Protein AF-0000000066668274 (afdb_homodimer)

Secondary structure (DSSP, 8-state):
--HHHHHHHHTHHHHHHHHHHHHHHHHHHGGGS-S--PPPP----PPPSS---HHHHHHHIIIIIGGGS--TTSTTB-SSS-----HHHHHHHHHHHHH---TT-SSS-THHHHHHHHHHHHHHHHT-TTSEEEEESSHHHHHHHHHHHHHHHHHHHHT--HHHH-GGGG-S--EEESS--HHHHHHHHHTTS-GGGEEEPPBPTTSSSB-HHHHHHHHHTTTT--EEEEEEBS-TTT--B--HHHHHHGGGTS-EEEEEE-TTGGGGGGSGGGGGGGTTGGGSSEEEEEHHHHS---SS-EEEEES-HHHHHHHH----TT----SSS--GGGTSS-SS---THHHHHHHHHHHHHHHHHHHHHHHHHHHHHHHHHHHHSSSEEESS---SSEEEEEESS---HHHHHHHHHHHHHHSS-B-EEEEETTEEEEEEE---TT--HHHHHHHHHHHHHHHHHH-/--HHHHHHHHTHHHHHHHHHHHHHHHHHHGGGS-S--PPPP----PPPSS--HHHHHHHHIIIIIGGGS--TTSTTB-SSS-----HHHHHHHHHHHHH---TT-SSS-THHHHHHHHHHHHHHHHT-TT-EEEEESSHHHHHHHHHHHHHHHHHHHHT--HHHH-GGGG-S--EEESS--HHHHHHHHHTTS-GGGEEEPPBPTTSSSB-HHHHHHHHHTTTT--EEEEEEBS-TTT--B--HHHHHHGGGTS-EEEEEE-TTGGGGGGSGGGGGGGTTGGG-SEEEEEHHHHS---SS-EEEEES-HHHHHHHH----TTS---SSS--GGGTSS-SS---THHHHHHHHHHHHHHHHHHHHHHHHHHHHHHHHHHHHSSSEEESS---SSEEEEEESS---HHHHHHHHHHHHHHSS-B-EEEEETTEEEEEEE---TT--HHHHHHHHHHHHHHHHHH-

Nearest PDB structures (foldseek):
  4riz-assembly2_D  TM=9.071E-01  e=1.014E-31  Sphaerobacter thermophilus DSM 20745
  4rj0-assembly1_A  TM=8.982E-01  e=1.721E-31  Sphaerobacter thermophilus DSM 20745
  4riz-assembly1_B  TM=9.005E-01  e=2.243E-31  Sphaerobacter thermophilus DSM 20745
  4e1o-assembly3_E  TM=9.104E-01  e=5.666E-30  Homo sapiens
  4rj0-assembly1_B  TM=8.950E-01  e=6.642E-30  Sphaerobacter thermophilus DSM 20745

Solvent-accessible surface area (backbone atoms only — not comparable to full-atom values): 44783 Å² total; per-residue (Å²): 125,42,64,44,58,49,50,42,62,76,40,36,64,63,53,54,49,53,49,51,52,52,47,45,52,50,66,73,40,27,82,79,41,51,22,30,38,76,40,71,86,82,74,93,72,80,63,43,56,68,37,61,18,46,71,51,32,51,52,49,37,60,68,71,46,55,78,36,42,35,25,46,47,24,46,41,33,16,46,46,76,35,5,22,50,40,72,31,8,38,50,22,43,39,47,38,40,65,45,40,52,59,32,20,41,49,75,39,16,31,55,36,57,54,36,52,52,36,44,51,35,54,23,56,60,59,58,30,74,81,39,49,64,46,77,38,55,18,42,33,48,12,44,31,54,42,49,50,30,46,52,36,50,55,17,54,76,71,73,44,54,22,31,41,66,5,39,48,75,64,61,86,62,49,33,39,27,39,60,70,58,40,48,56,47,28,30,27,15,51,37,12,57,6,38,68,28,58,41,77,32,60,43,35,90,97,47,58,21,45,24,66,69,51,46,48,52,56,54,58,72,45,72,76,54,66,35,39,36,46,42,39,28,36,35,92,64,49,39,34,47,28,60,40,45,65,58,58,58,47,51,82,80,40,59,60,45,39,35,33,45,16,36,62,35,43,56,35,45,51,32,78,94,42,25,72,60,49,44,40,58,64,71,38,47,16,40,18,34,21,34,26,22,63,68,18,20,37,56,40,23,12,33,28,31,28,66,49,65,69,49,32,35,61,41,26,40,53,72,32,97,68,50,77,82,68,93,60,86,62,44,51,21,26,58,33,86,43,44,70,29,45,52,55,41,43,17,52,39,28,35,42,46,11,28,12,52,51,32,52,25,42,42,53,49,50,21,30,51,43,25,53,49,38,51,53,57,46,50,68,77,57,62,29,33,70,79,54,72,71,64,47,30,26,36,30,32,29,49,60,67,81,43,39,65,69,54,47,51,50,40,47,51,47,29,29,71,66,20,60,22,30,57,31,67,40,65,57,95,86,38,40,28,35,32,38,26,44,31,30,74,69,45,45,67,68,45,39,52,52,32,39,51,47,46,52,51,33,48,59,71,68,108,126,42,65,45,58,50,50,43,61,75,41,38,66,63,53,52,49,53,47,50,51,53,47,43,52,49,66,75,41,28,82,77,42,50,22,30,40,74,41,71,86,82,73,94,72,81,64,43,54,68,37,60,17,46,72,50,34,51,51,49,38,61,68,68,45,56,80,36,42,35,25,45,47,23,45,40,34,16,46,47,76,36,5,24,50,40,72,31,9,36,50,24,42,40,48,40,40,65,46,41,53,60,32,20,41,51,76,40,17,30,54,37,57,54,35,52,52,38,43,51,34,55,25,56,59,58,59,31,72,83,39,49,63,46,76,36,54,18,43,34,49,12,44,34,53,43,49,51,30,46,54,36,49,56,17,54,76,70,73,44,56,24,30,40,67,6,38,46,74,64,61,86,61,50,33,39,24,40,60,70,58,40,46,56,47,28,30,28,15,50,36,12,58,6,38,67,28,58,42,76,32,60,43,36,90,95,48,58,19,44,24,64,67,50,45,49,51,56,53,57,72,45,72,76,54,68,35,38,38,48,41,37,28,37,34,91,64,49,38,33,48,29,60,40,46,66,55,56,57,47,52,82,80,41,58,59,43,37,36,32,44,16,36,59,35,45,55,34,45,52,32,76,94,42,24,72,61,51,44,42,59,63,71,38,46,17,40,18,34,21,33,26,21,64,69,18,20,38,56,40,23,12,34,28,32,29,66,50,64,68,48,33,35,61,39,26,39,54,72,33,94,69,50,78,81,68,90,58,85,61,45,50,22,27,59,35,86,40,44,66,30,45,53,54,42,44,17,52,40,29,34,41,46,11,27,12,53,52,33,52,23,43,42,53,50,51,21,29,52,43,26,53,50,38,50,51,58,45,49,66,74,57,63,30,33,68,78,53,72,70,64,47,30,26,35,30,31,30,48,61,68,80,44,40,64,69,54,47,51,51,40,47,50,47,29,29,71,67,20,60,22,32,57,30,67,41,66,58,95,87,38,40,28,35,32,37,25,44,31,30,73,68,46,45,68,69,46,38,52,53,32,38,52,46,48,50,52,34,49,60,71,68,106

InterPro domains:
  IPR002129 Pyridoxal phosphate-dependent decarboxylase, major domain [PF00282] (61-399)
  IPR010977 Aromatic-L-amino-acid decarboxylase [PR00800] (74-93)
  IPR010977 Aromatic-L-amino-acid decarboxylase [PR00800] (113-132)
  IPR010977 Aromatic-L-amino-acid decarboxylase [PR00800] (338-353)
  IPR010977 Aromatic-L-amino-acid decarboxylase [PR00800] (381-400)
  IPR010977 Aromatic-L-amino-acid decarboxylase [PTHR11999] (39-461)
  IPR015421 Pyridoxal phosphate-dependent transferase, major domain [G3DSA:3.40.640.10] (87-348)
  IPR015422 Pyridoxal phosphate-dependent transferase, small domain [G3DSA:3.90.1150.10] (349-462)
  IPR015424 Pyridoxal phosphate-dependent transferase [SSF53383] (11-460)
  IPR021115 Pyridoxal-phosphate binding site [PS00392] (286-307)

Organism: Nocardia brasiliensis (strain ATCC 700358 / HUJEG-1) (NCBI:txid1133849)

pLDDT: mean 95.44, std 7.75, range [39.34, 98.94]

Sequence (926 aa):
MDQNLAGDLAELPALLDAVRESATELLTGLAARPVARSAKEVGPEPLPEQGRGLRAALAVFRERWEPQFSASAGPRYFGFVTGGATPAAVAGDWLTGTLDQNAMSGEDSAAAELERQTVDWIGQLFGLDGHTGAFVSGATMSNFVGLAMAREWLGERLGVSVAQAGVGALGPVSVLSGTPHSSIIKSLSMLGIGRDSMKYVPTRPGREAVDVRRLTEALDALDGHPAIVVANAGTVNTVDFDDLRAIAALRQRYPFWLHVDGAFGAFAALAPEHAERVDGLAEADSVCVDLHKWLNVPYDAAVQFSKHRELQLRVFLNSAAYLTAPTGTPDFGHLVPENSRRLRALPAWFSLTAYGRDGHRDIVRRNIACANRLAERLTADGPLRLVAPVRLNVVCFTLAARPTPERIAALTESIAESGETFVTPTVYAGVPALRAAFSNWRTTTEDVDRAAAAITAAARALGMDQNLAGDLAELPALLDAVRESATELLTGLAARPVARSAKEVGPEPLPEQGRGLRAALAVFRERWEPQFSASAGPRYFGFVTGGATPAAVAGDWLTGTLDQNAMSGEDSAAAELERQTVDWIGQLFGLDGHTGAFVSGATMSNFVGLAMAREWLGERLGVSVAQAGVGALGPVSVLSGTPHSSIIKSLSMLGIGRDSMKYVPTRPGREAVDVRRLTEALDALDGHPAIVVANAGTVNTVDFDDLRAIAALRQRYPFWLHVDGAFGAFAALAPEHAERVDGLAEADSVCVDLHKWLNVPYDAAVQFSKHRELQLRVFLNSAAYLTAPTGTPDFGHLVPENSRRLRALPAWFSLTAYGRDGHRDIVRRNIACANRLAERLTADGPLRLVAPVRLNVVCFTLAARPTPERIAALTESIAESGETFVTPTVYAGVPALRAAFSNWRTTTEDVDRAAAAITAAARALG

Foldseek 3Di:
DPPLVVVCVVCVVVLVVVVVVVVVVLVVCLQVFQQADDADDPDDDDDDPDDDHSVVVVVCCVPPPVNHDGSCLAFFAFAALFAHADPLLVVLVVVLVVVVDFQLFPPPHCLVVLQQVLQCQVCVLLVQNLWGKDKFQFLLQLLLLLVLLQLQVLQVVVPHGCLPPNSVVNPQAAEEEAADDVSNLVSCVVRVNHSVNYDHAHPDVPASAHDLVSVLVVQVVCVQREHEYEFELADGFQGAGYPLVSNLVCCVPHHYAYEYEPQPNSSLCLAPVRNNSCPNVNSHQKYKYGCSRQVNHPGGTIMIIGNCQPSQLSNQPDDDPVDDDPPDDDGCSSRGNHNGDGSRSRSSSSSCVVQNSPNSSVLQVQLQVLQVLLQCLLPVPDQKHFSGDRSGRKTKMAGPPDRDPVLLVQLQVQLSVVSLHHWHWDADPNGIIIMTGGRYSNHHNVSSVSSSVSSNVSSVVSD/DPPLVVVCVVCVVVLVVVVVVVVVVLVVCLQVAQQADDADDPDDDDDDPDDDHSVVVVVCCVPPPVNHDGSCLAFFAFAALFAHADPLLVVLVVVLVVVVDFQLFPPPHCLVVLQQVLQCQVCVLLVQNLWGKDKFQFQLQLLLLLVLLQLQVLQVVVVHGCLPPNSVVNPQAAEEEAADDVSNLVSCVVRVNHSVNYDHFHPDVPASAHDLVSVLVVQVVCVQREHEYEFELADGFQGAGYPLVSNLVCCVPHHYAYEYECQPNSSLCLAPVRVNSCPNVNSHQKYKYGCSRQVNHPGGTIMIIGNCQPSQLSNQPDDDPVDDDPPDDDGCSSRGNHNGDGSRSRSSSSSCVVQNSVNSSVLQVQLQVLQVLLQCLLPVPPQKHFSGDRSGRKTKMAGPPDRDPVLLVQLQVQLSVVSLHHWHWDADPNGIIIMTGGRYSNHHNVSSVSSSVSSNVSSVVSD

Radius of gyration: 26.77 Å; Cα contacts (8 Å, |Δi|>4): 2242; chains: 2; bounding box: 66×68×76 Å

Structure (mmCIF, N/CA/C/O backbone):
data_AF-0000000066668274-model_v1
#
loop_
_entity.id
_entity.type
_entity.pdbx_description
1 polymer 'Pyridoxal-dependent decarboxylase'
#
loop_
_atom_site.group_PDB
_atom_site.id
_atom_site.type_symbol
_atom_site.label_atom_id
_atom_site.label_alt_id
_atom_site.label_comp_id
_atom_site.label_asym_id
_atom_site.label_entity_id
_atom_site.label_seq_id
_atom_site.pdbx_PDB_ins_code
_atom_site.Cartn_x
_atom_site.Cartn_y
_atom_site.Cartn_z
_atom_site.occupancy
_atom_site.B_iso_or_equiv
_atom_site.auth_seq_id
_atom_site.auth_comp_id
_atom_site.auth_asym_id
_atom_site.auth_atom_id
_atom_site.pdbx_PDB_model_num
ATOM 1 N N . MET A 1 1 ? -21.391 23.547 7.73 1 93.88 1 MET A N 1
ATOM 2 C CA . MET A 1 1 ? -21.016 22.344 7.02 1 93.88 1 MET A CA 1
ATOM 3 C C . MET A 1 1 ? -21.703 22.25 5.664 1 93.88 1 MET A C 1
ATOM 5 O O . MET A 1 1 ? -22.875 22.609 5.543 1 93.88 1 MET A O 1
ATOM 9 N N . ASP A 1 2 ? -20.875 21.812 4.613 1 94.44 2 ASP A N 1
ATOM 10 C CA . ASP A 1 2 ? -21.438 21.594 3.277 1 94.44 2 ASP A CA 1
ATOM 11 C C . ASP A 1 2 ? -22.75 20.844 3.344 1 94.44 2 ASP A C 1
ATOM 13 O O . ASP A 1 2 ? -22.891 19.906 4.129 1 94.44 2 ASP A O 1
ATOM 17 N N . GLN A 1 3 ? -23.688 21.172 2.523 1 96.31 3 GLN A N 1
ATOM 18 C CA . GLN A 1 3 ? -25.047 20.656 2.598 1 96.31 3 GLN A CA 1
ATOM 19 C C . GLN A 1 3 ? -25.078 19.156 2.297 1 96.31 3 GLN A C 1
ATOM 21 O O . GLN A 1 3 ? -25.828 18.406 2.939 1 96.31 3 GLN A O 1
ATOM 26 N N . ASN A 1 4 ? -24.344 18.766 1.322 1 97.06 4 ASN A N 1
ATOM 27 C CA . ASN A 1 4 ? -24.312 17.359 0.978 1 97.06 4 ASN A CA 1
ATOM 28 C C . ASN A 1 4 ? -23.688 16.516 2.09 1 97.06 4 ASN A C 1
ATOM 30 O O . ASN A 1 4 ? -24.156 15.422 2.395 1 97.06 4 ASN A O 1
ATOM 34 N N . LEU A 1 5 ? -22.641 17.047 2.684 1 96.56 5 LEU A N 1
ATOM 35 C CA . LEU A 1 5 ? -21.984 16.359 3.793 1 96.56 5 LEU A CA 1
ATOM 36 C C . LEU A 1 5 ? -22.938 16.219 4.984 1 96.56 5 LEU A C 1
ATOM 38 O O . LEU A 1 5 ? -23.047 15.148 5.578 1 96.56 5 LEU A O 1
ATOM 42 N N . ALA A 1 6 ? -23.578 17.312 5.305 1 96.81 6 ALA A N 1
ATOM 43 C CA . ALA A 1 6 ? -24.516 17.328 6.418 1 96.81 6 ALA A CA 1
ATOM 44 C C . ALA A 1 6 ? -25.672 16.359 6.152 1 96.81 6 ALA A C 1
ATOM 46 O O . ALA A 1 6 ? -26.125 15.648 7.055 1 96.81 6 ALA A O 1
ATOM 47 N N . GLY A 1 7 ? -26.203 16.422 4.938 1 97.56 7 GLY A N 1
ATOM 48 C CA . GLY A 1 7 ? -27.281 15.531 4.559 1 97.56 7 GLY A CA 1
ATOM 49 C C . GLY A 1 7 ? -26.906 14.062 4.621 1 97.56 7 GLY A C 1
ATOM 50 O O . GLY A 1 7 ? -27.672 13.234 5.125 1 97.56 7 GLY A O 1
ATOM 51 N N . ASP A 1 8 ? -25.734 13.75 4.117 1 98.06 8 ASP A N 1
ATOM 52 C CA . ASP A 1 8 ? -25.266 12.375 4.137 1 98.06 8 ASP A CA 1
ATOM 53 C C . ASP A 1 8 ? -25.062 11.883 5.57 1 98.06 8 ASP A C 1
ATOM 55 O O . ASP A 1 8 ? -25.328 10.719 5.883 1 98.06 8 ASP A O 1
ATOM 59 N N . LEU A 1 9 ? -24.531 12.773 6.422 1 96.19 9 LEU A N 1
ATOM 60 C CA . LEU A 1 9 ? -24.359 12.414 7.824 1 96.19 9 LEU A CA 1
ATOM 61 C C . LEU A 1 9 ? -25.719 12.125 8.469 1 96.19 9 LEU A C 1
ATOM 63 O O . LEU A 1 9 ? -25.859 11.148 9.203 1 96.19 9 LEU A O 1
ATOM 67 N N . ALA A 1 10 ? -26.688 12.93 8.211 1 96.56 10 ALA A N 1
ATOM 68 C CA . ALA A 1 10 ? -28.016 12.797 8.789 1 96.56 10 ALA A CA 1
ATOM 69 C C . ALA A 1 10 ? -28.688 11.508 8.32 1 96.56 10 ALA A C 1
ATOM 71 O O . ALA A 1 10 ? -29.453 10.891 9.07 1 96.56 10 ALA A O 1
ATOM 72 N N . GLU A 1 11 ? -28.391 11.055 7.113 1 97.75 11 GLU A N 1
ATOM 73 C CA . GLU A 1 11 ? -29.047 9.891 6.516 1 97.75 11 GLU A CA 1
ATOM 74 C C . GLU A 1 11 ? -28.109 8.688 6.465 1 97.75 11 GLU A C 1
ATOM 76 O O . GLU A 1 11 ? -28.328 7.754 5.699 1 97.75 11 GLU A O 1
ATOM 81 N N . LEU A 1 12 ? -27.125 8.695 7.273 1 97.5 12 LEU A N 1
ATOM 82 C CA . LEU A 1 12 ? -26.016 7.758 7.16 1 97.5 12 LEU A CA 1
ATOM 83 C C . LEU A 1 12 ? -26.516 6.316 7.227 1 97.5 12 LEU A C 1
ATOM 85 O O . LEU A 1 12 ? -26.172 5.496 6.371 1 97.5 12 LEU A O 1
ATOM 89 N N . PRO A 1 13 ? -27.438 5.914 8.188 1 97.62 13 PRO A N 1
ATOM 90 C CA . PRO A 1 13 ? -27.875 4.52 8.25 1 97.62 13 PRO A CA 1
ATOM 91 C C . PRO A 1 13 ? -28.562 4.059 6.969 1 97.62 13 PRO A C 1
ATOM 93 O O . PRO A 1 13 ? -28.266 2.977 6.457 1 97.62 13 PRO A O 1
ATOM 96 N N . ALA A 1 14 ? -29.391 4.875 6.43 1 98.12 14 ALA A N 1
ATOM 97 C CA . ALA A 1 14 ? -30.109 4.527 5.207 1 98.12 14 ALA A CA 1
ATOM 98 C C . ALA A 1 14 ? -29.172 4.457 4.012 1 98.12 14 ALA A C 1
ATOM 100 O O . ALA A 1 14 ? -29.344 3.609 3.129 1 98.12 14 ALA A O 1
ATOM 101 N N . LEU A 1 15 ? -28.266 5.371 3.951 1 98.44 15 LEU A N 1
ATOM 102 C CA . LEU A 1 15 ? -27.297 5.398 2.854 1 98.44 15 LEU A CA 1
ATOM 103 C C . LEU A 1 15 ? -26.406 4.168 2.891 1 98.44 15 LEU A C 1
ATOM 105 O O . LEU A 1 15 ? -26.125 3.564 1.851 1 98.44 15 LEU A O 1
ATOM 109 N N . LEU A 1 16 ? -25.906 3.75 4.086 1 98.25 16 LEU A N 1
ATOM 110 C CA . LEU A 1 16 ? -25.078 2.555 4.207 1 98.25 16 LEU A CA 1
ATOM 111 C C . LEU A 1 16 ? -25.875 1.302 3.867 1 98.25 16 LEU A C 1
ATOM 113 O O . LEU A 1 16 ? -25.328 0.335 3.336 1 98.25 16 LEU A O 1
ATOM 117 N N . ASP A 1 17 ? -27.156 1.31 4.152 1 98.38 17 ASP A N 1
ATOM 118 C CA . ASP A 1 17 ? -28.031 0.207 3.748 1 98.38 17 ASP A CA 1
ATOM 119 C C . ASP A 1 17 ? -28.094 0.094 2.227 1 98.38 17 ASP A C 1
ATOM 121 O O . ASP A 1 17 ? -28.078 -1.01 1.679 1 98.38 17 ASP A O 1
ATOM 125 N N . ALA A 1 18 ? -28.219 1.206 1.54 1 98.5 18 ALA A N 1
ATOM 126 C CA . ALA A 1 18 ? -28.234 1.211 0.079 1 98.5 18 ALA A CA 1
ATOM 127 C C . ALA A 1 18 ? -26.938 0.647 -0.49 1 98.5 18 ALA A C 1
ATOM 129 O O . ALA A 1 18 ? -26.953 -0.09 -1.479 1 98.5 18 ALA A O 1
ATOM 130 N N . VAL A 1 19 ? -25.844 1.012 0.082 1 98.62 19 VAL A N 1
ATOM 131 C CA . VAL A 1 19 ? -24.547 0.518 -0.351 1 98.62 19 VAL A CA 1
ATOM 132 C C . VAL A 1 19 ? -24.453 -0.989 -0.116 1 98.62 19 VAL A C 1
ATOM 134 O O . VAL A 1 19 ? -24 -1.734 -0.985 1 98.62 19 VAL A O 1
ATOM 137 N N . ARG A 1 20 ? -24.891 -1.437 1.104 1 98.5 20 ARG A N 1
ATOM 138 C CA . ARG A 1 20 ? -24.906 -2.861 1.423 1 98.5 20 ARG A CA 1
ATOM 139 C C . ARG A 1 20 ? -25.75 -3.635 0.419 1 98.5 20 ARG A C 1
ATOM 141 O O . ARG A 1 20 ? -25.375 -4.727 -0.012 1 98.5 20 ARG A O 1
ATOM 148 N N . GLU A 1 21 ? -26.891 -3.133 0.045 1 98.19 21 GLU A N 1
ATOM 149 C CA . GLU A 1 21 ? -27.766 -3.771 -0.94 1 98.19 21 GLU A CA 1
ATOM 150 C C . GLU A 1 21 ? -27.062 -3.908 -2.287 1 98.19 21 GLU A C 1
ATOM 152 O O . GLU A 1 21 ? -27.141 -4.957 -2.932 1 98.19 21 GLU A O 1
ATOM 157 N N . SER A 1 22 ? -26.422 -2.869 -2.713 1 98.06 22 SER A N 1
ATOM 158 C CA . SER A 1 22 ? -25.672 -2.904 -3.961 1 98.06 22 SER A CA 1
ATOM 159 C C . SER A 1 22 ? -24.578 -3.965 -3.916 1 98.06 22 SER A C 1
ATOM 161 O O . SER A 1 22 ? -24.391 -4.715 -4.875 1 98.06 22 SER A O 1
ATOM 163 N N . ALA A 1 23 ? -23.828 -4.008 -2.816 1 98.31 23 ALA A N 1
ATOM 164 C CA . ALA A 1 23 ? -22.766 -4.988 -2.645 1 98.31 23 ALA A CA 1
ATOM 165 C C . ALA A 1 23 ? -23.312 -6.414 -2.684 1 98.31 23 ALA A C 1
ATOM 167 O O . ALA A 1 23 ? -22.703 -7.301 -3.291 1 98.31 23 ALA A O 1
ATOM 168 N N . THR A 1 24 ? -24.422 -6.613 -1.99 1 97.75 24 THR A N 1
ATOM 169 C CA . THR A 1 24 ? -25.047 -7.93 -1.955 1 97.75 24 THR A CA 1
ATOM 170 C C . THR A 1 24 ? -25.484 -8.359 -3.355 1 97.75 24 THR A C 1
ATOM 172 O O . THR A 1 24 ? -25.281 -9.516 -3.744 1 97.75 24 THR A O 1
ATOM 175 N N . GLU A 1 25 ? -26.078 -7.461 -4.082 1 97.19 25 GLU A N 1
ATOM 176 C CA . GLU A 1 25 ? -26.469 -7.746 -5.461 1 97.19 25 GLU A CA 1
ATOM 177 C C . GLU A 1 25 ? -25.266 -8.141 -6.309 1 97.19 25 GLU A C 1
ATOM 179 O O . GLU A 1 25 ? -25.328 -9.102 -7.078 1 97.19 25 GLU A O 1
ATOM 184 N N . LEU A 1 26 ? -24.234 -7.461 -6.184 1 96.88 26 LEU A N 1
ATOM 185 C CA . LEU A 1 26 ? -23.016 -7.734 -6.93 1 96.88 26 LEU A CA 1
ATOM 186 C C . LEU A 1 26 ? -22.484 -9.125 -6.59 1 96.88 26 LEU A C 1
ATOM 188 O O . LEU A 1 26 ? -22.188 -9.914 -7.488 1 96.88 26 LEU A O 1
ATOM 192 N N . LEU A 1 27 ? -22.344 -9.422 -5.324 1 96.88 27 LEU A N 1
ATOM 193 C CA . LEU A 1 27 ? -21.703 -10.656 -4.879 1 96.88 27 LEU A CA 1
ATOM 194 C C . LEU A 1 27 ? -22.578 -11.859 -5.215 1 96.88 27 LEU A C 1
ATOM 196 O O . LEU A 1 27 ? -22.062 -12.93 -5.555 1 96.88 27 LEU A O 1
ATOM 200 N N . THR A 1 28 ? -23.859 -11.695 -5.133 1 95 28 THR A N 1
ATOM 201 C CA . THR A 1 28 ? -24.766 -12.805 -5.426 1 95 28 THR A CA 1
ATOM 202 C C . THR A 1 28 ? -24.891 -13.023 -6.93 1 95 28 THR A C 1
ATOM 204 O O . THR A 1 28 ? -25.203 -14.125 -7.379 1 95 28 THR A O 1
ATOM 207 N N . GLY A 1 29 ? -24.562 -12.008 -7.695 1 93.75 29 GLY A N 1
ATOM 208 C CA . GLY A 1 29 ? -24.719 -12.086 -9.141 1 93.75 29 GLY A CA 1
ATOM 209 C C . GLY A 1 29 ? -23.406 -12.383 -9.859 1 93.75 29 GLY A C 1
ATOM 210 O O . GLY A 1 29 ? -23.391 -12.484 -11.086 1 93.75 29 GLY A O 1
ATOM 211 N N . LEU A 1 30 ? -22.359 -12.648 -9.211 1 93.25 30 LEU A N 1
ATOM 212 C CA . LEU A 1 30 ? -21.031 -12.766 -9.789 1 93.25 30 LEU A CA 1
ATOM 213 C C . LEU A 1 30 ? -20.984 -13.883 -10.82 1 93.25 30 LEU A C 1
ATOM 215 O O . LEU A 1 30 ? -20.344 -13.742 -11.867 1 93.25 30 LEU A O 1
ATOM 219 N N . ALA A 1 31 ? -21.594 -15.023 -10.531 1 90.69 31 ALA A N 1
ATOM 220 C CA . ALA A 1 31 ? -21.484 -16.219 -11.375 1 90.69 31 ALA A CA 1
ATOM 221 C C . ALA A 1 31 ? -22.156 -15.984 -12.727 1 90.69 31 ALA A C 1
ATOM 223 O O . ALA A 1 31 ? -21.812 -16.641 -13.711 1 90.69 31 ALA A O 1
ATOM 224 N N . ALA A 1 32 ? -23.094 -15.055 -12.781 1 92.5 32 ALA A N 1
ATOM 225 C CA . ALA A 1 32 ? -23.859 -14.812 -14.008 1 92.5 32 ALA A CA 1
ATOM 226 C C . ALA A 1 32 ? -23.234 -13.688 -14.828 1 92.5 32 ALA A C 1
ATOM 228 O O . ALA A 1 32 ? -23.547 -13.539 -16.016 1 92.5 32 ALA A O 1
ATOM 229 N N . ARG A 1 33 ? -22.375 -12.961 -14.242 1 93.44 33 ARG A N 1
ATOM 230 C CA . ARG A 1 33 ? -21.734 -11.836 -14.93 1 93.44 33 ARG A CA 1
ATOM 231 C C . ARG A 1 33 ? -20.641 -12.328 -15.859 1 93.44 33 ARG A C 1
ATOM 233 O O . ARG A 1 33 ? -19.953 -13.312 -15.562 1 93.44 33 ARG A O 1
ATOM 240 N N . PRO A 1 34 ? -20.5 -11.586 -17.047 1 94.25 34 PRO A N 1
ATOM 241 C CA . PRO A 1 34 ? -19.297 -11.883 -17.828 1 94.25 34 PRO A CA 1
ATOM 242 C C . PRO A 1 34 ? -18.016 -11.711 -17 1 94.25 34 PRO A C 1
ATOM 244 O O . PRO A 1 34 ? -17.891 -10.75 -16.234 1 94.25 34 PRO A O 1
ATOM 247 N N . VAL A 1 35 ? -17.141 -12.609 -17.188 1 95.75 35 VAL A N 1
ATOM 248 C CA . VAL A 1 35 ? -15.961 -12.68 -16.328 1 95.75 35 VAL A CA 1
ATOM 249 C C . VAL A 1 35 ? -15.086 -11.445 -16.547 1 95.75 35 VAL A C 1
ATOM 251 O O . VAL A 1 35 ? -14.555 -10.875 -15.586 1 95.75 35 VAL A O 1
ATOM 254 N N . ALA A 1 36 ? -14.883 -11.133 -17.797 1 90.75 36 ALA A N 1
ATOM 255 C CA . ALA A 1 36 ? -14.102 -9.945 -18.156 1 90.75 36 ALA A CA 1
ATOM 256 C C . ALA A 1 36 ? -14.633 -9.289 -19.422 1 90.75 36 ALA A C 1
ATOM 258 O O . ALA A 1 36 ? -15.227 -9.961 -20.266 1 90.75 36 ALA A O 1
ATOM 259 N N . ARG A 1 37 ? -14.516 -7.949 -19.391 1 78.5 37 ARG A N 1
ATOM 260 C CA . ARG A 1 37 ? -14.891 -7.168 -20.562 1 78.5 37 ARG A CA 1
ATOM 261 C C . ARG A 1 37 ? -13.852 -6.102 -20.859 1 78.5 37 ARG A C 1
ATOM 263 O O . ARG A 1 37 ? -13.203 -5.578 -19.953 1 78.5 37 ARG A O 1
ATOM 270 N N . SER A 1 38 ? -13.719 -5.977 -22.156 1 75 38 SER A N 1
ATOM 271 C CA . SER A 1 38 ? -12.852 -4.859 -22.516 1 75 38 SER A CA 1
ATOM 272 C C . SER A 1 38 ? -13.461 -3.529 -22.078 1 75 38 SER A C 1
ATOM 274 O O . SER A 1 38 ? -14.656 -3.301 -22.25 1 75 38 SER A O 1
ATOM 276 N N . ALA A 1 39 ? -12.609 -2.875 -21.438 1 73.31 39 ALA A N 1
ATOM 277 C CA . ALA A 1 39 ? -13.07 -1.588 -20.938 1 73.31 39 ALA A CA 1
ATOM 278 C C . ALA A 1 39 ? -13.352 -0.613 -22.078 1 73.31 39 ALA A C 1
ATOM 280 O O . ALA A 1 39 ? -12.609 -0.574 -23.062 1 73.31 39 ALA A O 1
ATOM 281 N N . LYS A 1 40 ? -14.484 0.039 -21.953 1 73.38 40 LYS A N 1
ATOM 282 C CA . LYS A 1 40 ? -14.742 1.144 -22.875 1 73.38 40 LYS A CA 1
ATOM 283 C C . LYS A 1 40 ? -14.133 2.443 -22.359 1 73.38 40 LYS A C 1
ATOM 285 O O . LYS A 1 40 ? -14.047 2.658 -21.156 1 73.38 40 LYS A O 1
ATOM 290 N N . GLU A 1 41 ? -13.625 3.174 -23.281 1 74.81 41 GLU A N 1
ATOM 291 C CA . GLU A 1 41 ? -13.094 4.477 -22.891 1 74.81 41 GLU A CA 1
ATOM 292 C C . GLU A 1 41 ? -14.195 5.402 -22.391 1 74.81 41 GLU A C 1
ATOM 294 O O . GLU A 1 41 ? -15.273 5.48 -23 1 74.81 41 GLU A O 1
ATOM 299 N N . VAL A 1 42 ? -14.211 5.922 -21.203 1 73.31 42 VAL A N 1
ATOM 300 C CA . VAL A 1 42 ? -15.234 6.797 -20.625 1 73.31 42 VAL A CA 1
ATOM 301 C C . VAL A 1 42 ? -14.875 8.258 -20.906 1 73.31 42 VAL A C 1
ATOM 303 O O . VAL A 1 42 ? -15.766 9.109 -21 1 73.31 42 VAL A O 1
ATOM 306 N N . GLY A 1 43 ? -13.75 8.641 -21.625 1 72.75 43 GLY A N 1
ATOM 307 C CA . GLY A 1 43 ? -13.344 10 -21.938 1 72.75 43 GLY A CA 1
ATOM 308 C C . GLY A 1 43 ? -13.141 10.859 -20.703 1 72.75 43 GLY A C 1
ATOM 309 O O . GLY A 1 43 ? -13.523 10.469 -19.594 1 72.75 43 GLY A O 1
ATOM 310 N N . PRO A 1 44 ? -12.672 12.18 -20.859 1 79.06 44 PRO A N 1
ATOM 311 C CA . PRO A 1 44 ? -12.406 13.094 -19.75 1 79.06 44 PRO A CA 1
ATOM 312 C C . PRO A 1 44 ? -13.672 13.742 -19.203 1 79.06 44 PRO A C 1
ATOM 314 O O . PRO A 1 44 ? -14.602 14.031 -19.953 1 79.06 44 PRO A O 1
ATOM 317 N N . GLU A 1 45 ? -13.852 13.812 -17.969 1 88.38 45 GLU A N 1
ATOM 318 C CA . GLU A 1 45 ? -14.906 14.516 -17.234 1 88.38 45 GLU A CA 1
ATOM 319 C C . GLU A 1 45 ? -14.312 15.531 -16.266 1 88.38 45 GLU A C 1
ATOM 321 O O . GLU A 1 45 ? -13.352 15.234 -15.555 1 88.38 45 GLU A O 1
ATOM 326 N N . PRO A 1 46 ? -14.852 16.734 -16.297 1 91.62 46 PRO A N 1
ATOM 327 C CA . PRO A 1 46 ? -14.32 17.734 -15.359 1 91.62 46 PRO A CA 1
ATOM 328 C C . PRO A 1 46 ? -14.664 17.422 -13.906 1 91.62 46 PRO A C 1
ATOM 330 O O . PRO A 1 46 ? -15.68 16.781 -13.633 1 91.62 46 PRO A O 1
ATOM 333 N N . LEU A 1 47 ? -13.789 17.859 -13.008 1 96.12 47 LEU A N 1
ATOM 334 C CA . LEU A 1 47 ? -14.086 17.781 -11.578 1 96.12 47 LEU A CA 1
ATOM 335 C C . LEU A 1 47 ? -15.359 18.562 -11.25 1 96.12 47 LEU A C 1
ATOM 337 O O . LEU A 1 47 ? -15.5 19.719 -11.633 1 96.12 47 LEU A O 1
ATOM 341 N N . PRO A 1 48 ? -16.281 17.969 -10.562 1 96.81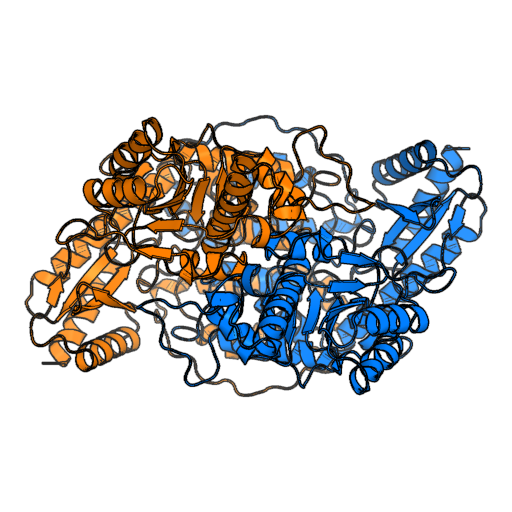 48 PRO A N 1
ATOM 342 C CA . PRO A 1 48 ? -17.484 18.719 -10.195 1 96.81 48 PRO A CA 1
ATOM 343 C C . PRO A 1 48 ? -17.203 19.844 -9.203 1 96.81 48 PRO A C 1
ATOM 345 O O . PRO A 1 48 ? -16.5 19.641 -8.211 1 96.81 48 PRO A O 1
ATOM 348 N N . GLU A 1 49 ? -17.75 20.984 -9.484 1 97.19 49 GLU A N 1
ATOM 349 C CA . GLU A 1 49 ? -17.656 22.062 -8.523 1 97.19 49 GLU A CA 1
ATOM 350 C C . GLU A 1 49 ? -18.516 21.797 -7.293 1 97.19 49 GLU A C 1
ATOM 352 O O . GLU A 1 49 ? -18.031 21.891 -6.16 1 97.19 49 GLU A O 1
ATOM 357 N N . GLN A 1 50 ? -19.75 21.469 -7.645 1 97 50 GLN A N 1
ATOM 358 C CA . GLN A 1 50 ? -20.688 21.094 -6.602 1 97 50 GLN A CA 1
ATOM 359 C C . GLN A 1 50 ? -20.922 19.578 -6.602 1 97 50 GLN A C 1
ATOM 361 O O . GLN A 1 50 ? -21.125 18.984 -7.66 1 97 50 GLN A O 1
ATOM 366 N N . GLY A 1 51 ? -20.938 19 -5.441 1 97.06 51 GLY A N 1
ATOM 367 C CA . GLY A 1 51 ? -21.203 17.578 -5.316 1 97.06 51 GLY A CA 1
ATOM 368 C C . GLY A 1 51 ? -22.656 17.219 -5.473 1 97.06 51 GLY A C 1
ATOM 369 O O . GLY A 1 51 ? -23.516 18.109 -5.523 1 97.06 51 GLY A O 1
ATOM 370 N N . ARG A 1 52 ? -22.922 15.93 -5.516 1 97.12 52 ARG A N 1
ATOM 371 C CA . ARG A 1 52 ? -24.297 15.461 -5.754 1 97.12 52 ARG A CA 1
ATOM 372 C C . ARG A 1 52 ? -24.797 14.641 -4.57 1 97.12 52 ARG A C 1
ATOM 374 O O . ARG A 1 52 ? -25.953 14.211 -4.559 1 97.12 52 ARG A O 1
ATOM 381 N N . GLY A 1 53 ? -24 14.461 -3.596 1 98.38 53 GLY A N 1
ATOM 382 C CA . GLY A 1 53 ? -24.344 13.602 -2.473 1 98.38 53 GLY A CA 1
ATOM 383 C C . GLY A 1 53 ? -24.078 12.133 -2.742 1 98.38 53 GLY A C 1
ATOM 384 O O . GLY A 1 53 ? -23.875 11.734 -3.891 1 98.38 53 GLY A O 1
ATOM 385 N N . LEU A 1 54 ? -24.047 11.32 -1.673 1 98.75 54 LEU A N 1
ATOM 386 C CA . LEU A 1 54 ? -23.656 9.914 -1.756 1 98.75 54 LEU A CA 1
ATOM 387 C C . LEU A 1 54 ? -24.672 9.117 -2.564 1 98.75 54 LEU A C 1
ATOM 389 O O . LEU A 1 54 ? -24.312 8.266 -3.377 1 98.75 54 LEU A O 1
ATOM 393 N N . ARG A 1 55 ? -25.969 9.344 -2.363 1 98.5 55 ARG A N 1
ATOM 394 C CA . ARG A 1 55 ? -27 8.594 -3.078 1 98.5 55 ARG A CA 1
ATOM 395 C C . ARG A 1 55 ? -26.828 8.742 -4.586 1 98.5 55 ARG A C 1
ATOM 397 O O . ARG A 1 55 ? -26.891 7.754 -5.32 1 98.5 55 ARG A O 1
ATOM 404 N N . ALA A 1 56 ? -26.672 9.945 -5 1 98.44 56 ALA A N 1
ATOM 405 C CA . ALA A 1 56 ? -26.484 10.211 -6.426 1 98.44 56 ALA A CA 1
ATOM 406 C C . ALA A 1 56 ? -25.172 9.633 -6.926 1 98.44 56 ALA A C 1
ATOM 408 O O . ALA A 1 56 ? -25.094 9.125 -8.047 1 98.44 56 ALA A O 1
ATOM 409 N N . ALA A 1 57 ? -24.094 9.789 -6.164 1 98.69 57 ALA A N 1
ATOM 410 C CA . ALA A 1 57 ? -22.812 9.211 -6.531 1 98.69 57 ALA A CA 1
ATOM 411 C C . ALA A 1 57 ? -22.922 7.711 -6.758 1 98.69 57 ALA A C 1
ATOM 413 O O . ALA A 1 57 ? -22.359 7.172 -7.715 1 98.69 57 ALA A O 1
ATOM 414 N N . LEU A 1 58 ? -23.625 7.023 -5.84 1 98.81 58 LEU A N 1
ATOM 415 C CA . LEU A 1 58 ? -23.844 5.59 -5.969 1 98.81 58 LEU A CA 1
ATOM 416 C C . LEU A 1 58 ? -24.578 5.27 -7.262 1 98.81 58 LEU A C 1
ATOM 418 O O . LEU A 1 58 ? -24.234 4.309 -7.957 1 98.81 58 LEU A O 1
ATOM 422 N N . ALA A 1 59 ? -25.562 6.078 -7.578 1 98.38 59 ALA A N 1
ATOM 423 C CA . ALA A 1 59 ? -26.328 5.875 -8.805 1 98.38 59 ALA A CA 1
ATOM 424 C C . ALA A 1 59 ? -25.453 6.02 -10.039 1 98.38 59 ALA A C 1
ATOM 426 O O . ALA A 1 59 ? -25.547 5.219 -10.977 1 98.38 59 ALA A O 1
ATOM 427 N N . VAL A 1 60 ? -24.641 7.004 -10.07 1 96.94 60 VAL A N 1
ATOM 428 C CA . VAL A 1 60 ? -23.719 7.23 -11.188 1 96.94 60 VAL A CA 1
ATOM 429 C C . VAL A 1 60 ? -22.75 6.059 -11.305 1 96.94 60 VAL A C 1
ATOM 431 O O . VAL A 1 60 ? -22.484 5.582 -12.414 1 96.94 60 VAL A O 1
ATOM 434 N N . PHE A 1 61 ? -22.266 5.598 -10.25 1 97.94 61 PHE A N 1
ATOM 435 C CA . PHE A 1 61 ? -21.328 4.48 -10.266 1 97.94 61 PHE A CA 1
ATOM 436 C C . PHE A 1 61 ? -21.984 3.234 -10.852 1 97.94 61 PHE A C 1
ATOM 438 O O . PHE A 1 61 ? -21.391 2.574 -11.719 1 97.94 61 PHE A O 1
ATOM 445 N N . ARG A 1 62 ? -23.141 2.895 -10.344 1 97.31 62 ARG A N 1
ATOM 446 C CA . ARG A 1 62 ? -23.859 1.69 -10.766 1 97.31 62 ARG A CA 1
ATOM 447 C C . ARG A 1 62 ? -24.188 1.741 -12.25 1 97.31 62 ARG A C 1
ATOM 449 O O . ARG A 1 62 ? -24.234 0.707 -12.922 1 97.31 62 ARG A O 1
ATOM 456 N N . GLU A 1 63 ? -24.359 2.912 -12.742 1 94.56 63 GLU A N 1
ATOM 457 C CA . GLU A 1 63 ? -24.75 3.076 -14.141 1 94.56 63 GLU A CA 1
ATOM 458 C C . GLU A 1 63 ? -23.531 3.086 -15.047 1 94.56 63 GLU A C 1
ATOM 460 O O . GLU A 1 63 ? -23.5 2.398 -16.078 1 94.56 63 GLU A O 1
ATOM 465 N N . ARG A 1 64 ? -22.516 3.783 -14.641 1 93 64 ARG A N 1
ATOM 466 C CA . ARG A 1 64 ? -21.453 4.133 -15.578 1 93 64 ARG A CA 1
ATOM 467 C C . ARG A 1 64 ? -20.25 3.215 -15.398 1 93 64 ARG A C 1
ATOM 469 O O . ARG A 1 64 ? -19.547 2.906 -16.375 1 93 64 ARG A O 1
ATOM 476 N N . TRP A 1 65 ? -19.922 2.828 -14.172 1 95.12 65 TRP A N 1
ATOM 477 C CA . TRP A 1 65 ? -18.641 2.191 -13.914 1 95.12 65 TRP A CA 1
ATOM 478 C C . TRP A 1 65 ? -18.812 0.708 -13.609 1 95.12 65 TRP A C 1
ATOM 480 O O . TRP A 1 65 ? -18.172 -0.142 -14.234 1 95.12 65 TRP A O 1
ATOM 490 N N . GLU A 1 66 ? -19.734 0.375 -12.727 1 94.94 66 GLU A N 1
ATOM 491 C CA . GLU A 1 66 ? -19.891 -0.974 -12.188 1 94.94 66 GLU A CA 1
ATOM 492 C C . GLU A 1 66 ? -20.031 -2 -13.312 1 94.94 66 GLU A C 1
ATOM 494 O O . GLU A 1 66 ? -19.359 -3.041 -13.289 1 94.94 66 GLU A O 1
ATOM 499 N N . PRO A 1 67 ? -20.812 -1.729 -14.398 1 91.94 67 PRO A N 1
ATOM 500 C CA . PRO A 1 67 ? -20.984 -2.738 -15.453 1 91.94 67 PRO A CA 1
ATOM 501 C C . PRO A 1 67 ? -19.703 -2.988 -16.234 1 91.94 67 PRO A C 1
ATOM 503 O O . PRO A 1 67 ? -19.594 -3.994 -16.938 1 91.94 67 PRO A O 1
ATOM 506 N N . GLN A 1 68 ? -18.734 -2.105 -16.109 1 92.5 68 GLN A N 1
ATOM 507 C CA . GLN A 1 68 ? -17.5 -2.203 -16.891 1 92.5 68 GLN A CA 1
ATOM 508 C C . GLN A 1 68 ? -16.375 -2.85 -16.094 1 92.5 68 GLN A C 1
ATOM 510 O O . GLN A 1 68 ? -15.273 -3.031 -16.594 1 92.5 68 GLN A O 1
ATOM 515 N N . PHE A 1 69 ? -16.656 -3.188 -14.852 1 94.44 69 PHE A N 1
ATOM 516 C CA . PHE A 1 69 ? -15.672 -3.865 -14.016 1 94.44 69 PHE A CA 1
ATOM 517 C C . PHE A 1 69 ? -15.727 -5.375 -14.242 1 94.44 69 PHE A C 1
ATOM 519 O O . PHE A 1 69 ? -16.766 -5.922 -14.594 1 94.44 69 PHE A O 1
ATOM 526 N N . SER A 1 70 ? -14.602 -6.004 -14.078 1 94.62 70 SER A N 1
ATOM 527 C CA . SER A 1 70 ? -14.531 -7.453 -14.227 1 94.62 70 SER A CA 1
ATOM 528 C C . SER A 1 70 ? -15.227 -8.164 -13.078 1 94.62 70 SER A C 1
ATOM 530 O O . SER A 1 70 ? -15.422 -7.586 -12.008 1 94.62 70 SER A O 1
ATOM 532 N N . ALA A 1 71 ? -15.633 -9.375 -13.312 1 96.12 71 ALA A N 1
ATOM 533 C CA . ALA A 1 71 ? -16.125 -10.25 -12.25 1 96.12 71 ALA A CA 1
ATOM 534 C C . ALA A 1 71 ? -15.008 -11.133 -11.711 1 96.12 71 ALA A C 1
ATOM 536 O O . ALA A 1 71 ? -15.203 -12.328 -11.484 1 96.12 71 ALA A O 1
ATOM 537 N N . SER A 1 72 ? -13.852 -10.531 -11.539 1 95.06 72 SER A N 1
ATOM 538 C CA . SER A 1 72 ? -12.648 -11.25 -11.141 1 95.06 72 SER A CA 1
ATOM 539 C C 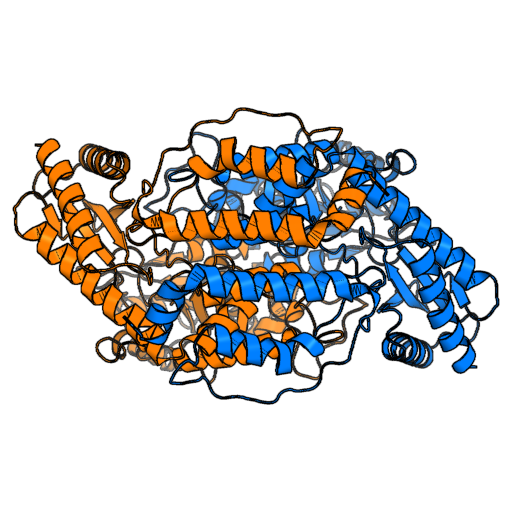. SER A 1 72 ? -12.805 -11.852 -9.742 1 95.06 72 SER A C 1
ATOM 541 O O . SER A 1 72 ? -12.117 -12.805 -9.391 1 95.06 72 SER A O 1
ATOM 543 N N . ALA A 1 73 ? -13.742 -11.336 -8.953 1 95.25 73 ALA A N 1
ATOM 544 C CA . ALA A 1 73 ? -14.031 -11.898 -7.637 1 95.25 73 ALA A CA 1
ATOM 545 C C . ALA A 1 73 ? -14.789 -13.219 -7.758 1 95.25 73 ALA A C 1
ATOM 547 O O . ALA A 1 73 ? -14.906 -13.969 -6.781 1 95.25 73 ALA A O 1
ATOM 548 N N . GLY A 1 74 ? -15.211 -13.586 -8.961 1 95.75 74 GLY A N 1
ATOM 549 C CA . GLY A 1 74 ? -16.078 -14.742 -9.188 1 95.75 74 GLY A CA 1
ATOM 550 C C . GLY A 1 74 ? -15.297 -16 -9.5 1 95.75 74 GLY A C 1
ATOM 551 O O . GLY A 1 74 ? -14.07 -16 -9.539 1 95.75 74 GLY A O 1
ATOM 552 N N . PRO A 1 75 ? -15.969 -17.062 -9.75 1 96.88 75 PRO A N 1
ATOM 553 C CA . PRO A 1 75 ? -15.391 -18.406 -9.703 1 96.88 75 PRO A CA 1
ATOM 554 C C . PRO A 1 75 ? -14.672 -18.797 -10.992 1 96.88 75 PRO A C 1
ATOM 556 O O . PRO A 1 75 ? -13.977 -19.812 -11.039 1 96.88 75 PRO A O 1
ATOM 559 N N . ARG A 1 76 ? -14.734 -17.969 -12.07 1 97.81 76 ARG A N 1
ATOM 560 C CA . ARG A 1 76 ? -14.227 -18.453 -13.352 1 97.81 76 ARG A CA 1
ATOM 561 C C . ARG A 1 76 ? -13.164 -17.516 -13.914 1 97.81 76 ARG A C 1
ATOM 563 O O . ARG A 1 76 ? -12.859 -17.547 -15.102 1 97.81 76 ARG A O 1
ATOM 570 N N . TYR A 1 77 ? -12.695 -16.609 -13.062 1 96.88 77 TYR A N 1
ATOM 571 C CA . TYR A 1 77 ? -11.562 -15.766 -13.43 1 96.88 77 TYR A CA 1
ATOM 572 C C . TYR A 1 77 ? -10.242 -16.484 -13.172 1 96.88 77 TYR A C 1
ATOM 574 O O . TYR A 1 77 ? -9.82 -16.625 -12.023 1 96.88 77 TYR A O 1
ATOM 582 N N . PHE A 1 78 ? -9.492 -16.859 -14.297 1 96.94 78 PHE A N 1
ATOM 583 C CA . PHE A 1 78 ? -8.297 -17.688 -14.141 1 96.94 78 PHE A CA 1
ATOM 584 C C . PHE A 1 78 ? -7.074 -16.969 -14.703 1 96.94 78 PHE A C 1
ATOM 586 O O . PHE A 1 78 ? -6.012 -17.578 -14.859 1 96.94 78 PHE A O 1
ATOM 593 N N . GLY A 1 79 ? -7.195 -15.719 -15.078 1 92.5 79 GLY A N 1
ATOM 594 C CA . GLY A 1 79 ? -6.164 -15 -15.812 1 92.5 79 GLY A CA 1
ATOM 595 C C . GLY A 1 79 ? -4.949 -14.664 -14.969 1 92.5 79 GLY A C 1
ATOM 596 O O . GLY A 1 79 ? -3.838 -14.555 -15.492 1 92.5 79 GLY A O 1
ATOM 597 N N . PHE A 1 80 ? -5.078 -14.398 -13.68 1 90.31 80 PHE A N 1
ATOM 598 C CA . PHE A 1 80 ? -4.02 -14.125 -12.719 1 90.31 80 PHE A CA 1
ATOM 599 C C . PHE A 1 80 ? -4.223 -14.922 -11.445 1 90.31 80 PHE A C 1
ATOM 601 O O . PHE A 1 80 ? -5.23 -15.625 -11.297 1 90.31 80 PHE A O 1
ATOM 608 N N . VAL A 1 81 ? -3.186 -14.891 -10.664 1 91.31 81 VAL A N 1
ATOM 609 C CA . VAL A 1 81 ? -3.379 -15.539 -9.375 1 91.31 81 VAL A CA 1
ATOM 610 C C . VAL A 1 81 ? -4.25 -14.664 -8.477 1 91.31 81 VAL A C 1
ATOM 612 O O . VAL A 1 81 ? -3.74 -13.922 -7.637 1 91.31 81 VAL A O 1
ATOM 615 N N . THR A 1 82 ? -5.531 -14.812 -8.781 1 89.38 82 THR A N 1
ATOM 616 C CA . THR A 1 82 ? -6.535 -14 -8.102 1 89.38 82 THR A CA 1
ATOM 617 C C . THR A 1 82 ? -7.43 -14.867 -7.223 1 89.38 82 THR A C 1
ATOM 619 O O . THR A 1 82 ? -8.078 -15.797 -7.715 1 89.38 82 THR A O 1
ATOM 622 N N . GLY A 1 83 ? -7.473 -14.633 -6.027 1 88.25 83 GLY A N 1
ATOM 623 C CA . GLY A 1 83 ? -8.195 -15.469 -5.082 1 88.25 83 GLY A CA 1
ATOM 624 C C . GLY A 1 83 ? -9.656 -15.102 -4.953 1 88.25 83 GLY A C 1
ATOM 625 O O . GLY A 1 83 ? -10.5 -15.953 -4.652 1 88.25 83 GLY A O 1
ATOM 626 N N . GLY A 1 84 ? -9.992 -13.789 -5.082 1 91.94 84 GLY A N 1
ATOM 627 C CA . GLY A 1 84 ? -11.273 -13.281 -4.613 1 91.94 84 GLY A CA 1
ATOM 628 C C . GLY A 1 84 ? -11.352 -13.156 -3.105 1 91.94 84 GLY A C 1
ATOM 629 O O . GLY A 1 84 ? -10.523 -13.719 -2.385 1 91.94 84 GLY A O 1
ATOM 630 N N . ALA A 1 85 ? -12.445 -12.555 -2.574 1 97.44 85 ALA A N 1
ATOM 631 C CA . ALA A 1 85 ? -12.555 -12.336 -1.135 1 97.44 85 ALA A CA 1
ATOM 632 C C . ALA A 1 85 ? -13.68 -13.172 -0.538 1 97.44 85 ALA A C 1
ATOM 634 O O . ALA A 1 85 ? -14.789 -13.211 -1.079 1 97.44 85 ALA A O 1
ATOM 635 N N . THR A 1 86 ? -13.398 -13.906 0.539 1 98.25 86 THR A N 1
ATOM 636 C CA . THR A 1 86 ? -14.422 -14.656 1.255 1 98.25 86 THR A CA 1
ATOM 637 C C . THR A 1 86 ? -15.391 -13.719 1.956 1 98.25 86 THR A C 1
ATOM 639 O O . THR A 1 86 ? -15.102 -12.531 2.127 1 98.25 86 THR A O 1
ATOM 642 N N . PRO A 1 87 ? -16.547 -14.242 2.389 1 98.31 87 PRO A N 1
ATOM 643 C CA . PRO A 1 87 ? -17.5 -13.398 3.115 1 98.31 87 PRO A CA 1
ATOM 644 C C . PRO A 1 87 ? -16.891 -12.742 4.352 1 98.31 87 PRO A C 1
ATOM 646 O O . PRO A 1 87 ? -17.078 -11.547 4.574 1 98.31 87 PRO A O 1
ATOM 649 N N . ALA A 1 88 ? -16.125 -13.516 5.102 1 98.81 88 ALA A N 1
ATOM 650 C CA . ALA A 1 88 ? -15.508 -12.984 6.316 1 98.81 88 ALA A CA 1
ATOM 651 C C . ALA A 1 88 ? -14.461 -11.922 5.984 1 98.81 88 ALA A C 1
ATOM 653 O O . ALA A 1 88 ? -14.336 -10.922 6.699 1 98.81 88 ALA A O 1
ATOM 654 N N . ALA A 1 89 ? -13.711 -12.148 4.945 1 98.75 89 ALA A N 1
ATOM 655 C CA . ALA A 1 89 ? -12.711 -11.172 4.523 1 98.75 89 ALA A CA 1
ATOM 656 C C . ALA A 1 89 ? -13.359 -9.867 4.094 1 98.75 89 ALA A C 1
ATOM 658 O O . ALA A 1 89 ? -12.844 -8.781 4.395 1 98.75 89 ALA A O 1
ATOM 659 N N . VAL A 1 90 ? -14.453 -9.93 3.328 1 98.69 90 VAL A N 1
ATOM 660 C CA . VAL A 1 90 ? -15.195 -8.742 2.908 1 98.69 90 VAL A CA 1
ATOM 661 C C . VAL A 1 90 ? -15.68 -7.977 4.137 1 98.69 90 VAL A C 1
ATOM 663 O O . VAL A 1 90 ? -15.539 -6.754 4.207 1 98.69 90 VAL A O 1
ATOM 666 N N . ALA A 1 91 ? -16.25 -8.695 5.105 1 98.75 91 ALA A N 1
ATOM 667 C CA . ALA A 1 91 ? -16.703 -8.078 6.352 1 98.75 91 ALA A CA 1
ATOM 668 C C . ALA A 1 91 ? -15.562 -7.344 7.051 1 98.75 91 ALA A C 1
ATOM 670 O O . ALA A 1 91 ? -15.734 -6.199 7.48 1 98.75 91 ALA A O 1
ATOM 671 N N . GLY A 1 92 ? -14.438 -8.039 7.188 1 98.81 92 GLY A N 1
ATOM 672 C CA . GLY A 1 92 ? -13.273 -7.41 7.789 1 98.81 92 GLY A CA 1
ATOM 673 C C . GLY A 1 92 ? -12.828 -6.148 7.066 1 98.81 92 GLY A C 1
ATOM 674 O O . GLY A 1 92 ? -12.453 -5.164 7.703 1 98.81 92 GLY A O 1
ATOM 675 N N . ASP A 1 93 ? -12.867 -6.18 5.754 1 98.75 93 ASP A N 1
ATOM 676 C CA . ASP A 1 93 ? -12.445 -5.027 4.961 1 98.75 93 ASP A CA 1
ATOM 677 C C . ASP A 1 93 ? -13.398 -3.85 5.156 1 98.75 93 ASP A C 1
ATOM 679 O O . ASP A 1 93 ? -12.969 -2.701 5.242 1 98.75 93 ASP A O 1
ATOM 683 N N . TRP A 1 94 ? -14.75 -4.113 5.191 1 98.81 94 TRP A N 1
ATOM 684 C CA . TRP A 1 94 ? -15.734 -3.074 5.453 1 98.81 94 TRP A CA 1
ATOM 685 C C . TRP A 1 94 ? -15.469 -2.395 6.793 1 98.81 94 TRP A C 1
ATOM 687 O O . TRP A 1 94 ? -15.484 -1.165 6.887 1 98.81 94 TRP A O 1
ATOM 697 N N . LEU A 1 95 ? -15.164 -3.164 7.773 1 98.81 95 LEU A N 1
ATOM 698 C CA . LEU A 1 95 ? -14.938 -2.617 9.109 1 98.81 95 LEU A CA 1
ATOM 699 C C . LEU A 1 95 ? -13.602 -1.894 9.18 1 98.81 95 LEU A C 1
ATOM 701 O O . LEU A 1 95 ? -13.445 -0.936 9.945 1 98.81 95 LEU A O 1
ATOM 705 N N . THR A 1 96 ? -12.625 -2.346 8.383 1 98.56 96 THR A N 1
ATOM 706 C CA . THR A 1 96 ? -11.359 -1.624 8.289 1 98.56 96 THR A CA 1
ATOM 707 C C . THR A 1 96 ? -11.586 -0.184 7.844 1 98.56 96 THR A C 1
ATOM 709 O O . THR A 1 96 ? -11.062 0.752 8.453 1 98.56 96 THR A O 1
ATOM 712 N N . GLY A 1 97 ? -12.359 0.003 6.754 1 97.81 97 GLY A N 1
ATOM 713 C CA . GLY A 1 97 ? -12.656 1.34 6.258 1 97.81 97 GLY A CA 1
ATOM 714 C C . GLY A 1 97 ? -13.5 2.158 7.215 1 97.81 97 GLY A C 1
ATOM 715 O O . GLY A 1 97 ? -13.336 3.377 7.309 1 97.81 97 GLY A O 1
ATOM 716 N N . THR A 1 98 ? -14.359 1.488 7.996 1 97.88 98 THR A N 1
ATOM 717 C CA . THR A 1 98 ? -15.258 2.125 8.953 1 97.88 98 THR A CA 1
ATOM 718 C C . THR A 1 98 ? -14.484 2.684 10.141 1 97.88 98 THR A C 1
ATOM 720 O O . THR A 1 98 ? -14.688 3.832 10.539 1 97.88 98 THR A O 1
ATOM 723 N N . LEU A 1 99 ? -13.539 1.899 10.648 1 96.75 99 LEU A N 1
ATOM 724 C CA . LEU A 1 99 ? -12.789 2.252 11.852 1 96.75 99 LEU A CA 1
ATOM 725 C C . LEU A 1 99 ? -11.617 3.16 11.508 1 96.75 99 LEU A C 1
ATOM 727 O O . LEU A 1 99 ? -11.188 3.973 12.336 1 96.75 99 LEU A O 1
ATOM 731 N N . ASP A 1 100 ? -11.078 2.926 10.344 1 96.44 100 ASP A N 1
ATOM 732 C CA . ASP A 1 100 ? -10.031 3.748 9.742 1 96.44 100 ASP A CA 1
ATOM 733 C C . ASP A 1 100 ? -8.875 3.969 10.711 1 96.44 100 ASP A C 1
ATOM 735 O O . ASP A 1 100 ? -8.414 5.098 10.891 1 96.44 100 ASP A O 1
ATOM 739 N N . GLN A 1 101 ? -8.367 2.912 11.336 1 95.81 101 GLN A N 1
ATOM 740 C CA . GLN A 1 101 ? -7.25 2.951 12.281 1 95.81 101 GLN A CA 1
ATOM 741 C C . GLN A 1 101 ? -5.926 3.188 11.555 1 95.81 101 GLN A C 1
ATOM 743 O O . GLN A 1 101 ? -5.719 2.684 10.453 1 95.81 101 GLN A O 1
ATOM 748 N N . ASN A 1 102 ? -5.078 3.955 12.148 1 94.88 102 ASN A N 1
ATOM 749 C CA . ASN A 1 102 ? -3.68 4.016 11.734 1 94.88 102 ASN A CA 1
ATOM 750 C C . ASN A 1 102 ? -2.852 2.922 12.406 1 94.88 102 ASN A C 1
ATOM 752 O O . ASN A 1 102 ? -2.521 3.02 13.586 1 94.88 102 ASN A O 1
ATOM 756 N N . ALA A 1 103 ? -2.414 1.983 11.633 1 94 103 ALA A N 1
ATOM 757 C CA . ALA A 1 103 ? -1.734 0.811 12.18 1 94 103 ALA A CA 1
ATOM 758 C C . ALA A 1 103 ? -0.229 1.045 12.281 1 94 103 ALA A C 1
ATOM 760 O O . ALA A 1 103 ? 0.547 0.093 12.383 1 94 103 ALA A O 1
ATOM 761 N N . MET A 1 104 ? 0.185 2.236 12.234 1 92.06 104 MET A N 1
ATOM 762 C CA . MET A 1 104 ? 1.599 2.594 12.312 1 92.06 104 MET A CA 1
ATOM 763 C C . MET A 1 104 ? 2.156 2.307 13.703 1 92.06 104 MET A C 1
ATOM 765 O O . MET A 1 104 ? 3.297 1.859 13.844 1 92.06 104 MET A O 1
ATOM 769 N N . SER A 1 105 ? 1.321 2.602 14.758 1 86.88 105 SER A N 1
ATOM 770 C CA . SER A 1 105 ? 1.805 2.484 16.125 1 86.88 105 SER A CA 1
ATOM 771 C C . SER A 1 105 ? 0.701 2.002 17.062 1 86.88 105 SER A C 1
ATOM 773 O O . SER A 1 105 ? -0.478 2.018 16.703 1 86.88 105 SER A O 1
ATOM 775 N N . GLY A 1 106 ? 1.154 1.572 18.25 1 84.38 106 GLY A N 1
ATOM 776 C CA . GLY A 1 106 ? 0.205 1.112 19.25 1 84.38 106 GLY A CA 1
ATOM 777 C C . GLY A 1 106 ? -0.093 2.154 20.312 1 84.38 106 GLY A C 1
ATOM 778 O O . GLY A 1 106 ? -0.643 1.832 21.375 1 84.38 106 GLY A O 1
ATOM 779 N N . GLU A 1 107 ? 0.155 3.354 20.047 1 82 107 GLU A N 1
ATOM 780 C CA . GLU A 1 107 ? 0.056 4.414 21.031 1 82 107 GLU A CA 1
ATOM 781 C C . GLU A 1 107 ? -1.399 4.703 21.391 1 82 107 GLU A C 1
ATOM 783 O O . GLU A 1 107 ? -1.708 5.043 22.531 1 82 107 GLU A O 1
ATOM 788 N N . ASP A 1 108 ? -2.266 4.516 20.438 1 87.69 108 ASP A N 1
ATOM 789 C CA . ASP A 1 108 ? -3.615 5.02 20.672 1 87.69 108 ASP A CA 1
ATOM 790 C C . ASP A 1 108 ? -4.66 3.934 20.422 1 87.69 108 ASP A C 1
ATOM 792 O O . ASP A 1 108 ? -5.855 4.164 20.594 1 87.69 108 ASP A O 1
ATOM 796 N N . SER A 1 109 ? -4.238 2.709 20.031 1 91.5 109 SER A N 1
ATOM 797 C CA . SER A 1 109 ? -5.18 1.688 19.594 1 91.5 109 SER A CA 1
ATOM 798 C C . SER A 1 109 ? -4.582 0.291 19.703 1 91.5 109 SER A C 1
ATOM 800 O O . SER A 1 109 ? -3.359 0.129 19.672 1 91.5 109 SER A O 1
ATOM 802 N N . ALA A 1 110 ? -5.43 -0.685 19.766 1 92.75 110 ALA A N 1
ATOM 803 C CA . ALA A 1 110 ? -4.992 -2.078 19.781 1 92.75 110 ALA A CA 1
ATOM 804 C C . ALA A 1 110 ? -4.785 -2.611 18.375 1 92.75 110 ALA A C 1
ATOM 806 O O . ALA A 1 110 ? -4.578 -3.812 18.188 1 92.75 110 ALA A O 1
ATOM 807 N N . ALA A 1 111 ? -4.859 -1.781 17.406 1 94 111 ALA A N 1
ATOM 808 C CA . ALA A 1 111 ? -4.707 -2.189 16 1 94 111 ALA A CA 1
ATOM 809 C C . ALA A 1 111 ? -3.387 -2.924 15.789 1 94 111 ALA A C 1
ATOM 811 O O . ALA A 1 111 ? -3.344 -3.945 15.102 1 94 111 ALA A O 1
ATOM 812 N N . ALA A 1 112 ? -2.326 -2.467 16.375 1 92.38 112 ALA A N 1
ATOM 813 C CA . ALA A 1 112 ? -1.02 -3.105 16.234 1 92.38 112 ALA A CA 1
ATOM 814 C C . ALA A 1 112 ? -1.017 -4.496 16.859 1 92.38 112 ALA A C 1
ATOM 816 O O . ALA A 1 112 ? -0.379 -5.418 16.344 1 92.38 112 ALA A O 1
ATOM 817 N N . GLU A 1 113 ? -1.684 -4.633 17.938 1 93.38 113 GLU A N 1
ATOM 818 C CA . GLU A 1 113 ? -1.764 -5.93 18.609 1 93.38 113 GLU A CA 1
ATOM 819 C C . GLU A 1 113 ? -2.537 -6.934 17.75 1 93.38 113 GLU A C 1
ATOM 821 O O . GLU A 1 113 ? -2.184 -8.117 17.703 1 93.38 113 GLU A O 1
ATOM 826 N N . LEU A 1 114 ? -3.605 -6.5 17.188 1 95.88 114 LEU A N 1
ATOM 827 C CA . LEU A 1 114 ? -4.352 -7.367 16.281 1 95.88 114 LEU A CA 1
ATOM 828 C C . LEU A 1 114 ? -3.473 -7.824 15.125 1 95.88 114 LEU A C 1
ATOM 830 O O . LEU A 1 114 ? -3.498 -9 14.75 1 95.88 114 LEU A O 1
ATOM 834 N N . GLU A 1 115 ? -2.713 -6.898 14.594 1 96.38 115 GLU A N 1
ATOM 835 C CA . GLU A 1 115 ? -1.816 -7.273 13.5 1 96.38 115 GLU A CA 1
ATOM 836 C C . GLU A 1 115 ? -0.779 -8.289 13.969 1 96.38 115 GLU A C 1
ATOM 838 O O . GLU A 1 115 ? -0.481 -9.25 13.25 1 96.38 115 GLU A O 1
ATOM 843 N N . ARG A 1 116 ? -0.218 -8.141 15.102 1 94.62 116 ARG A N 1
ATOM 844 C CA . ARG A 1 116 ? 0.773 -9.078 15.609 1 94.62 116 ARG A CA 1
ATOM 845 C C . ARG A 1 116 ? 0.185 -10.477 15.742 1 94.62 116 ARG A C 1
ATOM 847 O O . ARG A 1 116 ? 0.813 -11.461 15.336 1 94.62 116 ARG A O 1
ATOM 854 N N . GLN A 1 117 ? -1.009 -10.531 16.266 1 95.56 117 GLN A N 1
ATOM 855 C CA . GLN A 1 117 ? -1.671 -11.82 16.391 1 95.56 117 GLN A CA 1
ATOM 856 C C . GLN A 1 117 ? -1.914 -12.445 15.016 1 95.56 117 GLN A C 1
ATOM 858 O O . GLN A 1 117 ? -1.685 -13.648 14.828 1 95.56 117 GLN A O 1
ATOM 863 N N . THR A 1 118 ? -2.381 -11.656 14.141 1 97.5 118 THR A N 1
ATOM 864 C CA . THR A 1 118 ? -2.713 -12.148 12.805 1 97.5 118 THR A CA 1
ATOM 865 C C . THR A 1 118 ? -1.46 -12.633 12.078 1 97.5 118 THR A C 1
ATOM 867 O O . THR A 1 118 ? -1.48 -13.68 11.422 1 97.5 118 THR A O 1
ATOM 870 N N . VAL A 1 119 ? -0.387 -11.891 12.164 1 97.19 119 VAL A N 1
ATOM 871 C CA . VAL A 1 119 ? 0.885 -12.258 11.555 1 97.19 119 VAL A CA 1
ATOM 872 C C . VAL A 1 119 ? 1.379 -13.578 12.141 1 97.19 119 VAL A C 1
ATOM 874 O O . VAL A 1 119 ? 1.868 -14.445 11.414 1 97.19 119 VAL A O 1
ATOM 877 N N . ASP A 1 120 ? 1.247 -13.719 13.422 1 96.25 120 ASP A N 1
ATOM 878 C CA . ASP A 1 120 ? 1.635 -14.961 14.078 1 96.25 120 ASP A CA 1
ATOM 879 C C . ASP A 1 120 ? 0.845 -16.141 13.531 1 96.25 120 ASP A C 1
ATOM 881 O O . ASP A 1 120 ? 1.409 -17.219 13.281 1 96.25 120 ASP A O 1
ATOM 885 N N . TRP A 1 121 ? -0.438 -15.969 13.398 1 97.81 121 TRP A N 1
ATOM 886 C CA . TRP A 1 121 ? -1.294 -17.016 12.844 1 97.81 121 TRP A CA 1
ATOM 887 C C . TRP A 1 121 ? -0.845 -17.391 11.43 1 97.81 121 TRP A C 1
ATOM 889 O O . TRP A 1 121 ? -0.758 -18.562 11.094 1 97.81 121 TRP A O 1
ATOM 899 N N . ILE A 1 122 ? -0.545 -16.422 10.625 1 98.25 122 ILE A N 1
ATOM 900 C CA . ILE A 1 122 ? -0.122 -16.656 9.25 1 98.25 122 ILE A CA 1
ATOM 901 C C . ILE A 1 122 ? 1.22 -17.391 9.25 1 98.25 122 ILE A C 1
ATOM 903 O O . ILE A 1 122 ? 1.435 -18.297 8.445 1 98.25 122 ILE A O 1
ATOM 907 N N . GLY A 1 123 ? 2.154 -16.969 10.125 1 97.69 123 GLY A N 1
ATOM 908 C CA . GLY A 1 123 ? 3.408 -17.688 10.258 1 97.69 123 GLY A CA 1
ATOM 909 C C . GLY A 1 123 ? 3.221 -19.156 10.586 1 97.69 123 GLY A C 1
ATOM 910 O O . GLY A 1 123 ? 3.906 -20.016 10.023 1 97.69 123 GLY A O 1
ATOM 911 N N . GLN A 1 124 ? 2.268 -19.438 11.398 1 96.69 124 GLN A N 1
ATOM 912 C CA . GLN A 1 124 ? 1.97 -20.812 11.789 1 96.69 124 GLN A CA 1
ATOM 913 C C . GLN A 1 124 ? 1.446 -21.625 10.602 1 96.69 124 GLN A C 1
ATOM 915 O O . GLN A 1 124 ? 1.725 -22.812 10.484 1 96.69 124 GLN A O 1
ATOM 920 N N . LEU A 1 125 ? 0.728 -21.016 9.734 1 97.5 125 LEU A N 1
ATOM 921 C CA . LEU A 1 125 ? 0.205 -21.703 8.555 1 97.5 125 LEU A CA 1
ATOM 922 C C . LEU A 1 125 ? 1.34 -22.266 7.707 1 97.5 125 LEU A C 1
ATOM 924 O O . LEU A 1 125 ? 1.177 -23.312 7.059 1 97.5 125 LEU A O 1
ATOM 928 N N . PHE A 1 126 ? 2.508 -21.562 7.746 1 97.88 126 PHE A N 1
ATOM 929 C CA . PHE A 1 126 ? 3.531 -21.875 6.754 1 97.88 126 PHE A CA 1
ATOM 930 C C . PHE A 1 126 ? 4.793 -22.406 7.43 1 97.88 126 PHE A C 1
ATOM 932 O O . PHE A 1 126 ? 5.824 -22.594 6.777 1 97.88 126 PHE A O 1
ATOM 939 N N . GLY A 1 127 ? 4.719 -22.656 8.734 1 96.75 127 GLY A N 1
ATOM 940 C CA . GLY A 1 127 ? 5.875 -23.141 9.469 1 96.75 127 GLY A CA 1
ATOM 941 C C . GLY A 1 127 ? 6.953 -22.078 9.648 1 96.75 127 GLY A C 1
ATOM 942 O O . GLY A 1 127 ? 8.148 -22.391 9.594 1 96.75 127 GLY A O 1
ATOM 943 N N . LEU A 1 128 ? 6.555 -20.859 9.82 1 98 128 LEU A N 1
ATOM 944 C CA . LEU A 1 128 ? 7.48 -19.734 9.961 1 98 128 LEU A CA 1
ATOM 945 C C . LEU A 1 128 ? 7.441 -19.172 11.375 1 98 128 LEU A C 1
ATOM 947 O O . LEU A 1 128 ? 7.531 -17.969 11.57 1 98 128 LEU A O 1
ATOM 951 N N . ASP A 1 129 ? 7.387 -20 12.312 1 91.5 129 ASP A N 1
ATOM 952 C CA . ASP A 1 129 ? 7.273 -19.625 13.719 1 91.5 129 ASP A CA 1
ATOM 953 C C . ASP A 1 129 ? 8.539 -18.922 14.203 1 91.5 129 ASP A C 1
ATOM 955 O O . ASP A 1 129 ? 8.5 -18.172 15.18 1 91.5 129 ASP A O 1
ATOM 959 N N . GLY A 1 130 ? 9.578 -19.172 13.609 1 94.56 130 GLY A N 1
ATOM 960 C CA . GLY A 1 130 ? 10.828 -18.547 13.992 1 94.56 130 GLY A CA 1
ATOM 961 C C . GLY A 1 130 ? 11.039 -17.188 13.336 1 94.56 130 GLY A C 1
ATOM 962 O O . GLY A 1 130 ? 12.008 -16.5 13.641 1 94.56 130 GLY A O 1
ATOM 963 N N . HIS A 1 131 ? 10.203 -16.828 12.461 1 97.5 131 HIS A N 1
ATOM 964 C CA . HIS A 1 131 ? 10.258 -15.555 11.766 1 97.5 131 HIS A CA 1
ATOM 965 C C . HIS A 1 131 ? 9.344 -14.523 12.422 1 97.5 131 HIS A C 1
ATOM 967 O O . HIS A 1 131 ? 8.398 -14.891 13.125 1 97.5 131 HIS A O 1
ATOM 973 N N . THR A 1 132 ? 9.648 -13.266 12.281 1 96.56 132 THR A N 1
ATOM 974 C CA . THR A 1 132 ? 8.727 -12.164 12.531 1 96.56 132 THR A CA 1
ATOM 975 C C . THR A 1 132 ? 8.188 -11.609 11.219 1 96.56 132 THR A C 1
ATOM 977 O O . THR A 1 132 ? 8.773 -11.82 10.156 1 96.56 132 THR A O 1
ATOM 980 N N . GLY A 1 133 ? 6.984 -11.023 11.336 1 97.69 133 GLY A N 1
ATOM 981 C CA . GLY A 1 133 ? 6.398 -10.555 10.094 1 97.69 133 GLY A CA 1
ATOM 982 C C . GLY A 1 133 ? 5.73 -9.195 10.219 1 97.69 133 GLY A C 1
ATOM 983 O O . GLY A 1 133 ? 5.562 -8.688 11.328 1 97.69 133 GLY A O 1
ATOM 984 N N . ALA A 1 134 ? 5.438 -8.602 9.117 1 98.19 134 ALA A N 1
ATOM 985 C CA . ALA A 1 134 ? 4.684 -7.355 9.023 1 98.19 134 ALA A CA 1
ATOM 986 C C . ALA A 1 134 ? 3.863 -7.301 7.742 1 98.19 134 ALA A C 1
ATOM 988 O O . ALA A 1 134 ? 4.301 -7.785 6.695 1 98.19 134 ALA A O 1
ATOM 989 N N . PHE A 1 135 ? 2.688 -6.73 7.852 1 98.69 135 PHE A N 1
ATOM 990 C CA . PHE A 1 135 ? 1.831 -6.578 6.68 1 98.69 135 PHE A CA 1
ATOM 991 C C . PHE A 1 135 ? 2.383 -5.512 5.742 1 98.69 135 PHE A C 1
ATOM 993 O O . PHE A 1 135 ? 2.881 -4.477 6.191 1 98.69 135 PHE A O 1
ATOM 1000 N N . VAL A 1 136 ? 2.34 -5.777 4.469 1 98.62 136 VAL A N 1
ATOM 1001 C CA . VAL A 1 136 ? 2.66 -4.84 3.396 1 98.62 136 VAL A CA 1
ATOM 1002 C C . VAL A 1 136 ? 1.57 -4.887 2.326 1 98.62 136 VAL A C 1
ATOM 1004 O O . VAL A 1 136 ? 0.596 -5.633 2.457 1 98.62 136 VAL A O 1
ATOM 1007 N N . SER A 1 137 ? 1.705 -4.129 1.283 1 98.06 137 SER A N 1
ATOM 1008 C CA . SER A 1 137 ? 0.588 -3.842 0.389 1 98.06 137 SER A CA 1
ATOM 1009 C C . SER A 1 137 ? 0.446 -4.922 -0.68 1 98.06 137 SER A C 1
ATOM 1011 O O . SER A 1 137 ? -0.546 -4.949 -1.411 1 98.06 137 SER A O 1
ATOM 1013 N N . GLY A 1 138 ? 1.361 -5.848 -0.815 1 97.88 138 GLY A N 1
ATOM 1014 C CA . GLY A 1 138 ? 1.326 -6.922 -1.794 1 97.88 138 GLY A CA 1
ATOM 1015 C C . GLY A 1 138 ? 2.646 -7.656 -1.92 1 97.88 138 GLY A C 1
ATOM 1016 O O . GLY A 1 138 ? 3.617 -7.324 -1.235 1 97.88 138 GLY A O 1
ATOM 1017 N N . ALA A 1 139 ? 2.68 -8.617 -2.826 1 97.94 139 ALA A N 1
ATOM 1018 C CA . ALA A 1 139 ? 3.852 -9.477 -2.982 1 97.94 139 ALA A CA 1
ATOM 1019 C C . ALA A 1 139 ? 5.066 -8.664 -3.428 1 97.94 139 ALA A C 1
ATOM 1021 O O . ALA A 1 139 ? 6.191 -8.93 -2.992 1 97.94 139 ALA A O 1
ATOM 1022 N N . THR A 1 140 ? 4.867 -7.711 -4.352 1 98.38 140 THR A N 1
ATOM 1023 C CA . THR A 1 140 ? 5.996 -6.898 -4.793 1 98.38 140 THR A CA 1
ATOM 1024 C C . THR A 1 140 ? 6.664 -6.211 -3.604 1 98.38 140 THR A C 1
ATOM 1026 O O . THR A 1 140 ? 7.887 -6.246 -3.465 1 98.38 140 THR A O 1
ATOM 1029 N N . MET A 1 141 ? 5.832 -5.66 -2.717 1 98.75 141 MET A N 1
ATOM 1030 C CA . MET A 1 141 ? 6.391 -4.93 -1.583 1 98.75 141 MET A CA 1
ATOM 1031 C C . MET A 1 141 ? 6.941 -5.891 -0.535 1 98.75 141 MET A C 1
ATOM 1033 O O . MET A 1 141 ? 7.887 -5.562 0.181 1 98.75 141 MET A O 1
ATOM 1037 N N . SER A 1 142 ? 6.383 -7.055 -0.457 1 98.88 142 SER A N 1
ATOM 1038 C CA . SER A 1 142 ? 6.98 -8.07 0.403 1 98.88 142 SER A CA 1
ATOM 1039 C C . SER A 1 142 ? 8.383 -8.445 -0.071 1 98.88 142 SER A C 1
ATOM 1041 O O . SER A 1 142 ? 9.32 -8.492 0.727 1 98.88 142 SER A O 1
ATOM 1043 N N . ASN A 1 143 ? 8.516 -8.719 -1.376 1 98.88 143 ASN A N 1
ATOM 1044 C CA . ASN A 1 143 ? 9.828 -8.984 -1.961 1 98.88 143 ASN A CA 1
ATOM 1045 C C . ASN A 1 143 ? 10.773 -7.805 -1.776 1 98.88 143 ASN A C 1
ATOM 1047 O O . ASN A 1 143 ? 11.945 -7.984 -1.445 1 98.88 143 ASN A O 1
ATOM 1051 N N . PHE A 1 144 ? 10.273 -6.598 -1.946 1 98.94 144 PHE A N 1
ATOM 1052 C CA . PHE A 1 144 ? 11.047 -5.375 -1.778 1 98.94 144 PHE A CA 1
ATOM 1053 C C . PHE A 1 144 ? 11.641 -5.301 -0.377 1 98.94 144 PHE A C 1
ATOM 1055 O O . PHE A 1 144 ? 12.844 -5.059 -0.218 1 98.94 144 PHE A O 1
ATOM 1062 N N . VAL A 1 145 ? 10.805 -5.527 0.651 1 98.94 145 VAL A N 1
ATOM 1063 C CA . VAL A 1 145 ? 11.25 -5.438 2.037 1 98.94 145 VAL A CA 1
ATOM 1064 C C . VAL A 1 145 ? 12.281 -6.523 2.32 1 98.94 145 VAL A C 1
ATOM 1066 O O . VAL A 1 145 ? 13.305 -6.266 2.957 1 98.94 145 VAL A O 1
ATOM 1069 N N . GLY A 1 146 ? 12.008 -7.738 1.855 1 98.94 146 GLY A N 1
ATOM 1070 C CA . GLY A 1 146 ? 12.977 -8.812 2.031 1 98.94 146 GLY A CA 1
ATOM 1071 C C . GLY A 1 146 ? 14.328 -8.508 1.404 1 98.94 146 GLY A C 1
ATOM 1072 O O . GLY A 1 146 ? 15.367 -8.711 2.031 1 98.94 146 GLY A O 1
ATOM 1073 N N . LEU A 1 147 ? 14.328 -7.973 0.189 1 98.94 147 LEU A N 1
ATOM 1074 C CA . LEU A 1 147 ? 15.562 -7.684 -0.533 1 98.94 147 LEU A CA 1
ATOM 1075 C C . LEU A 1 147 ? 16.266 -6.461 0.051 1 98.94 147 LEU A C 1
ATOM 1077 O O . LEU A 1 147 ? 17.484 -6.355 0.005 1 98.94 147 LEU A O 1
ATOM 1081 N N . ALA A 1 148 ? 15.484 -5.539 0.605 1 98.94 148 ALA A N 1
ATOM 1082 C CA . ALA A 1 148 ? 16.078 -4.406 1.311 1 98.94 148 ALA A CA 1
ATOM 1083 C C . ALA A 1 148 ? 16.922 -4.883 2.498 1 98.94 148 ALA A C 1
ATOM 1085 O O . ALA A 1 148 ? 18 -4.359 2.744 1 98.94 148 ALA A O 1
ATOM 1086 N N . MET A 1 149 ? 16.391 -5.82 3.246 1 98.81 149 MET A N 1
ATOM 1087 C CA . MET A 1 149 ? 17.125 -6.398 4.359 1 98.81 149 MET A CA 1
ATOM 1088 C C . MET A 1 149 ? 18.375 -7.125 3.857 1 98.81 149 MET A C 1
ATOM 1090 O O . MET A 1 149 ? 19.438 -7.051 4.48 1 98.81 149 MET A O 1
ATOM 1094 N N . ALA A 1 150 ? 18.219 -7.852 2.717 1 98.94 150 ALA A N 1
ATOM 1095 C CA . ALA A 1 150 ? 19.359 -8.539 2.121 1 98.94 150 ALA A CA 1
ATOM 1096 C C . ALA A 1 150 ? 20.484 -7.559 1.775 1 98.94 150 ALA A C 1
ATOM 1098 O O . ALA A 1 150 ? 21.656 -7.828 2.031 1 98.94 150 ALA A O 1
ATOM 1099 N N . ARG A 1 151 ? 20.062 -6.438 1.181 1 98.81 151 ARG A N 1
ATOM 1100 C CA . ARG A 1 151 ? 21.016 -5.375 0.849 1 98.81 151 ARG A CA 1
ATOM 1101 C C . ARG A 1 151 ? 21.75 -4.887 2.094 1 98.81 151 ARG A C 1
ATOM 1103 O O . ARG A 1 151 ? 22.969 -4.703 2.068 1 98.81 151 ARG A O 1
ATOM 1110 N N . GLU A 1 152 ? 21.016 -4.648 3.15 1 98.75 152 GLU A N 1
ATOM 1111 C CA . GLU A 1 152 ? 21.609 -4.203 4.398 1 98.75 152 GLU A CA 1
ATOM 1112 C C . GLU A 1 152 ? 22.531 -5.273 4.98 1 98.75 152 GLU A C 1
ATOM 1114 O O . GLU A 1 152 ? 23.578 -4.957 5.57 1 98.75 152 GLU A O 1
ATOM 1119 N N . TRP A 1 153 ? 22.172 -6.547 4.859 1 98.81 153 TRP A N 1
ATOM 1120 C CA . TRP A 1 153 ? 22.984 -7.668 5.309 1 98.81 153 TRP A CA 1
ATOM 1121 C C . TRP A 1 153 ? 24.328 -7.688 4.59 1 98.81 153 TRP A C 1
ATOM 1123 O O . TRP A 1 153 ? 25.375 -7.922 5.207 1 98.81 153 TRP A O 1
ATOM 1133 N N . LEU A 1 154 ? 24.359 -7.457 3.277 1 98.69 154 LEU A N 1
ATOM 1134 C CA . LEU A 1 154 ? 25.609 -7.352 2.535 1 98.69 154 LEU A CA 1
ATOM 1135 C C . LEU A 1 154 ? 26.5 -6.277 3.135 1 98.69 154 LEU A C 1
ATOM 1137 O O . LEU A 1 154 ? 27.719 -6.473 3.262 1 98.69 154 LEU A O 1
ATOM 1141 N N . GLY A 1 155 ? 25.875 -5.113 3.445 1 98.31 155 GLY A N 1
ATOM 1142 C CA . GLY A 1 155 ? 26.625 -4.047 4.09 1 98.31 155 GLY A CA 1
ATOM 1143 C C . GLY A 1 155 ? 27.25 -4.465 5.402 1 98.31 155 GLY A C 1
ATOM 1144 O O . GLY A 1 155 ? 28.406 -4.137 5.68 1 98.31 155 GLY A O 1
ATOM 1145 N N . GLU A 1 156 ? 26.469 -5.148 6.156 1 97.38 156 GLU A N 1
ATOM 1146 C CA . GLU A 1 156 ? 26.969 -5.621 7.445 1 97.38 156 GLU A CA 1
ATOM 1147 C C . GLU A 1 156 ? 28.203 -6.5 7.266 1 97.38 156 GLU A C 1
ATOM 1149 O O . GLU A 1 156 ? 29.156 -6.422 8.062 1 97.38 156 GLU A O 1
ATOM 1154 N N . ARG A 1 157 ? 28.234 -7.316 6.219 1 96.44 157 ARG A N 1
ATOM 1155 C CA . ARG A 1 157 ? 29.375 -8.18 5.938 1 96.44 157 ARG A CA 1
ATOM 1156 C C . ARG A 1 157 ? 30.625 -7.355 5.645 1 96.44 157 ARG A C 1
ATOM 1158 O O . ARG A 1 157 ? 31.75 -7.828 5.844 1 96.44 157 ARG A O 1
ATOM 1165 N N . LEU A 1 158 ? 30.422 -6.137 5.172 1 95.75 158 LEU A N 1
ATOM 1166 C CA . LEU A 1 158 ? 31.531 -5.277 4.77 1 95.75 158 LEU A CA 1
ATOM 1167 C C . LEU A 1 158 ? 31.797 -4.211 5.828 1 95.75 158 LEU A C 1
ATOM 1169 O O . LEU A 1 158 ? 32.656 -3.361 5.648 1 95.75 158 LEU A O 1
ATOM 1173 N N . GLY A 1 159 ? 31 -4.176 6.84 1 96.19 159 GLY A N 1
ATOM 1174 C CA . GLY A 1 159 ? 31.172 -3.211 7.914 1 96.19 159 GLY A CA 1
ATOM 1175 C C . GLY A 1 159 ? 30.609 -1.842 7.582 1 96.19 159 GLY A C 1
ATOM 1176 O O . GLY A 1 159 ? 31.078 -0.827 8.102 1 96.19 159 GLY A O 1
ATOM 1177 N N . VAL A 1 160 ? 29.656 -1.783 6.672 1 96.69 160 VAL A N 1
ATOM 1178 C CA . VAL A 1 160 ? 29.031 -0.507 6.324 1 96.69 160 VAL A CA 1
ATOM 1179 C C . VAL A 1 160 ? 27.516 -0.607 6.477 1 96.69 160 VAL A C 1
ATOM 1181 O O . VAL A 1 160 ? 26.953 -1.705 6.465 1 96.69 160 VAL A O 1
ATOM 1184 N N . SER A 1 161 ? 26.859 0.516 6.73 1 97.44 161 SER A N 1
ATOM 1185 C CA . SER A 1 161 ? 25.406 0.611 6.723 1 97.44 161 SER A CA 1
ATOM 1186 C C . SER A 1 161 ? 24.891 1.196 5.41 1 97.44 161 SER A C 1
ATOM 1188 O O . SER A 1 161 ? 25.062 2.389 5.148 1 97.44 161 SER A O 1
ATOM 1190 N N . VAL A 1 162 ? 24.281 0.377 4.656 1 98.19 162 VAL A N 1
ATOM 1191 C CA . VAL A 1 162 ? 23.766 0.84 3.367 1 98.19 162 VAL A CA 1
ATOM 1192 C C . VAL A 1 162 ? 22.656 1.854 3.586 1 98.19 162 VAL A C 1
ATOM 1194 O O . VAL A 1 162 ? 22.531 2.83 2.842 1 98.19 162 VAL A O 1
ATOM 1197 N N . ALA A 1 163 ? 21.812 1.644 4.633 1 98 163 ALA A N 1
ATOM 1198 C CA . ALA A 1 163 ? 20.734 2.564 4.965 1 98 163 ALA A CA 1
ATOM 1199 C C . ALA A 1 163 ? 21.266 3.975 5.199 1 98 163 ALA A C 1
ATOM 1201 O O . ALA A 1 163 ? 20.578 4.961 4.902 1 98 163 ALA A O 1
ATOM 1202 N N . GLN A 1 164 ? 22.469 4.113 5.691 1 97.44 164 GLN A N 1
ATOM 1203 C CA . GLN A 1 164 ? 23.078 5.406 5.977 1 97.44 164 GLN A CA 1
ATOM 1204 C C . GLN A 1 164 ? 23.906 5.895 4.793 1 97.44 164 GLN A C 1
ATOM 1206 O O . GLN A 1 164 ? 23.656 6.973 4.254 1 97.44 164 GLN A O 1
ATOM 1211 N N . ALA A 1 165 ? 24.797 5.027 4.242 1 97.75 165 ALA A N 1
ATOM 1212 C CA . ALA A 1 165 ? 25.828 5.449 3.309 1 97.75 165 ALA A CA 1
ATOM 1213 C C . ALA A 1 165 ? 25.375 5.289 1.862 1 97.75 165 ALA A C 1
ATOM 1215 O O . ALA A 1 165 ? 25.969 5.871 0.95 1 97.75 165 ALA A O 1
ATOM 1216 N N . GLY A 1 166 ? 24.359 4.426 1.628 1 98.06 166 GLY A N 1
ATOM 1217 C CA . GLY A 1 166 ? 23.922 4.145 0.275 1 98.06 166 GLY A CA 1
ATOM 1218 C C . GLY A 1 166 ? 24.547 2.896 -0.315 1 98.06 166 GLY A C 1
ATOM 1219 O O . GLY A 1 166 ? 25.547 2.395 0.2 1 98.06 166 GLY A O 1
ATOM 1220 N N . VAL A 1 167 ? 23.953 2.439 -1.393 1 98 167 VAL A N 1
ATOM 1221 C CA . VAL A 1 167 ? 24.312 1.167 -2.006 1 98 167 VAL A CA 1
ATOM 1222 C C . VAL A 1 167 ? 25.703 1.277 -2.648 1 98 167 VAL A C 1
ATOM 1224 O O . VAL A 1 167 ? 26.391 0.272 -2.818 1 98 167 VAL A O 1
ATOM 1227 N N . GLY A 1 168 ? 26.094 2.492 -2.996 1 96.5 168 GLY A N 1
ATOM 1228 C CA . GLY A 1 168 ? 27.406 2.682 -3.566 1 96.5 168 GLY A CA 1
ATOM 1229 C C . GLY A 1 168 ? 28.516 2.125 -2.693 1 96.5 168 GLY A C 1
ATOM 1230 O O . GLY A 1 168 ? 29.578 1.736 -3.197 1 96.5 168 GLY A O 1
ATOM 1231 N N . ALA A 1 169 ? 28.281 2.027 -1.44 1 96.31 169 ALA A N 1
ATOM 1232 C CA . ALA A 1 169 ? 29.266 1.558 -0.48 1 96.31 169 ALA A CA 1
ATOM 1233 C C . ALA A 1 169 ? 29.516 0.058 -0.63 1 96.31 169 ALA A C 1
ATOM 1235 O O . ALA A 1 169 ? 30.516 -0.469 -0.136 1 96.31 169 ALA A O 1
ATOM 1236 N N . LEU A 1 170 ? 28.656 -0.705 -1.27 1 96.38 170 LEU A N 1
ATOM 1237 C CA . LEU A 1 170 ? 28.734 -2.158 -1.368 1 96.38 170 LEU A CA 1
ATOM 1238 C C . LEU A 1 170 ? 29.656 -2.578 -2.514 1 96.38 170 LEU A C 1
ATOM 1240 O O . LEU A 1 170 ? 30.172 -3.695 -2.52 1 96.38 170 LEU A O 1
ATOM 1244 N N . GLY A 1 171 ? 29.859 -1.684 -3.57 1 92.81 171 GLY A N 1
ATOM 1245 C CA . GLY A 1 171 ? 30.422 -2.176 -4.816 1 92.81 171 GLY A CA 1
ATOM 1246 C C . GLY A 1 171 ? 29.484 -3.074 -5.586 1 92.81 171 GLY A C 1
ATOM 1247 O O . GLY A 1 171 ? 28.266 -2.896 -5.527 1 92.81 171 GLY A O 1
ATOM 1248 N N . PRO A 1 172 ? 29.969 -4.043 -6.336 1 93.75 172 PRO A N 1
ATOM 1249 C CA . PRO A 1 172 ? 29.109 -4.918 -7.133 1 93.75 172 PRO A CA 1
ATOM 1250 C C . PRO A 1 172 ? 28.297 -5.891 -6.273 1 93.75 172 PRO A C 1
ATOM 1252 O O . PRO A 1 172 ? 28.828 -6.477 -5.332 1 93.75 172 PRO A O 1
ATOM 1255 N N . VAL A 1 173 ? 27.078 -5.992 -6.547 1 97.75 173 VAL A N 1
ATOM 1256 C CA . VAL A 1 173 ? 26.172 -6.91 -5.852 1 97.75 173 VAL A CA 1
ATOM 1257 C C . VAL A 1 173 ? 25.766 -8.039 -6.793 1 97.75 173 VAL A C 1
ATOM 1259 O O . VAL A 1 173 ? 25.453 -7.801 -7.961 1 97.75 173 VAL A O 1
ATOM 1262 N N . SER A 1 174 ? 25.828 -9.273 -6.328 1 98.44 174 SER A N 1
ATOM 1263 C CA . SER A 1 174 ? 25.391 -10.43 -7.098 1 98.44 174 SER A CA 1
ATOM 1264 C C . SER A 1 174 ? 24.062 -10.984 -6.559 1 98.44 174 SER A C 1
ATOM 1266 O O . SER A 1 174 ? 24 -11.406 -5.406 1 98.44 174 SER A O 1
ATOM 1268 N N . VAL A 1 175 ? 23.062 -10.961 -7.402 1 98.94 175 VAL A N 1
ATOM 1269 C CA . VAL A 1 175 ? 21.781 -11.578 -7.102 1 98.94 175 VAL A CA 1
ATOM 1270 C C . VAL A 1 175 ? 21.547 -12.766 -8.039 1 98.94 175 VAL A C 1
ATOM 1272 O O . VAL A 1 175 ? 21.5 -12.602 -9.258 1 98.94 175 VAL A O 1
ATOM 1275 N N . LEU A 1 176 ? 21.422 -13.945 -7.445 1 98.94 176 LEU A N 1
ATOM 1276 C CA . LEU A 1 176 ? 21.344 -15.18 -8.219 1 98.94 176 LEU A CA 1
ATOM 1277 C C . LEU A 1 176 ? 19.938 -15.789 -8.117 1 98.94 176 LEU A C 1
ATOM 1279 O O . LEU A 1 176 ? 19.375 -15.859 -7.027 1 98.94 176 LEU A O 1
ATOM 1283 N N . SER A 1 177 ? 19.359 -16.172 -9.195 1 98.88 177 SER A N 1
ATOM 1284 C CA . SER A 1 177 ? 18.062 -16.859 -9.234 1 98.88 177 SER A CA 1
ATOM 1285 C C . SER A 1 177 ? 17.891 -17.609 -10.539 1 98.88 177 SER A C 1
ATOM 1287 O O . SER A 1 177 ? 18.484 -17.266 -11.562 1 98.88 177 SER A O 1
ATOM 1289 N N . GLY A 1 178 ? 17.156 -18.688 -10.555 1 98.25 178 GLY A N 1
ATOM 1290 C CA . GLY A 1 178 ? 16.828 -19.406 -11.781 1 98.25 178 GLY A CA 1
ATOM 1291 C C . GLY A 1 178 ? 15.734 -18.719 -12.586 1 98.25 178 GLY A C 1
ATOM 1292 O O . GLY A 1 178 ? 15.953 -18.328 -13.734 1 98.25 178 GLY A O 1
ATOM 1293 N N . THR A 1 179 ? 14.555 -18.547 -12.008 1 97.19 179 THR A N 1
ATOM 1294 C CA . THR A 1 179 ? 13.398 -17.953 -12.664 1 97.19 179 THR A CA 1
ATOM 1295 C C . THR A 1 179 ? 12.703 -16.953 -11.75 1 97.19 179 THR A C 1
ATOM 1297 O O . THR A 1 179 ? 11.562 -17.156 -11.336 1 97.19 179 THR A O 1
ATOM 1300 N N . PRO A 1 180 ? 13.383 -15.844 -11.477 1 97.25 180 PRO A N 1
ATOM 1301 C CA . PRO A 1 180 ? 12.773 -14.867 -10.57 1 97.25 180 PRO A CA 1
ATOM 1302 C C . PRO A 1 180 ? 11.539 -14.195 -11.172 1 97.25 180 PRO A C 1
ATOM 1304 O O . PRO A 1 180 ? 11.484 -13.961 -12.383 1 97.25 180 PRO A O 1
ATOM 1307 N N . HIS A 1 181 ? 10.539 -13.953 -10.344 1 96.75 181 HIS A N 1
ATOM 1308 C CA . HIS A 1 181 ? 9.398 -13.141 -10.75 1 96.75 181 HIS A CA 1
ATOM 1309 C C . HIS A 1 181 ? 9.836 -11.727 -11.109 1 96.75 181 HIS A C 1
ATOM 1311 O O . HIS A 1 181 ? 10.836 -11.219 -10.586 1 96.75 181 HIS A O 1
ATOM 1317 N N . SER A 1 182 ? 9.109 -11.055 -11.953 1 95.25 182 SER A N 1
ATOM 1318 C CA . SER A 1 182 ? 9.43 -9.703 -12.406 1 95.25 182 SER A CA 1
ATOM 1319 C C . SER A 1 182 ? 9.508 -8.734 -11.234 1 95.25 182 SER A C 1
ATOM 1321 O O . SER A 1 182 ? 10.25 -7.75 -11.281 1 95.25 182 SER A O 1
ATOM 1323 N N . SER A 1 183 ? 8.758 -8.992 -10.141 1 97.25 183 SER A N 1
ATOM 1324 C CA . SER A 1 183 ? 8.773 -8.125 -8.977 1 97.25 183 SER A CA 1
ATOM 1325 C C . SER A 1 183 ? 10.148 -8.109 -8.312 1 97.25 183 SER A C 1
ATOM 1327 O O . SER A 1 183 ? 10.492 -7.148 -7.617 1 97.25 183 SER A O 1
ATOM 1329 N N . ILE A 1 184 ? 10.945 -9.156 -8.492 1 98.44 184 ILE A N 1
ATOM 1330 C CA . ILE A 1 184 ? 12.312 -9.188 -7.965 1 98.44 184 ILE A CA 1
ATOM 1331 C C . ILE A 1 184 ? 13.172 -8.164 -8.711 1 98.44 184 ILE A C 1
ATOM 1333 O O . ILE A 1 184 ? 13.875 -7.371 -8.094 1 98.44 184 ILE A O 1
ATOM 1337 N N . ILE A 1 185 ? 13.086 -8.18 -10.039 1 98.06 185 ILE A N 1
ATOM 1338 C CA . ILE A 1 185 ? 13.859 -7.281 -10.883 1 98.06 185 ILE A CA 1
ATOM 1339 C C . ILE A 1 185 ? 13.438 -5.836 -10.617 1 98.06 185 ILE A C 1
ATOM 1341 O O . ILE A 1 185 ? 14.289 -4.949 -10.508 1 98.06 185 ILE A O 1
ATOM 1345 N N . LYS A 1 186 ? 12.18 -5.598 -10.508 1 98.38 186 LYS A N 1
ATOM 1346 C CA . LYS A 1 186 ? 11.656 -4.273 -10.18 1 98.38 186 LYS A CA 1
ATOM 1347 C C . LYS A 1 186 ? 12.164 -3.807 -8.812 1 98.38 186 LYS A C 1
ATOM 1349 O O . LYS A 1 186 ? 12.5 -2.631 -8.641 1 98.38 186 LYS A O 1
ATOM 1354 N N . SER A 1 187 ? 12.188 -4.703 -7.844 1 98.81 187 SER A N 1
ATOM 1355 C CA . SER A 1 187 ? 12.68 -4.371 -6.512 1 98.81 187 SER A CA 1
ATOM 1356 C C . SER A 1 187 ? 14.148 -3.959 -6.551 1 98.81 187 SER A C 1
ATOM 1358 O O . SER A 1 187 ? 14.562 -3.049 -5.832 1 98.81 187 SER A O 1
ATOM 1360 N N . LEU A 1 188 ? 14.953 -4.621 -7.395 1 98.69 188 LEU A N 1
ATOM 1361 C CA . LEU A 1 188 ? 16.359 -4.262 -7.523 1 98.69 188 LEU A CA 1
ATOM 1362 C C . LEU A 1 188 ? 16.516 -2.84 -8.047 1 98.69 188 LEU A C 1
ATOM 1364 O O . LEU A 1 188 ? 17.375 -2.096 -7.598 1 98.69 188 LEU A O 1
ATOM 1368 N N . SER A 1 189 ? 15.656 -2.521 -8.977 1 98.56 189 SER A N 1
ATOM 1369 C CA . SER A 1 189 ? 15.617 -1.154 -9.492 1 98.56 189 SER A CA 1
ATOM 1370 C C . SER A 1 189 ? 15.281 -0.162 -8.383 1 98.56 189 SER A C 1
ATOM 1372 O O . SER A 1 189 ? 16.016 0.803 -8.156 1 98.56 189 SER A O 1
ATOM 1374 N N . MET A 1 190 ? 14.25 -0.391 -7.66 1 98.81 190 MET A N 1
ATOM 1375 C CA . MET A 1 190 ? 13.758 0.52 -6.633 1 98.81 190 MET A CA 1
ATOM 1376 C C . MET A 1 190 ? 14.773 0.682 -5.512 1 98.81 190 MET A C 1
ATOM 1378 O O . MET A 1 190 ? 14.977 1.787 -5.008 1 98.81 190 MET A O 1
ATOM 1382 N N . LEU A 1 191 ? 15.445 -0.377 -5.164 1 98.88 191 LEU A N 1
ATOM 1383 C CA . LEU A 1 191 ? 16.344 -0.408 -4.02 1 98.88 191 LEU A CA 1
ATOM 1384 C C . LEU A 1 191 ? 17.688 0.239 -4.367 1 98.88 191 LEU A C 1
ATOM 1386 O O . LEU A 1 191 ? 18.547 0.411 -3.494 1 98.88 191 LEU A O 1
ATOM 1390 N N . GLY A 1 192 ? 17.891 0.541 -5.625 1 98.62 192 GLY A N 1
ATOM 1391 C CA . GLY A 1 192 ? 19.141 1.164 -6.047 1 98.62 192 GLY A CA 1
ATOM 1392 C C . GLY A 1 192 ? 20.25 0.166 -6.297 1 98.62 192 GLY A C 1
ATOM 1393 O O . GLY A 1 192 ? 21.391 0.553 -6.562 1 98.62 192 GLY A O 1
ATOM 1394 N N . ILE A 1 193 ? 19.922 -1.104 -6.215 1 98.62 193 ILE A N 1
ATOM 1395 C CA . ILE A 1 193 ? 20.906 -2.145 -6.523 1 98.62 193 ILE A CA 1
ATOM 1396 C C . ILE A 1 193 ? 21.125 -2.213 -8.031 1 98.62 193 ILE A C 1
ATOM 1398 O O . ILE A 1 193 ? 22.25 -2.408 -8.492 1 98.62 193 ILE A O 1
ATOM 1402 N N . GLY A 1 194 ? 20.078 -2.006 -8.781 1 98.38 194 GLY A N 1
ATOM 1403 C CA . GLY A 1 194 ? 20.125 -2.059 -10.227 1 98.38 194 GLY A CA 1
ATOM 1404 C C . GLY A 1 194 ? 19.719 -3.408 -10.789 1 98.38 194 GLY A C 1
ATOM 1405 O O . GLY A 1 194 ? 20.078 -4.449 -10.242 1 98.38 194 GLY A O 1
ATOM 1406 N N . ARG A 1 195 ? 19 -3.396 -11.875 1 98 195 ARG A N 1
ATOM 1407 C CA . ARG A 1 195 ? 18.484 -4.609 -12.508 1 98 195 ARG A CA 1
ATOM 1408 C C . ARG A 1 195 ? 19.625 -5.477 -13.031 1 98 195 ARG A C 1
ATOM 1410 O O . ARG A 1 195 ? 19.531 -6.703 -13.055 1 98 195 ARG A O 1
ATOM 1417 N N . ASP A 1 196 ? 20.734 -4.875 -13.352 1 97.5 196 ASP A N 1
ATOM 1418 C CA . ASP A 1 196 ? 21.875 -5.566 -13.953 1 97.5 196 ASP A CA 1
ATOM 1419 C C . ASP A 1 196 ? 22.562 -6.488 -12.938 1 97.5 196 ASP A C 1
ATOM 1421 O O . ASP A 1 196 ? 23.359 -7.34 -13.312 1 97.5 196 ASP A O 1
ATOM 1425 N N . SER A 1 197 ? 22.188 -6.312 -11.719 1 98.44 197 SER A N 1
ATOM 1426 C CA . SER A 1 197 ? 22.781 -7.145 -10.68 1 98.44 197 SER A CA 1
ATOM 1427 C C . SER A 1 197 ? 22.219 -8.562 -10.711 1 98.44 197 SER A C 1
ATOM 1429 O O . SER A 1 197 ? 22.781 -9.477 -10.102 1 98.44 197 SER A O 1
ATOM 1431 N N . MET A 1 198 ? 21.094 -8.758 -11.406 1 98.44 198 MET A N 1
ATOM 1432 C CA . MET A 1 198 ? 20.484 -10.07 -11.523 1 98.44 198 MET A CA 1
ATOM 1433 C C . MET A 1 198 ? 21.297 -10.984 -12.43 1 98.44 198 MET A C 1
ATOM 1435 O O . MET A 1 198 ? 21.578 -10.625 -13.578 1 98.44 198 MET A O 1
ATOM 1439 N N . LYS A 1 199 ? 21.703 -12.062 -11.914 1 98.38 199 LYS A N 1
ATOM 1440 C CA . LYS A 1 199 ? 22.359 -13.109 -12.68 1 98.38 199 LYS A CA 1
ATOM 1441 C C . LYS A 1 199 ? 21.5 -14.367 -12.75 1 98.38 199 LYS A C 1
ATOM 1443 O O . LYS A 1 199 ? 21.25 -15.016 -11.734 1 98.38 199 LYS A O 1
ATOM 1448 N N . TYR A 1 200 ? 21.125 -14.75 -13.883 1 98.19 200 TYR A N 1
ATOM 1449 C CA . TYR A 1 200 ? 20.266 -15.906 -14.086 1 98.19 200 TYR A CA 1
ATOM 1450 C C . TYR A 1 200 ? 21.062 -17.203 -14.078 1 98.19 200 TYR A C 1
ATOM 1452 O O . TYR A 1 200 ? 22.016 -17.359 -14.859 1 98.19 200 TYR A O 1
ATOM 1460 N N . VAL A 1 201 ? 20.656 -18.031 -13.203 1 98.81 201 VAL A N 1
ATOM 1461 C CA . VAL A 1 201 ? 21.281 -19.359 -13.094 1 98.81 201 VAL A CA 1
ATOM 1462 C C . VAL A 1 201 ? 20.469 -20.375 -13.891 1 98.81 201 VAL A C 1
ATOM 1464 O O . VAL A 1 201 ? 19.234 -20.375 -13.836 1 98.81 201 VAL A O 1
ATOM 1467 N N . PRO A 1 202 ? 21.125 -21.234 -14.609 1 98.56 202 PRO A N 1
ATOM 1468 C CA . PRO A 1 202 ? 20.375 -22.234 -15.391 1 98.56 202 PRO A CA 1
ATOM 1469 C C . PRO A 1 202 ? 19.453 -23.094 -14.523 1 98.56 202 PRO A C 1
ATOM 1471 O O . PRO A 1 202 ? 19.812 -23.453 -13.398 1 98.56 202 PRO A O 1
ATOM 1474 N N . THR A 1 203 ? 18.344 -23.438 -15.078 1 98.31 203 THR A N 1
ATOM 1475 C CA . THR A 1 203 ? 17.344 -24.266 -14.406 1 98.31 203 THR A CA 1
ATOM 1476 C C . THR A 1 203 ? 17.5 -25.734 -14.812 1 98.31 203 THR A C 1
ATOM 1478 O O . THR A 1 203 ? 18.266 -26.047 -15.719 1 98.31 203 THR A O 1
ATOM 1481 N N . ARG A 1 204 ? 16.859 -26.609 -14.062 1 97.75 204 ARG A N 1
ATOM 1482 C CA . ARG A 1 204 ? 16.828 -28.031 -14.438 1 97.75 204 ARG A CA 1
ATOM 1483 C C . ARG A 1 204 ? 16.156 -28.219 -15.789 1 97.75 204 ARG A C 1
ATOM 1485 O O . ARG A 1 204 ? 15.242 -27.484 -16.156 1 97.75 204 ARG A O 1
ATOM 1492 N N . PRO A 1 205 ? 16.609 -29.219 -16.562 1 95.31 205 PRO A N 1
ATOM 1493 C CA . PRO A 1 205 ? 15.992 -29.453 -17.875 1 95.31 205 PRO A CA 1
ATOM 1494 C C . PRO A 1 205 ? 14.477 -29.609 -17.797 1 95.31 205 PRO A C 1
ATOM 1496 O O . PRO A 1 205 ? 13.984 -30.453 -17.031 1 95.31 205 PRO A O 1
ATOM 1499 N N . GLY A 1 206 ? 13.805 -28.812 -18.531 1 93.69 206 GLY A N 1
ATOM 1500 C CA . GLY A 1 206 ? 12.359 -28.906 -18.641 1 93.69 206 GLY A CA 1
ATOM 1501 C C . GLY A 1 206 ? 11.633 -28.312 -17.438 1 93.69 206 GLY A C 1
ATOM 1502 O O . GLY A 1 206 ? 10.422 -28.5 -17.281 1 93.69 206 GLY A O 1
ATOM 1503 N N . ARG A 1 207 ? 12.367 -27.688 -16.594 1 96.69 207 ARG A N 1
ATOM 1504 C CA . ARG A 1 207 ? 11.781 -27.125 -15.383 1 96.69 207 ARG A CA 1
ATOM 1505 C C . ARG A 1 207 ? 12.156 -25.672 -15.203 1 96.69 207 ARG A C 1
ATOM 1507 O O . ARG A 1 207 ? 13.031 -25.156 -15.906 1 96.69 207 ARG A O 1
ATOM 1514 N N . GLU A 1 208 ? 11.43 -25 -14.359 1 97.62 208 GLU A N 1
ATOM 1515 C CA . GLU A 1 208 ? 11.758 -23.641 -13.992 1 97.62 208 GLU A CA 1
ATOM 1516 C C . GLU A 1 208 ? 12.57 -23.594 -12.703 1 97.62 208 GLU A C 1
ATOM 1518 O O . GLU A 1 208 ? 13.109 -22.547 -12.336 1 97.62 208 GLU A O 1
ATOM 1523 N 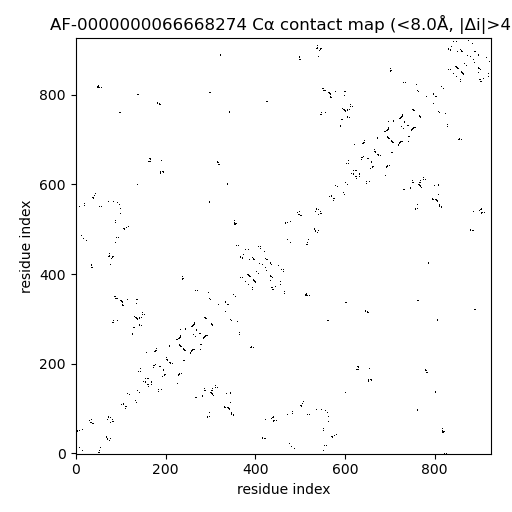N . ALA A 1 209 ? 12.734 -24.719 -12.008 1 98.5 209 ALA A N 1
ATOM 1524 C CA . ALA A 1 209 ? 13.523 -24.812 -10.781 1 98.5 209 ALA A CA 1
ATOM 1525 C C . ALA A 1 209 ? 15.016 -24.672 -11.07 1 98.5 209 ALA A C 1
ATOM 1527 O O . ALA A 1 209 ? 15.523 -25.25 -12.031 1 98.5 209 ALA A O 1
ATOM 1528 N N . VAL A 1 210 ? 15.656 -23.922 -10.258 1 98.75 210 VAL A N 1
ATOM 1529 C CA . VAL A 1 210 ? 17.078 -23.672 -10.445 1 98.75 210 VAL A CA 1
ATOM 1530 C C . VAL A 1 210 ? 17.844 -24.984 -10.312 1 98.75 210 VAL A C 1
ATOM 1532 O O . VAL A 1 210 ? 17.5 -25.844 -9.5 1 98.75 210 VAL A O 1
ATOM 1535 N N . ASP A 1 211 ? 18.875 -25.203 -11.164 1 98.81 211 ASP A N 1
ATOM 1536 C CA . ASP A 1 211 ? 19.812 -26.312 -11.016 1 98.81 211 ASP A CA 1
ATOM 1537 C C . ASP A 1 211 ? 20.797 -26.062 -9.883 1 98.81 211 ASP A C 1
ATOM 1539 O O . ASP A 1 211 ? 21.672 -25.203 -10 1 98.81 211 ASP A O 1
ATOM 1543 N N . VAL A 1 212 ? 20.75 -26.828 -8.828 1 98.75 212 VAL A N 1
ATOM 1544 C CA . VAL A 1 212 ? 21.531 -26.594 -7.621 1 98.75 212 VAL A CA 1
ATOM 1545 C C . VAL A 1 212 ? 23.031 -26.719 -7.945 1 98.75 212 VAL A C 1
ATOM 1547 O O . VAL A 1 212 ? 23.859 -26 -7.387 1 98.75 212 VAL A O 1
ATOM 1550 N N . ARG A 1 213 ? 23.391 -27.609 -8.867 1 98.56 213 ARG A N 1
ATOM 1551 C CA . ARG A 1 213 ? 24.781 -27.734 -9.289 1 98.56 213 ARG A CA 1
ATOM 1552 C C . ARG A 1 213 ? 25.266 -26.453 -9.961 1 98.56 213 ARG A C 1
ATOM 1554 O O . ARG A 1 213 ? 26.375 -25.984 -9.695 1 98.56 213 ARG A O 1
ATOM 1561 N N . ARG A 1 214 ? 24.406 -25.906 -10.805 1 98.81 214 ARG A N 1
ATOM 1562 C CA . ARG A 1 214 ? 24.766 -24.672 -11.492 1 98.81 214 ARG A CA 1
ATOM 1563 C C . ARG A 1 214 ? 24.812 -23.5 -10.523 1 98.81 214 ARG A C 1
ATOM 1565 O O . ARG A 1 214 ? 25.625 -22.578 -10.68 1 98.81 214 ARG A O 1
ATOM 1572 N N . LEU A 1 215 ? 23.922 -23.5 -9.539 1 98.94 215 LEU A N 1
ATOM 1573 C CA . LEU A 1 215 ? 23.969 -22.5 -8.492 1 98.94 215 LEU A CA 1
ATOM 1574 C C . LEU A 1 215 ? 25.266 -22.578 -7.711 1 98.94 215 LEU A C 1
ATOM 1576 O O . LEU A 1 215 ? 25.875 -21.562 -7.383 1 98.94 215 LEU A O 1
ATOM 1580 N N . THR A 1 216 ? 25.688 -23.797 -7.426 1 98.81 216 THR A N 1
ATOM 1581 C CA . THR A 1 216 ? 26.953 -24.016 -6.738 1 98.81 216 THR A CA 1
ATOM 1582 C C . THR A 1 216 ? 28.125 -23.438 -7.535 1 98.81 216 THR A C 1
ATOM 1584 O O . THR A 1 216 ? 28.984 -22.766 -6.977 1 98.81 216 THR A O 1
ATOM 1587 N N . GLU A 1 217 ? 28.109 -23.672 -8.836 1 98.75 217 GLU A N 1
ATOM 1588 C CA . GLU A 1 217 ? 29.141 -23.141 -9.711 1 98.75 217 GLU A CA 1
ATOM 1589 C C . GLU A 1 217 ? 29.156 -21.609 -9.68 1 98.75 217 GLU A C 1
ATOM 1591 O O . GLU A 1 217 ? 30.219 -21 -9.648 1 98.75 217 GLU A O 1
ATOM 1596 N N . ALA A 1 218 ? 27.984 -21.031 -9.703 1 98.81 218 ALA A N 1
ATOM 1597 C CA . ALA A 1 218 ? 27.875 -19.578 -9.68 1 98.81 218 ALA A CA 1
ATOM 1598 C C . ALA A 1 218 ? 28.422 -19.016 -8.367 1 98.81 218 ALA A C 1
ATOM 1600 O O . ALA A 1 218 ? 29.094 -17.984 -8.359 1 98.81 218 ALA A O 1
ATOM 1601 N N . LEU A 1 219 ? 28.094 -19.672 -7.277 1 98.75 219 LEU A N 1
ATOM 1602 C CA . LEU A 1 219 ? 28.562 -19.234 -5.965 1 98.75 219 LEU A CA 1
ATOM 1603 C C . LEU A 1 219 ? 30.062 -19.406 -5.848 1 98.75 219 LEU A C 1
ATOM 1605 O O . LEU A 1 219 ? 30.75 -18.562 -5.273 1 98.75 219 LEU A O 1
ATOM 1609 N N . ASP A 1 220 ? 30.578 -20.5 -6.391 1 98.5 220 ASP A N 1
ATOM 1610 C CA . ASP A 1 220 ? 32.031 -20.734 -6.41 1 98.5 220 ASP A CA 1
ATOM 1611 C C . ASP A 1 220 ? 32.75 -19.609 -7.137 1 98.5 220 ASP A C 1
ATOM 1613 O O . ASP A 1 220 ? 33.812 -19.172 -6.707 1 98.5 220 ASP A O 1
ATOM 1617 N N . ALA A 1 221 ? 32.188 -19.172 -8.18 1 98.31 221 ALA A N 1
ATOM 1618 C CA . ALA A 1 221 ? 32.812 -18.156 -9.031 1 98.31 221 ALA A CA 1
ATOM 1619 C C . ALA A 1 221 ? 32.906 -16.812 -8.312 1 98.31 221 ALA A C 1
ATOM 1621 O O . ALA A 1 221 ? 33.656 -15.93 -8.727 1 98.31 221 ALA A O 1
ATOM 1622 N N . LEU A 1 222 ? 32.156 -16.625 -7.195 1 97.69 222 LEU A N 1
ATOM 1623 C CA . LEU A 1 222 ? 32.188 -15.383 -6.441 1 97.69 222 LEU A CA 1
ATOM 1624 C C . LEU A 1 222 ? 33.375 -15.352 -5.473 1 97.69 222 LEU A C 1
ATOM 1626 O O . LEU A 1 222 ? 33.625 -14.336 -4.828 1 97.69 222 LEU A O 1
ATOM 1630 N N . ASP A 1 223 ? 34.094 -16.406 -5.316 1 97.19 223 ASP A N 1
ATOM 1631 C CA . ASP A 1 223 ? 35.344 -16.5 -4.559 1 97.19 223 ASP A CA 1
ATOM 1632 C C . ASP A 1 223 ? 35.156 -15.984 -3.133 1 97.19 223 ASP A C 1
ATOM 1634 O O . ASP A 1 223 ? 35.906 -15.125 -2.678 1 97.19 223 ASP A O 1
ATOM 1638 N N . GLY A 1 224 ? 34.125 -16.344 -2.543 1 95.69 224 GLY A N 1
ATOM 1639 C CA . GLY A 1 224 ? 33.906 -16.047 -1.137 1 95.69 224 GLY A CA 1
ATOM 1640 C C . GLY A 1 224 ? 33.156 -14.75 -0.914 1 95.69 224 GLY A C 1
ATOM 1641 O O . GLY A 1 224 ? 32.75 -14.445 0.211 1 95.69 224 GLY A O 1
ATOM 1642 N N . HIS A 1 225 ? 32.875 -13.953 -1.938 1 96.5 225 HIS A N 1
ATOM 1643 C CA . HIS A 1 225 ? 32.062 -12.742 -1.798 1 96.5 225 HIS A CA 1
ATOM 1644 C C . HIS A 1 225 ? 30.609 -13.062 -1.521 1 96.5 225 HIS A C 1
ATOM 1646 O O . HIS A 1 225 ? 30.047 -13.961 -2.145 1 96.5 225 HIS A O 1
ATOM 1652 N N . PRO A 1 226 ? 30.031 -12.367 -0.574 1 98 226 PRO A N 1
ATOM 1653 C CA . PRO A 1 226 ? 28.625 -12.641 -0.24 1 98 226 PRO A CA 1
ATOM 1654 C C . PRO A 1 226 ? 27.672 -12.305 -1.382 1 98 226 PRO A C 1
ATOM 1656 O O . PRO A 1 226 ? 27.922 -11.375 -2.156 1 98 226 PRO A O 1
ATOM 1659 N N . ALA A 1 227 ? 26.531 -13.039 -1.46 1 98.69 227 ALA A N 1
ATOM 1660 C CA . ALA A 1 227 ? 25.547 -12.852 -2.523 1 98.69 227 ALA A CA 1
ATOM 1661 C C . ALA A 1 227 ? 24.125 -12.93 -1.974 1 98.69 227 ALA A C 1
ATOM 1663 O O . ALA A 1 227 ? 23.922 -13.234 -0.795 1 98.69 227 ALA A O 1
ATOM 1664 N N . ILE A 1 228 ? 23.203 -12.547 -2.738 1 98.94 228 ILE A N 1
ATOM 1665 C CA . ILE A 1 228 ? 21.781 -12.781 -2.492 1 98.94 228 ILE A CA 1
ATOM 1666 C C . ILE A 1 228 ? 21.281 -13.898 -3.408 1 98.94 228 ILE A C 1
ATOM 1668 O O . ILE A 1 228 ? 21.484 -13.852 -4.621 1 98.94 228 ILE A O 1
ATOM 1672 N N . VAL A 1 229 ? 20.688 -14.867 -2.854 1 98.94 229 VAL A N 1
ATOM 1673 C CA . VAL A 1 229 ? 20.047 -15.93 -3.615 1 98.94 229 VAL A CA 1
ATOM 1674 C C . VAL A 1 229 ? 18.531 -15.82 -3.459 1 98.94 229 VAL A C 1
ATOM 1676 O O . VAL A 1 229 ? 18 -15.82 -2.34 1 98.94 229 VAL A O 1
ATOM 1679 N N . VAL A 1 230 ? 17.812 -15.688 -4.582 1 98.94 230 VAL A N 1
ATOM 1680 C CA . VAL A 1 230 ? 16.359 -15.656 -4.602 1 98.94 230 VAL A CA 1
ATOM 1681 C C . VAL A 1 230 ? 15.82 -17 -5.105 1 98.94 230 VAL A C 1
ATOM 1683 O O . VAL A 1 230 ? 16.062 -17.375 -6.254 1 98.94 230 VAL A O 1
ATOM 1686 N N . ALA A 1 231 ? 15.125 -17.672 -4.266 1 98.94 231 ALA A N 1
ATOM 1687 C CA . ALA A 1 231 ? 14.508 -18.938 -4.629 1 98.94 231 ALA A CA 1
ATOM 1688 C C . ALA A 1 231 ? 13 -18.781 -4.816 1 98.94 231 ALA A C 1
ATOM 1690 O O . ALA A 1 231 ? 12.391 -17.875 -4.266 1 98.94 231 ALA A O 1
ATOM 1691 N N . ASN A 1 232 ? 12.453 -19.688 -5.605 1 98.62 232 ASN A N 1
ATOM 1692 C CA . ASN A 1 232 ? 11.031 -19.656 -5.926 1 98.62 232 ASN A CA 1
ATOM 1693 C C . ASN A 1 232 ? 10.273 -20.797 -5.254 1 98.62 232 ASN A C 1
ATOM 1695 O O . ASN A 1 232 ? 10.672 -21.953 -5.352 1 98.62 232 ASN A O 1
ATOM 1699 N N . ALA A 1 233 ? 9.305 -20.484 -4.512 1 98.56 233 ALA A N 1
ATOM 1700 C CA . ALA A 1 233 ? 8.258 -21.406 -4.094 1 98.56 233 ALA A CA 1
ATOM 1701 C C . ALA A 1 233 ? 6.973 -21.188 -4.883 1 98.56 233 ALA A C 1
ATOM 1703 O O . ALA A 1 233 ? 5.984 -20.688 -4.336 1 98.56 233 ALA A O 1
ATOM 1704 N N . GLY A 1 234 ? 6.973 -21.672 -6.105 1 97.81 234 GLY A N 1
ATOM 1705 C CA . GLY A 1 234 ? 5.906 -21.438 -7.062 1 97.81 234 GLY A CA 1
ATOM 1706 C C . GLY A 1 234 ? 6.254 -20.359 -8.078 1 97.81 234 GLY A C 1
ATOM 1707 O O . GLY A 1 234 ? 6.188 -19.172 -7.785 1 97.81 234 GLY A O 1
ATOM 1708 N N . THR A 1 235 ? 6.641 -20.75 -9.297 1 96.88 235 THR A N 1
ATOM 1709 C CA . THR A 1 235 ? 6.879 -19.812 -10.383 1 96.88 235 THR A CA 1
ATOM 1710 C C . THR A 1 235 ? 5.566 -19.438 -11.07 1 96.88 235 THR A C 1
ATOM 1712 O O . THR A 1 235 ? 4.559 -20.125 -10.906 1 96.88 235 THR A O 1
ATOM 1715 N N . VAL A 1 236 ? 5.555 -18.453 -11.852 1 89 236 VAL A N 1
ATOM 1716 C CA . VAL A 1 236 ? 4.324 -17.828 -12.336 1 89 236 VAL A CA 1
ATOM 1717 C C . VAL A 1 236 ? 3.707 -18.703 -13.43 1 89 236 VAL A C 1
ATOM 1719 O O . VAL A 1 236 ? 2.482 -18.812 -13.523 1 89 236 VAL A O 1
ATOM 1722 N N . ASN A 1 237 ? 4.469 -19.391 -14.211 1 90.25 237 ASN A N 1
ATOM 1723 C CA . ASN A 1 237 ? 3.939 -20.125 -15.352 1 90.25 237 ASN A CA 1
ATOM 1724 C C . ASN A 1 237 ? 3.516 -21.531 -14.953 1 90.25 237 ASN A C 1
ATOM 1726 O O . ASN A 1 237 ? 2.346 -21.906 -15.094 1 90.25 237 ASN A O 1
ATOM 1730 N N . THR A 1 238 ? 4.5 -22.25 -14.391 1 94.69 238 THR A N 1
ATOM 1731 C CA . THR A 1 238 ? 4.215 -23.672 -14.195 1 94.69 238 THR A CA 1
ATOM 1732 C C . THR A 1 238 ? 4.191 -24.016 -12.711 1 94.69 238 THR A C 1
ATOM 1734 O O . THR A 1 238 ? 4.082 -25.188 -12.344 1 94.69 238 THR A O 1
ATOM 1737 N N . VAL A 1 239 ? 4.277 -23.031 -11.906 1 97.38 239 VAL A N 1
ATOM 1738 C CA . VAL A 1 239 ? 4.254 -23.188 -10.453 1 97.38 239 VAL A CA 1
ATOM 1739 C C . VAL A 1 239 ? 5.305 -24.203 -10.023 1 97.38 239 VAL A C 1
ATOM 1741 O O . VAL A 1 239 ? 4.996 -25.172 -9.32 1 97.38 239 VAL A O 1
ATOM 1744 N N . ASP A 1 240 ? 6.48 -24.016 -10.531 1 97.94 240 ASP A N 1
ATOM 1745 C CA . ASP A 1 240 ? 7.605 -24.859 -10.164 1 97.94 240 ASP A CA 1
ATOM 1746 C C . ASP A 1 240 ? 8.242 -24.406 -8.852 1 97.94 240 ASP A C 1
ATOM 1748 O O . ASP A 1 240 ? 8.031 -23.266 -8.422 1 97.94 240 ASP A O 1
ATOM 1752 N N . PHE A 1 241 ? 8.961 -25.312 -8.172 1 98.69 241 PHE A N 1
ATOM 1753 C CA . PHE A 1 241 ? 9.547 -25.078 -6.855 1 98.69 241 PHE A CA 1
ATOM 1754 C C . PHE A 1 241 ? 11.047 -25.359 -6.879 1 98.69 241 PHE A C 1
ATOM 1756 O O . PHE A 1 241 ? 11.484 -26.375 -7.414 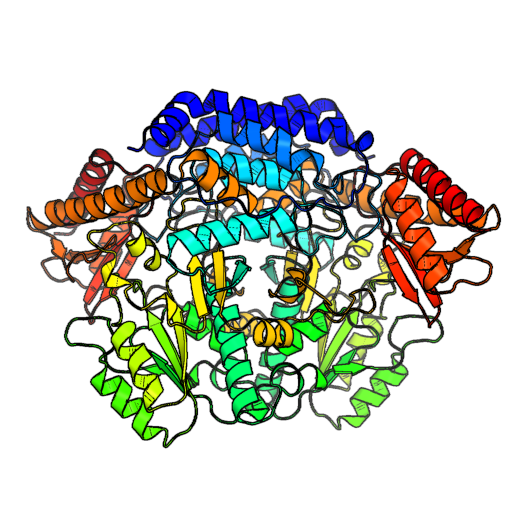1 98.69 241 PHE A O 1
ATOM 1763 N N . ASP A 1 242 ? 11.82 -24.422 -6.359 1 98.88 242 ASP A N 1
ATOM 1764 C CA . ASP A 1 242 ? 13.227 -24.703 -6.109 1 98.88 242 ASP A CA 1
ATOM 1765 C C . ASP A 1 242 ? 13.391 -25.656 -4.93 1 98.88 242 ASP A C 1
ATOM 1767 O O . ASP A 1 242 ? 12.523 -25.734 -4.055 1 98.88 242 ASP A O 1
ATOM 1771 N N . ASP A 1 243 ? 14.477 -26.438 -4.941 1 98.75 243 ASP A N 1
ATOM 1772 C CA . ASP A 1 243 ? 14.812 -27.281 -3.801 1 98.75 243 ASP A CA 1
ATOM 1773 C C . ASP A 1 243 ? 15.391 -26.453 -2.658 1 98.75 243 ASP A C 1
ATOM 1775 O O . ASP A 1 243 ? 16.609 -26.328 -2.529 1 98.75 243 ASP A O 1
ATOM 1779 N N . LEU A 1 244 ? 14.508 -25.953 -1.81 1 98.88 244 LEU A N 1
ATOM 1780 C CA . LEU A 1 244 ? 14.891 -24.984 -0.785 1 98.88 244 LEU A CA 1
ATOM 1781 C C . LEU A 1 244 ? 15.883 -25.594 0.196 1 98.88 244 LEU A C 1
ATOM 1783 O O . LEU A 1 244 ? 16.812 -24.922 0.638 1 98.88 244 LEU A O 1
ATOM 1787 N N . ARG A 1 245 ? 15.703 -26.859 0.547 1 98.5 245 ARG A N 1
ATOM 1788 C CA . ARG A 1 245 ? 16.609 -27.531 1.472 1 98.5 245 ARG A CA 1
ATOM 1789 C C . ARG A 1 245 ? 18 -27.656 0.884 1 98.5 245 ARG A C 1
ATOM 1791 O O . ARG A 1 245 ? 19 -27.375 1.564 1 98.5 245 ARG A O 1
ATOM 1798 N N . ALA A 1 246 ? 18.062 -28.062 -0.311 1 98.75 246 ALA A N 1
ATOM 1799 C CA . ALA A 1 246 ? 19.344 -28.203 -0.976 1 98.75 246 ALA A CA 1
ATOM 1800 C C . ALA A 1 246 ? 20.047 -26.844 -1.099 1 98.75 246 ALA A C 1
ATOM 1802 O O . ALA A 1 246 ? 21.266 -26.75 -0.92 1 98.75 246 ALA A O 1
ATOM 1803 N N . ILE A 1 247 ? 19.297 -25.828 -1.432 1 98.88 247 ILE A N 1
ATOM 1804 C CA . ILE A 1 247 ? 19.875 -24.5 -1.56 1 98.88 247 ILE A CA 1
ATOM 1805 C C . ILE A 1 247 ? 20.391 -24.031 -0.201 1 98.88 247 ILE A C 1
ATOM 1807 O O . ILE A 1 247 ? 21.516 -23.531 -0.095 1 98.88 247 ILE A O 1
ATOM 1811 N N . ALA A 1 248 ? 19.562 -24.203 0.843 1 98.81 248 ALA A N 1
ATOM 1812 C CA . ALA A 1 248 ? 19.938 -23.766 2.186 1 98.81 248 ALA A CA 1
ATOM 1813 C C . ALA A 1 248 ? 21.234 -24.453 2.635 1 98.81 248 ALA A C 1
ATOM 1815 O O . ALA A 1 248 ? 22.047 -23.859 3.328 1 98.81 248 ALA A O 1
ATOM 1816 N N . ALA A 1 249 ? 21.422 -25.672 2.256 1 98.62 249 ALA A N 1
ATOM 1817 C CA . ALA A 1 249 ? 22.578 -26.453 2.664 1 98.62 249 ALA A CA 1
ATOM 1818 C C . ALA A 1 249 ? 23.875 -25.859 2.105 1 98.62 249 ALA A C 1
ATOM 1820 O O . ALA A 1 249 ? 24.953 -26.047 2.674 1 98.62 249 ALA A O 1
ATOM 1821 N N . LEU A 1 250 ? 23.781 -25.141 1.016 1 98.75 250 LEU A N 1
ATOM 1822 C CA . LEU A 1 250 ? 24.953 -24.516 0.401 1 98.75 250 LEU A CA 1
ATOM 1823 C C . LEU A 1 250 ? 25.562 -23.469 1.321 1 98.75 250 LEU A C 1
ATOM 1825 O O . LEU A 1 250 ? 26.719 -23.062 1.14 1 98.75 250 LEU A O 1
ATOM 1829 N N . ARG A 1 251 ? 24.844 -22.984 2.328 1 97.81 251 ARG A N 1
ATOM 1830 C CA . ARG A 1 251 ? 25.328 -21.938 3.229 1 97.81 251 ARG A CA 1
ATOM 1831 C C . ARG A 1 251 ? 26.469 -22.438 4.098 1 97.81 251 ARG A C 1
ATOM 1833 O O . ARG A 1 251 ? 27.203 -21.641 4.684 1 97.81 251 ARG A O 1
ATOM 1840 N N . GLN A 1 252 ? 26.625 -23.734 4.203 1 97.56 252 GLN A N 1
ATOM 1841 C CA . GLN A 1 252 ? 27.75 -24.312 4.918 1 97.56 252 GLN A CA 1
ATOM 1842 C C . GLN A 1 252 ? 29.078 -23.938 4.25 1 97.56 252 GLN A C 1
ATOM 1844 O O . GLN A 1 252 ? 30.109 -23.844 4.918 1 97.56 252 GLN A O 1
ATOM 1849 N N . ARG A 1 253 ? 29.016 -23.672 2.984 1 97.75 253 ARG A N 1
ATOM 1850 C CA . ARG A 1 253 ? 30.234 -23.438 2.215 1 97.75 253 ARG A CA 1
ATOM 1851 C C . ARG A 1 253 ? 30.297 -22 1.713 1 97.75 253 ARG A C 1
ATOM 1853 O O . ARG A 1 253 ? 31.391 -21.469 1.512 1 97.75 253 ARG A O 1
ATOM 1860 N N . TYR A 1 254 ? 29.125 -21.391 1.476 1 98.31 254 TYR A N 1
ATOM 1861 C CA . TYR A 1 254 ? 29.078 -20.094 0.828 1 98.31 254 TYR A CA 1
ATOM 1862 C C . TYR A 1 254 ? 28.266 -19.094 1.649 1 98.31 254 TYR A C 1
ATOM 1864 O O . TYR A 1 254 ? 27.203 -19.438 2.166 1 98.31 254 TYR A O 1
ATOM 1872 N N . PRO A 1 255 ? 28.719 -17.891 1.78 1 98.38 255 PRO A N 1
ATOM 1873 C CA . PRO A 1 255 ? 27.922 -16.875 2.445 1 98.38 255 PRO A CA 1
ATOM 1874 C C . PRO A 1 255 ? 26.875 -16.25 1.521 1 98.38 255 PRO A C 1
ATOM 1876 O O . PRO A 1 255 ? 27.234 -15.57 0.551 1 98.38 255 PRO A O 1
ATOM 1879 N N . PHE A 1 256 ? 25.625 -16.422 1.812 1 98.75 256 PHE A N 1
ATOM 1880 C CA . PHE A 1 256 ? 24.594 -15.727 1.04 1 98.75 256 PHE A CA 1
ATOM 1881 C C . PHE A 1 256 ? 23.328 -15.57 1.854 1 98.75 256 PHE A C 1
ATOM 1883 O O . PHE A 1 256 ? 23.094 -16.312 2.814 1 98.75 256 PHE A O 1
ATOM 1890 N N . TRP A 1 257 ? 22.578 -14.539 1.558 1 98.88 257 TRP A N 1
ATOM 1891 C CA . TRP A 1 257 ? 21.203 -14.336 2.016 1 98.88 257 TRP A CA 1
ATOM 1892 C C . TRP A 1 257 ? 20.219 -15.156 1.181 1 98.88 257 TRP A C 1
ATOM 1894 O O . TRP A 1 257 ? 20.266 -15.109 -0.051 1 98.88 257 TRP A O 1
ATOM 1904 N N . LEU A 1 258 ? 19.375 -15.914 1.791 1 98.94 258 LEU A N 1
ATOM 1905 C CA . LEU A 1 258 ? 18.359 -16.672 1.075 1 98.94 258 LEU A CA 1
ATOM 1906 C C . LEU A 1 258 ? 16.984 -16.016 1.216 1 98.94 258 LEU A C 1
ATOM 1908 O O . LEU A 1 258 ? 16.422 -15.992 2.307 1 98.94 258 LEU A O 1
ATOM 1912 N N . HIS A 1 259 ? 16.484 -15.445 0.14 1 98.94 259 HIS A N 1
ATOM 1913 C CA . HIS A 1 259 ? 15.125 -14.945 0.037 1 98.94 259 HIS A CA 1
ATOM 1914 C C . HIS A 1 259 ? 14.242 -15.906 -0.75 1 98.94 259 HIS A C 1
ATOM 1916 O O . HIS A 1 259 ? 14.609 -16.344 -1.842 1 98.94 259 HIS A O 1
ATOM 1922 N N . VAL A 1 260 ? 13.086 -16.234 -0.221 1 98.94 260 VAL A N 1
ATOM 1923 C CA . VAL A 1 260 ? 12.172 -17.109 -0.93 1 98.94 260 VAL A CA 1
ATOM 1924 C C . VAL A 1 260 ? 10.898 -16.359 -1.306 1 98.94 260 VAL A C 1
ATOM 1926 O O . VAL A 1 260 ? 10.211 -15.82 -0.435 1 98.94 260 VAL A O 1
ATOM 1929 N N . ASP A 1 261 ? 10.641 -16.266 -2.6 1 98.81 261 ASP A N 1
ATOM 1930 C CA . ASP A 1 261 ? 9.359 -15.789 -3.09 1 98.81 261 ASP A CA 1
ATOM 1931 C C . ASP A 1 261 ? 8.305 -16.891 -3.047 1 98.81 261 ASP A C 1
ATOM 1933 O O . ASP A 1 261 ? 8.172 -17.672 -3.992 1 98.81 261 ASP A O 1
ATOM 1937 N N . GLY A 1 262 ? 7.539 -16.859 -1.968 1 98.69 262 GLY A N 1
ATOM 1938 C CA . GLY A 1 262 ? 6.445 -17.797 -1.793 1 98.69 262 GLY A CA 1
ATOM 1939 C C . GLY A 1 262 ? 5.078 -17.156 -1.886 1 98.69 262 GLY A C 1
ATOM 1940 O O . GLY A 1 262 ? 4.152 -17.547 -1.17 1 98.69 262 GLY A O 1
ATOM 1941 N N . ALA A 1 263 ? 4.902 -16.156 -2.73 1 97.81 263 ALA A N 1
ATOM 1942 C CA . ALA A 1 263 ? 3.691 -15.336 -2.809 1 97.81 263 ALA A CA 1
ATOM 1943 C C . ALA A 1 263 ? 2.443 -16.219 -2.803 1 97.81 263 ALA A C 1
ATOM 1945 O O . ALA A 1 263 ? 1.513 -15.977 -2.029 1 97.81 263 ALA A O 1
ATOM 1946 N N . PHE A 1 264 ? 2.424 -17.203 -3.674 1 95.56 264 PHE A N 1
ATOM 1947 C CA . PHE A 1 264 ? 1.263 -18.094 -3.629 1 95.56 264 PHE A CA 1
ATOM 1948 C C . PHE A 1 264 ? 1.69 -19.547 -3.426 1 95.56 264 PHE A C 1
ATOM 1950 O O . PHE A 1 264 ? 0.944 -20.344 -2.855 1 95.56 264 PHE A O 1
ATOM 1957 N N . GLY A 1 265 ? 2.92 -19.891 -3.699 1 97.94 265 GLY A N 1
ATOM 1958 C CA . GLY A 1 265 ? 3.357 -21.266 -3.588 1 97.94 265 GLY A CA 1
ATOM 1959 C C . GLY A 1 265 ? 3.539 -21.719 -2.15 1 97.94 265 GLY A C 1
ATOM 1960 O O . GLY A 1 265 ? 3.488 -22.922 -1.86 1 97.94 265 GLY A O 1
ATOM 1961 N N . ALA A 1 266 ? 3.793 -20.844 -1.212 1 98.56 266 ALA A N 1
ATOM 1962 C CA . ALA A 1 266 ? 3.902 -21.203 0.201 1 98.56 266 ALA A CA 1
ATOM 1963 C C . ALA A 1 266 ? 2.652 -21.922 0.681 1 98.56 266 ALA A C 1
ATOM 1965 O O . ALA A 1 266 ? 2.717 -22.734 1.613 1 98.56 266 ALA A O 1
ATOM 1966 N N . PHE A 1 267 ? 1.525 -21.719 0.039 1 98.44 267 PHE A N 1
ATOM 1967 C CA . PHE A 1 267 ? 0.249 -22.297 0.452 1 98.44 267 PHE A CA 1
ATOM 1968 C C . PHE A 1 267 ? 0.228 -23.797 0.211 1 98.44 267 PHE A C 1
ATOM 1970 O O . PHE A 1 267 ? -0.646 -24.5 0.721 1 98.44 267 PHE A O 1
ATOM 1977 N N . ALA A 1 268 ? 1.209 -24.312 -0.552 1 98.62 268 ALA A N 1
ATOM 1978 C CA . ALA A 1 268 ? 1.352 -25.75 -0.675 1 98.62 268 ALA A CA 1
ATOM 1979 C C . ALA A 1 268 ? 1.484 -26.406 0.696 1 98.62 268 ALA A C 1
ATOM 1981 O O . ALA A 1 268 ? 1.091 -27.562 0.879 1 98.62 268 ALA A O 1
ATOM 1982 N N . ALA A 1 269 ? 1.959 -25.656 1.665 1 98.31 269 ALA A N 1
ATOM 1983 C CA . ALA A 1 269 ? 2.15 -26.141 3.025 1 98.31 269 ALA A CA 1
ATOM 1984 C C . ALA A 1 269 ? 0.826 -26.594 3.643 1 98.31 269 ALA A C 1
ATOM 1986 O O . ALA A 1 269 ? 0.805 -27.406 4.566 1 98.31 269 ALA A O 1
ATOM 1987 N N . LEU A 1 270 ? -0.296 -26.062 3.135 1 97.81 270 LEU A N 1
ATOM 1988 C CA . LEU A 1 270 ? -1.606 -26.328 3.711 1 97.81 270 LEU A CA 1
ATOM 1989 C C . LEU A 1 270 ? -2.17 -27.641 3.178 1 97.81 270 LEU A C 1
ATOM 1991 O O . LEU A 1 270 ? -3.127 -28.188 3.734 1 97.81 270 LEU A O 1
ATOM 1995 N N . ALA A 1 271 ? -1.61 -28.125 2.121 1 97.5 271 ALA A N 1
ATOM 1996 C CA . ALA A 1 271 ? -2.02 -29.406 1.537 1 97.5 271 ALA A CA 1
ATOM 1997 C C . ALA A 1 271 ? -0.976 -30.484 1.798 1 97.5 271 ALA A C 1
ATOM 1999 O O . ALA A 1 271 ? 0.052 -30.547 1.118 1 97.5 271 ALA A O 1
ATOM 2000 N N . PRO A 1 272 ? -1.249 -31.406 2.666 1 95.5 272 PRO A N 1
ATOM 2001 C CA . PRO A 1 272 ? -0.257 -32.406 3.053 1 95.5 272 PRO A CA 1
ATOM 2002 C C . PRO A 1 272 ? 0.371 -33.094 1.85 1 95.5 272 PRO A C 1
ATOM 2004 O O . PRO A 1 272 ? 1.568 -33.406 1.86 1 95.5 272 PRO A O 1
ATOM 2007 N N . GLU A 1 273 ? -0.371 -33.344 0.849 1 96.19 273 GLU A N 1
ATOM 2008 C CA . GLU A 1 273 ? 0.104 -34.062 -0.341 1 96.19 273 GLU A CA 1
ATOM 2009 C C . GLU A 1 273 ? 1.136 -33.219 -1.097 1 96.19 273 GLU A C 1
ATOM 2011 O O . GLU A 1 273 ? 1.869 -33.75 -1.938 1 96.19 273 GLU A O 1
ATOM 2016 N N . HIS A 1 274 ? 1.201 -31.922 -0.816 1 97.62 274 HIS A N 1
ATOM 2017 C CA . HIS A 1 274 ? 2.078 -31.031 -1.563 1 97.62 274 HIS A CA 1
ATOM 2018 C C . HIS A 1 274 ? 3.043 -30.297 -0.634 1 97.62 274 HIS A C 1
ATOM 2020 O O . HIS A 1 274 ? 3.867 -29.5 -1.089 1 97.62 274 HIS A O 1
ATOM 2026 N N . ALA A 1 275 ? 2.971 -30.562 0.668 1 97.62 275 ALA A N 1
ATOM 2027 C CA . ALA A 1 275 ? 3.713 -29.812 1.684 1 97.62 275 ALA A CA 1
ATOM 2028 C C . ALA A 1 275 ? 5.219 -29.969 1.483 1 97.62 275 ALA A C 1
ATOM 2030 O O . ALA A 1 275 ? 5.988 -29.062 1.811 1 97.62 275 ALA A O 1
ATOM 2031 N N . GLU A 1 276 ? 5.656 -31.078 0.918 1 97.56 276 GLU A N 1
ATOM 2032 C CA . GLU A 1 276 ? 7.078 -31.344 0.711 1 97.56 276 GLU A CA 1
ATOM 2033 C C . GLU A 1 276 ? 7.691 -30.344 -0.266 1 97.56 276 GLU A C 1
ATOM 2035 O O . GLU A 1 276 ? 8.906 -30.125 -0.259 1 97.56 276 GLU A O 1
ATOM 2040 N N . ARG A 1 277 ? 6.855 -29.734 -1.092 1 97.81 277 ARG A N 1
ATOM 2041 C CA . ARG A 1 277 ? 7.324 -28.797 -2.098 1 97.81 277 ARG A CA 1
ATOM 2042 C C . ARG A 1 277 ? 7.941 -27.562 -1.445 1 97.81 277 ARG A C 1
ATOM 2044 O O . ARG A 1 277 ? 8.758 -26.875 -2.061 1 97.81 277 ARG A O 1
ATOM 2051 N N . VAL A 1 278 ? 7.566 -27.281 -0.196 1 98.56 278 VAL A N 1
ATOM 2052 C CA . VAL A 1 278 ? 8.078 -26.094 0.475 1 98.56 278 VAL A CA 1
ATOM 2053 C C . VAL A 1 278 ? 8.945 -26.5 1.662 1 98.56 278 VAL A C 1
ATOM 2055 O O . VAL A 1 278 ? 9.18 -25.703 2.572 1 98.56 278 VAL A O 1
ATOM 2058 N N . ASP A 1 279 ? 9.391 -27.797 1.651 1 98.12 279 ASP A N 1
ATOM 2059 C CA . ASP A 1 279 ? 10.352 -28.219 2.662 1 98.12 279 ASP A CA 1
ATOM 2060 C C . ASP A 1 279 ? 11.602 -27.344 2.633 1 98.12 279 ASP A C 1
ATOM 2062 O O . ASP A 1 279 ? 12.219 -27.172 1.579 1 98.12 279 ASP A O 1
ATOM 2066 N N . GLY A 1 280 ? 11.953 -26.734 3.754 1 98.38 280 GLY A N 1
ATOM 2067 C CA . GLY A 1 280 ? 13.102 -25.859 3.854 1 98.38 280 GLY A CA 1
ATOM 2068 C C . GLY A 1 280 ? 12.727 -24.391 3.873 1 98.38 280 GLY A C 1
ATOM 2069 O O . GLY A 1 280 ? 13.594 -23.531 4.027 1 98.38 280 GLY A O 1
ATOM 2070 N N . LEU A 1 281 ? 11.438 -24.094 3.791 1 98.75 281 LEU A N 1
ATOM 2071 C CA . LEU A 1 281 ? 10.969 -22.703 3.764 1 98.75 281 LEU A CA 1
ATOM 2072 C C . LEU A 1 281 ? 11.461 -21.938 4.988 1 98.75 281 LEU A C 1
ATOM 2074 O O . LEU A 1 281 ? 11.867 -20.781 4.883 1 98.75 281 LEU A O 1
ATOM 2078 N N . ALA A 1 282 ? 11.5 -22.547 6.113 1 98.31 282 ALA A N 1
ATOM 2079 C CA . ALA A 1 282 ? 11.852 -21.922 7.383 1 98.31 282 ALA A CA 1
ATOM 2080 C C . ALA A 1 282 ? 13.344 -21.609 7.445 1 98.31 282 ALA A C 1
ATOM 2082 O O . ALA A 1 282 ? 13.797 -20.859 8.32 1 98.31 282 ALA A O 1
ATOM 2083 N N . GLU A 1 283 ? 14.125 -22.141 6.516 1 98.38 283 GLU A N 1
ATOM 2084 C CA . GLU A 1 283 ? 15.562 -21.875 6.484 1 98.38 283 GLU A CA 1
ATOM 2085 C C . GLU A 1 283 ? 15.859 -20.516 5.859 1 98.38 283 GLU A C 1
ATOM 2087 O O . GLU A 1 283 ? 16.969 -20 6.004 1 98.38 283 GLU A O 1
ATOM 2092 N N . ALA A 1 284 ? 14.922 -19.953 5.168 1 98.81 284 ALA A N 1
ATOM 2093 C CA . ALA A 1 284 ? 15.125 -18.688 4.461 1 98.81 284 ALA A CA 1
ATOM 2094 C C . ALA A 1 284 ? 15.344 -17.547 5.441 1 98.81 284 ALA A C 1
ATOM 2096 O O . ALA A 1 284 ? 14.812 -17.562 6.555 1 98.81 284 ALA A O 1
ATOM 2097 N N . ASP A 1 285 ? 16.156 -16.547 5.047 1 98.81 285 ASP A N 1
ATOM 2098 C CA . ASP A 1 285 ? 16.328 -15.32 5.816 1 98.81 285 ASP A CA 1
ATOM 2099 C C . ASP A 1 285 ? 15.078 -14.445 5.727 1 98.81 285 ASP A C 1
ATOM 2101 O O . ASP A 1 285 ? 14.703 -13.789 6.699 1 98.81 285 ASP A O 1
ATOM 2105 N N . SER A 1 286 ? 14.453 -14.438 4.633 1 98.88 286 SER A N 1
ATOM 2106 C CA . SER A 1 286 ? 13.211 -13.711 4.426 1 98.88 286 SER A CA 1
ATOM 2107 C C . SER A 1 286 ? 12.281 -14.461 3.471 1 98.88 286 SER A C 1
ATOM 2109 O O . SER A 1 286 ? 12.75 -15.18 2.586 1 98.88 286 SER A O 1
ATOM 2111 N N . VAL A 1 287 ? 10.961 -14.328 3.672 1 98.94 287 VAL A N 1
ATOM 2112 C CA . VAL A 1 287 ? 9.945 -15.031 2.9 1 98.94 287 VAL A CA 1
ATOM 2113 C C . VAL A 1 287 ? 8.812 -14.078 2.529 1 98.94 287 VAL A C 1
ATOM 2115 O O . VAL A 1 287 ? 8.328 -13.328 3.379 1 98.94 287 VAL A O 1
ATOM 2118 N N . CYS A 1 288 ? 8.43 -14.086 1.29 1 98.88 288 CYS A N 1
ATOM 2119 C CA . CYS A 1 288 ? 7.277 -13.344 0.79 1 98.88 288 CYS A CA 1
ATOM 2120 C C . CYS A 1 288 ? 6.035 -14.227 0.762 1 98.88 288 CYS A C 1
ATOM 2122 O O . CYS A 1 288 ? 6.062 -15.328 0.207 1 98.88 288 CYS A O 1
ATOM 2124 N N . VAL A 1 289 ? 4.945 -13.766 1.343 1 98.69 289 VAL A N 1
ATOM 2125 C CA . VAL A 1 289 ? 3.648 -14.43 1.253 1 98.69 289 VAL A CA 1
ATOM 2126 C C . VAL A 1 289 ? 2.572 -13.406 0.877 1 98.69 289 VAL A C 1
ATOM 2128 O O . VAL A 1 289 ? 2.408 -12.391 1.554 1 98.69 289 VAL A O 1
ATOM 2131 N N . ASP A 1 290 ? 1.846 -13.656 -0.177 1 98.25 290 ASP A N 1
ATOM 2132 C CA . ASP A 1 290 ? 0.776 -12.773 -0.635 1 98.25 290 ASP A CA 1
ATOM 2133 C C . ASP A 1 290 ? -0.591 -13.305 -0.208 1 98.25 290 ASP A C 1
ATOM 2135 O O . ASP A 1 290 ? -1.008 -14.383 -0.633 1 98.25 290 ASP A O 1
ATOM 2139 N N . LEU A 1 291 ? -1.354 -12.523 0.479 1 98.5 291 LEU A N 1
ATOM 2140 C CA . LEU A 1 291 ? -2.588 -13.008 1.084 1 98.5 291 LEU A CA 1
ATOM 2141 C C . LEU A 1 291 ? -3.779 -12.766 0.163 1 98.5 291 LEU A C 1
ATOM 2143 O O . LEU A 1 291 ? -4.797 -13.461 0.259 1 98.5 291 LEU A O 1
ATOM 2147 N N . HIS A 1 292 ? -3.703 -11.773 -0.739 1 96.94 292 HIS A N 1
ATOM 2148 C CA . HIS A 1 292 ? -4.836 -11.508 -1.616 1 96.94 292 HIS A CA 1
ATOM 2149 C C . HIS A 1 292 ? -4.852 -12.461 -2.807 1 96.94 292 HIS A C 1
ATOM 2151 O O . HIS A 1 292 ? -5.652 -12.297 -3.73 1 96.94 292 HIS A O 1
ATOM 2157 N N . LYS A 1 293 ? -3.947 -13.406 -2.812 1 96.56 293 LYS A N 1
ATOM 2158 C CA . LYS A 1 293 ? -3.975 -14.516 -3.758 1 96.56 293 LYS A CA 1
ATOM 2159 C C . LYS A 1 293 ? -4.738 -15.711 -3.184 1 96.56 293 LYS A C 1
ATOM 2161 O O . LYS A 1 293 ? -5.961 -15.797 -3.32 1 96.56 293 LYS A O 1
ATOM 2166 N N . TRP A 1 294 ? -4.129 -16.438 -2.318 1 97.19 294 TRP A N 1
ATOM 2167 C CA . TRP A 1 294 ? -4.691 -17.75 -2.025 1 97.19 294 TRP A CA 1
ATOM 2168 C C . TRP A 1 294 ? -5.254 -17.797 -0.608 1 97.19 294 TRP A C 1
ATOM 2170 O O . TRP A 1 294 ? -5.812 -18.812 -0.189 1 97.19 294 TRP A O 1
ATOM 2180 N N . LEU A 1 295 ? -5.047 -16.672 0.213 1 98.19 295 LEU A N 1
ATOM 2181 C CA . LEU A 1 295 ? -5.801 -16.562 1.458 1 98.19 295 LEU A CA 1
ATOM 2182 C C . LEU A 1 295 ? -7.188 -15.984 1.21 1 98.19 295 LEU A C 1
ATOM 2184 O O . LEU A 1 295 ? -8.047 -16.016 2.094 1 98.19 295 LEU A O 1
ATOM 2188 N N . ASN A 1 296 ? -7.395 -15.508 0.033 1 98.25 296 ASN A N 1
ATOM 2189 C CA . ASN A 1 296 ? -8.695 -15.016 -0.416 1 98.25 296 ASN A CA 1
ATOM 2190 C C . ASN A 1 296 ? -9.188 -13.859 0.443 1 98.25 296 ASN A C 1
ATOM 2192 O O . ASN A 1 296 ? -10.336 -13.852 0.893 1 98.25 296 ASN A O 1
ATOM 2196 N N . VAL A 1 297 ? -8.328 -12.898 0.692 1 98.44 297 VAL A N 1
ATOM 2197 C CA . VAL A 1 297 ? -8.68 -11.586 1.235 1 98.44 297 VAL A CA 1
ATOM 2198 C C . VAL A 1 297 ? -8.562 -10.523 0.143 1 98.44 297 VAL A C 1
ATOM 2200 O O . VAL A 1 297 ? -7.953 -10.766 -0.901 1 98.44 297 VAL A O 1
ATOM 2203 N N . PRO A 1 298 ? -9.188 -9.367 0.281 1 98 298 PRO A N 1
ATOM 2204 C CA . PRO A 1 298 ? -9.117 -8.336 -0.76 1 98 298 PRO A CA 1
ATOM 2205 C C . PRO A 1 298 ? -7.691 -7.863 -1.025 1 98 298 PRO A C 1
ATOM 2207 O O . PRO A 1 298 ? -6.82 -8.008 -0.167 1 98 298 PRO A O 1
ATOM 2210 N N . TYR A 1 299 ? -7.449 -7.32 -2.246 1 97.25 299 TYR A N 1
ATOM 2211 C CA . TYR A 1 299 ? -6.164 -6.727 -2.588 1 97.25 299 TYR A CA 1
ATOM 2212 C C . TYR A 1 299 ? -5.684 -5.789 -1.486 1 97.25 299 TYR A C 1
ATOM 2214 O O . TYR A 1 299 ? -6.496 -5.211 -0.757 1 97.25 299 TYR A O 1
ATOM 2222 N N . ASP A 1 300 ? -4.262 -5.613 -1.446 1 96.38 300 ASP A N 1
ATOM 2223 C CA . ASP A 1 300 ? -3.584 -4.801 -0.44 1 96.38 300 ASP A CA 1
ATOM 2224 C C . ASP A 1 300 ? -3.328 -5.605 0.833 1 96.38 300 ASP A C 1
ATOM 2226 O O . ASP A 1 300 ? -3.678 -5.164 1.931 1 96.38 300 ASP A O 1
ATOM 2230 N N . ALA A 1 301 ? -2.812 -6.805 0.591 1 97.56 301 ALA A N 1
ATOM 2231 C CA . ALA A 1 301 ? -2.553 -7.656 1.749 1 97.56 301 ALA A CA 1
ATOM 2232 C C . ALA A 1 301 ? -1.448 -8.664 1.45 1 97.56 301 ALA A C 1
ATOM 2234 O O . ALA A 1 301 ? -1.669 -9.641 0.731 1 97.56 301 ALA A O 1
ATOM 2235 N N . ALA A 1 302 ? -0.353 -8.531 2.002 1 98.69 302 ALA A N 1
ATOM 2236 C CA . ALA A 1 302 ? 0.761 -9.469 2.014 1 98.69 302 ALA A CA 1
ATOM 2237 C C . ALA A 1 302 ? 1.557 -9.367 3.312 1 98.69 302 ALA A C 1
ATOM 2239 O O . ALA A 1 302 ? 1.372 -8.422 4.086 1 98.69 302 ALA A O 1
ATOM 2240 N N . VAL A 1 303 ? 2.312 -10.344 3.605 1 98.75 303 VAL A N 1
ATOM 2241 C CA . VAL A 1 303 ? 3.186 -10.312 4.773 1 98.75 303 VAL A CA 1
ATOM 2242 C C . VAL A 1 303 ? 4.629 -10.578 4.348 1 98.75 303 VAL A C 1
ATOM 2244 O O . VAL A 1 303 ? 4.883 -11.43 3.496 1 98.75 303 VAL A O 1
ATOM 2247 N N . GLN A 1 304 ? 5.52 -9.812 4.828 1 98.81 304 GLN A N 1
ATOM 2248 C CA . GLN A 1 304 ? 6.949 -10.109 4.746 1 98.81 304 GLN A CA 1
ATOM 2249 C C . GLN A 1 304 ? 7.453 -10.734 6.043 1 98.81 304 GLN A C 1
ATOM 2251 O O . GLN A 1 304 ? 7.258 -10.18 7.125 1 98.81 304 GLN A O 1
ATOM 2256 N N . PHE A 1 305 ? 8.039 -11.891 5.945 1 98.81 305 PHE A N 1
ATOM 2257 C CA . PHE A 1 305 ? 8.617 -12.578 7.098 1 98.81 305 PHE A CA 1
ATOM 2258 C C . PHE A 1 305 ? 10.133 -12.492 7.066 1 98.81 305 PHE A C 1
ATOM 2260 O O . PHE A 1 305 ? 10.742 -12.539 5.996 1 98.81 305 PHE A O 1
ATOM 2267 N N . SER A 1 306 ? 10.789 -12.445 8.227 1 98.5 306 SER A N 1
ATOM 2268 C CA . SER A 1 306 ? 12.25 -12.438 8.305 1 98.5 306 SER A CA 1
ATOM 2269 C C . SER A 1 306 ? 12.734 -12.922 9.664 1 98.5 306 SER A C 1
ATOM 2271 O O . SER A 1 306 ? 12.008 -12.828 10.656 1 98.5 306 SER A O 1
ATOM 2273 N N . LYS A 1 307 ? 13.945 -13.359 9.695 1 97.81 307 LYS A N 1
ATOM 2274 C CA . LYS A 1 307 ? 14.609 -13.75 10.938 1 97.81 307 LYS A CA 1
ATOM 2275 C C . LYS A 1 307 ? 15.422 -12.586 11.508 1 97.81 307 LYS A C 1
ATOM 2277 O O . LYS A 1 307 ? 16 -12.703 12.594 1 97.81 307 LYS A O 1
ATOM 2282 N N . HIS A 1 308 ? 15.453 -11.492 10.773 1 96.81 308 HIS A N 1
ATOM 2283 C CA . HIS A 1 308 ? 16.438 -10.453 11.062 1 96.81 308 HIS A CA 1
ATOM 2284 C C . HIS A 1 308 ? 15.758 -9.109 11.32 1 96.81 308 HIS A C 1
ATOM 2286 O O . HIS A 1 308 ? 15.961 -8.148 10.57 1 96.81 308 HIS A O 1
ATOM 2292 N N . ARG A 1 309 ? 15.148 -8.992 12.445 1 95.06 309 ARG A N 1
ATOM 2293 C CA . ARG A 1 309 ? 14.406 -7.797 12.828 1 95.06 309 ARG A CA 1
ATOM 2294 C C . ARG A 1 309 ? 15.32 -6.578 12.891 1 95.06 309 ARG A C 1
ATOM 2296 O O . ARG A 1 309 ? 14.914 -5.473 12.523 1 95.06 309 ARG A O 1
ATOM 2303 N N . GLU A 1 310 ? 16.5 -6.746 13.32 1 94.88 310 GLU A N 1
ATOM 2304 C CA . GLU A 1 310 ? 17.422 -5.633 13.484 1 94.88 310 GLU A CA 1
ATOM 2305 C C . GLU A 1 310 ? 17.781 -5.004 12.141 1 94.88 310 GLU A C 1
ATOM 2307 O O . GLU A 1 310 ? 17.906 -3.781 12.031 1 94.88 310 GLU A O 1
ATOM 2312 N N . LEU A 1 311 ? 18.016 -5.836 11.102 1 97.44 311 LEU A N 1
ATOM 2313 C CA . LEU A 1 311 ? 18.297 -5.324 9.766 1 97.44 311 LEU A CA 1
ATOM 2314 C C . LEU A 1 311 ? 17.094 -4.574 9.211 1 97.44 311 LEU A C 1
ATOM 2316 O O . LEU A 1 311 ? 17.25 -3.547 8.547 1 97.44 311 LEU A O 1
ATOM 2320 N N . GLN A 1 312 ? 15.922 -5.152 9.5 1 97.44 312 GLN A N 1
ATOM 2321 C CA . GLN A 1 312 ? 14.688 -4.516 9.062 1 97.44 312 GLN A CA 1
ATOM 2322 C C . GLN A 1 312 ? 14.547 -3.119 9.664 1 97.44 312 GLN A C 1
ATOM 2324 O O . GLN A 1 312 ? 14.203 -2.166 8.961 1 97.44 312 GLN A O 1
ATOM 2329 N N . LEU A 1 313 ? 14.797 -2.945 10.945 1 96 313 LEU A N 1
ATOM 2330 C CA . LEU A 1 313 ? 14.734 -1.669 11.648 1 96 313 LEU A CA 1
ATOM 2331 C C . LEU A 1 313 ? 15.727 -0.673 11.055 1 96 313 LEU A C 1
ATOM 2333 O O . LEU A 1 313 ? 15.406 0.506 10.898 1 96 313 LEU A O 1
ATOM 2337 N N . ARG A 1 314 ? 16.906 -1.112 10.711 1 96 314 ARG A N 1
ATOM 2338 C CA . ARG A 1 314 ? 17.922 -0.223 10.164 1 96 314 ARG A CA 1
ATOM 2339 C C . ARG A 1 314 ? 17.438 0.422 8.867 1 96 314 ARG A C 1
ATOM 2341 O O . ARG A 1 314 ? 17.641 1.619 8.648 1 96 314 ARG A O 1
ATOM 2348 N N . VAL A 1 315 ? 16.812 -0.388 8.078 1 98 315 VAL A N 1
ATOM 2349 C CA . VAL A 1 315 ? 16.438 0.078 6.746 1 98 315 VAL A CA 1
ATOM 2350 C C . VAL A 1 315 ? 15.242 1.021 6.848 1 98 315 VAL A C 1
ATOM 2352 O O . VAL A 1 315 ? 15.211 2.064 6.195 1 98 315 VAL A O 1
ATOM 2355 N N . PHE A 1 316 ? 14.25 0.672 7.691 1 97.88 316 PHE A N 1
ATOM 2356 C CA . PHE A 1 316 ? 12.953 1.32 7.59 1 97.88 316 PHE A CA 1
ATOM 2357 C C . PHE A 1 316 ? 12.703 2.238 8.781 1 97.88 316 PHE A C 1
ATOM 2359 O O . PHE A 1 316 ? 11.633 2.826 8.914 1 97.88 316 PHE A O 1
ATOM 2366 N N . LEU A 1 317 ? 13.648 2.467 9.594 1 93.62 317 LEU A N 1
ATOM 2367 C CA . LEU A 1 317 ? 13.5 3.285 10.797 1 93.62 317 LEU A CA 1
ATOM 2368 C C . LEU A 1 317 ? 13.008 4.684 10.438 1 93.62 317 LEU A C 1
ATOM 2370 O O . LEU A 1 317 ? 13.539 5.324 9.531 1 93.62 317 LEU A O 1
ATOM 2374 N N . ASN A 1 318 ? 11.93 4.938 11.047 1 86.25 318 ASN A N 1
ATOM 2375 C CA . ASN A 1 318 ? 11.406 6.293 10.961 1 86.25 318 ASN A CA 1
ATOM 2376 C C . ASN A 1 318 ? 11.914 7.168 12.102 1 86.25 318 ASN A C 1
ATOM 2378 O O . ASN A 1 318 ? 11.5 7.008 13.25 1 86.25 318 ASN A O 1
ATOM 2382 N N . SER A 1 319 ? 12.969 7.879 11.812 1 65.94 319 SER A N 1
ATOM 2383 C CA . SER A 1 319 ? 13.523 8.727 12.859 1 65.94 319 SER A CA 1
ATOM 2384 C C . SER A 1 319 ? 12.898 10.117 12.844 1 65.94 319 SER A C 1
ATOM 2386 O O . SER A 1 319 ? 13.203 10.93 11.961 1 65.94 319 SER A O 1
ATOM 2388 N N . ALA A 1 320 ? 11.797 10.195 13.469 1 54.16 320 ALA A N 1
ATOM 2389 C CA . ALA A 1 320 ? 11.156 11.492 13.609 1 54.16 320 ALA A CA 1
ATOM 2390 C C . ALA A 1 320 ? 11.297 12.023 15.031 1 54.16 320 ALA A C 1
ATOM 2392 O O . ALA A 1 320 ? 11.484 11.25 15.977 1 54.16 320 ALA A O 1
ATOM 2393 N N . ALA A 1 321 ? 11.586 13.242 15.094 1 41.56 321 ALA A N 1
ATOM 2394 C CA . ALA A 1 321 ? 11.688 13.938 16.375 1 41.56 321 ALA A CA 1
ATOM 2395 C C . ALA A 1 321 ? 10.602 13.469 17.344 1 41.56 321 ALA A C 1
ATOM 2397 O O . ALA A 1 321 ? 10.805 13.461 18.547 1 41.56 321 ALA A O 1
ATOM 2398 N N . TYR A 1 322 ? 9.492 13.031 16.719 1 39.34 322 TYR A N 1
ATOM 2399 C CA . TYR A 1 322 ? 8.352 12.68 17.562 1 39.34 322 TYR A CA 1
ATOM 2400 C C . TYR A 1 322 ? 8.344 11.188 17.859 1 39.34 322 TYR A C 1
ATOM 2402 O O . TYR A 1 322 ? 7.488 10.703 18.609 1 39.34 322 TYR A O 1
ATOM 2410 N N . LEU A 1 323 ? 9.391 10.328 17.188 1 46.22 323 LEU A N 1
ATOM 2411 C CA . LEU A 1 323 ? 9.305 8.883 17.344 1 46.22 323 LEU A CA 1
ATOM 2412 C C . LEU A 1 323 ? 10.391 8.367 18.281 1 46.22 323 LEU A C 1
ATOM 2414 O O . LEU A 1 323 ? 11.539 8.812 18.203 1 46.22 323 LEU A O 1
ATOM 2418 N N . THR A 1 324 ? 10.172 7.754 19.578 1 45.84 324 THR A N 1
ATOM 2419 C CA . THR A 1 324 ? 11.047 7.105 20.547 1 45.84 324 THR A CA 1
ATOM 2420 C C . THR A 1 324 ? 11.719 5.879 19.922 1 45.84 324 THR A C 1
ATOM 2422 O O . THR A 1 324 ? 11.062 5.09 19.234 1 45.84 324 THR A O 1
ATOM 2425 N N . ALA A 1 325 ? 13.109 5.824 20 1 52.59 325 ALA A N 1
ATOM 2426 C CA . ALA A 1 325 ? 13.797 4.582 19.656 1 52.59 325 ALA A CA 1
ATOM 2427 C C . ALA A 1 325 ? 13.109 3.381 20.297 1 52.59 325 ALA A C 1
ATOM 2429 O O . ALA A 1 325 ? 12.758 3.422 21.484 1 52.59 325 ALA A O 1
ATOM 2430 N N . PRO A 1 326 ? 12.742 2.275 19.578 1 57.16 326 PRO A N 1
ATOM 2431 C CA . PRO A 1 326 ? 11.93 1.192 20.125 1 57.16 326 PRO A CA 1
ATOM 2432 C C . PRO A 1 326 ? 12.648 0.422 21.234 1 57.16 326 PRO A C 1
ATOM 2434 O O . PRO A 1 326 ? 13.805 0.032 21.062 1 57.16 326 PRO A O 1
ATOM 2437 N N . THR A 1 327 ? 12.422 0.67 22.562 1 53 327 THR A N 1
ATOM 2438 C CA . THR A 1 327 ? 12.93 -0.148 23.672 1 53 327 THR A CA 1
ATOM 2439 C C . THR A 1 327 ? 12.078 -1.401 23.844 1 53 327 THR A C 1
ATOM 2441 O O . THR A 1 327 ? 12.406 -2.27 24.656 1 53 327 THR A O 1
ATOM 2444 N N . GLY A 1 328 ? 11.516 -1.882 22.797 1 68.44 328 GLY A N 1
ATOM 2445 C CA . GLY A 1 328 ? 10.656 -3.051 22.828 1 68.44 328 GLY A CA 1
ATOM 2446 C C . GLY A 1 328 ? 10.203 -3.508 21.453 1 68.44 328 GLY A C 1
ATOM 2447 O O . GLY A 1 328 ? 11 -3.545 20.516 1 68.44 328 GLY A O 1
ATOM 2448 N N . THR A 1 329 ? 9.039 -4.078 21.531 1 81.56 329 THR A N 1
ATOM 2449 C CA . THR A 1 329 ? 8.477 -4.473 20.25 1 81.56 329 THR A CA 1
ATOM 2450 C C . THR A 1 329 ? 8.273 -3.254 19.344 1 81.56 329 THR A C 1
ATOM 2452 O O . THR A 1 329 ? 7.527 -2.338 19.703 1 81.56 329 THR A O 1
ATOM 2455 N N . PRO A 1 330 ? 8.984 -3.242 18.344 1 89.62 330 PRO A N 1
ATOM 2456 C CA . PRO A 1 330 ? 8.914 -2.051 17.5 1 89.62 330 PRO A CA 1
ATOM 2457 C C . PRO A 1 330 ? 7.531 -1.862 16.875 1 89.62 330 PRO A C 1
ATOM 2459 O O . PRO A 1 330 ? 6.852 -2.844 16.562 1 89.62 330 PRO A O 1
ATOM 2462 N N . ASP A 1 331 ? 7.156 -0.569 16.734 1 92.31 331 ASP A N 1
ATOM 2463 C CA . ASP A 1 331 ? 5.973 -0.235 15.945 1 92.31 331 ASP A CA 1
ATOM 2464 C C . ASP A 1 331 ? 6.164 -0.603 14.477 1 92.31 331 ASP A C 1
ATOM 2466 O O . ASP A 1 331 ? 7.289 -0.579 13.969 1 92.31 331 ASP A O 1
ATOM 2470 N N . PHE A 1 332 ? 5.059 -0.898 13.859 1 95.06 332 PHE A N 1
ATOM 2471 C CA . PHE A 1 332 ? 5.141 -1.39 12.492 1 95.06 332 PHE A CA 1
ATOM 2472 C C . PHE A 1 332 ? 5.602 -0.286 11.547 1 95.06 332 PHE A C 1
ATOM 2474 O O . PHE A 1 332 ? 6.168 -0.563 10.492 1 95.06 332 PHE A O 1
ATOM 2481 N N . GLY A 1 333 ? 5.426 0.973 11.914 1 95.12 333 GLY A N 1
ATOM 2482 C CA . GLY A 1 333 ? 5.91 2.074 11.102 1 95.12 333 GLY A CA 1
ATOM 2483 C C . GLY A 1 333 ? 7.418 2.072 10.93 1 95.12 333 GLY A C 1
ATOM 2484 O O . GLY A 1 333 ? 7.941 2.709 10.016 1 95.12 333 GLY A O 1
ATOM 2485 N N . HIS A 1 334 ? 8.164 1.309 11.75 1 95.94 334 HIS A N 1
ATOM 2486 C CA . HIS A 1 334 ? 9.617 1.207 11.688 1 95.94 334 HIS A CA 1
ATOM 2487 C C . HIS A 1 334 ? 10.055 -0.051 10.938 1 95.94 334 HIS A C 1
ATOM 2489 O O . HIS A 1 334 ? 11.25 -0.33 10.82 1 95.94 334 HIS A O 1
ATOM 2495 N N . LEU A 1 335 ? 9.078 -0.798 10.453 1 96.88 335 LEU A N 1
ATOM 2496 C CA . LEU A 1 335 ? 9.422 -2.115 9.93 1 96.88 335 LEU A CA 1
ATOM 2497 C C . LEU A 1 335 ? 9.047 -2.229 8.453 1 96.88 335 LEU A C 1
ATOM 2499 O O . LEU A 1 335 ? 9.469 -3.164 7.773 1 96.88 335 LEU A O 1
ATOM 2503 N N . VAL A 1 336 ? 8.281 -1.326 7.945 1 97.94 336 VAL A N 1
ATOM 2504 C CA . VAL A 1 336 ? 7.762 -1.4 6.582 1 97.94 336 VAL A CA 1
ATOM 2505 C C . VAL A 1 336 ? 7.906 -0.042 5.902 1 97.94 336 VAL A C 1
ATOM 2507 O O . VAL A 1 336 ? 8.258 0.95 6.547 1 97.94 336 VAL A O 1
ATOM 2510 N N . PRO A 1 337 ? 7.676 0.07 4.633 1 98.31 337 PRO A N 1
ATOM 2511 C CA . PRO A 1 337 ? 7.902 1.313 3.891 1 98.31 337 PRO A CA 1
ATOM 2512 C C . PRO A 1 337 ? 7.004 2.455 4.363 1 98.31 337 PRO A C 1
ATOM 2514 O O . PRO A 1 337 ? 7.477 3.578 4.551 1 98.31 337 PRO A O 1
ATOM 2517 N N . GLU A 1 338 ? 5.781 2.16 4.672 1 97.62 338 GLU A N 1
ATOM 2518 C CA . GLU A 1 338 ? 4.844 3.219 5.039 1 97.62 338 GLU A CA 1
ATOM 2519 C C . GLU A 1 338 ? 5.023 3.629 6.5 1 97.62 338 GLU A C 1
ATOM 2521 O O . GLU A 1 338 ? 5.289 2.787 7.359 1 97.62 338 GLU A O 1
ATOM 2526 N N . ASN A 1 339 ? 4.879 4.934 6.793 1 95.44 339 ASN A N 1
ATOM 2527 C CA . ASN A 1 339 ? 4.602 5.344 8.164 1 95.44 339 ASN A CA 1
ATOM 2528 C C . ASN A 1 339 ? 3.146 5.082 8.547 1 95.44 339 ASN A C 1
ATOM 2530 O O . ASN A 1 339 ? 2.768 3.943 8.828 1 95.44 339 ASN A O 1
ATOM 2534 N N . SER A 1 340 ? 2.256 6.133 8.312 1 94.75 340 SER A N 1
ATOM 2535 C CA . SER A 1 340 ? 0.829 5.879 8.477 1 94.75 340 SER A CA 1
ATOM 2536 C C . SER A 1 340 ? 0.333 4.84 7.473 1 94.75 340 SER A C 1
ATOM 2538 O O . SER A 1 340 ? 0.748 4.844 6.312 1 94.75 340 SER A O 1
ATOM 2540 N N . ARG A 1 341 ? -0.551 3.973 7.977 1 96.06 341 ARG A N 1
ATOM 2541 C CA . ARG A 1 341 ? -0.931 2.883 7.082 1 96.06 341 ARG A CA 1
ATOM 2542 C C . ARG A 1 341 ? -2.256 2.26 7.512 1 96.06 341 ARG A C 1
ATOM 2544 O O . ARG A 1 341 ? -2.633 2.334 8.68 1 96.06 341 ARG A O 1
ATOM 2551 N N . ARG A 1 342 ? -2.875 1.662 6.551 1 97.56 342 ARG A N 1
ATOM 2552 C CA . ARG A 1 342 ? -4.141 0.957 6.719 1 97.56 342 ARG A CA 1
ATOM 2553 C C . ARG A 1 342 ? -3.961 -0.297 7.566 1 97.56 342 ARG A C 1
ATOM 2555 O O . ARG A 1 342 ? -2.914 -0.946 7.512 1 97.56 342 ARG A O 1
ATOM 2562 N N . LEU A 1 343 ? -4.977 -0.617 8.422 1 98 343 LEU A N 1
ATOM 2563 C CA . LEU A 1 343 ? -4.953 -1.872 9.164 1 98 343 LEU A CA 1
ATOM 2564 C C . LEU A 1 343 ? -5.25 -3.053 8.25 1 98 343 LEU A C 1
ATOM 2566 O O . LEU A 1 343 ? -6.316 -3.664 8.344 1 98 343 LEU A O 1
ATOM 2570 N N . ARG A 1 344 ? -4.27 -3.426 7.5 1 98.31 344 ARG A N 1
ATOM 2571 C CA . ARG A 1 344 ? -4.383 -4.465 6.48 1 98.31 344 ARG A CA 1
ATOM 2572 C C . ARG A 1 344 ? -4.691 -5.82 7.113 1 98.31 344 ARG A C 1
ATOM 2574 O O . ARG A 1 344 ? -5.246 -6.703 6.457 1 98.31 344 ARG A O 1
ATOM 2581 N N . ALA A 1 345 ? -4.445 -5.996 8.367 1 98.56 345 ALA A N 1
ATOM 2582 C CA . ALA A 1 345 ? -4.496 -7.289 9.039 1 98.56 345 ALA A CA 1
ATOM 2583 C C . ALA A 1 345 ? -5.938 -7.711 9.305 1 98.56 345 ALA A C 1
ATOM 2585 O O . ALA A 1 345 ? -6.227 -8.898 9.461 1 98.56 345 ALA A O 1
ATOM 2586 N N . LEU A 1 346 ? -6.828 -6.785 9.344 1 98.75 346 LEU A N 1
ATOM 2587 C CA . LEU A 1 346 ? -8.156 -7.062 9.875 1 98.75 346 LEU A CA 1
ATOM 2588 C C . LEU A 1 346 ? -8.914 -8.031 8.969 1 98.75 346 LEU A C 1
ATOM 2590 O O . LEU A 1 346 ? -9.523 -8.992 9.445 1 98.75 346 LEU A O 1
ATOM 2594 N N . PRO A 1 347 ? -8.961 -7.898 7.629 1 98.81 347 PRO A N 1
ATOM 2595 C CA . PRO A 1 347 ? -9.625 -8.898 6.785 1 98.81 347 PRO A CA 1
ATOM 2596 C C . PRO A 1 347 ? -9.055 -10.297 6.973 1 98.81 347 PRO A C 1
ATOM 2598 O O . PRO A 1 347 ? -9.805 -11.281 6.969 1 98.81 347 PRO A O 1
ATOM 2601 N N . ALA A 1 348 ? -7.738 -10.359 7.105 1 98.81 348 ALA A N 1
ATOM 2602 C CA . ALA A 1 348 ? -7.102 -11.664 7.309 1 98.81 348 ALA A CA 1
ATOM 2603 C C . ALA A 1 348 ? -7.492 -12.266 8.656 1 98.81 348 ALA A C 1
ATOM 2605 O O . ALA A 1 348 ? -7.727 -13.469 8.758 1 98.81 348 ALA A O 1
ATOM 2606 N N . TRP A 1 349 ? -7.516 -11.406 9.688 1 98.62 349 TRP A N 1
ATOM 2607 C CA . TRP A 1 349 ? -7.949 -11.859 11.008 1 98.62 349 TRP A CA 1
ATOM 2608 C C . TRP A 1 349 ? -9.344 -12.469 10.938 1 98.62 349 TRP A C 1
ATOM 2610 O O . TRP A 1 349 ? -9.578 -13.562 11.453 1 98.62 349 TRP A O 1
ATOM 2620 N N . PHE A 1 350 ? -10.273 -11.797 10.281 1 98.88 350 PHE A N 1
ATOM 2621 C CA . PHE A 1 350 ? -11.641 -12.281 10.117 1 98.88 350 PHE A CA 1
ATOM 2622 C C . PHE A 1 350 ? -11.656 -13.609 9.375 1 98.88 350 PHE A C 1
ATOM 2624 O O . PHE A 1 350 ? -12.367 -14.539 9.766 1 98.88 350 PHE A O 1
ATOM 2631 N N . SER A 1 351 ? -10.875 -13.727 8.305 1 98.56 351 SER A N 1
ATOM 2632 C CA . SER A 1 351 ? -10.82 -14.945 7.504 1 98.56 351 SER A CA 1
ATOM 2633 C C . SER A 1 351 ? -10.312 -16.125 8.328 1 98.56 351 SER A C 1
ATOM 2635 O O . SER A 1 351 ? -10.906 -17.203 8.305 1 98.56 351 SER A O 1
ATOM 2637 N N . LEU A 1 352 ? -9.242 -15.898 9.055 1 98.69 352 LEU A N 1
ATOM 2638 C CA . LEU A 1 352 ? -8.633 -16.969 9.836 1 98.69 352 LEU A CA 1
ATOM 2639 C C . LEU A 1 352 ? -9.523 -17.359 11.016 1 98.69 352 LEU A C 1
ATOM 2641 O O . LEU A 1 352 ? -9.602 -18.531 11.383 1 98.69 352 LEU A O 1
ATOM 2645 N N . THR A 1 353 ? -10.18 -16.391 11.617 1 98.56 353 THR A N 1
ATOM 2646 C CA . THR A 1 353 ? -11.109 -16.672 12.711 1 98.56 353 THR A CA 1
ATOM 2647 C C . THR A 1 353 ? -12.32 -17.438 12.195 1 98.56 353 THR A C 1
ATOM 2649 O O . THR A 1 353 ? -12.781 -18.391 12.844 1 98.56 353 THR A O 1
ATOM 2652 N N . ALA A 1 354 ? -12.82 -17.141 11.031 1 98.75 354 ALA A N 1
ATOM 2653 C CA . ALA A 1 354 ? -14.062 -17.703 10.492 1 98.75 354 ALA A CA 1
ATOM 2654 C C . ALA A 1 354 ? -13.828 -19.094 9.906 1 98.75 354 ALA A C 1
ATOM 2656 O O . ALA A 1 354 ? -14.703 -19.953 9.984 1 98.75 354 ALA A O 1
ATOM 2657 N N . TYR A 1 355 ? -12.586 -19.344 9.32 1 98.62 355 TYR A N 1
ATOM 2658 C CA . TYR A 1 355 ? -12.469 -20.562 8.523 1 98.62 355 TYR A CA 1
ATOM 2659 C C . TYR A 1 355 ? -11.336 -21.438 9.031 1 98.62 355 TYR A C 1
ATOM 2661 O O . TYR A 1 355 ? -11.258 -22.625 8.695 1 98.62 355 TYR A O 1
ATOM 2669 N N . GLY A 1 356 ? -10.414 -20.891 9.828 1 98.25 356 GLY A N 1
ATOM 2670 C CA . GLY A 1 356 ? -9.344 -21.656 10.438 1 98.25 356 GLY A CA 1
ATOM 2671 C C . GLY A 1 356 ? -8.406 -22.297 9.422 1 98.25 356 GLY A C 1
ATOM 2672 O O . GLY A 1 356 ? -8.531 -22.047 8.219 1 98.25 356 GLY A O 1
ATOM 2673 N N . ARG A 1 357 ? -7.484 -23.031 9.906 1 98.12 357 ARG A N 1
ATOM 2674 C CA . ARG A 1 357 ? -6.539 -23.75 9.07 1 98.12 357 ARG A CA 1
ATOM 2675 C C . ARG A 1 357 ? -7.262 -24.719 8.133 1 98.12 357 ARG A C 1
ATOM 2677 O O . ARG A 1 357 ? -6.938 -24.797 6.945 1 98.12 357 ARG A O 1
ATOM 2684 N N . ASP A 1 358 ? -8.258 -25.344 8.609 1 98 358 ASP A N 1
ATOM 2685 C CA . ASP A 1 358 ? -8.977 -26.359 7.848 1 98 358 ASP A CA 1
ATOM 2686 C C . ASP A 1 358 ? -9.719 -25.75 6.668 1 98 358 ASP A C 1
ATOM 2688 O O . ASP A 1 358 ? -9.75 -26.328 5.578 1 98 358 ASP A O 1
ATOM 2692 N N . GLY A 1 359 ? -10.352 -24.656 6.949 1 98.44 359 GLY A N 1
ATOM 2693 C CA . GLY A 1 359 ? -11.055 -23.984 5.867 1 98.44 359 GLY A CA 1
ATOM 2694 C C . GLY A 1 359 ? -10.141 -23.562 4.734 1 98.44 359 GLY A C 1
ATOM 2695 O O . GLY A 1 359 ? -10.484 -23.719 3.561 1 98.44 359 GLY A O 1
ATOM 2696 N N . HIS A 1 360 ? -9.023 -23.094 5.051 1 98.38 360 HIS A N 1
ATOM 2697 C CA . HIS A 1 360 ? -8.086 -22.656 4.023 1 98.38 360 HIS A CA 1
ATOM 2698 C C . HIS A 1 360 ? -7.414 -23.844 3.348 1 98.38 360 HIS A C 1
ATOM 2700 O O . HIS A 1 360 ? -7.105 -23.797 2.156 1 98.38 360 HIS A O 1
ATOM 2706 N N . ARG A 1 361 ? -7.176 -24.906 4.086 1 98.38 361 ARG A N 1
ATOM 2707 C CA . ARG A 1 361 ? -6.73 -26.156 3.477 1 98.38 361 ARG A CA 1
ATOM 2708 C C . ARG A 1 361 ? -7.723 -26.641 2.43 1 98.38 361 ARG A C 1
ATOM 2710 O O . ARG A 1 361 ? -7.328 -27.062 1.338 1 98.38 361 ARG A O 1
ATOM 2717 N N . ASP A 1 362 ? -8.938 -26.578 2.771 1 98.38 362 ASP A N 1
ATOM 2718 C CA . ASP A 1 362 ? -10 -26.984 1.852 1 98.38 362 ASP A CA 1
ATOM 2719 C C . ASP A 1 362 ? -9.945 -26.188 0.557 1 98.38 362 ASP A C 1
ATOM 2721 O O . ASP A 1 362 ? -10.055 -26.734 -0.535 1 98.38 362 ASP A O 1
ATOM 2725 N N . ILE A 1 363 ? -9.812 -24.875 0.663 1 98.44 363 ILE A N 1
ATOM 2726 C CA . ILE A 1 363 ? -9.734 -24 -0.504 1 98.44 363 ILE A CA 1
ATOM 2727 C C . ILE A 1 363 ? -8.562 -24.422 -1.389 1 98.44 363 ILE A C 1
ATOM 2729 O O . ILE A 1 363 ? -8.727 -24.609 -2.598 1 98.44 363 ILE A O 1
ATOM 2733 N N . VAL A 1 364 ? -7.41 -24.625 -0.792 1 98.5 364 VAL A N 1
ATOM 2734 C CA . VAL A 1 364 ? -6.188 -24.953 -1.522 1 98.5 364 VAL A CA 1
ATOM 2735 C C . VAL A 1 364 ? -6.359 -26.297 -2.234 1 98.5 364 VAL A C 1
ATOM 2737 O O . VAL A 1 364 ? -6.102 -26.406 -3.436 1 98.5 364 VAL A O 1
ATOM 2740 N N . ARG A 1 365 ? -6.867 -27.297 -1.554 1 98.31 365 ARG A N 1
ATOM 2741 C CA . ARG A 1 365 ? -7.02 -28.625 -2.119 1 98.31 365 ARG A CA 1
ATOM 2742 C C . ARG A 1 365 ? -8.023 -28.625 -3.27 1 98.31 365 ARG A C 1
ATOM 2744 O O . ARG A 1 365 ? -7.793 -29.266 -4.301 1 98.31 365 ARG A O 1
ATOM 2751 N N . ARG A 1 366 ? -9.086 -27.922 -3.105 1 98.25 366 ARG A N 1
ATOM 2752 C CA . ARG A 1 366 ? -10.109 -27.875 -4.145 1 98.25 366 ARG A CA 1
ATOM 2753 C C . ARG A 1 366 ? -9.586 -27.156 -5.391 1 98.25 366 ARG A C 1
ATOM 2755 O O . ARG A 1 366 ? -9.891 -27.562 -6.516 1 98.25 366 ARG A O 1
ATOM 2762 N N . ASN A 1 367 ? -8.852 -26.094 -5.168 1 98.56 367 ASN A N 1
ATOM 2763 C CA . ASN A 1 367 ? -8.289 -25.375 -6.309 1 98.56 367 ASN A CA 1
ATOM 2764 C C . ASN A 1 367 ? -7.305 -26.25 -7.082 1 98.56 367 ASN A C 1
ATOM 2766 O O . ASN A 1 367 ? -7.266 -26.203 -8.312 1 98.56 367 ASN A O 1
ATOM 2770 N N . ILE A 1 368 ? -6.492 -27.031 -6.383 1 98.44 368 ILE A N 1
ATOM 2771 C CA . ILE A 1 368 ? -5.555 -27.938 -7.027 1 98.44 368 ILE A CA 1
ATOM 2772 C C . ILE A 1 368 ? -6.324 -29 -7.828 1 98.44 368 ILE A C 1
ATOM 2774 O O . ILE A 1 368 ? -5.973 -29.297 -8.977 1 98.44 368 ILE A O 1
ATOM 2778 N N . ALA A 1 369 ? -7.359 -29.516 -7.25 1 98.5 369 ALA A N 1
ATOM 2779 C CA . ALA A 1 369 ? -8.203 -30.484 -7.941 1 98.5 369 ALA A CA 1
ATOM 2780 C C . ALA A 1 369 ? -8.82 -29.875 -9.195 1 98.5 369 ALA A C 1
ATOM 2782 O O . ALA A 1 369 ? -8.914 -30.531 -10.234 1 98.5 369 ALA A O 1
ATOM 2783 N N . CYS A 1 370 ? -9.266 -28.641 -9.109 1 98.75 370 CYS A N 1
ATOM 2784 C CA . CYS A 1 370 ? -9.867 -27.953 -10.242 1 98.75 370 CYS A CA 1
ATOM 2785 C C . CYS A 1 370 ? -8.859 -27.75 -11.359 1 98.75 370 CYS A C 1
ATOM 2787 O O . CYS A 1 370 ? -9.195 -27.906 -12.539 1 98.75 370 CYS A O 1
ATOM 2789 N N . ALA A 1 371 ? -7.648 -27.422 -11.008 1 98.56 371 ALA A N 1
ATOM 2790 C CA . ALA A 1 371 ? -6.602 -27.266 -12.016 1 98.56 371 ALA A CA 1
ATOM 2791 C C . ALA A 1 371 ? -6.375 -28.578 -12.766 1 98.56 371 ALA A C 1
ATOM 2793 O O . ALA A 1 371 ? -6.293 -28.594 -13.992 1 98.56 371 ALA A O 1
ATOM 2794 N N . ASN A 1 372 ? -6.285 -29.672 -12.062 1 98.5 372 ASN A N 1
ATOM 2795 C CA . ASN A 1 372 ? -6.102 -30.984 -12.672 1 98.5 372 ASN A CA 1
ATOM 2796 C C . ASN A 1 372 ? -7.285 -31.359 -13.562 1 98.5 372 ASN A C 1
ATOM 2798 O O . ASN A 1 372 ? -7.102 -31.938 -14.633 1 98.5 372 ASN A O 1
ATOM 2802 N N . ARG A 1 373 ? -8.445 -31.031 -13.109 1 98.5 373 ARG A N 1
ATOM 2803 C CA . ARG A 1 373 ? -9.641 -31.312 -13.906 1 98.5 373 ARG A CA 1
ATOM 2804 C C . ARG A 1 373 ? -9.617 -30.547 -15.219 1 98.5 373 ARG A C 1
ATOM 2806 O O . ARG A 1 373 ? -9.953 -31.078 -16.266 1 98.5 373 ARG A O 1
ATOM 2813 N N . LEU A 1 374 ? -9.266 -29.266 -15.133 1 98.62 374 LEU A N 1
ATOM 2814 C CA . LEU A 1 374 ? -9.188 -28.484 -16.359 1 98.62 374 LEU A CA 1
ATOM 2815 C C . LEU A 1 374 ? -8.195 -29.109 -17.344 1 98.62 374 LEU A C 1
ATOM 2817 O O . LEU A 1 374 ? -8.477 -29.203 -18.531 1 98.62 374 LEU A O 1
ATOM 2821 N N . ALA A 1 375 ? -7.031 -29.484 -16.828 1 98.38 375 ALA A N 1
ATOM 2822 C CA . ALA A 1 375 ? -6.004 -30.109 -17.656 1 98.38 375 ALA A CA 1
ATOM 2823 C C . ALA A 1 375 ? -6.547 -31.344 -18.359 1 98.38 375 ALA A C 1
ATOM 2825 O O . ALA A 1 375 ? -6.324 -31.547 -19.562 1 98.38 375 ALA A O 1
ATOM 2826 N N . GLU A 1 376 ? -7.234 -32.156 -17.641 1 97.88 376 GLU A N 1
ATOM 2827 C CA . GLU A 1 376 ? -7.82 -33.375 -18.188 1 97.88 376 GLU A CA 1
ATOM 2828 C C . GLU A 1 376 ? -8.836 -33.062 -19.281 1 97.88 376 GLU A C 1
ATOM 2830 O O . GLU A 1 376 ? -8.828 -33.688 -20.344 1 97.88 376 GLU A O 1
ATOM 2835 N N . ARG A 1 377 ? -9.648 -32.094 -19 1 97.44 377 ARG A N 1
ATOM 2836 C CA . ARG A 1 377 ? -10.703 -31.75 -19.953 1 97.44 377 ARG A CA 1
ATOM 2837 C C . ARG A 1 377 ? -10.125 -31.172 -21.234 1 97.44 377 ARG A C 1
ATOM 2839 O O . ARG A 1 377 ? -10.609 -31.453 -22.328 1 97.44 377 ARG A O 1
ATOM 2846 N N . LEU A 1 378 ? -9.094 -30.328 -21.094 1 97.38 378 LEU A N 1
ATOM 2847 C CA . LEU A 1 378 ? -8.516 -29.656 -22.25 1 97.38 378 LEU A CA 1
ATOM 2848 C C . LEU A 1 378 ? -7.75 -30.625 -23.141 1 97.38 378 LEU A C 1
ATOM 2850 O O . LEU A 1 378 ? -7.613 -30.406 -24.344 1 97.38 378 LEU A O 1
ATOM 2854 N N . THR A 1 379 ? -7.242 -31.734 -22.625 1 95.62 379 THR A N 1
ATOM 2855 C CA . THR A 1 379 ? -6.387 -32.625 -23.391 1 95.62 379 THR A CA 1
ATOM 2856 C C . THR A 1 379 ? -7.172 -33.844 -23.859 1 95.62 379 THR A C 1
ATOM 2858 O O . THR A 1 379 ? -6.629 -34.719 -24.562 1 95.62 379 THR A O 1
ATOM 2861 N N . ALA A 1 380 ? -8.352 -34 -23.484 1 90.44 380 ALA A N 1
ATOM 2862 C CA . ALA A 1 380 ? -9.164 -35.156 -23.859 1 90.44 380 ALA A CA 1
ATOM 2863 C C . ALA A 1 380 ? -9.477 -35.125 -25.359 1 90.44 380 ALA A C 1
ATOM 2865 O O . ALA A 1 380 ? -9.484 -36.156 -26.016 1 90.44 380 ALA A O 1
ATOM 2866 N N . ASP A 1 381 ? -9.953 -33.906 -25.812 1 70.69 381 ASP A N 1
ATOM 2867 C CA . ASP A 1 381 ? -10.617 -33.938 -27.109 1 70.69 381 ASP A CA 1
ATOM 2868 C C . ASP A 1 381 ? -9.797 -33.219 -28.156 1 70.69 381 ASP A C 1
ATOM 2870 O O . ASP A 1 381 ? -10.352 -32.688 -29.125 1 70.69 381 ASP A O 1
ATOM 2874 N N . GLY A 1 382 ? -8.492 -32.938 -28.172 1 78 382 GLY A N 1
ATOM 2875 C CA . GLY A 1 382 ? -7.828 -32.812 -29.453 1 78 382 GLY A CA 1
ATOM 2876 C C . GLY A 1 382 ? -7.086 -31.5 -29.594 1 78 382 GLY A C 1
ATOM 2877 O O . GLY A 1 382 ? -5.855 -31.453 -29.5 1 78 382 GLY A O 1
ATOM 2878 N N . PRO A 1 383 ? -7.77 -30.266 -29.562 1 92.44 383 PRO A N 1
ATOM 2879 C CA . PRO A 1 383 ? -7.09 -29.109 -30.172 1 92.44 383 PRO A CA 1
AT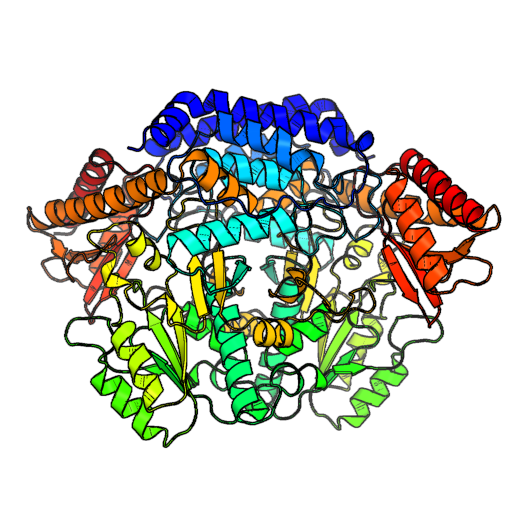OM 2880 C C . PRO A 1 383 ? -6.062 -28.469 -29.25 1 92.44 383 PRO A C 1
ATOM 2882 O O . PRO A 1 383 ? -5.316 -27.578 -29.656 1 92.44 383 PRO A O 1
ATOM 2885 N N . LEU A 1 384 ? -6.02 -28.984 -28.062 1 97.81 384 LEU A N 1
ATOM 2886 C CA . LEU A 1 384 ? -5.148 -28.344 -27.094 1 97.81 384 LEU A CA 1
ATOM 2887 C C . LEU A 1 384 ? -4.203 -29.359 -26.453 1 97.81 384 LEU A C 1
ATOM 2889 O O . LEU A 1 384 ? -4.512 -30.547 -26.406 1 97.81 384 LEU A O 1
ATOM 2893 N N . ARG A 1 385 ? -3.09 -28.891 -26.047 1 97.69 385 ARG A N 1
ATOM 2894 C CA . ARG A 1 385 ? -2.129 -29.688 -25.297 1 97.69 385 ARG A CA 1
ATOM 2895 C C . ARG A 1 385 ? -1.504 -28.891 -24.172 1 97.69 385 ARG A C 1
ATOM 2897 O O . ARG A 1 385 ? -1.442 -27.656 -24.234 1 97.69 385 ARG A O 1
ATOM 2904 N N . LEU A 1 386 ? -1.075 -29.641 -23.188 1 97.44 386 LEU A N 1
ATOM 2905 C CA . LEU A 1 386 ? -0.348 -28.984 -22.109 1 97.44 386 LEU A CA 1
ATOM 2906 C C . LEU A 1 386 ? 1.09 -28.688 -22.516 1 97.44 386 LEU A C 1
ATOM 2908 O O . LEU A 1 386 ? 1.688 -29.438 -23.281 1 97.44 386 LEU A O 1
ATOM 2912 N N . VAL A 1 387 ? 1.678 -27.609 -22.016 1 96.5 387 VAL A N 1
ATOM 2913 C CA . VAL A 1 387 ? 3.074 -27.312 -22.312 1 96.5 387 VAL A CA 1
ATOM 2914 C C . VAL A 1 387 ? 3.949 -27.688 -21.109 1 96.5 387 VAL A C 1
ATOM 2916 O O . VAL A 1 387 ? 5.176 -27.75 -21.234 1 96.5 387 VAL A O 1
ATOM 2919 N N . ALA A 1 388 ? 3.387 -27.984 -19.953 1 96.5 388 ALA A N 1
ATOM 2920 C CA . ALA A 1 388 ? 4.039 -28.438 -18.734 1 96.5 388 ALA A CA 1
ATOM 2921 C C . ALA A 1 388 ? 3.059 -29.203 -17.844 1 96.5 388 ALA A C 1
ATOM 2923 O O . ALA A 1 388 ? 1.843 -29.031 -17.953 1 96.5 388 ALA A O 1
ATOM 2924 N N . PRO A 1 389 ? 3.584 -30.109 -17 1 96.56 389 PRO A N 1
ATOM 2925 C CA . PRO A 1 389 ? 2.674 -30.75 -16.062 1 96.56 389 PRO A CA 1
ATOM 2926 C C . PRO A 1 389 ? 2.023 -29.766 -15.086 1 96.56 389 PRO A C 1
ATOM 2928 O O . PRO A 1 389 ? 2.59 -28.719 -14.797 1 96.56 389 PRO A O 1
ATOM 2931 N N . VAL A 1 390 ? 0.817 -30.109 -14.625 1 97.75 390 VAL A N 1
ATOM 2932 C CA . VAL A 1 390 ? 0.193 -29.344 -13.555 1 97.75 390 VAL A CA 1
ATOM 2933 C C . VAL A 1 390 ? 0.88 -29.656 -12.227 1 97.75 390 VAL A C 1
ATOM 2935 O O . VAL A 1 390 ? 0.76 -30.766 -11.703 1 97.75 390 VAL A O 1
ATOM 2938 N N . ARG A 1 391 ? 1.541 -28.734 -11.68 1 96.88 391 ARG A N 1
ATOM 2939 C CA . ARG A 1 391 ? 2.346 -28.984 -10.484 1 96.88 391 ARG A CA 1
ATOM 2940 C C . ARG A 1 391 ? 1.587 -28.594 -9.219 1 96.88 391 ARG A C 1
ATOM 2942 O O . ARG A 1 391 ? 1.898 -29.078 -8.133 1 96.88 391 ARG A O 1
ATOM 2949 N N . LEU A 1 392 ? 0.666 -27.609 -9.367 1 97.88 392 LEU A N 1
ATOM 2950 C CA . LEU A 1 392 ? -0.116 -27.156 -8.227 1 97.88 392 LEU A CA 1
ATOM 2951 C C . LEU A 1 392 ? -1.441 -26.547 -8.688 1 97.88 392 LEU A C 1
ATOM 2953 O O . LEU A 1 392 ? -2.381 -27.281 -9.008 1 97.88 392 LEU A O 1
ATOM 2957 N N . ASN A 1 393 ? -1.52 -25.25 -8.992 1 98.25 393 ASN A N 1
ATOM 2958 C CA . ASN A 1 393 ? -2.83 -24.641 -9.211 1 98.25 393 ASN A CA 1
ATOM 2959 C C . ASN A 1 393 ? -2.9 -23.938 -10.562 1 98.25 393 ASN A C 1
ATOM 2961 O O . ASN A 1 393 ? -3.811 -23.141 -10.797 1 98.25 393 ASN A O 1
ATOM 2965 N N . VAL A 1 394 ? -1.885 -24.172 -11.469 1 98.25 394 VAL A N 1
ATOM 2966 C CA . VAL A 1 394 ? -1.882 -23.484 -12.758 1 98.25 394 VAL A CA 1
ATOM 2967 C C . VAL A 1 394 ? -1.816 -24.5 -13.891 1 98.25 394 VAL A C 1
ATOM 2969 O O . VAL A 1 394 ? -1.071 -25.484 -13.812 1 98.25 394 VAL A O 1
ATOM 2972 N N . VAL A 1 395 ? -2.629 -24.312 -14.891 1 98.31 395 VAL A N 1
ATOM 2973 C CA . VAL A 1 395 ? -2.625 -25.109 -16.109 1 98.31 395 VAL A CA 1
ATOM 2974 C C . VAL A 1 395 ? -2.068 -24.281 -17.266 1 98.31 395 VAL A C 1
ATOM 2976 O O . VAL A 1 395 ? -2.625 -23.25 -17.625 1 98.31 395 VAL A O 1
ATOM 2979 N N . CYS A 1 396 ? -0.974 -24.719 -17.812 1 97.69 396 CYS A N 1
ATOM 2980 C CA . CYS A 1 396 ? -0.382 -24.094 -19 1 97.69 396 CYS A CA 1
ATOM 2981 C C . CYS A 1 396 ? -0.631 -24.938 -20.25 1 97.69 396 CYS A C 1
ATOM 2983 O O . CYS A 1 396 ? -0.252 -26.109 -20.297 1 97.69 396 CYS A O 1
ATOM 2985 N N . PHE A 1 397 ? -1.231 -24.297 -21.234 1 98 397 PHE A N 1
ATOM 2986 C CA . PHE A 1 397 ? -1.659 -25.078 -22.391 1 98 397 PHE A CA 1
ATOM 2987 C C . PHE A 1 397 ? -1.549 -24.234 -23.672 1 98 397 PHE A C 1
ATOM 2989 O O . PHE A 1 397 ? -1.396 -23.016 -23.594 1 98 397 PHE A O 1
ATOM 2996 N N . THR A 1 398 ? -1.498 -24.875 -24.75 1 98.12 398 THR A N 1
ATOM 2997 C CA . THR A 1 398 ? -1.419 -24.234 -26.062 1 98.12 398 THR A CA 1
ATOM 2998 C C . THR A 1 398 ? -2.156 -25.047 -27.125 1 98.12 398 THR A C 1
ATOM 3000 O O . THR A 1 398 ? -2.809 -26.047 -26.797 1 98.12 398 THR A O 1
ATOM 3003 N N . LEU A 1 399 ? -2.189 -24.5 -28.312 1 97.88 399 LEU A N 1
ATOM 3004 C CA . LEU A 1 399 ? -2.76 -25.234 -29.438 1 97.88 399 LEU A CA 1
ATOM 3005 C C . LEU A 1 399 ? -1.905 -26.453 -29.781 1 97.88 399 LEU A C 1
ATOM 3007 O O . LEU A 1 399 ? -0.674 -26.375 -29.766 1 97.88 399 LEU A O 1
ATOM 3011 N N . ALA A 1 400 ? -2.557 -27.562 -30.078 1 96.06 400 ALA A N 1
ATOM 3012 C CA . ALA A 1 400 ? -1.839 -28.781 -30.438 1 96.06 400 ALA A CA 1
ATOM 3013 C C . ALA A 1 400 ? -1.089 -28.594 -31.766 1 96.06 400 ALA A C 1
ATOM 3015 O O . ALA A 1 400 ? -0.008 -29.156 -31.953 1 96.06 400 ALA A O 1
ATOM 3016 N N . ALA A 1 401 ? -1.695 -27.766 -32.625 1 94.5 401 ALA A N 1
ATOM 3017 C CA . ALA A 1 401 ? -1.083 -27.516 -33.938 1 94.5 401 ALA A CA 1
ATOM 3018 C C . ALA A 1 401 ? -0.81 -26.031 -34.125 1 94.5 401 ALA A C 1
ATOM 3020 O O . ALA A 1 401 ? -1.681 -25.203 -33.875 1 94.5 401 ALA A O 1
ATOM 3021 N N . ARG A 1 402 ? 0.392 -25.641 -34.594 1 95.62 402 ARG A N 1
ATOM 3022 C CA . ARG A 1 402 ? 0.806 -24.312 -35.031 1 95.62 402 ARG A CA 1
ATOM 3023 C C . ARG A 1 402 ? 0.518 -23.266 -33.938 1 95.62 402 ARG A C 1
ATOM 3025 O O . ARG A 1 402 ? -0.177 -22.281 -34.188 1 95.62 402 ARG A O 1
ATOM 3032 N N . PRO A 1 403 ? 0.98 -23.469 -32.75 1 97.25 403 PRO A N 1
ATOM 3033 C CA . PRO A 1 403 ? 0.792 -22.469 -31.703 1 97.25 403 PRO A CA 1
ATOM 3034 C C . PRO A 1 403 ? 1.617 -21.203 -31.922 1 97.25 403 PRO A C 1
ATOM 3036 O O . PRO A 1 403 ? 2.508 -20.891 -31.125 1 97.25 403 PRO A O 1
ATOM 3039 N N . THR A 1 404 ? 1.281 -20.375 -32.969 1 97.19 404 THR A N 1
ATOM 3040 C CA . THR A 1 404 ? 1.967 -19.109 -33.25 1 97.19 404 THR A CA 1
ATOM 3041 C C . THR A 1 404 ? 1.475 -18 -32.312 1 97.19 404 THR A C 1
ATOM 3043 O O . THR A 1 404 ? 0.38 -18.094 -31.75 1 97.19 404 THR A O 1
ATOM 3046 N N . PRO A 1 405 ? 2.285 -17.047 -32.125 1 96.88 405 PRO A N 1
ATOM 3047 C CA . PRO A 1 405 ? 1.857 -15.922 -31.281 1 96.88 405 PRO A CA 1
ATOM 3048 C C . PRO A 1 405 ? 0.529 -15.328 -31.75 1 96.88 405 PRO A C 1
ATOM 3050 O O . PRO A 1 405 ? -0.315 -14.977 -30.922 1 96.88 405 PRO A O 1
ATOM 3053 N N . GLU A 1 406 ? 0.344 -15.195 -33 1 96.75 406 GLU A N 1
ATOM 3054 C CA . GLU A 1 406 ? -0.878 -14.609 -33.562 1 96.75 406 GLU A CA 1
ATOM 3055 C C . GLU A 1 406 ? -2.096 -15.469 -33.219 1 96.75 406 GLU A C 1
ATOM 3057 O O . GLU A 1 406 ? -3.146 -14.945 -32.844 1 96.75 406 GLU A O 1
ATOM 3062 N N . ARG A 1 407 ? -1.958 -16.797 -33.375 1 97.62 407 ARG A N 1
ATOM 3063 C CA . ARG A 1 407 ? -3.072 -17.688 -33.094 1 97.62 407 ARG A CA 1
ATOM 3064 C C . ARG A 1 407 ? -3.402 -17.734 -31.609 1 97.62 407 ARG A C 1
ATOM 3066 O O . ARG A 1 407 ? -4.574 -17.812 -31.234 1 97.62 407 ARG A O 1
ATOM 3073 N N . ILE A 1 408 ? -2.396 -17.672 -30.812 1 98.06 408 ILE A N 1
ATOM 3074 C CA . ILE A 1 408 ? -2.611 -17.672 -29.375 1 98.06 408 ILE A CA 1
ATOM 3075 C C . ILE A 1 408 ? -3.285 -16.359 -28.953 1 98.06 408 ILE A C 1
ATOM 3077 O O . ILE A 1 408 ? -4.156 -16.359 -28.078 1 98.06 408 ILE A O 1
ATOM 3081 N N . ALA A 1 409 ? -2.887 -15.273 -29.516 1 96.69 409 ALA A N 1
ATOM 3082 C CA . ALA A 1 409 ? -3.549 -14 -29.25 1 96.69 409 ALA A CA 1
ATOM 3083 C C . ALA A 1 409 ? -5.027 -14.062 -29.625 1 96.69 409 ALA A C 1
ATOM 3085 O O . ALA A 1 409 ? -5.883 -13.586 -28.875 1 96.69 409 ALA A O 1
ATOM 3086 N N . ALA A 1 410 ? -5.316 -14.617 -30.766 1 97.25 410 ALA A N 1
ATOM 3087 C CA . ALA A 1 410 ? -6.699 -14.758 -31.219 1 97.25 410 ALA A CA 1
ATOM 3088 C C . ALA A 1 410 ? -7.496 -15.656 -30.281 1 97.25 410 ALA A C 1
ATOM 3090 O O . ALA A 1 410 ? -8.664 -15.383 -29.984 1 97.25 410 ALA A O 1
ATOM 3091 N N . LEU A 1 411 ? -6.879 -16.75 -29.859 1 97.75 411 LEU A N 1
ATOM 3092 C CA . LEU A 1 411 ? -7.508 -17.656 -28.922 1 97.75 411 LEU A CA 1
ATOM 3093 C C . LEU A 1 411 ? -7.84 -16.953 -27.609 1 97.75 411 LEU A C 1
ATOM 3095 O O . LEU A 1 411 ? -8.945 -17.094 -27.094 1 97.75 411 LEU A O 1
ATOM 3099 N N . THR A 1 412 ? -6.863 -16.219 -27.109 1 96.25 412 THR A N 1
ATOM 3100 C CA . THR A 1 412 ? -7.031 -15.461 -25.875 1 96.25 412 THR A CA 1
ATOM 3101 C C . THR A 1 412 ? -8.219 -14.516 -25.969 1 96.25 412 THR A C 1
ATOM 3103 O O . THR A 1 412 ? -9.062 -14.461 -25.062 1 96.25 412 THR A O 1
ATOM 3106 N N . GLU A 1 413 ? -8.32 -13.797 -27.031 1 94.56 413 GLU A N 1
ATOM 3107 C CA . GLU A 1 413 ? -9.391 -12.828 -27.25 1 94.56 413 GLU A CA 1
ATOM 3108 C C . GLU A 1 413 ? -10.742 -13.516 -27.344 1 94.56 413 GLU A C 1
ATOM 3110 O O . GLU A 1 413 ? -11.734 -13.039 -26.797 1 94.56 413 GLU A O 1
ATOM 3115 N N . SER A 1 414 ? -10.773 -14.594 -28.094 1 96.12 414 SER A N 1
ATOM 3116 C CA . SER A 1 414 ? -12.016 -15.336 -28.266 1 96.12 414 SER A CA 1
ATOM 3117 C C . SER A 1 414 ? -12.539 -15.867 -26.938 1 96.12 414 SER A C 1
ATOM 3119 O O . SER A 1 414 ? -13.742 -15.82 -26.672 1 96.12 414 SER A O 1
ATOM 3121 N N . ILE A 1 415 ? -11.672 -16.375 -26.125 1 96.81 415 ILE A N 1
ATOM 3122 C CA . ILE A 1 415 ? -12.047 -16.875 -24.812 1 96.81 415 ILE A CA 1
ATOM 3123 C C . ILE A 1 415 ? -12.625 -15.734 -23.969 1 96.81 415 ILE A C 1
ATOM 3125 O O . ILE A 1 415 ? -13.703 -15.875 -23.391 1 96.81 415 ILE A O 1
ATOM 3129 N N . ALA A 1 416 ? -11.977 -14.625 -23.922 1 94.62 416 ALA A N 1
ATOM 3130 C CA . ALA A 1 416 ? -12.422 -13.477 -23.141 1 94.62 416 ALA A CA 1
ATOM 3131 C C . ALA A 1 416 ? -13.773 -12.961 -23.641 1 94.62 416 ALA A C 1
ATOM 3133 O O . ALA A 1 416 ? -14.648 -12.609 -22.844 1 94.62 416 ALA A O 1
ATOM 3134 N N . GLU A 1 417 ? -13.969 -12.914 -24.906 1 93.38 417 GLU A N 1
ATOM 3135 C CA . GLU A 1 417 ? -15.18 -12.383 -25.531 1 93.38 417 GLU A CA 1
ATOM 3136 C C . GLU A 1 417 ? -16.391 -13.258 -25.219 1 93.38 417 GLU A C 1
ATOM 3138 O O . GLU A 1 417 ? -17.531 -12.781 -25.203 1 93.38 417 GLU A O 1
ATOM 3143 N N . SER A 1 418 ? -16.094 -14.539 -25 1 94.5 418 SER A N 1
ATOM 3144 C CA . SER A 1 418 ? -17.188 -15.43 -24.656 1 94.5 418 SER A CA 1
ATOM 3145 C C . SER A 1 418 ? -17.844 -15.031 -23.344 1 94.5 418 SER A C 1
ATOM 3147 O O . SER A 1 418 ? -19 -15.383 -23.078 1 94.5 418 SER A O 1
ATOM 3149 N N . GLY A 1 419 ? -17.031 -14.391 -22.406 1 95.25 419 GLY A N 1
ATOM 3150 C CA . GLY A 1 419 ? -17.531 -13.992 -21.094 1 95.25 419 GLY A CA 1
ATOM 3151 C C . GLY A 1 419 ? -17.531 -15.133 -20.094 1 95.25 419 GLY A C 1
ATOM 3152 O O . GLY A 1 419 ? -17.812 -14.922 -18.906 1 95.25 419 GLY A O 1
ATOM 3153 N N . GLU A 1 420 ? -17.172 -16.328 -20.531 1 96.75 420 GLU A N 1
ATOM 3154 C CA . GLU A 1 420 ? -17.312 -17.516 -19.703 1 96.75 420 GLU A CA 1
ATOM 3155 C C . GLU A 1 420 ? -16.109 -17.688 -18.781 1 96.75 420 GLU A C 1
ATOM 3157 O O . GLU A 1 420 ? -16.219 -18.312 -17.719 1 96.75 420 GLU A O 1
ATOM 3162 N N . THR A 1 421 ? -14.992 -17.266 -19.25 1 97.44 421 THR A N 1
ATOM 3163 C CA . THR A 1 421 ? -13.773 -17.328 -18.453 1 97.44 421 THR A CA 1
ATOM 3164 C C . THR A 1 421 ? -12.734 -16.344 -18.969 1 97.44 421 THR A C 1
ATOM 3166 O O . THR A 1 421 ? -12.984 -15.625 -19.938 1 97.44 421 THR A O 1
ATOM 3169 N N . PHE A 1 422 ? -11.711 -16.156 -18.203 1 96.56 422 PHE A N 1
ATOM 3170 C CA . PHE A 1 422 ? -10.602 -15.281 -18.547 1 96.56 422 PHE A CA 1
ATOM 3171 C C . PHE A 1 422 ? -9.266 -15.938 -18.234 1 96.56 422 PHE A C 1
ATOM 3173 O O . PHE A 1 422 ? -9.055 -16.406 -17.109 1 96.56 422 PHE A O 1
ATOM 3180 N N . VAL A 1 423 ? -8.445 -16.078 -19.219 1 96.69 423 VAL A N 1
ATOM 3181 C CA . VAL A 1 423 ? -7.09 -16.594 -19.078 1 96.69 423 VAL A CA 1
ATOM 3182 C C . VAL A 1 423 ? -6.086 -15.633 -19.703 1 96.69 423 VAL A C 1
ATOM 3184 O O . VAL A 1 423 ? -6.473 -14.711 -20.422 1 96.69 423 VAL A O 1
ATOM 3187 N N . THR A 1 424 ? -4.816 -15.812 -19.375 1 95.12 424 THR A N 1
ATOM 3188 C CA . THR A 1 424 ? -3.826 -14.867 -19.875 1 95.12 424 THR A CA 1
ATOM 3189 C C . THR A 1 424 ? -2.74 -15.586 -20.672 1 95.12 424 THR A C 1
ATOM 3191 O O . THR A 1 424 ? -2.475 -16.766 -20.438 1 95.12 424 THR A O 1
ATOM 3194 N N . PRO A 1 425 ? -2.102 -14.844 -21.641 1 94.81 425 PRO A N 1
ATOM 3195 C CA . PRO A 1 425 ? -1.043 -15.445 -22.453 1 94.81 425 PRO A CA 1
ATOM 3196 C C . PRO A 1 425 ? 0.292 -15.539 -21.719 1 94.81 425 PRO A C 1
ATOM 3198 O O . PRO A 1 425 ? 0.516 -14.805 -20.75 1 94.81 425 PRO A O 1
ATOM 3201 N N . THR A 1 426 ? 1.088 -16.438 -22.141 1 95.06 426 THR A N 1
ATOM 3202 C CA . THR A 1 426 ? 2.461 -16.594 -21.672 1 95.06 426 THR A CA 1
ATOM 3203 C C . THR A 1 426 ? 3.328 -17.234 -22.75 1 95.06 426 THR A C 1
ATOM 3205 O O . THR A 1 426 ? 2.881 -17.422 -23.875 1 95.06 426 THR A O 1
ATOM 3208 N N . VAL A 1 427 ? 4.59 -17.297 -22.516 1 94.5 427 VAL A N 1
ATOM 3209 C CA . VAL A 1 427 ? 5.551 -18.062 -23.312 1 94.5 427 VAL A CA 1
ATOM 3210 C C . VAL A 1 427 ? 6.32 -19.031 -22.406 1 94.5 427 VAL A C 1
ATOM 3212 O O . VAL A 1 427 ? 6.871 -18.625 -21.375 1 94.5 427 VAL A O 1
ATOM 3215 N N . TYR A 1 428 ? 6.207 -20.25 -22.703 1 94.62 428 TYR A N 1
ATOM 3216 C CA . TYR A 1 428 ? 6.949 -21.25 -21.938 1 94.62 428 TYR A CA 1
ATOM 3217 C C . TYR A 1 428 ? 7.887 -22.031 -22.859 1 94.62 428 TYR A C 1
ATOM 3219 O O . TYR A 1 428 ? 7.449 -22.641 -23.828 1 94.62 428 TYR A O 1
ATOM 3227 N N . ALA A 1 429 ? 9.172 -21.922 -22.547 1 92.88 429 ALA A N 1
ATOM 3228 C CA . ALA A 1 429 ? 10.211 -22.578 -23.344 1 92.88 429 ALA A CA 1
ATOM 3229 C C . ALA A 1 429 ? 10.102 -22.188 -24.812 1 92.88 429 ALA A C 1
ATOM 3231 O O . ALA A 1 429 ? 10.156 -23.047 -25.703 1 92.88 429 ALA A O 1
ATOM 3232 N N . GLY A 1 430 ? 9.805 -20.969 -25.016 1 93 430 GLY A N 1
ATOM 3233 C CA . GLY A 1 430 ? 9.758 -20.406 -26.359 1 93 430 GLY A CA 1
ATOM 3234 C C . GLY A 1 430 ? 8.438 -20.641 -27.078 1 93 430 GLY A C 1
ATOM 3235 O O . GLY A 1 430 ? 8.227 -20.156 -28.188 1 93 430 GLY A O 1
ATOM 3236 N N . VAL A 1 431 ? 7.535 -21.359 -26.438 1 96.12 431 VAL A N 1
ATOM 3237 C CA . VAL A 1 431 ? 6.254 -21.688 -27.062 1 96.12 431 VAL A CA 1
ATOM 3238 C C . VAL A 1 431 ? 5.172 -20.75 -26.547 1 96.12 431 VAL A C 1
ATOM 3240 O O . VAL A 1 431 ? 4.934 -20.672 -25.344 1 96.12 431 VAL A O 1
ATOM 3243 N N . PRO A 1 432 ? 4.496 -20 -27.469 1 97.62 432 PRO A N 1
ATOM 3244 C CA . PRO A 1 432 ? 3.338 -19.219 -27.016 1 97.62 432 PRO A CA 1
ATOM 3245 C C . PRO A 1 432 ? 2.24 -20.094 -26.406 1 97.62 432 PRO A C 1
ATOM 3247 O O . PRO A 1 432 ? 1.916 -21.156 -26.953 1 97.62 432 PRO A O 1
ATOM 3250 N N . ALA A 1 433 ? 1.741 -19.672 -25.312 1 98 433 ALA A N 1
ATOM 3251 C CA . ALA A 1 433 ? 0.784 -20.484 -24.578 1 98 433 ALA A CA 1
ATOM 3252 C C . ALA A 1 433 ? -0.156 -19.625 -23.734 1 98 433 ALA A C 1
ATOM 3254 O O . ALA A 1 433 ? -0.097 -18.391 -23.812 1 98 433 ALA A O 1
ATOM 3255 N N . LEU A 1 434 ? -1.126 -20.25 -23.109 1 97.81 434 LEU A N 1
ATOM 3256 C CA . LEU A 1 434 ? -2.033 -19.641 -22.141 1 97.81 434 LEU A CA 1
ATOM 3257 C C . LEU A 1 434 ? -1.855 -20.234 -20.766 1 97.81 434 LEU A C 1
ATOM 3259 O O . LEU A 1 434 ? -1.367 -21.359 -20.625 1 97.81 434 LEU A O 1
ATOM 3263 N N . ARG A 1 435 ? -2.176 -19.5 -19.844 1 97.44 435 ARG A N 1
ATOM 3264 C CA . ARG A 1 435 ? -2.133 -19.969 -18.469 1 97.44 435 ARG A CA 1
ATOM 3265 C C . ARG A 1 435 ? -3.473 -19.734 -17.781 1 97.44 435 ARG A C 1
ATOM 3267 O O . ARG A 1 435 ? -4.086 -18.688 -17.922 1 97.44 435 ARG A O 1
ATOM 3274 N N . ALA A 1 436 ? -3.953 -20.656 -17.062 1 98.06 436 ALA A N 1
ATOM 3275 C CA . ALA A 1 436 ? -5.125 -20.609 -16.188 1 98.06 436 ALA A CA 1
ATOM 3276 C C . ALA A 1 436 ? -4.746 -20.891 -14.734 1 98.06 436 ALA A C 1
ATOM 3278 O O . ALA A 1 436 ? -4.281 -21.984 -14.414 1 98.06 436 ALA A O 1
ATOM 3279 N N . ALA A 1 437 ? -4.934 -19.938 -13.859 1 97.81 437 ALA A N 1
ATOM 3280 C CA . ALA A 1 437 ? -4.527 -20.047 -12.461 1 97.81 437 ALA A CA 1
ATOM 3281 C C . ALA A 1 437 ? -5.742 -20.172 -11.547 1 97.81 437 ALA A C 1
ATOM 3283 O O . ALA A 1 437 ? -6.711 -19.422 -11.688 1 97.81 437 ALA A O 1
ATOM 3284 N N . PHE A 1 438 ? -5.727 -21.109 -10.602 1 98.12 438 PHE A N 1
ATOM 3285 C CA . PHE A 1 438 ? -6.832 -21.391 -9.695 1 98.12 438 PHE A CA 1
ATOM 3286 C C . PHE A 1 438 ? -6.473 -21 -8.266 1 98.12 438 PHE A C 1
ATOM 3288 O O . PHE A 1 438 ? -5.609 -21.641 -7.645 1 98.12 438 PHE A O 1
ATOM 3295 N N . SER A 1 439 ? -7.133 -19.984 -7.73 1 97.31 439 SER A N 1
ATOM 3296 C CA . SER A 1 439 ? -6.895 -19.578 -6.348 1 97.31 439 SER A CA 1
ATOM 3297 C C . SER A 1 439 ? -8.156 -19.016 -5.711 1 97.31 439 SER A C 1
ATOM 3299 O O . SER A 1 439 ? -8.109 -18.453 -4.617 1 97.31 439 SER A O 1
ATOM 3301 N N . ASN A 1 440 ? -9.32 -19.094 -6.395 1 97.81 440 ASN A N 1
ATOM 3302 C CA . ASN A 1 440 ? -10.578 -18.531 -5.91 1 97.81 440 ASN A CA 1
ATOM 3303 C C . ASN A 1 440 ? -11.359 -19.547 -5.078 1 97.81 440 ASN A C 1
ATOM 3305 O O . ASN A 1 440 ? -11.617 -20.656 -5.527 1 97.81 440 ASN A O 1
ATOM 3309 N N . TRP A 1 441 ? -11.844 -19.141 -3.965 1 97.94 441 TRP A N 1
ATOM 3310 C CA . TRP A 1 441 ? -12.539 -20 -3.02 1 97.94 441 TRP A CA 1
ATOM 3311 C C . TRP A 1 441 ? -13.883 -20.453 -3.58 1 97.94 441 TRP A C 1
ATOM 3313 O O . TRP A 1 441 ? -14.438 -21.469 -3.148 1 97.94 441 TRP A O 1
ATOM 3323 N N . ARG A 1 442 ? -14.406 -19.781 -4.605 1 97.19 442 ARG A N 1
ATOM 3324 C CA . ARG A 1 442 ? -15.75 -20.031 -5.129 1 97.19 442 ARG A CA 1
ATOM 3325 C C . ARG A 1 442 ? -15.719 -21.094 -6.219 1 97.19 442 ARG A C 1
ATOM 3327 O O . ARG A 1 442 ? -16.75 -21.641 -6.586 1 97.19 442 ARG A O 1
ATOM 3334 N N . THR A 1 443 ? -14.602 -21.344 -6.797 1 97.94 443 THR A N 1
ATOM 3335 C CA . THR A 1 443 ? -14.531 -22.156 -8 1 97.94 443 THR A CA 1
ATOM 3336 C C . THR A 1 443 ? -14.945 -23.594 -7.703 1 97.94 443 THR A C 1
ATOM 3338 O O . THR A 1 443 ? -14.453 -24.203 -6.754 1 97.94 443 THR A O 1
ATOM 3341 N N . THR A 1 444 ? -15.828 -24.125 -8.492 1 97.25 444 THR A N 1
ATOM 3342 C CA . THR A 1 444 ? -16.312 -25.5 -8.383 1 97.25 444 THR A CA 1
ATOM 3343 C C . THR A 1 444 ? -15.969 -26.281 -9.641 1 97.25 444 THR A C 1
ATOM 3345 O O . THR A 1 444 ? -15.5 -25.719 -10.633 1 97.25 444 THR A O 1
ATOM 3348 N N . THR A 1 445 ? -16.234 -27.562 -9.562 1 97.62 445 THR A N 1
ATOM 3349 C CA . THR A 1 445 ? -16.016 -28.422 -10.719 1 97.62 445 THR A CA 1
ATOM 3350 C C . THR A 1 445 ? -16.922 -28.016 -11.875 1 97.62 445 THR A C 1
ATOM 3352 O O . THR A 1 445 ? -16.531 -28.125 -13.039 1 97.62 445 THR A O 1
ATOM 3355 N N . GLU A 1 446 ? -18.109 -27.578 -11.539 1 97.5 446 GLU A N 1
ATOM 3356 C CA . GLU A 1 446 ? -19.031 -27.109 -12.57 1 97.5 446 GLU A CA 1
ATOM 3357 C C . GLU A 1 446 ? -18.484 -25.875 -13.289 1 97.5 446 GLU A C 1
ATOM 3359 O O . GLU A 1 446 ? -18.625 -25.75 -14.508 1 97.5 446 GLU A O 1
ATOM 3364 N N . ASP A 1 447 ? -17.891 -25 -12.547 1 97.94 447 ASP A N 1
ATOM 3365 C CA . ASP A 1 447 ? -17.25 -23.828 -13.133 1 97.94 447 ASP A CA 1
ATOM 3366 C C . ASP A 1 447 ? -16.125 -24.234 -14.086 1 97.94 447 ASP A C 1
ATOM 3368 O O . ASP A 1 447 ? -15.969 -23.625 -15.148 1 97.94 447 ASP A O 1
ATOM 3372 N N . VAL A 1 448 ? -15.352 -25.219 -13.727 1 98.5 448 VAL A N 1
ATOM 3373 C CA . VAL A 1 448 ? -14.227 -25.703 -14.516 1 98.5 448 VAL A CA 1
ATOM 3374 C C . VAL A 1 448 ? -14.734 -26.297 -15.836 1 98.5 448 VAL A C 1
ATOM 3376 O O . VAL A 1 448 ? -14.164 -26.031 -16.891 1 98.5 448 VAL A O 1
ATOM 3379 N N . ASP A 1 449 ? -15.781 -27.062 -15.727 1 97.94 449 ASP A N 1
ATOM 3380 C CA . ASP A 1 449 ? -16.359 -27.656 -16.922 1 97.94 449 ASP A CA 1
ATOM 3381 C C . ASP A 1 449 ? -16.859 -26.594 -17.891 1 97.94 449 ASP A C 1
ATOM 3383 O O . ASP A 1 449 ? -16.672 -26.719 -19.109 1 97.94 449 ASP A O 1
ATOM 3387 N N . ARG A 1 450 ? -17.453 -25.594 -17.344 1 97.38 450 ARG A N 1
ATOM 3388 C CA . ARG A 1 450 ? -17.938 -24.484 -18.156 1 97.38 450 ARG A CA 1
ATOM 3389 C C . ARG A 1 450 ? -16.781 -23.766 -18.844 1 97.38 450 ARG A C 1
ATOM 3391 O O . ARG A 1 450 ? -16.844 -23.453 -20.031 1 97.38 450 ARG A O 1
ATOM 3398 N N . ALA A 1 451 ? -15.773 -23.531 -18.141 1 98.06 451 ALA A N 1
ATOM 3399 C CA . ALA A 1 451 ? -14.594 -22.875 -18.688 1 98.06 451 ALA A CA 1
ATOM 3400 C C . ALA A 1 451 ? -13.922 -23.734 -19.75 1 98.06 451 ALA A C 1
ATOM 3402 O O . ALA A 1 451 ? -13.531 -23.234 -20.797 1 98.06 451 ALA A O 1
ATOM 3403 N N . ALA A 1 452 ? -13.805 -25.016 -19.469 1 98 452 ALA A N 1
ATOM 3404 C CA . ALA A 1 452 ? -13.188 -25.938 -20.406 1 98 452 ALA A CA 1
ATOM 3405 C C . ALA A 1 452 ? -13.945 -25.953 -21.734 1 98 452 ALA A C 1
ATOM 3407 O O . ALA A 1 452 ? -13.328 -25.984 -22.812 1 98 452 ALA A O 1
ATOM 3408 N N . ALA A 1 453 ? -15.234 -25.984 -21.625 1 97.38 453 ALA A N 1
ATOM 3409 C CA . ALA A 1 453 ? -16.078 -26 -22.828 1 97.38 453 ALA A CA 1
ATOM 3410 C C . ALA A 1 453 ? -15.852 -24.734 -23.656 1 97.38 453 ALA A C 1
ATOM 3412 O O . ALA A 1 453 ? -15.727 -24.812 -24.891 1 97.38 453 ALA A O 1
ATOM 3413 N N . ALA A 1 454 ? -15.789 -23.594 -23 1 97.25 454 ALA A N 1
ATOM 3414 C CA . ALA A 1 454 ? -15.594 -22.328 -23.703 1 97.25 454 ALA A CA 1
ATOM 3415 C C . ALA A 1 454 ? -14.219 -22.266 -24.359 1 97.25 454 ALA A C 1
ATOM 3417 O O . ALA A 1 454 ? -14.078 -21.797 -25.484 1 97.25 454 ALA A O 1
ATOM 3418 N N . ILE A 1 455 ? -13.18 -22.719 -23.688 1 97.94 455 ILE A N 1
ATOM 3419 C CA . ILE A 1 455 ? -11.812 -22.703 -24.188 1 97.94 455 ILE A CA 1
ATOM 3420 C C . ILE A 1 455 ? -11.695 -23.641 -25.391 1 97.94 455 ILE A C 1
ATOM 3422 O O . ILE A 1 455 ? -11.133 -23.266 -26.422 1 97.94 455 ILE A O 1
ATOM 3426 N N . THR A 1 456 ? -12.266 -24.828 -25.25 1 97.31 456 THR A N 1
ATOM 3427 C CA . THR A 1 456 ? -12.211 -25.812 -26.328 1 97.31 456 THR A CA 1
ATOM 3428 C C . THR A 1 456 ? -12.961 -25.312 -27.547 1 97.31 456 THR A C 1
ATOM 3430 O O . THR A 1 456 ? -12.492 -25.484 -28.688 1 97.31 456 THR A O 1
ATOM 3433 N N . ALA A 1 457 ? -14.125 -24.703 -27.328 1 96.88 457 ALA A N 1
ATOM 3434 C CA . ALA A 1 457 ? -14.891 -24.141 -28.438 1 96.88 457 ALA A CA 1
ATOM 3435 C C . ALA A 1 457 ? -14.102 -23.062 -29.172 1 96.88 457 ALA A C 1
ATOM 3437 O O . ALA A 1 457 ? -14.117 -23 -30.406 1 96.88 457 ALA A O 1
ATOM 3438 N N . ALA A 1 458 ? -13.469 -22.203 -28.438 1 97.19 458 ALA A N 1
ATOM 3439 C CA . ALA A 1 458 ? -12.656 -21.156 -29.031 1 97.19 458 ALA A CA 1
ATOM 3440 C C . ALA A 1 458 ? -11.516 -21.734 -29.844 1 97.19 458 ALA A C 1
ATOM 3442 O O . ALA A 1 458 ? -11.195 -21.234 -30.922 1 97.19 458 ALA A O 1
ATOM 3443 N N . ALA A 1 459 ? -10.867 -22.766 -29.359 1 97.38 459 ALA A N 1
ATOM 3444 C CA . ALA A 1 459 ? -9.766 -23.422 -30.062 1 97.38 459 ALA A CA 1
ATOM 3445 C C . ALA A 1 459 ? -10.25 -24.062 -31.359 1 97.38 459 ALA A C 1
ATOM 3447 O O . ALA A 1 459 ? -9.57 -24 -32.375 1 97.38 459 ALA A O 1
ATOM 3448 N N . ARG A 1 460 ? -11.375 -24.672 -31.359 1 95.81 460 ARG A N 1
ATOM 3449 C CA . ARG A 1 460 ? -11.93 -25.344 -32.531 1 95.81 460 ARG A CA 1
ATOM 3450 C C . ARG A 1 460 ? -12.289 -24.312 -33.625 1 95.81 460 ARG A C 1
ATOM 3452 O O . ARG A 1 460 ? -12.148 -24.594 -34.812 1 95.81 460 ARG A O 1
ATOM 3459 N N . ALA A 1 461 ? -12.734 -23.219 -33.125 1 94.62 461 ALA A N 1
ATOM 3460 C CA . ALA A 1 461 ? -13.133 -22.172 -34.062 1 94.62 461 ALA A CA 1
ATOM 3461 C C . ALA A 1 461 ? -11.93 -21.594 -34.812 1 94.62 461 ALA A C 1
ATOM 3463 O O . ALA A 1 461 ? -12.07 -21.031 -35.906 1 94.62 461 ALA A O 1
ATOM 3464 N N . LEU A 1 462 ? -10.766 -21.672 -34.219 1 91.44 462 LEU A N 1
ATOM 3465 C CA . LEU A 1 462 ? -9.547 -21.172 -34.844 1 91.44 462 LEU A CA 1
ATOM 3466 C C . LEU A 1 462 ? -9.039 -22.141 -35.875 1 91.44 462 LEU A C 1
ATOM 3468 O O . LEU A 1 462 ? -8.273 -21.766 -36.781 1 91.44 462 LEU A O 1
ATOM 3472 N N . GLY A 1 463 ? -9.523 -23.375 -36.062 1 79.06 463 GLY A N 1
ATOM 3473 C CA . GLY A 1 463 ? -9.133 -24.328 -37.062 1 79.06 463 GLY A CA 1
ATOM 3474 C C . GLY A 1 463 ? -7.766 -24.953 -36.812 1 79.06 463 GLY A C 1
ATOM 3475 O O . GLY A 1 463 ? -6.855 -24.281 -36.344 1 79.06 463 GLY A O 1
ATOM 3476 N N . MET B 1 1 ? -16.906 -28.281 -0.193 1 93.94 1 MET B N 1
ATOM 3477 C CA . MET B 1 1 ? -16.562 -26.984 0.368 1 93.94 1 MET B CA 1
ATOM 3478 C C . MET B 1 1 ? -16.688 -26.984 1.887 1 93.94 1 MET B C 1
ATOM 3480 O O . MET B 1 1 ? -17.609 -27.578 2.432 1 93.94 1 MET B O 1
ATOM 3484 N N . ASP B 1 2 ? -15.633 -26.328 2.562 1 94.69 2 ASP B N 1
ATOM 3485 C CA . ASP B 1 2 ? -15.672 -26.188 4.016 1 94.69 2 ASP B CA 1
ATOM 3486 C C . ASP B 1 2 ? -17.062 -25.75 4.484 1 94.69 2 ASP B C 1
ATOM 3488 O O . ASP B 1 2 ? -17.688 -24.891 3.855 1 94.69 2 ASP B O 1
ATOM 3492 N N . GLN B 1 3 ? -17.516 -26.234 5.566 1 96.5 3 GLN B N 1
ATOM 3493 C CA . GLN B 1 3 ? -18.875 -26.047 6.035 1 96.5 3 GLN B CA 1
ATOM 3494 C C . GLN B 1 3 ? -19.141 -24.578 6.395 1 96.5 3 GLN B C 1
ATOM 3496 O O . GLN B 1 3 ? -20.203 -24.047 6.109 1 96.5 3 GLN B O 1
ATOM 3501 N N . ASN B 1 4 ? -18.203 -24 7.039 1 97.19 4 ASN B N 1
ATOM 3502 C CA . ASN B 1 4 ? -18.359 -22.594 7.41 1 97.19 4 ASN B CA 1
ATOM 3503 C C . ASN B 1 4 ? -18.391 -21.688 6.184 1 97.19 4 ASN B C 1
ATOM 3505 O O . ASN B 1 4 ? -19.188 -20.734 6.125 1 97.19 4 ASN B O 1
ATOM 3509 N N . LEU B 1 5 ? -17.562 -22 5.215 1 96.62 5 LEU B N 1
ATOM 3510 C CA . LEU B 1 5 ? -17.547 -21.234 3.973 1 96.62 5 LEU B CA 1
ATOM 3511 C C . LEU B 1 5 ? -18.875 -21.359 3.229 1 96.62 5 LEU B C 1
ATOM 3513 O O . LEU B 1 5 ? -19.438 -20.375 2.771 1 96.62 5 LEU B O 1
ATOM 3517 N N . ALA B 1 6 ? -19.328 -22.594 3.125 1 96.81 6 ALA B N 1
ATOM 3518 C CA . ALA B 1 6 ? -20.594 -22.859 2.453 1 96.81 6 ALA B CA 1
ATOM 3519 C C . ALA B 1 6 ? -21.75 -22.172 3.174 1 96.81 6 ALA B C 1
ATOM 3521 O O . ALA B 1 6 ? -22.641 -21.609 2.535 1 96.81 6 ALA B O 1
ATOM 3522 N N . GLY B 1 7 ? -21.75 -22.297 4.492 1 97.62 7 GLY B N 1
ATOM 3523 C CA . GLY B 1 7 ? -22.781 -21.656 5.289 1 97.62 7 GLY B CA 1
ATOM 3524 C C . GLY B 1 7 ? -22.781 -20.141 5.152 1 97.62 7 GLY B C 1
ATOM 3525 O O . GLY B 1 7 ? -23.844 -19.531 5.012 1 97.62 7 GLY B O 1
ATOM 3526 N N . ASP B 1 8 ? -21.625 -19.547 5.195 1 98.12 8 ASP B N 1
ATOM 3527 C CA . ASP B 1 8 ? -21.516 -18.109 5.062 1 98.12 8 ASP B CA 1
ATOM 3528 C C . ASP B 1 8 ? -21.969 -17.641 3.68 1 98.12 8 ASP B C 1
ATOM 3530 O O . ASP B 1 8 ? -22.594 -16.594 3.547 1 98.12 8 ASP B O 1
ATOM 3534 N N . LEU B 1 9 ? -21.625 -18.422 2.65 1 96.25 9 LEU B N 1
ATOM 3535 C CA . LEU B 1 9 ? -22.078 -18.094 1.307 1 96.25 9 LEU B CA 1
ATOM 3536 C C . LEU B 1 9 ? -23.609 -18.156 1.229 1 96.25 9 LEU B C 1
ATOM 3538 O O . LEU B 1 9 ? -24.234 -17.266 0.65 1 96.25 9 LEU B O 1
ATOM 3542 N N . ALA B 1 10 ? -24.188 -19.125 1.808 1 96.62 10 ALA B N 1
ATOM 3543 C CA . ALA B 1 10 ? -25.641 -19.328 1.776 1 96.62 10 ALA B CA 1
ATOM 3544 C C . ALA B 1 10 ? -26.359 -18.203 2.518 1 96.62 10 ALA B C 1
ATOM 3546 O O . ALA B 1 10 ? -27.469 -17.797 2.135 1 96.62 10 ALA B O 1
ATOM 3547 N N . GLU B 1 11 ? -25.734 -17.625 3.533 1 97.75 11 GLU B N 1
ATOM 3548 C CA . GLU B 1 11 ? -26.359 -16.625 4.383 1 97.75 11 GLU B CA 1
ATOM 3549 C C . GLU B 1 11 ? -25.766 -15.242 4.133 1 97.75 11 GLU B C 1
ATOM 3551 O O . GLU B 1 11 ? -25.891 -14.336 4.965 1 97.75 11 GLU B O 1
ATOM 3556 N N . LEU B 1 12 ? -25.188 -15.062 3.014 1 97.56 12 LEU B N 1
ATOM 3557 C CA . LEU B 1 12 ? -24.344 -13.898 2.742 1 97.56 12 LEU B CA 1
ATOM 3558 C C . LEU B 1 12 ? -25.141 -12.609 2.932 1 97.56 12 LEU B C 1
ATOM 3560 O O . LEU B 1 12 ? -24.688 -11.695 3.625 1 97.56 12 LEU B O 1
ATOM 3564 N N . PRO B 1 13 ? -26.422 -12.461 2.402 1 97.69 13 PRO B N 1
ATOM 3565 C CA . PRO B 1 13 ? -27.141 -11.203 2.568 1 97.69 13 PRO B CA 1
ATOM 3566 C C . PRO B 1 13 ? -27.391 -10.852 4.035 1 97.69 13 PRO B C 1
ATOM 3568 O O . PRO B 1 13 ? -27.172 -9.703 4.441 1 97.69 13 PRO B O 1
ATOM 3571 N N . ALA B 1 14 ? -27.75 -11.805 4.816 1 98.12 14 ALA B N 1
ATOM 3572 C CA . ALA B 1 14 ? -28.016 -11.57 6.234 1 98.12 14 ALA B CA 1
ATOM 3573 C C . ALA B 1 14 ? -26.734 -11.234 6.992 1 98.12 14 ALA B C 1
ATOM 3575 O O . ALA B 1 14 ? -26.75 -10.414 7.906 1 98.12 14 ALA B O 1
ATOM 3576 N N . LEU B 1 15 ? -25.688 -11.93 6.66 1 98.44 15 LEU B N 1
ATOM 3577 C CA . LEU B 1 15 ? -24.406 -11.688 7.312 1 98.44 15 LEU B CA 1
ATOM 3578 C C . LEU B 1 15 ? -23.891 -10.297 6.996 1 98.44 15 LEU B C 1
ATOM 3580 O O . LEU B 1 15 ? -23.375 -9.602 7.879 1 98.44 15 LEU B O 1
ATOM 3584 N N . LEU B 1 16 ? -23.984 -9.836 5.719 1 98.25 16 LEU B N 1
ATOM 3585 C CA . LEU B 1 16 ? -23.547 -8.492 5.344 1 98.25 16 LEU B CA 1
ATOM 3586 C C . LEU B 1 16 ? -24.422 -7.434 6.016 1 98.25 16 LEU B C 1
ATOM 3588 O O . LEU B 1 16 ? -23.953 -6.348 6.344 1 98.25 16 LEU B O 1
ATOM 3592 N N . ASP B 1 17 ? -25.688 -7.734 6.242 1 98.44 17 ASP B N 1
ATOM 3593 C CA . ASP B 1 17 ? -26.562 -6.836 6.988 1 98.44 17 ASP B CA 1
ATOM 3594 C C . ASP B 1 17 ? -26.078 -6.676 8.43 1 98.44 17 ASP B C 1
ATOM 3596 O O . ASP B 1 17 ? -26.094 -5.57 8.977 1 98.44 17 ASP B O 1
ATOM 3600 N N . ALA B 1 18 ? -25.672 -7.75 9.062 1 98.5 18 ALA B N 1
ATOM 3601 C CA . ALA B 1 18 ? -25.141 -7.695 10.422 1 98.5 18 ALA B CA 1
ATOM 3602 C C . ALA B 1 18 ? -23.891 -6.828 10.484 1 98.5 18 ALA B C 1
ATOM 3604 O O . ALA B 1 18 ? -23.703 -6.07 11.438 1 98.5 18 ALA B O 1
ATOM 3605 N N . VAL B 1 19 ? -23.031 -6.965 9.531 1 98.62 19 VAL B N 1
ATOM 3606 C CA . VAL B 1 19 ? -21.812 -6.176 9.461 1 98.62 19 VAL B CA 1
ATOM 3607 C C . VAL B 1 19 ? -22.156 -4.699 9.273 1 98.62 19 VAL B C 1
ATOM 3609 O O . VAL B 1 19 ? -21.594 -3.832 9.945 1 98.62 19 VAL B O 1
ATOM 3612 N N . ARG B 1 20 ? -23.109 -4.406 8.32 1 98.5 20 ARG B N 1
ATOM 3613 C CA . ARG B 1 20 ? -23.562 -3.041 8.094 1 98.5 20 ARG B CA 1
ATOM 3614 C C . ARG B 1 20 ? -24.125 -2.432 9.375 1 98.5 20 ARG B C 1
ATOM 3616 O O . ARG B 1 20 ? -23.859 -1.266 9.68 1 98.5 20 ARG B O 1
ATOM 3623 N N . GLU B 1 21 ? -24.891 -3.164 10.133 1 98.25 21 GLU B N 1
ATOM 3624 C CA . GLU B 1 21 ? -25.453 -2.689 11.398 1 98.25 21 GLU B CA 1
ATOM 3625 C C . GLU B 1 21 ? -24.344 -2.34 12.383 1 98.25 21 GLU B C 1
ATOM 3627 O O . GLU B 1 21 ? -24.406 -1.307 13.055 1 98.25 21 GLU B O 1
ATOM 3632 N N . SER B 1 22 ? -23.391 -3.189 12.5 1 98.06 22 SER B N 1
ATOM 3633 C CA . SER B 1 22 ? -22.25 -2.934 13.375 1 98.06 22 SER B CA 1
ATOM 3634 C C . SER B 1 22 ? -21.516 -1.661 12.969 1 98.06 22 SER B C 1
ATOM 3636 O O . SER B 1 22 ? -21.141 -0.848 13.82 1 98.06 22 SER B O 1
ATOM 3638 N N . ALA B 1 23 ? -21.266 -1.498 11.672 1 98.31 23 ALA B N 1
ATOM 3639 C CA . ALA B 1 23 ? -20.578 -0.316 11.148 1 98.31 23 ALA B CA 1
ATOM 3640 C C . ALA B 1 23 ? -21.375 0.952 11.453 1 98.31 23 ALA B C 1
ATOM 3642 O O . ALA B 1 23 ? -20.797 1.978 11.828 1 98.31 23 ALA B O 1
ATOM 3643 N N . THR B 1 24 ? -22.688 0.87 11.25 1 97.75 24 THR B N 1
ATOM 3644 C CA . THR B 1 24 ? -23.562 2.012 11.508 1 97.75 24 THR B CA 1
ATOM 3645 C C . THR B 1 24 ? -23.516 2.398 12.984 1 97.75 24 THR B C 1
ATOM 3647 O O . THR B 1 24 ? -23.438 3.584 13.32 1 97.75 24 THR B O 1
ATOM 3650 N N . GLU B 1 25 ? -23.562 1.416 13.844 1 97.19 25 GLU B N 1
ATOM 3651 C CA . GLU B 1 25 ? -23.469 1.667 15.281 1 97.19 25 GLU B CA 1
ATOM 3652 C C . GLU B 1 25 ? -22.156 2.354 15.625 1 97.19 25 GLU B C 1
ATOM 3654 O O . GLU B 1 25 ? -22.125 3.309 16.406 1 97.19 25 GLU B O 1
ATOM 3659 N N . LEU B 1 26 ? -21.125 1.912 15.094 1 96.94 26 LEU B N 1
ATOM 3660 C CA . LEU B 1 26 ? -19.812 2.482 15.336 1 96.94 26 LEU B CA 1
ATOM 3661 C C . LEU B 1 26 ? -19.75 3.938 14.883 1 96.94 26 LEU B C 1
ATOM 3663 O O . LEU B 1 26 ? -19.328 4.812 15.641 1 96.94 26 LEU B O 1
ATOM 3667 N N . LEU B 1 27 ? -20.172 4.199 13.672 1 96.81 27 LEU B N 1
ATOM 3668 C CA . LEU B 1 27 ? -20.047 5.523 13.07 1 96.81 27 LEU B CA 1
ATOM 3669 C C . LEU B 1 27 ? -20.969 6.523 13.766 1 96.81 27 LEU B C 1
ATOM 3671 O O . LEU B 1 27 ? -20.625 7.691 13.93 1 96.81 27 LEU B O 1
ATOM 3675 N N . THR B 1 28 ? -22.125 6.074 14.172 1 95 28 THR B N 1
ATOM 3676 C CA . THR B 1 28 ? -23.062 6.969 14.828 1 95 28 THR B CA 1
ATOM 3677 C C . THR B 1 28 ? -22.656 7.215 16.281 1 95 28 THR B C 1
ATOM 3679 O O . THR B 1 28 ? -23.016 8.234 16.859 1 95 28 THR B O 1
ATOM 3682 N N . GLY B 1 29 ? -21.859 6.328 16.828 1 93.62 29 GLY B N 1
ATOM 3683 C CA . GLY B 1 29 ? -21.469 6.438 18.234 1 93.62 29 GLY B CA 1
ATOM 3684 C C . GLY B 1 29 ? -20.094 7.043 18.406 1 93.62 29 GLY B C 1
ATOM 3685 O O . GLY B 1 29 ? -19.625 7.211 19.547 1 93.62 29 GLY B O 1
ATOM 3686 N N . LEU B 1 30 ? -19.453 7.496 17.438 1 93.12 30 LEU B N 1
ATOM 3687 C CA . LEU B 1 30 ? -18.062 7.93 17.469 1 93.12 30 LEU B CA 1
ATOM 3688 C C . LEU B 1 30 ? -17.875 9.078 18.453 1 93.12 30 LEU B C 1
ATOM 3690 O O . LEU B 1 30 ? -16.875 9.125 19.172 1 93.12 30 LEU B O 1
ATOM 3694 N N . ALA B 1 31 ? -18.781 10.039 18.469 1 90.56 31 ALA B N 1
ATOM 3695 C CA . ALA B 1 31 ? -18.625 11.258 19.25 1 90.56 31 ALA B CA 1
ATOM 3696 C C . ALA B 1 31 ? -18.672 10.945 20.75 1 90.56 31 ALA B C 1
ATOM 3698 O O . ALA B 1 31 ? -18.141 11.703 21.562 1 90.56 31 ALA B O 1
ATOM 3699 N N . ALA B 1 32 ? -19.281 9.828 21.109 1 92.31 32 ALA B N 1
ATOM 3700 C CA . ALA B 1 32 ? -19.453 9.484 22.516 1 92.31 32 ALA B CA 1
ATOM 3701 C C . ALA B 1 32 ? -18.344 8.555 23 1 92.31 32 ALA B C 1
ATOM 3703 O O . ALA B 1 32 ? -18.141 8.391 24.203 1 92.31 32 ALA B O 1
ATOM 3704 N N . ARG B 1 33 ? -17.625 8.016 22.109 1 93.31 33 ARG B N 1
ATOM 3705 C CA . ARG B 1 33 ? -16.547 7.102 22.453 1 93.31 33 ARG B CA 1
ATOM 3706 C C . ARG B 1 33 ? -15.312 7.863 22.922 1 93.31 33 ARG B C 1
ATOM 3708 O O . ARG B 1 33 ? -15.039 8.969 22.453 1 93.31 33 ARG B O 1
ATOM 3715 N N . PRO B 1 34 ? -14.57 7.215 23.938 1 94 34 PRO B N 1
ATOM 3716 C CA . PRO B 1 34 ? -13.258 7.809 24.203 1 94 34 PRO B CA 1
ATOM 3717 C C . PRO B 1 34 ? -12.391 7.902 22.953 1 94 34 PRO B C 1
ATOM 3719 O O . PRO B 1 34 ? -12.359 6.969 22.141 1 94 34 PRO B O 1
ATOM 3722 N N . VAL B 1 35 ? -11.734 8.984 22.844 1 95.62 35 VAL B N 1
ATOM 3723 C CA . VAL B 1 35 ? -11.023 9.281 21.594 1 95.62 35 VAL B CA 1
ATOM 3724 C C . VAL B 1 35 ? -9.867 8.297 21.422 1 95.62 35 VAL B C 1
ATOM 3726 O O . VAL B 1 35 ? -9.609 7.828 20.312 1 95.62 35 VAL B O 1
ATOM 3729 N N . ALA B 1 36 ? -9.156 8.078 22.5 1 90.62 36 ALA B N 1
ATOM 3730 C CA . ALA B 1 36 ? -8.047 7.133 22.469 1 90.62 36 ALA B CA 1
ATOM 3731 C C . ALA B 1 36 ? -7.914 6.406 23.797 1 90.62 36 ALA B C 1
ATOM 3733 O O . ALA B 1 36 ? -8.32 6.926 24.844 1 90.62 36 ALA B O 1
ATOM 3734 N N . ARG B 1 37 ? -7.469 5.117 23.656 1 78.06 37 ARG B N 1
ATOM 3735 C CA . ARG B 1 37 ? -7.199 4.305 24.844 1 78.06 37 ARG B CA 1
ATOM 3736 C C . ARG B 1 37 ? -5.898 3.521 24.688 1 78.06 37 ARG B C 1
ATOM 3738 O O . ARG B 1 37 ? -5.551 3.111 23.578 1 78.06 37 ARG B O 1
ATOM 3745 N N . SER B 1 38 ? -5.246 3.539 25.781 1 74.38 38 SER B N 1
ATOM 3746 C CA . SER B 1 38 ? -4.082 2.658 25.719 1 74.38 38 SER B CA 1
ATOM 3747 C C . SER B 1 38 ? -4.5 1.203 25.547 1 74.38 38 SER B C 1
ATOM 3749 O O . SER B 1 38 ? -5.445 0.738 26.188 1 74.38 38 SER B O 1
ATOM 3751 N N . ALA B 1 39 ? -3.879 0.692 24.609 1 72.31 39 ALA B N 1
ATOM 3752 C CA . ALA B 1 39 ? -4.223 -0.689 24.281 1 72.31 39 ALA B CA 1
ATOM 3753 C C . ALA B 1 39 ? -3.816 -1.638 25.406 1 72.31 39 ALA B C 1
ATOM 3755 O O . ALA B 1 39 ? -2.775 -1.448 26.047 1 72.31 39 ALA B O 1
ATOM 3756 N N . LYS B 1 40 ? -4.73 -2.555 25.719 1 71.69 40 LYS B N 1
ATOM 3757 C CA . LYS B 1 40 ? -4.363 -3.643 26.625 1 71.69 40 LYS B CA 1
ATOM 3758 C C . LYS B 1 40 ? -3.719 -4.797 25.859 1 71.69 40 LYS B C 1
ATOM 3760 O O . LYS B 1 40 ? -4.07 -5.059 24.703 1 71.69 40 LYS B O 1
ATOM 3765 N N . GLU B 1 41 ? -2.744 -5.289 26.469 1 73 41 GLU B N 1
ATOM 3766 C CA . GLU B 1 41 ? -2.115 -6.461 25.859 1 73 41 GLU B CA 1
ATOM 3767 C C . GLU B 1 41 ? -3.092 -7.629 25.766 1 73 41 GLU B C 1
ATOM 3769 O O . GLU B 1 41 ? -3.807 -7.922 26.734 1 73 41 GLU B O 1
ATOM 3774 N N . VAL B 1 42 ? -3.455 -8.219 24.625 1 73.19 42 VAL B N 1
ATOM 3775 C CA . VAL B 1 42 ? -4.406 -9.312 24.453 1 73.19 42 VAL B CA 1
ATOM 3776 C C . VAL B 1 42 ? -3.668 -10.648 24.484 1 73.19 42 VAL B C 1
ATOM 3778 O O . VAL B 1 42 ? -4.246 -11.672 24.859 1 73.19 42 VAL B O 1
ATOM 3781 N N . GLY B 1 43 ? -2.314 -10.758 24.781 1 72.5 43 GLY B N 1
ATOM 3782 C CA . GLY B 1 43 ? -1.531 -11.977 24.859 1 72.5 43 GLY B CA 1
ATOM 3783 C C . GLY B 1 43 ? -1.626 -12.82 23.594 1 72.5 43 GLY B C 1
ATOM 3784 O O . GLY B 1 43 ? -2.482 -12.57 22.734 1 72.5 43 GLY B O 1
ATOM 3785 N N . PRO B 1 44 ? -0.853 -13.969 23.469 1 79.12 44 PRO B N 1
ATOM 3786 C CA . PRO B 1 44 ? -0.83 -14.844 22.297 1 79.12 44 PRO B CA 1
ATOM 3787 C C . PRO B 1 44 ? -2.029 -15.781 22.234 1 79.12 44 PRO B C 1
ATOM 3789 O O . PRO B 1 44 ? -2.512 -16.25 23.266 1 79.12 44 PRO B O 1
ATOM 3792 N N . GLU B 1 45 ? -2.648 -15.961 21.172 1 88.62 45 GLU B N 1
ATOM 3793 C CA . GLU B 1 45 ? -3.707 -16.922 20.859 1 88.62 45 GLU B C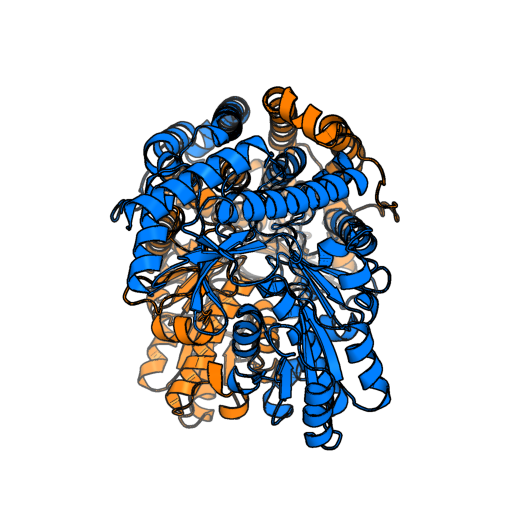A 1
ATOM 3794 C C . GLU B 1 45 ? -3.309 -17.828 19.688 1 88.62 45 GLU B C 1
ATOM 3796 O O . GLU B 1 45 ? -2.771 -17.344 18.688 1 88.62 45 GLU B O 1
ATOM 3801 N N . PRO B 1 46 ? -3.521 -19.109 19.859 1 91.69 46 PRO B N 1
ATOM 3802 C CA . PRO B 1 46 ? -3.168 -20.016 18.766 1 91.69 46 PRO B CA 1
ATOM 3803 C C . PRO B 1 46 ? -4.082 -19.844 17.547 1 91.69 46 PRO B C 1
ATOM 3805 O O . PRO B 1 46 ? -5.246 -19.469 17.688 1 91.69 46 PRO B O 1
ATOM 3808 N N . LEU B 1 47 ? -3.533 -20.125 16.375 1 96.25 47 LEU B N 1
ATOM 3809 C CA . LEU B 1 47 ? -4.348 -20.188 15.164 1 96.25 47 LEU B CA 1
ATOM 3810 C C . LEU B 1 47 ? -5.441 -21.234 15.305 1 96.25 47 LEU B C 1
ATOM 3812 O O . LEU B 1 47 ? -5.168 -22.391 15.656 1 96.25 47 LEU B O 1
ATOM 3816 N N . PRO B 1 48 ? -6.668 -20.891 15.039 1 96.81 48 PRO B N 1
ATOM 3817 C CA . PRO B 1 48 ? -7.715 -21.922 15.117 1 96.81 48 PRO B CA 1
ATOM 3818 C C . PRO B 1 48 ? -7.57 -22.984 14.039 1 96.81 48 PRO B C 1
ATOM 3820 O O . PRO B 1 48 ? -7.367 -22.672 12.867 1 96.81 48 PRO B O 1
ATOM 3823 N N . GLU B 1 49 ? -7.703 -24.203 14.453 1 97.19 49 GLU B N 1
ATOM 3824 C CA . GLU B 1 49 ? -7.734 -25.297 13.469 1 97.19 49 GLU B CA 1
ATOM 3825 C C . GLU B 1 49 ? -9.039 -25.266 12.672 1 97.19 49 GLU B C 1
ATOM 3827 O O . GLU B 1 49 ? -9.016 -25.297 11.445 1 97.19 49 GLU B O 1
ATOM 3832 N N . GLN B 1 50 ? -10.086 -25.219 13.492 1 97.12 50 GLN B N 1
ATOM 3833 C CA . GLN B 1 50 ? -11.414 -25.094 12.898 1 97.12 50 GLN B CA 1
ATOM 3834 C C . GLN B 1 50 ? -11.961 -23.688 13.062 1 97.12 50 GLN B C 1
ATOM 3836 O O . GLN B 1 50 ? -11.867 -23.094 14.141 1 97.12 50 GLN B O 1
ATOM 3841 N N . GLY B 1 51 ? -12.531 -23.172 12.008 1 97.12 51 GLY B N 1
ATOM 3842 C CA . GLY B 1 51 ? -13.133 -21.844 12.055 1 97.12 51 GLY B CA 1
ATOM 3843 C C . GLY B 1 51 ? -14.469 -21.828 12.758 1 97.12 51 GLY B C 1
ATOM 3844 O O . GLY B 1 51 ? -15.031 -22.875 13.078 1 97.12 51 GLY B O 1
ATOM 3845 N N . ARG B 1 52 ? -14.992 -20.625 12.961 1 97.19 52 ARG B N 1
ATOM 3846 C CA . ARG B 1 52 ? -16.234 -20.453 13.711 1 97.19 52 ARG B CA 1
ATOM 3847 C C . ARG B 1 52 ? -17.312 -19.828 12.844 1 97.19 52 ARG B C 1
ATOM 3849 O O . ARG B 1 52 ? -18.453 -19.656 13.289 1 97.19 52 ARG B O 1
ATOM 3856 N N . GLY B 1 53 ? -17 -19.5 11.648 1 98.38 53 GLY B N 1
ATOM 3857 C CA . GLY B 1 53 ? -17.922 -18.797 10.773 1 98.38 53 GLY B CA 1
ATOM 3858 C C . GLY B 1 53 ? -17.906 -17.297 10.992 1 98.38 53 GLY B C 1
ATOM 3859 O O . GLY B 1 53 ? -17.359 -16.812 11.992 1 98.38 53 GLY B O 1
ATOM 3860 N N . LEU B 1 54 ? -18.453 -16.531 10.031 1 98.75 54 LEU B N 1
ATOM 3861 C CA . LEU B 1 54 ? -18.391 -15.078 10.023 1 98.75 54 LEU B CA 1
ATOM 3862 C C . LEU B 1 54 ? -19.188 -14.5 11.188 1 98.75 54 LEU B C 1
ATOM 3864 O O . LEU B 1 54 ? -18.734 -13.555 11.844 1 98.75 54 LEU B O 1
ATOM 3868 N N . ARG B 1 55 ? -20.375 -15.016 11.477 1 98.5 55 ARG B N 1
ATOM 3869 C CA . ARG B 1 55 ? -21.203 -14.492 12.562 1 98.5 55 ARG B CA 1
ATOM 3870 C C . ARG B 1 55 ? -20.453 -14.531 13.891 1 98.5 55 ARG B C 1
ATOM 3872 O O . ARG B 1 55 ? -20.438 -13.547 14.633 1 98.5 55 ARG B O 1
ATOM 3879 N N . ALA B 1 56 ? -19.875 -15.641 14.156 1 98.5 56 ALA B N 1
ATOM 3880 C CA . ALA B 1 56 ? -19.109 -15.797 15.391 1 98.5 56 ALA B CA 1
ATOM 3881 C C . ALA B 1 56 ? -17.875 -14.922 15.383 1 98.5 56 ALA B C 1
ATOM 3883 O O . ALA B 1 56 ? -17.484 -14.359 16.406 1 98.5 56 ALA B O 1
ATOM 3884 N N . ALA B 1 57 ? -17.156 -14.859 14.266 1 98.75 57 ALA B N 1
ATOM 3885 C CA . ALA B 1 57 ? -15.984 -13.992 14.156 1 98.75 57 ALA B CA 1
ATOM 3886 C C . ALA B 1 57 ? -16.344 -12.547 14.469 1 98.75 57 ALA B C 1
ATOM 3888 O O . ALA B 1 57 ? -15.594 -11.859 15.172 1 98.75 57 ALA B O 1
ATOM 3889 N N . LEU B 1 58 ? -17.469 -12.078 13.914 1 98.81 58 LEU B N 1
ATOM 3890 C CA . LEU B 1 58 ? -17.938 -10.719 14.18 1 98.81 58 LEU B CA 1
ATOM 3891 C C . LEU B 1 58 ? -18.188 -10.516 15.672 1 98.81 58 LEU B C 1
ATOM 3893 O O . LEU B 1 58 ? -17.828 -9.477 16.234 1 98.81 58 LEU B O 1
ATOM 3897 N N . ALA B 1 59 ? -18.781 -11.516 16.297 1 98.44 59 ALA B N 1
ATOM 3898 C CA . ALA B 1 59 ? -19.047 -11.438 17.719 1 98.44 59 ALA B CA 1
ATOM 3899 C C . ALA B 1 59 ? -17.75 -11.32 18.531 1 98.44 59 ALA B C 1
ATOM 3901 O O . ALA B 1 59 ? -17.672 -10.523 19.469 1 98.44 59 ALA B O 1
ATOM 3902 N N . VAL B 1 60 ? -16.797 -12.102 18.203 1 97.06 60 VAL B N 1
ATOM 3903 C CA . VAL B 1 60 ? -15.508 -12.07 18.891 1 97.06 60 VAL B CA 1
ATOM 3904 C C . VAL B 1 60 ? -14.852 -10.711 18.688 1 97.06 60 VAL B C 1
ATOM 3906 O O . VAL B 1 60 ? -14.297 -10.141 19.625 1 97.06 60 VAL B O 1
ATOM 3909 N N . PHE B 1 61 ? -14.898 -10.195 17.547 1 97.94 61 PHE B N 1
ATOM 3910 C CA . PHE B 1 61 ? -14.297 -8.898 17.25 1 97.94 61 PHE B CA 1
ATOM 3911 C C . PHE B 1 61 ? -14.938 -7.805 18.094 1 97.94 61 PHE B C 1
ATOM 3913 O O . PHE B 1 61 ? -14.234 -6.992 18.703 1 97.94 61 PHE B O 1
ATOM 3920 N N . ARG B 1 62 ? -16.266 -7.758 18.078 1 97.38 62 ARG B N 1
ATOM 3921 C CA . ARG B 1 62 ? -17.016 -6.723 18.781 1 97.38 62 ARG B CA 1
ATOM 3922 C C . ARG B 1 62 ? -16.75 -6.781 20.281 1 97.38 62 ARG B C 1
ATOM 3924 O O . ARG B 1 62 ? -16.75 -5.75 20.969 1 97.38 62 ARG B O 1
ATOM 3931 N N . GLU B 1 63 ? -16.453 -7.938 20.766 1 94.69 63 GLU B N 1
ATOM 3932 C CA . GLU B 1 63 ? -16.234 -8.117 22.188 1 94.69 63 GLU B CA 1
ATOM 3933 C C . GLU B 1 63 ? -14.789 -7.816 22.578 1 94.69 63 GLU B C 1
ATOM 3935 O O . GLU B 1 63 ? -14.539 -7.098 23.547 1 94.69 63 GLU B O 1
ATOM 3940 N N . ARG B 1 64 ? -13.891 -8.281 21.781 1 93.12 64 ARG B N 1
ATOM 3941 C CA . ARG B 1 64 ? -12.5 -8.344 22.219 1 93.12 64 ARG B CA 1
ATOM 3942 C C . ARG B 1 64 ? -11.688 -7.188 21.656 1 93.12 64 ARG B C 1
ATOM 3944 O O . ARG B 1 64 ? -10.773 -6.68 22.297 1 93.12 64 ARG B O 1
ATOM 3951 N N . TRP B 1 65 ? -11.945 -6.801 20.406 1 95.19 65 TRP B N 1
ATOM 3952 C CA . TRP B 1 65 ? -11.031 -5.906 19.719 1 95.19 65 TRP B CA 1
ATOM 3953 C C . TRP B 1 65 ? -11.641 -4.512 19.578 1 95.19 65 TRP B C 1
ATOM 3955 O O . TRP B 1 65 ? -11.023 -3.516 19.953 1 95.19 65 TRP B O 1
ATOM 3965 N N . GLU B 1 66 ? -12.867 -4.426 19.109 1 94.94 66 GLU B N 1
ATOM 3966 C CA . GLU B 1 66 ? -13.516 -3.172 18.734 1 94.94 66 GLU B CA 1
ATOM 3967 C C . GLU B 1 66 ? -13.438 -2.152 19.875 1 94.94 66 GLU B C 1
ATOM 3969 O O . GLU B 1 66 ? -13.086 -0.994 19.641 1 94.94 66 GLU B O 1
ATOM 3974 N N . PRO B 1 67 ? -13.672 -2.549 21.156 1 91.94 67 PRO B N 1
ATOM 3975 C CA . PRO B 1 67 ? -13.648 -1.559 22.234 1 91.94 67 PRO B CA 1
ATOM 3976 C C . PRO B 1 67 ? -12.258 -0.996 22.5 1 91.94 67 PRO B C 1
ATOM 3978 O O . PRO B 1 67 ? -12.109 0.036 23.156 1 91.94 67 PRO B O 1
ATOM 3981 N N . GLN B 1 68 ? -11.227 -1.647 21.969 1 92.5 68 GLN B N 1
ATOM 3982 C CA . GLN B 1 68 ? -9.852 -1.247 22.25 1 92.5 68 GLN B CA 1
ATOM 3983 C C . GLN B 1 68 ? -9.289 -0.403 21.109 1 92.5 68 GLN B C 1
ATOM 3985 O O . GLN B 1 68 ? -8.133 0.032 21.172 1 92.5 68 GLN B O 1
ATOM 3990 N N . PHE B 1 69 ? -10.086 -0.178 20.078 1 94.38 69 PHE B N 1
ATOM 3991 C CA . PHE B 1 69 ? -9.664 0.664 18.969 1 94.38 69 PHE B CA 1
ATOM 3992 C C . PHE B 1 69 ? -9.961 2.131 19.25 1 94.38 69 PHE B C 1
ATOM 3994 O O . PHE B 1 69 ? -10.891 2.447 20 1 94.38 69 PHE B O 1
ATOM 4001 N N . SER B 1 70 ? -9.148 2.99 18.719 1 94.44 70 SER B N 1
ATOM 4002 C CA . SER B 1 70 ? -9.352 4.422 18.906 1 94.44 70 SER B CA 1
ATOM 4003 C C . SER B 1 70 ? -10.578 4.906 18.125 1 94.44 70 SER B C 1
ATOM 4005 O O . SER B 1 70 ? -11.023 4.25 17.188 1 94.44 70 SER B O 1
ATOM 4007 N N . ALA B 1 71 ? -11.125 6.008 18.547 1 96.06 71 ALA B N 1
ATOM 4008 C CA . ALA B 1 71 ? -12.156 6.703 17.781 1 96.06 71 ALA B CA 1
ATOM 4009 C C . ALA B 1 71 ? -11.555 7.789 16.891 1 96.06 71 ALA B C 1
ATOM 4011 O O . ALA B 1 71 ? -12.07 8.906 16.828 1 96.06 71 ALA B O 1
ATOM 4012 N N . SER B 1 72 ? -10.453 7.434 16.281 1 95 72 SER B N 1
ATOM 4013 C CA . SER B 1 72 ? -9.68 8.391 15.484 1 95 72 SER B CA 1
ATOM 4014 C C . SER B 1 72 ? -10.477 8.875 14.281 1 95 72 SER B C 1
ATOM 4016 O O . SER B 1 72 ? -10.203 9.945 13.734 1 95 72 SER B O 1
ATOM 4018 N N . ALA B 1 73 ? -11.516 8.141 13.883 1 95.19 73 ALA B N 1
ATOM 4019 C CA . ALA B 1 73 ? -12.391 8.57 12.805 1 95.19 73 ALA B CA 1
ATOM 4020 C C . ALA B 1 73 ? -13.32 9.688 13.258 1 95.19 73 ALA B C 1
ATOM 4022 O O . ALA B 1 73 ? -13.969 10.344 12.438 1 95.19 73 ALA B O 1
ATOM 4023 N N . GLY B 1 74 ? -13.336 10.016 14.547 1 95.62 74 GLY B N 1
ATOM 4024 C CA . GLY B 1 74 ? -14.273 10.953 15.133 1 95.62 74 GLY B CA 1
ATOM 4025 C C . GLY B 1 74 ? -13.742 12.375 15.188 1 95.62 74 GLY B C 1
ATOM 4026 O O . GLY B 1 74 ? -12.625 12.641 14.758 1 95.62 74 GLY B O 1
ATOM 4027 N N . PRO B 1 75 ? -14.477 13.266 15.719 1 96.81 75 PRO B N 1
ATOM 4028 C CA . PRO B 1 75 ? -14.273 14.703 15.516 1 96.81 75 PRO B CA 1
ATOM 4029 C C . PRO B 1 75 ? -13.227 15.289 16.453 1 96.81 75 PRO B C 1
ATOM 4031 O O . PRO B 1 75 ? -12.812 16.438 16.281 1 96.81 75 PRO B O 1
ATOM 4034 N N . ARG B 1 76 ? -12.703 14.531 17.453 1 97.81 76 ARG B N 1
ATOM 4035 C CA . ARG B 1 76 ? -11.867 15.172 18.453 1 97.81 76 ARG B CA 1
ATOM 4036 C C . ARG B 1 76 ? -10.5 14.508 18.531 1 97.81 76 ARG B C 1
ATOM 4038 O O . ARG B 1 76 ? -9.789 14.656 19.531 1 97.81 76 ARG B O 1
ATOM 4045 N N . TYR B 1 77 ? -10.188 13.688 17.531 1 96.81 77 TYR B N 1
ATOM 4046 C CA . TYR B 1 77 ? -8.844 13.133 17.406 1 96.81 77 TYR B CA 1
ATOM 4047 C C . TYR B 1 77 ? -7.91 14.117 16.703 1 96.81 77 TYR B C 1
ATOM 4049 O O . TYR B 1 77 ? -7.98 14.281 15.484 1 96.81 77 TYR B O 1
ATOM 4057 N N . PHE B 1 78 ? -6.895 14.703 17.484 1 96.88 78 PHE B N 1
ATOM 4058 C CA . PHE B 1 78 ? -6.062 15.766 16.922 1 96.88 78 PHE B CA 1
ATOM 4059 C C . PHE B 1 78 ? -4.59 15.375 16.953 1 96.88 78 PHE B C 1
ATOM 4061 O O . PHE B 1 78 ? -3.715 16.203 16.719 1 96.88 78 PHE B O 1
ATOM 4068 N N . GLY B 1 79 ? -4.277 14.141 17.297 1 92.44 79 GLY B N 1
ATOM 4069 C CA . GLY B 1 79 ? -2.914 13.703 17.562 1 92.44 79 GLY B CA 1
ATOM 4070 C C . GLY B 1 79 ? -2.062 13.617 16.312 1 92.44 79 GLY B C 1
ATOM 4071 O O . GLY B 1 79 ? -0.843 13.781 16.359 1 92.44 79 GLY B O 1
ATOM 4072 N N . PHE B 1 80 ? -2.607 13.258 15.156 1 90.31 80 PHE B N 1
ATOM 4073 C CA . PHE B 1 80 ? -1.951 13.188 13.852 1 90.31 80 PHE B CA 1
ATOM 4074 C C . PHE B 1 80 ? -2.797 13.859 12.781 1 90.31 80 PHE B C 1
ATOM 4076 O O . PHE B 1 80 ? -3.914 14.305 13.055 1 90.31 80 PHE B O 1
ATOM 4083 N N . VAL B 1 81 ? -2.137 14.039 11.664 1 91.31 81 VAL B N 1
ATOM 4084 C CA . VAL B 1 81 ? -2.941 14.562 10.562 1 91.31 81 VAL B CA 1
ATOM 4085 C C . VAL B 1 81 ? -3.863 13.477 10.023 1 91.31 81 VAL B C 1
ATOM 4087 O O . VAL B 1 81 ? -3.551 12.828 9.023 1 91.31 81 VAL B O 1
ATOM 4090 N N . THR B 1 82 ? -4.938 13.344 10.797 1 89.25 82 THR B N 1
ATOM 4091 C CA . THR B 1 82 ? -5.91 12.297 10.508 1 89.25 82 THR B CA 1
ATOM 4092 C C . THR B 1 82 ? -7.242 12.906 10.07 1 89.25 82 THR B C 1
ATOM 4094 O O . THR B 1 82 ? -7.844 13.688 10.812 1 89.25 82 THR B O 1
ATOM 4097 N N . GLY B 1 83 ? -7.688 12.617 8.977 1 88.06 83 GLY B N 1
ATOM 4098 C CA . GLY B 1 83 ? -8.883 13.219 8.422 1 88.06 83 GLY B CA 1
ATOM 4099 C C . GLY B 1 83 ? -10.164 12.531 8.859 1 88.06 83 GLY B C 1
ATOM 4100 O O . GLY B 1 83 ? -11.203 13.18 9.008 1 88.06 83 GLY B O 1
ATOM 4101 N N . GLY B 1 84 ? -10.148 11.195 8.977 1 92.06 84 GLY B N 1
ATOM 4102 C CA . GLY B 1 84 ? -11.367 10.398 9.031 1 92.06 84 GLY B CA 1
ATOM 4103 C C . GLY B 1 84 ? -12.031 10.227 7.676 1 92.06 84 GLY B C 1
ATOM 4104 O O . GLY B 1 84 ? -11.859 11.062 6.785 1 92.06 84 GLY B O 1
ATOM 4105 N N . ALA B 1 85 ? -12.961 9.297 7.547 1 97.38 85 ALA B N 1
ATOM 4106 C CA . ALA B 1 85 ? -13.57 9.016 6.246 1 97.38 85 ALA B CA 1
ATOM 4107 C C . ALA B 1 85 ? -14.992 9.57 6.176 1 97.38 85 ALA B C 1
ATOM 4109 O O . ALA B 1 85 ? -15.773 9.406 7.113 1 97.38 85 ALA B O 1
ATOM 4110 N N . THR B 1 86 ? -15.32 10.281 5.102 1 98.25 86 THR B N 1
ATOM 4111 C CA . THR B 1 86 ? -16.672 10.758 4.863 1 98.25 86 THR B CA 1
ATOM 4112 C C . THR B 1 86 ? -17.609 9.602 4.535 1 98.25 86 THR B C 1
ATOM 4114 O O . THR B 1 86 ? -17.156 8.5 4.211 1 98.25 86 THR B O 1
ATOM 4117 N N . PRO B 1 87 ? -18.938 9.836 4.594 1 98.25 87 PRO B N 1
ATOM 4118 C CA . PRO B 1 87 ? -19.875 8.773 4.242 1 98.25 87 PRO B CA 1
ATOM 4119 C C . PRO B 1 87 ? -19.641 8.219 2.836 1 98.25 87 PRO B C 1
ATOM 4121 O O . PRO B 1 87 ? -19.625 7.004 2.639 1 98.25 87 PRO B O 1
ATOM 4124 N N . ALA B 1 88 ? -19.406 9.109 1.888 1 98.81 88 ALA B N 1
ATOM 4125 C CA . ALA B 1 88 ? -19.188 8.68 0.508 1 98.81 88 ALA B CA 1
ATOM 4126 C C . ALA B 1 88 ? -17.891 7.891 0.373 1 98.81 88 ALA B C 1
ATOM 4128 O O . ALA B 1 88 ? -17.828 6.918 -0.384 1 98.81 88 ALA B O 1
ATOM 4129 N N . ALA B 1 89 ? -16.875 8.32 1.062 1 98.75 89 ALA B N 1
ATOM 4130 C CA . ALA B 1 89 ? -15.602 7.617 1.024 1 98.75 89 ALA B CA 1
ATOM 4131 C C . ALA B 1 89 ? -15.727 6.211 1.608 1 98.75 89 ALA B C 1
ATOM 4133 O O . ALA B 1 89 ? -15.141 5.258 1.087 1 98.75 89 ALA B O 1
ATOM 4134 N N . VAL B 1 90 ? -16.438 6.066 2.729 1 98.69 90 VAL B N 1
ATOM 4135 C CA . VAL B 1 90 ? -16.688 4.762 3.34 1 98.69 90 VAL B CA 1
ATOM 4136 C C . VAL B 1 90 ? -17.422 3.855 2.35 1 98.69 90 VAL B C 1
ATOM 4138 O O . VAL B 1 90 ? -17.047 2.693 2.178 1 98.69 90 VAL B O 1
ATOM 4141 N N . ALA B 1 91 ? -18.453 4.387 1.699 1 98.75 91 ALA B N 1
ATOM 4142 C CA . ALA B 1 91 ? -19.188 3.635 0.692 1 98.75 91 ALA B CA 1
ATOM 4143 C C . ALA B 1 91 ? -18.266 3.141 -0.418 1 98.75 91 ALA B C 1
ATOM 4145 O O . ALA B 1 91 ? -18.328 1.972 -0.804 1 98.75 91 ALA B O 1
ATOM 4146 N N . GLY B 1 92 ? -17.453 4.07 -0.94 1 98.81 92 GLY B N 1
ATOM 4147 C CA . GLY B 1 92 ? -16.5 3.689 -1.963 1 98.81 92 GLY B CA 1
ATOM 4148 C C . GLY B 1 92 ? -15.555 2.59 -1.517 1 98.81 92 GLY B C 1
ATOM 4149 O O . GLY B 1 92 ? -15.227 1.688 -2.291 1 98.81 92 GLY B O 1
ATOM 4150 N N . ASP B 1 93 ? -15.094 2.66 -0.284 1 98.75 93 ASP B N 1
ATOM 4151 C CA . ASP B 1 93 ? -14.164 1.665 0.24 1 98.75 93 ASP B CA 1
ATOM 4152 C C . ASP B 1 93 ? -14.836 0.299 0.364 1 98.75 93 ASP B C 1
ATOM 4154 O O . ASP B 1 93 ? -14.219 -0.729 0.07 1 98.75 93 ASP B O 1
ATOM 4158 N N . TRP B 1 94 ? -16.125 0.262 0.854 1 98.81 94 TRP B N 1
ATOM 4159 C CA . TRP B 1 94 ? -16.875 -0.982 0.935 1 98.81 94 TRP B CA 1
ATOM 4160 C C . TRP B 1 94 ? -16.984 -1.642 -0.435 1 98.81 94 TRP B C 1
ATOM 4162 O O . TRP B 1 94 ? -16.766 -2.848 -0.57 1 98.81 94 TRP B O 1
ATOM 4172 N N . LEU B 1 95 ? -17.25 -0.869 -1.426 1 98.81 95 LEU B N 1
ATOM 4173 C CA . LEU B 1 95 ? -17.438 -1.411 -2.768 1 98.81 95 LEU B CA 1
ATOM 4174 C C . LEU B 1 95 ? -16.094 -1.822 -3.371 1 98.81 95 LEU B C 1
ATOM 4176 O O . LEU B 1 95 ? -16.031 -2.756 -4.176 1 98.81 95 LEU B O 1
ATOM 4180 N N . THR B 1 96 ? -15.016 -1.129 -2.98 1 98.56 96 THR B N 1
ATOM 4181 C CA . THR B 1 96 ? -13.688 -1.546 -3.406 1 98.56 96 THR B CA 1
ATOM 4182 C C . THR B 1 96 ? -13.406 -2.98 -2.969 1 98.56 96 THR B C 1
ATOM 4184 O O . THR B 1 96 ? -12.953 -3.803 -3.771 1 98.56 96 THR B O 1
ATOM 4187 N N . GLY B 1 97 ? -13.648 -3.295 -1.674 1 97.81 97 GLY B N 1
ATOM 4188 C CA . GLY B 1 97 ? -13.43 -4.641 -1.167 1 97.81 97 GLY B CA 1
ATOM 4189 C C . GLY B 1 97 ? -14.367 -5.668 -1.771 1 97.81 97 GLY B C 1
ATOM 4190 O O . GLY B 1 97 ? -13.984 -6.824 -1.969 1 97.81 97 GLY B O 1
ATOM 4191 N N . THR B 1 98 ? -15.578 -5.242 -2.141 1 97.94 98 THR B N 1
ATOM 4192 C CA . THR B 1 98 ? -16.609 -6.105 -2.711 1 97.94 98 THR B CA 1
ATOM 4193 C C . THR B 1 98 ? -16.234 -6.527 -4.129 1 97.94 98 THR B C 1
ATOM 4195 O O . THR B 1 98 ? -16.312 -7.711 -4.473 1 97.94 98 THR B O 1
ATOM 4198 N N . LEU B 1 99 ? -15.75 -5.574 -4.922 1 96.81 99 LEU B N 1
ATOM 4199 C CA . LEU B 1 99 ? -15.445 -5.809 -6.328 1 96.81 99 LEU B CA 1
ATOM 4200 C C . LEU B 1 99 ? -14.055 -6.41 -6.496 1 96.81 99 LEU B C 1
ATOM 4202 O O . LEU B 1 99 ? -13.805 -7.145 -7.453 1 96.81 99 LEU B O 1
ATOM 4206 N N . ASP B 1 100 ? -13.195 -6.008 -5.609 1 96.5 100 ASP B N 1
ATOM 4207 C CA . ASP B 1 100 ? -11.844 -6.547 -5.477 1 96.5 100 ASP B CA 1
ATOM 4208 C C . ASP B 1 100 ? -11.117 -6.551 -6.82 1 96.5 100 ASP B C 1
ATOM 4210 O O . ASP B 1 100 ? -10.523 -7.555 -7.211 1 96.5 100 ASP B O 1
ATOM 4214 N N . GLN B 1 101 ? -11.125 -5.43 -7.547 1 95.88 101 GLN B N 1
ATOM 4215 C CA . GLN B 1 101 ? -10.469 -5.262 -8.836 1 95.88 101 GLN B CA 1
ATOM 4216 C C . GLN B 1 101 ? -8.953 -5.168 -8.672 1 95.88 101 GLN B C 1
ATOM 4218 O O . GLN B 1 101 ? -8.469 -4.578 -7.707 1 95.88 101 GLN B O 1
ATOM 4223 N N . ASN B 1 102 ? -8.234 -5.762 -9.578 1 94.88 102 ASN B N 1
ATOM 4224 C CA . ASN B 1 102 ? -6.812 -5.496 -9.727 1 94.88 102 ASN B CA 1
ATOM 4225 C C . ASN B 1 102 ? -6.555 -4.27 -10.602 1 94.88 102 ASN B C 1
ATOM 4227 O O . ASN B 1 102 ? -6.684 -4.34 -11.828 1 94.88 102 ASN B O 1
ATOM 4231 N N . ALA B 1 103 ? -6.086 -3.219 -10.008 1 94.06 103 ALA B N 1
ATOM 4232 C CA . ALA B 1 103 ? -5.938 -1.949 -10.719 1 94.06 103 ALA B CA 1
ATOM 4233 C C . ALA B 1 103 ? -4.57 -1.849 -11.391 1 94.06 103 ALA B C 1
ATOM 4235 O O . ALA B 1 103 ? -4.125 -0.754 -11.742 1 94.06 103 ALA B O 1
ATOM 4236 N N . MET B 1 104 ? -3.916 -2.92 -11.562 1 91.94 104 MET B N 1
ATOM 4237 C CA . MET B 1 104 ? -2.598 -2.959 -12.188 1 91.94 104 MET B CA 1
ATOM 4238 C C . MET B 1 104 ? -2.688 -2.617 -13.672 1 91.94 104 MET B C 1
ATOM 4240 O O . MET B 1 104 ? -1.814 -1.934 -14.211 1 91.94 104 MET B O 1
ATOM 4244 N N . SER B 1 105 ? -3.777 -3.137 -14.344 1 86.88 105 SER B N 1
ATOM 4245 C CA . SER B 1 105 ? -3.887 -2.979 -15.789 1 86.88 105 SER B CA 1
ATOM 4246 C C . SER B 1 105 ? -5.34 -2.793 -16.219 1 86.88 105 SER B C 1
ATOM 4248 O O . SER B 1 105 ? -6.258 -3.059 -15.438 1 86.88 105 SER B O 1
ATOM 4250 N N . GLY B 1 106 ? -5.465 -2.33 -17.469 1 84.44 106 GLY B N 1
ATOM 4251 C CA . GLY B 1 106 ? -6.797 -2.137 -18.016 1 84.44 106 GLY B CA 1
ATOM 4252 C C . GLY B 1 106 ? -7.23 -3.262 -18.938 1 84.44 106 GLY B C 1
ATOM 4253 O O . GLY B 1 106 ? -8.188 -3.113 -19.688 1 84.44 106 GLY B O 1
ATOM 4254 N N . GLU B 1 107 ? -6.629 -4.363 -18.828 1 82.25 107 GLU B N 1
ATOM 4255 C CA . GLU B 1 107 ? -6.855 -5.461 -19.75 1 82.25 107 GLU B CA 1
ATOM 4256 C C . GLU B 1 107 ? -8.234 -6.078 -19.562 1 82.25 107 GLU B C 1
ATOM 4258 O O . GLU B 1 107 ? -8.875 -6.523 -20.516 1 82.25 107 GLU B O 1
ATOM 4263 N N . ASP B 1 108 ? -8.703 -6.047 -18.328 1 87.94 108 ASP B N 1
ATOM 4264 C CA . ASP B 1 108 ? -9.891 -6.844 -18.062 1 87.94 108 ASP B CA 1
ATOM 4265 C C . ASP B 1 108 ? -10.984 -6 -17.406 1 87.94 108 ASP B C 1
ATOM 4267 O O . ASP B 1 108 ? -12.078 -6.492 -17.141 1 87.94 108 ASP B O 1
ATOM 4271 N N . SER B 1 109 ? -10.727 -4.703 -17.156 1 91.56 109 SER B N 1
ATOM 4272 C CA . SER B 1 109 ? -11.641 -3.898 -16.344 1 91.56 109 SER B CA 1
ATOM 4273 C C . SER B 1 109 ? -11.453 -2.41 -16.625 1 91.56 109 SER B C 1
ATOM 4275 O O . SER B 1 109 ? -10.375 -1.979 -17.031 1 91.56 109 SER B O 1
ATOM 4277 N N . ALA B 1 110 ? -12.461 -1.646 -16.312 1 92.69 110 ALA B N 1
ATOM 4278 C CA . ALA B 1 110 ? -12.375 -0.193 -16.438 1 92.69 110 ALA B CA 1
ATOM 4279 C C . ALA B 1 110 ? -11.789 0.435 -15.18 1 92.69 110 ALA B C 1
ATOM 4281 O O . ALA B 1 110 ? -11.797 1.659 -15.023 1 92.69 110 ALA B O 1
ATOM 4282 N N . ALA B 1 111 ? -11.297 -0.353 -14.297 1 94 111 ALA B N 1
ATOM 4283 C CA . ALA B 1 111 ? -10.734 0.14 -13.039 1 94 111 ALA B CA 1
ATOM 4284 C C . ALA B 1 111 ? -9.625 1.158 -13.297 1 94 111 ALA B C 1
ATOM 4286 O O . ALA B 1 111 ? -9.555 2.191 -12.625 1 94 111 ALA B O 1
ATOM 4287 N N . ALA B 1 112 ? -8.789 0.93 -14.266 1 92.31 112 ALA B N 1
ATOM 4288 C CA . ALA B 1 112 ? -7.699 1.848 -14.586 1 92.31 112 ALA B CA 1
ATOM 4289 C C . ALA B 1 112 ? -8.234 3.178 -15.109 1 92.31 112 ALA B C 1
ATOM 4291 O O . ALA B 1 112 ? -7.672 4.234 -14.828 1 92.31 112 ALA B O 1
ATOM 4292 N N . GLU B 1 113 ? -9.281 3.119 -15.844 1 93.31 113 GLU B N 1
ATOM 4293 C CA . GLU B 1 113 ? -9.898 4.34 -16.359 1 93.31 113 GLU B CA 1
ATOM 4294 C C . GLU B 1 113 ? -10.492 5.184 -15.242 1 93.31 113 GLU B C 1
ATOM 4296 O O . GLU B 1 113 ? -10.422 6.414 -15.273 1 93.31 113 GLU B O 1
ATOM 4301 N N . LEU B 1 114 ? -11.141 4.539 -14.336 1 95.81 114 LEU B N 1
ATOM 4302 C CA . LEU B 1 114 ? -11.664 5.254 -13.172 1 95.81 114 LEU B CA 1
ATOM 4303 C C . LEU B 1 114 ? -10.539 5.945 -12.406 1 95.81 114 LEU B C 1
ATOM 4305 O O . LEU B 1 114 ? -10.68 7.102 -12 1 95.81 114 LEU B O 1
ATOM 4309 N N . GLU B 1 115 ? -9.445 5.234 -12.25 1 96.31 115 GLU B N 1
ATOM 4310 C CA . GLU B 1 115 ? -8.312 5.844 -11.562 1 96.31 115 GLU B CA 1
ATOM 4311 C C . GLU B 1 115 ? -7.777 7.047 -12.336 1 96.31 115 GLU B C 1
ATOM 4313 O O . GLU B 1 115 ? -7.457 8.078 -11.742 1 96.31 115 GLU B O 1
ATOM 4318 N N . ARG B 1 116 ? -7.668 6.973 -13.594 1 94.56 116 ARG B N 1
ATOM 4319 C CA . ARG B 1 116 ? -7.18 8.086 -14.406 1 94.56 116 ARG B CA 1
ATOM 4320 C C . ARG B 1 116 ? -8.07 9.312 -14.234 1 94.56 116 ARG B C 1
ATOM 4322 O O . ARG B 1 116 ? -7.57 10.43 -14.055 1 94.56 116 ARG B O 1
ATOM 4329 N N . GLN B 1 117 ? -9.352 9.078 -14.281 1 95.56 117 GLN B N 1
ATOM 4330 C CA . GLN B 1 117 ? -10.281 10.188 -14.086 1 95.56 117 GLN B CA 1
ATOM 4331 C C . GLN B 1 117 ? -10.125 10.805 -12.703 1 95.56 117 GLN B C 1
ATOM 4333 O O . GLN B 1 117 ? -10.117 12.023 -12.555 1 95.56 117 GLN B O 1
ATOM 4338 N N . THR B 1 118 ? -10.031 9.969 -11.75 1 97.5 118 THR B N 1
ATOM 4339 C CA . THR B 1 118 ? -9.938 10.43 -10.367 1 97.5 118 THR B CA 1
ATOM 4340 C C . THR B 1 118 ? -8.648 11.211 -10.148 1 97.5 118 THR B C 1
ATOM 4342 O O . THR B 1 118 ? -8.648 12.25 -9.484 1 97.5 118 THR B O 1
ATOM 4345 N N . VAL B 1 119 ? -7.551 10.719 -10.656 1 97.19 119 VAL B N 1
ATOM 4346 C CA . VAL B 1 119 ? -6.258 11.391 -10.555 1 97.19 119 VAL B CA 1
ATOM 4347 C C . VAL B 1 119 ? -6.328 12.758 -11.219 1 97.19 119 VAL B C 1
ATOM 4349 O O . VAL B 1 119 ? -5.805 13.742 -10.695 1 97.19 119 VAL B O 1
ATOM 4352 N N . ASP B 1 120 ? -6.957 12.812 -12.344 1 96.25 120 ASP B N 1
ATOM 4353 C CA . ASP B 1 120 ? -7.133 14.078 -13.047 1 96.25 120 ASP B CA 1
ATOM 4354 C C . ASP B 1 120 ? -7.902 15.078 -12.195 1 96.25 120 ASP B C 1
ATOM 4356 O O . ASP B 1 120 ? -7.539 16.25 -12.125 1 96.25 120 ASP B O 1
ATOM 4360 N N . TRP B 1 121 ? -8.977 14.625 -11.602 1 97.81 121 TRP B N 1
ATOM 4361 C CA . TRP B 1 121 ? -9.766 15.477 -10.711 1 97.81 121 TRP B CA 1
ATOM 4362 C C . TRP B 1 121 ? -8.914 16 -9.562 1 97.81 121 TRP B C 1
ATOM 4364 O O . TRP B 1 121 ? -8.977 17.188 -9.227 1 97.81 121 TRP B O 1
ATOM 4374 N N . ILE B 1 122 ? -8.117 15.156 -8.977 1 98.19 122 ILE B N 1
ATOM 4375 C CA . ILE B 1 122 ? -7.277 15.547 -7.852 1 98.19 122 ILE B CA 1
ATOM 4376 C C . ILE B 1 122 ? -6.23 16.562 -8.32 1 98.19 122 ILE B C 1
ATOM 4378 O O . ILE B 1 122 ? -5.941 17.531 -7.617 1 98.19 122 ILE B O 1
ATOM 4382 N N . GLY B 1 123 ? -5.629 16.312 -9.5 1 97.62 123 GLY B N 1
ATOM 4383 C CA . GLY B 1 123 ? -4.711 17.297 -10.062 1 97.62 123 GLY B CA 1
ATOM 4384 C C . GLY B 1 123 ? -5.332 18.672 -10.227 1 97.62 123 GLY B C 1
ATOM 4385 O O . GLY B 1 123 ? -4.695 19.688 -9.93 1 97.62 123 GLY B O 1
ATOM 4386 N N . GLN B 1 124 ? -6.559 18.703 -10.609 1 96.69 124 GLN B N 1
ATOM 4387 C CA . GLN B 1 124 ? -7.281 19.953 -10.797 1 96.69 124 GLN B CA 1
ATOM 4388 C C . GLN B 1 124 ? -7.484 20.672 -9.469 1 96.69 124 GLN B C 1
ATOM 4390 O O . GLN B 1 124 ? -7.453 21.906 -9.406 1 96.69 124 GLN B O 1
ATOM 4395 N N . LEU B 1 125 ? -7.668 19.969 -8.414 1 97.5 125 LEU B N 1
ATOM 4396 C CA . LEU B 1 125 ? -7.844 20.562 -7.094 1 97.5 125 LEU B CA 1
ATOM 4397 C C . LEU B 1 125 ? -6.633 21.406 -6.715 1 97.5 125 LEU B C 1
ATOM 4399 O O . LEU B 1 125 ? -6.77 22.406 -6.008 1 97.5 125 LEU B O 1
ATOM 4403 N N . PHE B 1 126 ? -5.441 20.984 -7.219 1 97.88 126 PHE B N 1
ATOM 4404 C CA . PHE B 1 126 ? -4.215 21.562 -6.676 1 97.88 126 PHE B CA 1
ATOM 4405 C C . PHE B 1 126 ? -3.451 22.328 -7.75 1 97.88 126 PHE B C 1
ATOM 4407 O O . PHE B 1 126 ? -2.32 22.766 -7.52 1 97.88 126 PHE B O 1
ATOM 4414 N N . GLY B 1 127 ? -4.059 22.484 -8.906 1 96.69 127 GLY B N 1
ATOM 4415 C CA . GLY B 1 127 ? -3.402 23.188 -10.008 1 96.69 127 GLY B CA 1
ATOM 4416 C C . GLY B 1 127 ? -2.268 22.391 -10.625 1 96.69 127 GLY B C 1
ATOM 4417 O O . GLY B 1 127 ? -1.242 22.969 -11 1 96.69 127 GLY B O 1
ATOM 4418 N N . LEU B 1 128 ? -2.418 21.109 -10.688 1 98 128 LEU B N 1
ATOM 4419 C CA . LEU B 1 128 ? -1.395 20.219 -11.219 1 98 128 LEU B CA 1
ATOM 4420 C C . LEU B 1 128 ? -1.842 19.594 -12.547 1 98 128 LEU B C 1
ATOM 4422 O O . LEU B 1 128 ? -1.567 18.422 -12.812 1 98 128 LEU B O 1
ATOM 4426 N N . ASP B 1 129 ? -2.418 20.359 -13.352 1 91.5 129 ASP B N 1
ATOM 4427 C CA . ASP B 1 129 ? -2.969 19.906 -14.633 1 91.5 129 ASP B CA 1
ATOM 4428 C C . ASP B 1 129 ? -1.859 19.484 -15.586 1 91.5 129 ASP B C 1
ATOM 4430 O O . ASP B 1 129 ? -2.094 18.688 -16.5 1 91.5 129 ASP B O 1
ATOM 4434 N N . GLY B 1 130 ? -0.763 19.969 -15.422 1 94.5 130 GLY B N 1
ATOM 4435 C CA . GLY B 1 130 ? 0.356 19.609 -16.281 1 94.5 130 GLY B CA 1
ATOM 4436 C C . GLY B 1 130 ? 1.097 18.375 -15.805 1 94.5 130 GLY B C 1
ATOM 4437 O O . GLY B 1 130 ? 2.014 17.906 -16.484 1 94.5 130 GLY B O 1
ATOM 4438 N N . HIS B 1 131 ? 0.755 17.875 -14.695 1 97.5 131 HIS B N 1
ATOM 4439 C CA . HIS B 1 131 ? 1.355 16.672 -14.125 1 97.5 131 HIS B CA 1
ATOM 4440 C C . HIS B 1 131 ? 0.515 15.438 -14.43 1 97.5 131 HIS B C 1
ATOM 4442 O O . HIS B 1 131 ? -0.683 15.547 -14.703 1 97.5 131 HIS B O 1
ATOM 4448 N N . THR B 1 132 ? 1.126 14.289 -14.469 1 96.56 132 THR B N 1
ATOM 4449 C CA . THR B 1 132 ? 0.45 13 -14.406 1 96.56 132 THR B CA 1
ATOM 4450 C C . THR B 1 132 ? 0.585 12.391 -13.008 1 96.56 132 THR B C 1
ATOM 4452 O O . THR B 1 132 ? 1.476 12.766 -12.25 1 96.56 132 THR B O 1
ATOM 4455 N N . GLY B 1 133 ? -0.412 11.555 -12.688 1 97.69 133 GLY B N 1
ATOM 4456 C CA . GLY B 1 133 ? -0.366 11.016 -11.336 1 97.69 133 GLY B CA 1
ATOM 4457 C C . GLY B 1 133 ? -0.72 9.547 -11.266 1 97.69 133 GLY B C 1
ATOM 4458 O O . GLY B 1 133 ? -1.177 8.961 -12.258 1 97.69 133 GLY B O 1
ATOM 4459 N N . ALA B 1 134 ? -0.44 8.945 -10.164 1 98.19 134 ALA B N 1
ATOM 4460 C CA . ALA B 1 134 ? -0.811 7.57 -9.852 1 98.19 134 ALA B CA 1
ATOM 4461 C C . ALA B 1 134 ? -1.06 7.395 -8.359 1 98.19 134 ALA B C 1
ATOM 4463 O O . ALA B 1 134 ? -0.383 8.016 -7.531 1 98.19 134 ALA B O 1
ATOM 4464 N N . PHE B 1 135 ? -2.027 6.57 -8.047 1 98.69 135 PHE B N 1
ATOM 4465 C CA . PHE B 1 135 ? -2.324 6.281 -6.652 1 98.69 135 PHE B CA 1
ATOM 4466 C C . PHE B 1 135 ? -1.237 5.406 -6.035 1 98.69 135 PHE B C 1
ATOM 4468 O O . PHE B 1 135 ? -0.73 4.488 -6.684 1 98.69 135 PHE B O 1
ATOM 4475 N N . VAL B 1 136 ? -0.854 5.711 -4.836 1 98.62 136 VAL B N 1
ATOM 4476 C CA . VAL B 1 136 ? 0.044 4.918 -4 1 98.62 136 VAL B CA 1
ATOM 4477 C C . VAL B 1 136 ? -0.545 4.77 -2.6 1 98.62 136 VAL B C 1
ATOM 4479 O O . VAL B 1 136 ? -1.635 5.277 -2.322 1 98.62 136 VAL B O 1
ATOM 4482 N N . SER B 1 137 ? 0.139 4.105 -1.71 1 98.06 137 SER B N 1
ATOM 4483 C CA . SER B 1 137 ? -0.466 3.621 -0.473 1 98.06 137 SER B CA 1
ATOM 4484 C C . SER B 1 137 ? -0.438 4.691 0.612 1 98.06 137 SER B C 1
ATOM 4486 O O . SER B 1 137 ? -1.07 4.539 1.659 1 98.06 137 SER B O 1
ATOM 4488 N N . GLY B 1 138 ? 0.238 5.809 0.438 1 97.94 138 GLY B N 1
ATOM 4489 C CA . GLY B 1 138 ? 0.333 6.891 1.403 1 97.94 138 GLY B CA 1
ATOM 4490 C C . GLY B 1 138 ? 1.405 7.906 1.057 1 97.94 138 GLY B C 1
ATOM 4491 O O . GLY B 1 138 ? 2.094 7.77 0.044 1 97.94 138 GLY B O 1
ATOM 4492 N N . ALA B 1 139 ? 1.562 8.875 1.92 1 97.94 139 ALA B N 1
ATOM 4493 C CA . ALA B 1 139 ? 2.486 9.977 1.665 1 97.94 139 ALA B CA 1
ATOM 4494 C C . ALA B 1 139 ? 3.926 9.477 1.586 1 97.94 139 ALA B C 1
ATOM 4496 O O . ALA B 1 139 ? 4.715 9.969 0.774 1 97.94 139 ALA B O 1
ATOM 4497 N N . THR B 1 140 ? 4.305 8.555 2.477 1 98.38 140 THR B N 1
ATOM 4498 C CA . THR B 1 140 ? 5.664 8.031 2.426 1 98.38 140 THR B CA 1
ATOM 4499 C C . THR B 1 140 ? 5.973 7.453 1.048 1 98.38 140 THR B C 1
ATOM 4501 O O . THR B 1 140 ? 7.016 7.754 0.462 1 98.38 140 THR B O 1
ATOM 4504 N N . MET B 1 141 ? 5.016 6.691 0.511 1 98.81 141 MET B N 1
ATOM 4505 C CA . MET B 1 141 ? 5.254 6.055 -0.782 1 98.81 141 MET B CA 1
ATOM 4506 C C . MET B 1 141 ? 5.145 7.07 -1.915 1 98.81 141 MET B C 1
ATOM 4508 O O . MET B 1 141 ? 5.805 6.93 -2.947 1 98.81 141 MET B O 1
ATOM 4512 N N . SER B 1 142 ? 4.355 8.07 -1.728 1 98.88 142 SER B N 1
ATOM 4513 C CA . SER B 1 142 ? 4.34 9.156 -2.703 1 98.88 142 SER B CA 1
ATOM 4514 C C . SER B 1 142 ? 5.695 9.859 -2.773 1 98.88 142 SER B C 1
ATOM 4516 O O . SER B 1 142 ? 6.23 10.078 -3.863 1 98.88 142 SER B O 1
ATOM 4518 N N . ASN B 1 143 ? 6.246 10.219 -1.602 1 98.88 143 ASN B N 1
ATOM 4519 C CA . ASN B 1 143 ? 7.586 10.789 -1.541 1 98.88 143 ASN B CA 1
ATOM 4520 C C . ASN B 1 143 ? 8.633 9.836 -2.117 1 98.88 143 ASN B C 1
ATOM 4522 O O . ASN B 1 143 ? 9.523 10.258 -2.855 1 98.88 143 ASN B O 1
ATOM 4526 N N . PHE B 1 144 ? 8.516 8.555 -1.832 1 98.94 144 PHE B N 1
ATOM 4527 C CA . PHE B 1 144 ? 9.422 7.531 -2.332 1 98.94 144 PHE B CA 1
ATOM 4528 C C . PHE B 1 144 ? 9.453 7.523 -3.855 1 98.94 144 PHE B C 1
ATOM 4530 O O . PHE B 1 144 ? 10.523 7.547 -4.465 1 98.94 144 PHE B O 1
ATOM 4537 N N . VAL B 1 145 ? 8.258 7.52 -4.48 1 98.94 145 VAL B N 1
ATOM 4538 C CA . VAL B 1 145 ? 8.156 7.469 -5.934 1 98.94 145 VAL B CA 1
ATOM 4539 C C . VAL B 1 145 ? 8.742 8.742 -6.539 1 98.94 145 VAL B C 1
ATOM 4541 O O . VAL B 1 145 ? 9.477 8.688 -7.523 1 98.94 145 VAL B O 1
ATOM 4544 N N . GLY B 1 146 ? 8.398 9.883 -5.953 1 98.94 146 GLY B N 1
ATOM 4545 C CA . GLY B 1 146 ? 8.961 11.141 -6.434 1 98.94 146 GLY B CA 1
ATOM 4546 C C . GLY B 1 146 ? 10.477 11.172 -6.371 1 98.94 146 GLY B C 1
ATOM 4547 O O . GLY B 1 146 ? 11.133 11.57 -7.336 1 98.94 146 GLY B O 1
ATOM 4548 N N . LEU B 1 147 ? 11.062 10.703 -5.277 1 98.94 147 LEU B N 1
ATOM 4549 C CA . LEU B 1 147 ? 12.508 10.727 -5.086 1 98.94 147 LEU B CA 1
ATOM 4550 C C . LEU B 1 147 ? 13.188 9.664 -5.941 1 98.94 147 LEU B C 1
ATOM 4552 O O . LEU B 1 147 ? 14.328 9.836 -6.367 1 98.94 147 LEU B O 1
ATOM 4556 N N . ALA B 1 148 ? 12.484 8.57 -6.199 1 98.94 148 ALA B N 1
ATOM 4557 C CA . ALA B 1 148 ? 13.008 7.574 -7.125 1 98.94 148 ALA B CA 1
ATOM 4558 C C . ALA B 1 148 ? 13.203 8.164 -8.516 1 98.94 148 ALA B C 1
ATOM 4560 O O . ALA B 1 148 ? 14.203 7.891 -9.18 1 98.94 148 ALA B O 1
ATOM 4561 N N . MET B 1 149 ? 12.242 8.938 -8.969 1 98.81 149 MET B N 1
ATOM 4562 C CA . MET B 1 149 ? 12.359 9.617 -10.25 1 98.81 149 MET B CA 1
ATOM 4563 C C . MET B 1 149 ? 13.508 10.625 -10.227 1 98.81 149 MET B C 1
ATOM 4565 O O . MET B 1 149 ? 14.242 10.758 -11.203 1 98.81 149 MET B O 1
ATOM 4569 N N . ALA B 1 150 ? 13.633 11.344 -9.078 1 98.94 150 ALA B N 1
ATOM 4570 C CA . ALA B 1 150 ? 14.734 12.297 -8.93 1 98.94 150 ALA B CA 1
ATOM 4571 C C . ALA B 1 150 ? 16.078 11.602 -9.07 1 98.94 150 ALA B C 1
ATOM 4573 O O . ALA B 1 150 ? 16.984 12.117 -9.734 1 98.94 150 ALA B O 1
ATOM 4574 N N . ARG B 1 151 ? 16.188 10.445 -8.414 1 98.81 151 ARG B N 1
ATOM 4575 C CA . ARG B 1 151 ? 17.391 9.633 -8.508 1 98.81 151 ARG B CA 1
ATOM 4576 C C . ARG B 1 151 ? 17.703 9.266 -9.961 1 98.81 151 ARG B C 1
ATOM 4578 O O . ARG B 1 151 ? 18.844 9.359 -10.398 1 98.81 151 ARG B O 1
ATOM 4585 N N . GLU B 1 152 ? 16.688 8.828 -10.672 1 98.75 152 GLU B N 1
ATOM 4586 C CA . GLU B 1 152 ? 16.859 8.477 -12.078 1 98.75 152 GLU B CA 1
ATOM 4587 C C . GLU B 1 152 ? 17.234 9.695 -12.914 1 98.75 152 GLU B C 1
ATOM 4589 O O . GLU B 1 152 ? 18.016 9.594 -13.859 1 98.75 152 GLU B O 1
ATOM 4594 N N . TRP B 1 153 ? 16.672 10.859 -12.602 1 98.81 153 TRP B N 1
ATOM 4595 C CA . TRP B 1 153 ? 16.984 12.117 -13.273 1 98.81 153 TRP B CA 1
ATOM 4596 C C . TRP B 1 153 ? 18.469 12.461 -13.117 1 98.81 153 TRP B C 1
ATOM 4598 O O . TRP B 1 153 ? 19.125 12.898 -14.07 1 98.81 153 TRP B O 1
ATOM 4608 N N . LEU B 1 154 ? 19.031 12.297 -11.922 1 98.69 154 LEU B N 1
ATOM 4609 C CA . LEU B 1 154 ? 20.453 12.508 -11.711 1 98.69 154 LEU B CA 1
ATOM 4610 C C . LEU B 1 154 ? 21.281 11.633 -12.648 1 98.69 154 LEU B C 1
ATOM 4612 O O . LEU B 1 154 ? 22.281 12.086 -13.211 1 98.69 154 LEU B O 1
ATOM 4616 N N . GLY B 1 155 ? 20.844 10.344 -12.75 1 98.31 155 GLY B N 1
ATOM 4617 C CA . GLY B 1 155 ? 21.516 9.445 -13.68 1 98.31 155 GLY B CA 1
ATOM 4618 C C . GLY B 1 155 ? 21.5 9.938 -15.117 1 98.31 155 GLY B C 1
ATOM 4619 O O . GLY B 1 155 ? 22.5 9.859 -15.82 1 98.31 155 GLY B O 1
ATOM 4620 N N . GLU B 1 156 ? 20.375 10.398 -15.492 1 97.38 156 GLU B N 1
ATOM 4621 C CA . GLU B 1 156 ? 20.234 10.914 -16.844 1 97.38 156 GLU B CA 1
ATOM 4622 C C . GLU B 1 156 ? 21.203 12.055 -17.109 1 97.38 156 GLU B C 1
ATOM 4624 O O . GLU B 1 156 ? 21.766 12.156 -1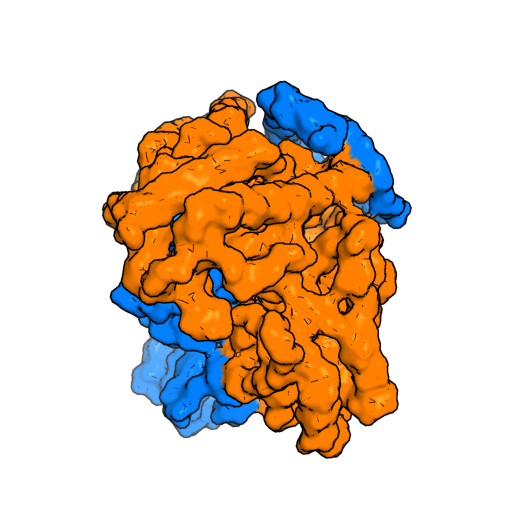8.203 1 97.38 156 GLU B O 1
ATOM 4629 N N . ARG B 1 157 ? 21.438 12.906 -16.109 1 96.44 157 ARG B N 1
ATOM 4630 C CA . ARG B 1 157 ? 22.375 14.016 -16.25 1 96.44 157 ARG B CA 1
ATOM 4631 C C . ARG B 1 157 ? 23.797 13.5 -16.484 1 96.44 157 ARG B C 1
ATOM 4633 O O . ARG B 1 157 ? 24.625 14.203 -17.078 1 96.44 157 ARG B O 1
ATOM 4640 N N . LEU B 1 158 ? 24.062 12.289 -16.016 1 95.75 158 LEU B N 1
ATOM 4641 C CA . LEU B 1 158 ? 25.391 11.711 -16.094 1 95.75 158 LEU B CA 1
ATOM 4642 C C . LEU B 1 158 ? 25.469 10.688 -17.219 1 95.75 158 LEU B C 1
ATOM 4644 O O . LEU B 1 158 ? 26.516 10.062 -17.438 1 95.75 158 LEU B O 1
ATOM 4648 N N . GLY B 1 159 ? 24.391 10.43 -17.875 1 96.19 159 GLY B N 1
ATOM 4649 C CA . GLY B 1 159 ? 24.359 9.484 -18.969 1 96.19 159 GLY B CA 1
ATOM 4650 C C . GLY B 1 159 ? 24.281 8.039 -18.516 1 96.19 159 GLY B C 1
ATOM 4651 O O . GLY B 1 159 ? 24.734 7.137 -19.203 1 96.19 159 GLY B O 1
ATOM 4652 N N . VAL B 1 160 ? 23.781 7.812 -17.312 1 96.75 160 VAL B N 1
ATOM 4653 C CA . VAL B 1 160 ? 23.641 6.445 -16.812 1 96.75 160 VAL B CA 1
ATOM 4654 C C . VAL B 1 160 ? 22.188 6.199 -16.391 1 96.75 160 VAL B C 1
ATOM 4656 O O . VAL B 1 160 ? 21.438 7.145 -16.125 1 96.75 160 VAL B O 1
ATOM 4659 N N . SER B 1 161 ? 21.766 4.938 -16.422 1 97.5 161 SER B N 1
ATOM 4660 C CA . SER B 1 161 ? 20.469 4.523 -15.875 1 97.5 161 SER B CA 1
ATOM 4661 C C . SER B 1 161 ? 20.641 3.896 -14.492 1 97.5 161 SER B C 1
ATOM 4663 O O . SER B 1 161 ? 21.156 2.787 -14.359 1 97.5 161 SER B O 1
ATOM 4665 N N . VAL B 1 162 ? 20.188 4.59 -13.516 1 98.19 162 VAL B N 1
ATOM 4666 C CA . VAL B 1 162 ? 20.312 4.078 -12.156 1 98.19 162 VAL B CA 1
ATOM 4667 C C . VAL B 1 162 ? 19.453 2.834 -11.984 1 98.19 162 VAL B C 1
ATOM 4669 O O . VAL B 1 162 ? 19.844 1.888 -11.297 1 98.19 162 VAL B O 1
ATOM 4672 N N . ALA B 1 163 ? 18.266 2.807 -12.625 1 98 163 ALA B N 1
ATOM 4673 C CA . ALA B 1 163 ? 17.359 1.653 -12.57 1 98 163 ALA B CA 1
ATOM 4674 C C . ALA B 1 163 ? 18.062 0.387 -13.047 1 98 163 ALA B C 1
ATOM 4676 O O . ALA B 1 163 ? 17.781 -0.709 -12.562 1 98 163 ALA B O 1
ATOM 4677 N N . GLN B 1 164 ? 18.984 0.504 -13.969 1 97.44 164 GLN B N 1
ATOM 4678 C CA . GLN B 1 164 ? 19.719 -0.631 -14.516 1 97.44 164 GLN B CA 1
ATOM 4679 C C . GLN B 1 164 ? 21.016 -0.871 -13.758 1 97.44 164 GLN B C 1
ATOM 4681 O O . GLN B 1 164 ? 21.234 -1.954 -13.203 1 97.44 164 GLN B O 1
ATOM 4686 N N . ALA B 1 165 ? 21.828 0.19 -13.531 1 97.81 165 ALA B N 1
ATOM 4687 C CA . ALA B 1 165 ? 23.219 0.05 -13.078 1 97.81 165 ALA B CA 1
ATOM 4688 C C . ALA B 1 165 ? 23.312 0.168 -11.562 1 97.81 165 ALA B C 1
ATOM 4690 O O . ALA B 1 165 ? 24.312 -0.228 -10.969 1 97.81 165 ALA B O 1
ATOM 4691 N N . GLY B 1 166 ? 22.297 0.789 -10.93 1 98.12 166 GLY B N 1
ATOM 4692 C CA . GLY B 1 166 ? 22.344 1.023 -9.492 1 98.12 166 GLY B CA 1
ATOM 4693 C C . GLY B 1 166 ? 22.844 2.404 -9.125 1 98.12 166 GLY B C 1
ATOM 4694 O O . GLY B 1 166 ? 23.438 3.094 -9.961 1 98.12 166 GLY B O 1
ATOM 4695 N N . VAL B 1 167 ? 22.625 2.764 -7.891 1 97.94 167 VAL B N 1
ATOM 4696 C CA . VAL B 1 167 ? 22.891 4.113 -7.402 1 97.94 167 VAL B CA 1
ATOM 4697 C C . VAL B 1 167 ? 24.406 4.34 -7.332 1 97.94 167 VAL B C 1
ATOM 4699 O O . VAL B 1 167 ? 24.875 5.484 -7.395 1 97.94 167 VAL B O 1
ATOM 4702 N N . GLY B 1 168 ? 25.172 3.268 -7.203 1 96.5 168 GLY B N 1
ATOM 4703 C CA . GLY B 1 168 ? 26.609 3.402 -7.184 1 96.5 168 GLY B CA 1
ATOM 4704 C C . GLY B 1 168 ? 27.156 4.148 -8.383 1 96.5 168 GLY B C 1
ATOM 4705 O O . GLY B 1 168 ? 28.219 4.781 -8.305 1 96.5 168 GLY B O 1
ATOM 4706 N N . ALA B 1 169 ? 26.438 4.137 -9.453 1 96.31 169 ALA B N 1
ATOM 4707 C CA . ALA B 1 169 ? 26.875 4.773 -10.695 1 96.31 169 ALA B CA 1
ATOM 4708 C C . ALA B 1 169 ? 26.812 6.293 -10.586 1 96.31 169 ALA B C 1
ATOM 4710 O O . ALA B 1 169 ? 27.406 7.004 -11.398 1 96.31 169 ALA B O 1
ATOM 4711 N N . LEU B 1 170 ? 26.125 6.879 -9.648 1 96.38 170 LEU B N 1
ATOM 4712 C CA . LEU B 1 170 ? 25.906 8.312 -9.516 1 96.38 170 LEU B CA 1
ATOM 4713 C C . LEU B 1 170 ? 27.062 8.977 -8.789 1 96.38 170 LEU B C 1
ATOM 4715 O O . LEU B 1 170 ? 27.297 10.18 -8.93 1 96.38 170 LEU B O 1
ATOM 4719 N N . GLY B 1 171 ? 27.844 8.195 -7.918 1 92.69 171 GLY B N 1
ATOM 4720 C CA . GLY B 1 171 ? 28.719 8.859 -6.957 1 92.69 171 GLY B CA 1
ATOM 4721 C C . GLY B 1 171 ? 27.953 9.555 -5.844 1 92.69 171 GLY B C 1
ATOM 4722 O O . GLY B 1 171 ? 26.859 9.109 -5.457 1 92.69 171 GLY B O 1
ATOM 4723 N N . PRO B 1 172 ? 28.453 10.633 -5.305 1 93.62 172 PRO B N 1
ATOM 4724 C CA . PRO B 1 172 ? 27.781 11.328 -4.203 1 93.62 172 PRO B CA 1
ATOM 4725 C C . PRO B 1 172 ? 26.516 12.062 -4.645 1 93.62 172 PRO B C 1
ATOM 4727 O O . PRO B 1 172 ? 26.516 12.711 -5.691 1 93.62 172 PRO B O 1
ATOM 4730 N N . VAL B 1 173 ? 25.5 11.898 -3.922 1 97.75 173 VAL B N 1
ATOM 4731 C CA . VAL B 1 173 ? 24.219 12.562 -4.184 1 97.75 173 VAL B CA 1
ATOM 4732 C C . VAL B 1 173 ? 23.953 13.609 -3.109 1 97.75 173 VAL B C 1
ATOM 4734 O O . VAL B 1 173 ? 24.172 13.359 -1.92 1 97.75 173 VAL B O 1
ATOM 4737 N N . SER B 1 174 ? 23.562 14.82 -3.51 1 98.44 174 SER B N 1
ATOM 4738 C CA . SER B 1 174 ? 23.203 15.883 -2.58 1 98.44 174 SER B CA 1
ATOM 4739 C C . SER B 1 174 ? 21.688 16.109 -2.561 1 98.44 174 SER B C 1
ATOM 4741 O O . SER B 1 174 ? 21.094 16.453 -3.582 1 98.44 174 SER B O 1
ATOM 4743 N N . VAL B 1 175 ? 21.109 15.891 -1.398 1 98.88 175 VAL B N 1
ATOM 4744 C CA . VAL B 1 175 ? 19.703 16.188 -1.167 1 98.88 175 VAL B CA 1
ATOM 4745 C C . VAL B 1 175 ? 19.578 17.344 -0.165 1 98.88 175 VAL B C 1
ATOM 4747 O O . VAL B 1 175 ? 20.031 17.234 0.975 1 98.88 175 VAL B O 1
ATOM 4750 N N . LEU B 1 176 ? 18.984 18.438 -0.612 1 98.94 176 LEU B N 1
ATOM 4751 C CA . LEU B 1 176 ? 18.922 19.656 0.187 1 98.94 176 LEU B CA 1
ATOM 4752 C C . LEU B 1 176 ? 17.5 19.938 0.643 1 98.94 176 LEU B C 1
ATOM 4754 O O . LEU B 1 176 ? 16.562 19.844 -0.15 1 98.94 176 LEU B O 1
ATOM 4758 N N . SER B 1 177 ? 17.297 20.219 1.88 1 98.81 177 SER B N 1
ATOM 4759 C CA . SER B 1 177 ? 15.992 20.594 2.428 1 98.81 177 SER B CA 1
ATOM 4760 C C . SER B 1 177 ? 16.156 21.359 3.744 1 98.81 177 SER B C 1
ATOM 4762 O O . SER B 1 177 ? 17.156 21.188 4.445 1 98.81 177 SER B O 1
ATOM 4764 N N . GLY B 1 178 ? 15.266 22.25 4.078 1 98.25 178 GLY B N 1
ATOM 4765 C CA . GLY B 1 178 ? 15.273 22.922 5.371 1 98.25 178 GLY B CA 1
ATOM 4766 C C . GLY B 1 178 ? 14.734 22.047 6.492 1 98.25 178 GLY B C 1
ATOM 4767 O O . GLY B 1 178 ? 15.438 21.781 7.469 1 98.25 178 GLY B O 1
ATOM 4768 N N . THR B 1 179 ? 13.5 21.594 6.375 1 97.19 179 THR B N 1
ATOM 4769 C CA . THR B 1 179 ? 12.828 20.797 7.395 1 97.19 179 THR B CA 1
ATOM 4770 C C . THR B 1 179 ? 12.086 19.625 6.762 1 97.19 179 THR B C 1
ATOM 4772 O O . THR B 1 179 ? 10.859 19.547 6.82 1 97.19 179 THR B O 1
ATOM 4775 N N . PRO B 1 180 ? 12.844 18.672 6.223 1 97.25 180 PRO B N 1
ATOM 4776 C CA . PRO B 1 180 ? 12.18 17.547 5.57 1 97.25 180 PRO B CA 1
ATOM 4777 C C . PRO B 1 180 ? 11.438 16.656 6.562 1 97.25 180 PRO B C 1
ATOM 4779 O O . PRO B 1 180 ? 11.898 16.469 7.691 1 97.25 180 PRO B O 1
ATOM 4782 N N . HIS B 1 181 ? 10.281 16.172 6.16 1 96.75 181 HIS B N 1
ATOM 4783 C CA . HIS B 1 181 ? 9.586 15.133 6.926 1 96.75 181 HIS B CA 1
ATOM 4784 C C . HIS B 1 181 ? 10.43 13.867 7.035 1 96.75 181 HIS B C 1
ATOM 4786 O O . HIS B 1 181 ? 11.242 13.578 6.148 1 96.75 181 HIS B O 1
ATOM 4792 N N . SER B 1 182 ? 10.25 13.094 8.062 1 95.31 182 SER B N 1
ATOM 4793 C CA . SER B 1 182 ? 11 11.867 8.297 1 95.31 182 SER B CA 1
ATOM 4794 C C . SER B 1 182 ? 10.852 10.891 7.137 1 95.31 182 SER B C 1
ATOM 4796 O O . SER B 1 182 ? 11.758 10.094 6.863 1 95.31 182 SER B O 1
ATOM 4798 N N . SER B 1 183 ? 9.711 10.914 6.43 1 97.25 183 SER B N 1
ATOM 4799 C CA . SER B 1 183 ? 9.477 10.016 5.305 1 97.25 183 SER B CA 1
ATOM 4800 C C . SER B 1 183 ? 10.469 10.273 4.176 1 97.25 183 SER B C 1
ATOM 4802 O O . SER B 1 183 ? 10.734 9.383 3.365 1 97.25 183 SER B O 1
ATOM 4804 N N . ILE B 1 184 ? 11.023 11.492 4.078 1 98.5 184 ILE B N 1
ATOM 4805 C CA . ILE B 1 184 ? 12.047 11.797 3.08 1 98.5 184 ILE B CA 1
ATOM 4806 C C . ILE B 1 184 ? 13.32 11.031 3.402 1 98.5 184 ILE B C 1
ATOM 4808 O O . ILE B 1 184 ? 13.906 10.383 2.527 1 98.5 184 ILE B O 1
ATOM 4812 N N . ILE B 1 185 ? 13.742 11.086 4.664 1 98.06 185 ILE B N 1
ATOM 4813 C CA . ILE B 1 185 ? 14.953 10.422 5.121 1 98.06 185 ILE B CA 1
ATOM 4814 C C . ILE B 1 185 ? 14.805 8.906 4.969 1 98.06 185 ILE B C 1
ATOM 4816 O O . ILE B 1 185 ? 15.719 8.227 4.512 1 98.06 185 ILE B O 1
ATOM 4820 N N . LYS B 1 186 ? 13.68 8.383 5.324 1 98.38 186 LYS B N 1
ATOM 4821 C CA . LYS B 1 186 ? 13.383 6.969 5.16 1 98.38 186 LYS B CA 1
ATOM 4822 C C . LYS B 1 186 ? 13.43 6.562 3.688 1 98.38 186 LYS B C 1
ATOM 4824 O O . LYS B 1 186 ? 13.922 5.484 3.352 1 98.38 186 LYS B O 1
ATOM 4829 N N . SER B 1 187 ? 12.875 7.398 2.822 1 98.81 187 SER B N 1
ATOM 4830 C CA . SER B 1 187 ? 12.891 7.125 1.39 1 98.81 187 SER B CA 1
ATOM 4831 C C . SER B 1 187 ? 14.32 7.051 0.857 1 98.81 187 SER B C 1
ATOM 4833 O O . SER B 1 187 ? 14.625 6.227 -0.008 1 98.81 187 SER B O 1
ATOM 4835 N N . LEU B 1 188 ? 15.219 7.918 1.37 1 98.69 188 LEU B N 1
ATOM 4836 C CA . LEU B 1 188 ? 16.609 7.887 0.942 1 98.69 188 LEU B CA 1
ATOM 4837 C C . LEU B 1 188 ? 17.266 6.559 1.311 1 98.69 188 LEU B C 1
ATOM 4839 O O . LEU B 1 188 ? 18.047 6.012 0.532 1 98.69 188 LEU B O 1
ATOM 4843 N N . SER B 1 189 ? 16.906 6.102 2.479 1 98.56 189 SER B N 1
ATOM 4844 C CA . SER B 1 189 ? 17.375 4.781 2.9 1 98.56 189 SER B CA 1
ATOM 4845 C C . SER B 1 189 ? 16.875 3.693 1.961 1 98.56 189 SER B C 1
ATOM 4847 O O . SER B 1 189 ? 17.656 2.904 1.435 1 98.56 189 SER B O 1
ATOM 4849 N N . MET B 1 190 ? 15.625 3.648 1.687 1 98.81 190 MET B N 1
ATOM 4850 C CA . MET B 1 190 ? 14.992 2.609 0.878 1 98.81 190 MET B CA 1
ATOM 4851 C C . MET B 1 190 ? 15.531 2.629 -0.549 1 98.81 190 MET B C 1
ATOM 4853 O O . MET B 1 190 ? 15.773 1.576 -1.142 1 98.81 190 MET B O 1
ATOM 4857 N N . LEU B 1 191 ? 15.766 3.797 -1.076 1 98.81 191 LEU B N 1
ATOM 4858 C CA . LEU B 1 191 ? 16.141 3.977 -2.473 1 98.81 191 LEU B CA 1
ATOM 4859 C C . LEU B 1 191 ? 17.625 3.66 -2.682 1 98.81 191 LEU B C 1
ATOM 4861 O O . LEU B 1 191 ? 18.109 3.65 -3.816 1 98.81 191 LEU B O 1
ATOM 4865 N N . GLY B 1 192 ? 18.359 3.465 -1.602 1 98.62 192 GLY B N 1
ATOM 4866 C CA . GLY B 1 192 ? 19.766 3.15 -1.705 1 98.62 192 GLY B CA 1
ATOM 4867 C C . GLY B 1 192 ? 20.641 4.379 -1.855 1 98.62 192 GLY B C 1
ATOM 4868 O O . GLY B 1 192 ? 21.859 4.266 -2.062 1 98.62 192 GLY B O 1
ATOM 4869 N N . ILE B 1 193 ? 20.031 5.535 -1.75 1 98.62 193 ILE B N 1
ATOM 4870 C CA . ILE B 1 193 ? 20.797 6.781 -1.788 1 98.62 193 ILE B CA 1
ATOM 4871 C C . ILE B 1 193 ? 21.547 6.965 -0.473 1 98.62 193 ILE B C 1
ATOM 4873 O O . ILE B 1 193 ? 22.688 7.426 -0.466 1 98.62 193 ILE B O 1
ATOM 4877 N N . GLY B 1 194 ? 20.938 6.566 0.604 1 98.38 194 GLY B N 1
ATOM 4878 C CA . GLY B 1 194 ? 21.516 6.695 1.931 1 98.38 194 GLY B CA 1
ATOM 4879 C C . GLY B 1 194 ? 21.062 7.941 2.664 1 98.38 194 GLY B C 1
ATOM 4880 O O . GLY B 1 194 ? 20.953 9.016 2.068 1 98.38 194 GLY B O 1
ATOM 4881 N N . ARG B 1 195 ? 20.812 7.82 3.932 1 98.06 195 ARG B N 1
ATOM 4882 C CA . ARG B 1 195 ? 20.328 8.922 4.758 1 98.06 195 ARG B CA 1
ATOM 4883 C C . ARG B 1 195 ? 21.359 10.039 4.855 1 98.06 195 ARG B C 1
ATOM 4885 O O . ARG B 1 195 ? 21 11.211 4.973 1 98.06 195 ARG B O 1
ATOM 4892 N N . ASP B 1 196 ? 22.609 9.711 4.711 1 97.5 196 ASP B N 1
ATOM 4893 C CA . ASP B 1 196 ? 23.703 10.664 4.867 1 97.5 196 ASP B CA 1
ATOM 4894 C C . ASP B 1 196 ? 23.734 11.664 3.717 1 97.5 196 ASP B C 1
ATOM 4896 O O . ASP B 1 196 ? 24.406 12.695 3.797 1 97.5 196 ASP B O 1
ATOM 4900 N N . SER B 1 197 ? 22.969 11.359 2.721 1 98.44 197 SER B N 1
ATOM 4901 C CA . SER B 1 197 ? 22.922 12.258 1.568 1 98.44 197 SER B CA 1
ATOM 4902 C C . SER B 1 197 ? 22.109 13.508 1.871 1 98.44 197 SER B C 1
ATOM 4904 O O . SER B 1 197 ? 22.188 14.492 1.135 1 98.44 197 SER B O 1
ATOM 4906 N N . MET B 1 198 ? 21.328 13.477 2.943 1 98.44 198 MET B N 1
ATOM 4907 C CA . MET B 1 198 ? 20.516 14.625 3.342 1 98.44 198 MET B CA 1
ATOM 4908 C C . MET B 1 198 ? 21.391 15.734 3.922 1 98.44 198 MET B C 1
ATOM 4910 O O . MET B 1 198 ? 22.156 15.5 4.859 1 98.44 198 MET B O 1
ATOM 4914 N N . LYS B 1 199 ? 21.344 16.859 3.33 1 98.38 199 LYS B N 1
ATOM 4915 C CA . LYS B 1 199 ? 21.984 18.062 3.844 1 98.38 199 LYS B CA 1
ATOM 4916 C C . LYS B 1 199 ? 20.953 19.094 4.293 1 98.38 199 LYS B C 1
ATOM 4918 O O . LYS B 1 199 ? 20.203 19.625 3.471 1 98.38 199 LYS B O 1
ATOM 4923 N N . TYR B 1 200 ? 20.953 19.438 5.492 1 98.19 200 TYR B N 1
ATOM 4924 C CA . TYR B 1 200 ? 20 20.375 6.062 1 98.19 200 TYR B CA 1
ATOM 4925 C C . TYR B 1 200 ? 20.438 21.812 5.809 1 98.19 200 TYR B C 1
ATOM 4927 O O . TYR B 1 200 ? 21.531 22.203 6.191 1 98.19 200 TYR B O 1
ATOM 4935 N N . VAL B 1 201 ? 19.562 22.516 5.188 1 98.81 201 VAL B N 1
ATOM 4936 C CA . VAL B 1 201 ? 19.781 23.922 4.91 1 98.81 201 VAL B CA 1
ATOM 4937 C C . VAL B 1 201 ? 19.125 24.781 5.996 1 98.81 201 VAL B C 1
ATOM 4939 O O . VAL B 1 201 ? 17.984 24.5 6.406 1 98.81 201 VAL B O 1
ATOM 4942 N N . PRO B 1 202 ? 19.781 25.781 6.449 1 98.56 202 PRO B N 1
ATOM 4943 C CA . PRO B 1 202 ? 19.172 26.625 7.492 1 98.56 202 PRO B CA 1
ATOM 4944 C C . PRO B 1 202 ? 17.828 27.219 7.074 1 98.56 202 PRO B C 1
ATOM 4946 O O . PRO B 1 202 ? 17.656 27.594 5.914 1 98.56 202 PRO B O 1
ATOM 4949 N N . THR B 1 203 ? 16.969 27.328 8.023 1 98.31 203 THR B N 1
ATOM 4950 C CA . THR B 1 203 ? 15.641 27.891 7.809 1 98.31 203 THR B CA 1
ATOM 4951 C C . THR B 1 203 ? 15.609 29.375 8.188 1 98.31 203 THR B C 1
ATOM 4953 O O . THR B 1 203 ? 16.578 29.891 8.75 1 98.31 203 THR B O 1
ATOM 4956 N N . ARG B 1 204 ? 14.539 30.062 7.781 1 97.69 204 ARG B N 1
ATOM 4957 C CA . ARG B 1 204 ? 14.344 31.438 8.195 1 97.69 204 ARG B CA 1
ATOM 4958 C C . ARG B 1 204 ? 14.203 31.547 9.711 1 97.69 204 ARG B C 1
ATOM 4960 O O . ARG B 1 204 ? 13.688 30.625 10.359 1 97.69 204 ARG B O 1
ATOM 4967 N N . PRO B 1 205 ? 14.672 32.656 10.297 1 95.25 205 PRO B N 1
ATOM 4968 C CA . PRO B 1 205 ? 14.562 32.781 11.75 1 95.25 205 PRO B CA 1
ATOM 4969 C C . PRO B 1 205 ? 13.133 32.625 12.25 1 95.25 205 PRO B C 1
ATOM 4971 O O . PRO B 1 205 ? 12.219 33.281 11.766 1 95.25 205 PRO B O 1
ATOM 4974 N N . GLY B 1 206 ? 12.992 31.719 13.156 1 93.62 206 GLY B N 1
ATOM 4975 C CA . GLY B 1 206 ? 11.703 31.5 13.797 1 93.62 206 GLY B CA 1
ATOM 4976 C C . GLY B 1 206 ? 10.734 30.703 12.93 1 93.62 206 GLY B C 1
ATOM 4977 O O . GLY B 1 206 ? 9.547 30.609 13.25 1 93.62 206 GLY B O 1
ATOM 4978 N N . ARG B 1 207 ? 11.227 30.219 11.852 1 96.69 207 ARG B N 1
ATOM 4979 C CA . ARG B 1 207 ? 10.359 29.5 10.922 1 96.69 207 ARG B CA 1
ATOM 4980 C C . ARG B 1 207 ? 10.969 28.141 10.555 1 96.69 207 ARG B C 1
ATOM 4982 O O . ARG B 1 207 ? 12.141 27.891 10.836 1 96.69 207 ARG B O 1
ATOM 4989 N N . GLU B 1 208 ? 10.125 27.297 10.023 1 97.56 208 GLU B N 1
ATOM 4990 C CA . GLU B 1 208 ? 10.594 26.016 9.508 1 97.56 208 GLU B CA 1
ATOM 4991 C C . GLU B 1 208 ? 10.852 26.094 8 1 97.56 208 GLU B C 1
ATOM 4993 O O . GLU B 1 208 ? 11.438 25.172 7.422 1 97.56 208 GLU B O 1
ATOM 4998 N N . ALA B 1 209 ? 10.492 27.203 7.348 1 98.44 209 ALA B N 1
ATOM 4999 C CA . ALA B 1 209 ? 10.719 27.406 5.918 1 98.44 209 ALA B CA 1
ATOM 5000 C C . ALA B 1 209 ? 12.203 27.609 5.621 1 98.44 209 ALA B C 1
ATOM 5002 O O . ALA B 1 209 ? 12.898 28.328 6.344 1 98.44 209 ALA B O 1
ATOM 5003 N N . VAL B 1 210 ? 12.633 26.984 4.59 1 98.75 210 VAL B N 1
ATOM 5004 C CA . VAL B 1 210 ? 14.039 27.078 4.211 1 98.75 210 VAL B CA 1
ATOM 5005 C C . VAL B 1 210 ? 14.398 28.516 3.865 1 98.75 210 VAL B C 1
ATOM 5007 O O . VAL B 1 210 ? 13.578 29.25 3.285 1 98.75 210 VAL B O 1
ATOM 5010 N N . ASP B 1 211 ? 15.594 29 4.27 1 98.81 211 ASP B N 1
ATOM 5011 C CA . ASP B 1 211 ? 16.125 30.297 3.832 1 98.81 211 ASP B CA 1
ATOM 5012 C C . ASP B 1 211 ? 16.641 30.203 2.4 1 98.81 211 ASP B C 1
ATOM 5014 O O . ASP B 1 211 ? 17.672 29.578 2.146 1 98.81 211 ASP B O 1
ATOM 5018 N N . VAL B 1 212 ? 16.031 30.891 1.474 1 98.75 212 VAL B N 1
ATOM 5019 C CA . VAL B 1 212 ? 16.344 30.781 0.052 1 98.75 212 VAL B CA 1
ATOM 5020 C C . VAL B 1 212 ? 17.781 31.25 -0.203 1 98.75 212 VAL B C 1
ATOM 5022 O O . VAL B 1 212 ? 18.469 30.703 -1.064 1 98.75 212 VAL B O 1
ATOM 5025 N N . ARG B 1 213 ? 18.25 32.25 0.555 1 98.56 213 ARG B N 1
ATOM 5026 C CA . ARG B 1 213 ? 19.625 32.688 0.424 1 98.56 213 ARG B CA 1
ATOM 5027 C C . ARG B 1 213 ? 20.609 31.578 0.809 1 98.56 213 ARG B C 1
ATOM 5029 O O . ARG B 1 213 ? 21.609 31.359 0.128 1 98.56 213 ARG B O 1
ATOM 5036 N N . ARG B 1 214 ? 20.266 30.906 1.896 1 98.81 214 ARG B N 1
ATOM 5037 C CA . ARG B 1 214 ? 21.125 29.812 2.342 1 98.81 214 ARG B CA 1
ATOM 5038 C C . ARG B 1 214 ? 21.062 28.625 1.375 1 98.81 214 ARG B C 1
ATOM 5040 O O . ARG B 1 214 ? 22.047 27.922 1.173 1 98.81 214 ARG B O 1
ATOM 5047 N N . LEU B 1 215 ? 19.891 28.391 0.805 1 98.94 215 LEU B N 1
ATOM 5048 C CA . LEU B 1 215 ? 19.766 27.375 -0.227 1 98.94 215 LEU B CA 1
ATOM 5049 C C . LEU B 1 215 ? 20.625 27.703 -1.439 1 98.94 215 LEU B C 1
ATOM 5051 O O . LEU B 1 215 ? 21.266 26.828 -2.014 1 98.94 215 LEU B O 1
ATOM 5055 N N . THR B 1 216 ? 20.625 28.984 -1.811 1 98.81 216 THR B N 1
ATOM 5056 C CA . THR B 1 216 ? 21.453 29.453 -2.916 1 98.81 216 THR B CA 1
ATOM 5057 C C . THR B 1 216 ? 22.938 29.172 -2.639 1 98.81 216 THR B C 1
ATOM 5059 O O . THR B 1 216 ? 23.656 28.688 -3.512 1 98.81 216 THR B O 1
ATOM 5062 N N . GLU B 1 217 ? 23.35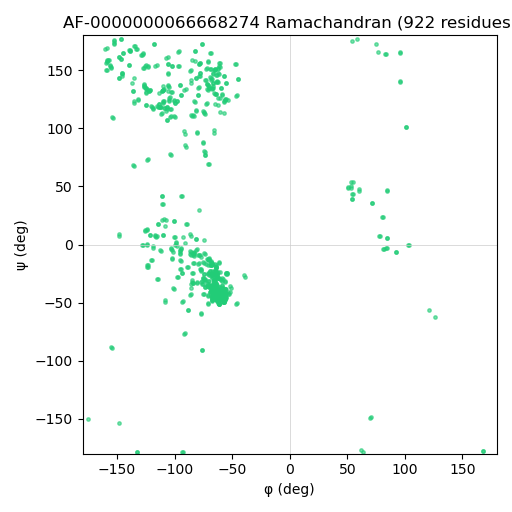9 29.453 -1.426 1 98.81 217 GLU B N 1
ATOM 5063 C CA . GLU B 1 217 ? 24.75 29.203 -1.031 1 98.81 217 GLU B CA 1
ATOM 5064 C C . GLU B 1 217 ? 25.094 27.719 -1.123 1 98.81 217 GLU B C 1
ATOM 5066 O O . GLU B 1 217 ? 26.172 27.359 -1.587 1 98.81 217 GLU B O 1
ATOM 5071 N N . ALA B 1 218 ? 24.172 26.906 -0.685 1 98.81 218 ALA B N 1
ATOM 5072 C CA . ALA B 1 218 ? 24.375 25.453 -0.731 1 98.81 218 ALA B CA 1
ATOM 5073 C C . ALA B 1 218 ? 24.5 24.969 -2.172 1 98.81 218 ALA B C 1
ATOM 5075 O O . ALA B 1 218 ? 25.328 24.109 -2.475 1 98.81 218 ALA B O 1
ATOM 5076 N N . LEU B 1 219 ? 23.641 25.484 -3.02 1 98.75 219 LEU B N 1
ATOM 5077 C CA . LEU B 1 219 ? 23.672 25.109 -4.43 1 98.75 219 LEU B CA 1
ATOM 5078 C C . LEU B 1 219 ? 24.953 25.609 -5.098 1 98.75 219 LEU B C 1
ATOM 5080 O O . LEU B 1 219 ? 25.547 24.906 -5.926 1 98.75 219 LEU B O 1
ATOM 5084 N N . ASP B 1 220 ? 25.375 26.812 -4.742 1 98.5 220 ASP B N 1
ATOM 5085 C CA . ASP B 1 220 ? 26.625 27.359 -5.254 1 98.5 220 ASP B CA 1
ATOM 5086 C C . ASP B 1 220 ? 27.812 26.453 -4.902 1 98.5 220 ASP B C 1
ATOM 5088 O O . ASP B 1 220 ? 28.703 26.25 -5.723 1 98.5 220 ASP B O 1
ATOM 5092 N N . ALA B 1 221 ? 27.797 25.938 -3.758 1 98.31 221 ALA B N 1
ATOM 5093 C CA . ALA B 1 221 ? 28.891 25.125 -3.24 1 98.31 221 ALA B CA 1
ATOM 5094 C C . ALA B 1 221 ? 29.016 23.812 -4.004 1 98.31 221 ALA B C 1
ATOM 5096 O O . ALA B 1 221 ? 30.047 23.141 -3.936 1 98.31 221 ALA B O 1
ATOM 5097 N N . LEU B 1 222 ? 27.953 23.422 -4.758 1 97.69 222 LEU B N 1
ATOM 5098 C CA . LEU B 1 222 ? 27.969 22.172 -5.523 1 97.69 222 LEU B CA 1
ATOM 5099 C C . LEU B 1 222 ? 28.672 22.359 -6.859 1 97.69 222 LEU B C 1
ATOM 5101 O O . LEU B 1 222 ? 28.891 21.406 -7.602 1 97.69 222 LEU B O 1
ATOM 5105 N N . ASP B 1 223 ? 29.016 23.547 -7.23 1 97.19 223 ASP B N 1
ATOM 5106 C CA . ASP B 1 223 ? 29.844 23.891 -8.391 1 97.19 223 ASP B CA 1
ATOM 5107 C C . ASP B 1 223 ? 29.25 23.281 -9.672 1 97.19 223 ASP B C 1
ATOM 5109 O O . ASP B 1 223 ? 29.953 22.594 -10.414 1 97.19 223 ASP B O 1
ATOM 5113 N N . GLY B 1 224 ? 28.031 23.375 -9.82 1 95.75 224 GLY B N 1
ATOM 5114 C CA . GLY B 1 224 ? 27.375 22.969 -11.055 1 95.75 224 GLY B CA 1
ATOM 5115 C C . GLY B 1 224 ? 26.906 21.531 -11.031 1 95.75 224 GLY B C 1
ATOM 5116 O O . GLY B 1 224 ? 26.188 21.094 -11.938 1 95.75 224 GLY B O 1
ATOM 5117 N N . HIS B 1 225 ? 27.219 20.734 -10.016 1 96.5 225 HIS B N 1
ATOM 5118 C CA . HIS B 1 225 ? 26.719 19.375 -9.898 1 96.5 225 HIS B CA 1
ATOM 5119 C C . HIS B 1 225 ? 25.234 19.359 -9.594 1 96.5 225 HIS B C 1
ATOM 5121 O O . HIS B 1 225 ? 24.75 20.125 -8.766 1 96.5 225 HIS B O 1
ATOM 5127 N N . PRO B 1 226 ? 24.5 18.516 -10.281 1 98 226 PRO B N 1
ATOM 5128 C CA . PRO B 1 226 ? 23.047 18.453 -10.055 1 98 226 PRO B CA 1
ATOM 5129 C C . PRO B 1 226 ? 22.688 17.953 -8.648 1 98 226 PRO B C 1
ATOM 5131 O O . PRO B 1 226 ? 23.422 17.156 -8.07 1 98 226 PRO B O 1
ATOM 5134 N N . ALA B 1 227 ? 21.531 18.422 -8.117 1 98.69 227 ALA B N 1
ATOM 5135 C CA . ALA B 1 227 ? 21.078 18.078 -6.77 1 98.69 227 ALA B CA 1
ATOM 5136 C C . ALA B 1 227 ? 19.578 17.812 -6.742 1 98.69 227 ALA B C 1
ATOM 5138 O O . ALA B 1 227 ? 18.891 18 -7.746 1 98.69 227 ALA B O 1
ATOM 5139 N N . ILE B 1 228 ? 19.125 17.266 -5.699 1 98.94 228 ILE B N 1
ATOM 5140 C CA . ILE B 1 228 ? 17.703 17.172 -5.387 1 98.94 228 ILE B CA 1
ATOM 5141 C C . ILE B 1 228 ? 17.344 18.172 -4.301 1 98.94 228 ILE B C 1
ATOM 5143 O O . ILE B 1 228 ? 18 18.234 -3.258 1 98.94 228 ILE B O 1
ATOM 5147 N N . VAL B 1 229 ? 16.391 18.969 -4.543 1 98.94 229 VAL B N 1
ATOM 5148 C CA . VAL B 1 229 ? 15.859 19.891 -3.547 1 98.94 229 VAL B CA 1
ATOM 5149 C C . VAL B 1 229 ? 14.461 19.453 -3.127 1 98.94 229 VAL B C 1
ATOM 5151 O O . VAL B 1 229 ? 13.578 19.281 -3.969 1 98.94 229 VAL B O 1
ATOM 5154 N N . VAL B 1 230 ? 14.281 19.203 -1.83 1 98.94 230 VAL B N 1
ATOM 5155 C CA . VAL B 1 230 ? 12.984 18.859 -1.267 1 98.94 230 VAL B CA 1
ATOM 5156 C C . VAL B 1 230 ? 12.391 20.062 -0.539 1 98.94 230 VAL B C 1
ATOM 5158 O O . VAL B 1 230 ? 12.961 20.547 0.442 1 98.94 230 VAL B O 1
ATOM 5161 N N . ALA B 1 231 ? 11.297 20.531 -1.023 1 98.94 231 ALA B N 1
ATOM 5162 C CA . ALA B 1 231 ? 10.594 21.641 -0.4 1 98.94 231 ALA B CA 1
ATOM 5163 C C . ALA B 1 231 ? 9.344 21.172 0.336 1 98.94 231 ALA B C 1
ATOM 5165 O O . ALA B 1 231 ? 8.797 20.109 0.014 1 98.94 231 ALA B O 1
ATOM 5166 N N . ASN B 1 232 ? 8.953 21.969 1.302 1 98.62 232 ASN B N 1
ATOM 5167 C CA . ASN B 1 232 ? 7.805 21.625 2.133 1 98.62 232 ASN B CA 1
ATOM 5168 C C . ASN B 1 232 ? 6.617 22.531 1.85 1 98.62 232 ASN B C 1
ATOM 5170 O O . ASN B 1 232 ? 6.758 23.766 1.842 1 98.62 232 ASN B O 1
ATOM 5174 N N . ALA B 1 233 ? 5.531 21.984 1.517 1 98.56 233 ALA B N 1
ATOM 5175 C CA . ALA B 1 233 ? 4.227 22.641 1.563 1 98.56 233 ALA B CA 1
ATOM 5176 C C . ALA B 1 233 ? 3.416 22.156 2.764 1 98.56 233 ALA B C 1
ATOM 5178 O O . ALA B 1 233 ? 2.432 21.438 2.605 1 98.56 233 ALA B O 1
ATOM 5179 N N . GLY B 1 234 ? 3.768 22.688 3.92 1 97.81 234 GLY B N 1
ATOM 5180 C CA . GLY B 1 234 ? 3.225 22.266 5.199 1 97.81 234 GLY B CA 1
ATOM 5181 C C . GLY B 1 234 ? 4.16 21.344 5.965 1 97.81 234 GLY B C 1
ATOM 5182 O O . GLY B 1 234 ? 4.262 20.156 5.66 1 97.81 234 GLY B O 1
ATOM 5183 N N . THR B 1 235 ? 4.883 21.859 6.957 1 96.81 235 THR B N 1
ATOM 5184 C CA . THR B 1 235 ? 5.715 21.047 7.84 1 96.81 235 THR B CA 1
ATOM 5185 C C . THR B 1 235 ? 4.875 20.422 8.953 1 96.81 235 THR B C 1
ATOM 5187 O O . THR B 1 235 ? 3.754 20.875 9.211 1 96.81 235 THR B O 1
ATOM 5190 N N . VAL B 1 236 ? 5.383 19.484 9.641 1 88.94 236 VAL B N 1
ATOM 5191 C CA . VAL B 1 236 ? 4.594 18.641 10.523 1 88.94 236 VAL B CA 1
ATOM 5192 C C . VAL B 1 236 ? 4.258 19.406 11.805 1 88.94 236 VAL B C 1
ATOM 5194 O O . VAL B 1 236 ? 3.17 19.234 12.367 1 88.94 236 VAL B O 1
ATOM 5197 N N . ASN B 1 237 ? 5.082 20.281 12.266 1 90.31 237 ASN B N 1
ATOM 5198 C CA . ASN B 1 237 ? 4.871 20.938 13.555 1 90.31 237 ASN B CA 1
ATOM 5199 C C . ASN B 1 237 ? 4.023 22.188 13.414 1 90.31 237 ASN B C 1
ATOM 5201 O O . ASN B 1 237 ? 2.936 22.281 13.984 1 90.31 237 ASN B O 1
ATOM 5205 N N . THR B 1 238 ? 4.531 23.078 12.547 1 94.62 238 THR B N 1
ATOM 5206 C CA . THR B 1 238 ? 3.887 24.391 12.539 1 94.62 238 THR B CA 1
ATOM 5207 C C . THR B 1 238 ? 3.221 24.656 11.188 1 94.62 238 THR B C 1
ATOM 5209 O O . THR B 1 238 ? 2.721 25.75 10.945 1 94.62 238 THR B O 1
ATOM 5212 N N . VAL B 1 239 ? 3.221 23.672 10.367 1 97.31 239 VAL B N 1
ATOM 5213 C CA . VAL B 1 239 ? 2.623 23.75 9.039 1 97.31 239 VAL B CA 1
ATOM 5214 C C . VAL B 1 239 ? 3.18 24.953 8.297 1 97.31 239 VAL B C 1
ATOM 5216 O O . VAL B 1 239 ? 2.42 25.797 7.809 1 97.31 239 VAL B O 1
ATOM 5219 N N . ASP B 1 240 ? 4.477 25.047 8.297 1 97.94 240 ASP B N 1
ATOM 5220 C CA . ASP B 1 240 ? 5.152 26.125 7.574 1 97.94 240 ASP B CA 1
ATOM 5221 C C . ASP B 1 240 ? 5.34 25.75 6.102 1 97.94 240 ASP B C 1
ATOM 5223 O O . ASP B 1 240 ? 5.246 24.578 5.734 1 97.94 240 ASP B O 1
ATOM 5227 N N . PHE B 1 241 ? 5.52 26.766 5.246 1 98.62 241 PHE B N 1
ATOM 5228 C CA . PHE B 1 241 ? 5.609 26.609 3.797 1 98.62 241 PHE B CA 1
ATOM 5229 C C . PHE B 1 241 ? 6.902 27.219 3.266 1 98.62 241 PHE B C 1
ATOM 5231 O O . PHE B 1 241 ? 7.277 28.328 3.645 1 98.62 241 PHE B O 1
ATOM 5238 N N . ASP B 1 242 ? 7.605 26.453 2.449 1 98.81 242 ASP B N 1
ATOM 5239 C CA . ASP B 1 242 ? 8.711 27.031 1.701 1 98.81 242 ASP B CA 1
ATOM 5240 C C . ASP B 1 242 ? 8.203 27.938 0.586 1 98.81 242 ASP B C 1
ATOM 5242 O O . ASP B 1 242 ? 7.078 27.781 0.111 1 98.81 242 ASP B O 1
ATOM 5246 N N . ASP B 1 243 ? 9.016 28.953 0.228 1 98.75 243 ASP B N 1
ATOM 5247 C CA . ASP B 1 243 ? 8.703 29.797 -0.92 1 98.75 243 ASP B CA 1
ATOM 5248 C C . ASP B 1 243 ? 8.977 29.078 -2.232 1 98.75 243 ASP B C 1
ATOM 5250 O O . ASP B 1 243 ? 10.055 29.219 -2.816 1 98.75 243 ASP B O 1
ATOM 5254 N N . LEU B 1 244 ? 7.973 28.344 -2.705 1 98.88 244 LEU B N 1
ATOM 5255 C CA . LEU B 1 244 ? 8.148 27.438 -3.838 1 98.88 244 LEU B CA 1
ATOM 5256 C C . LEU B 1 244 ? 8.539 28.219 -5.094 1 98.88 244 LEU B C 1
ATOM 5258 O O . LEU B 1 244 ? 9.359 27.75 -5.883 1 98.88 244 LEU B O 1
ATOM 5262 N N . ARG B 1 245 ? 7.965 29.391 -5.297 1 98.5 245 ARG B N 1
ATOM 5263 C CA . ARG B 1 245 ? 8.273 30.203 -6.461 1 98.5 245 ARG B CA 1
ATOM 5264 C C . ARG B 1 245 ? 9.727 30.656 -6.438 1 98.5 245 ARG B C 1
ATOM 5266 O O . ARG B 1 245 ? 10.43 30.594 -7.449 1 98.5 245 ARG B O 1
ATOM 5273 N N . ALA B 1 246 ? 10.141 31.125 -5.336 1 98.75 246 ALA B N 1
ATOM 5274 C CA . ALA B 1 246 ? 11.516 31.578 -5.199 1 98.75 246 ALA B CA 1
ATOM 5275 C C . ALA B 1 246 ? 12.5 30.422 -5.406 1 98.75 246 ALA B C 1
ATOM 5277 O O . ALA B 1 246 ? 13.547 30.594 -6.027 1 98.75 246 ALA B O 1
ATOM 5278 N N . ILE B 1 247 ? 12.172 29.281 -4.863 1 98.88 247 ILE B N 1
ATOM 5279 C CA . ILE B 1 247 ? 13.039 28.109 -5.023 1 98.88 247 ILE B CA 1
ATOM 5280 C C . ILE B 1 247 ? 13.094 27.703 -6.492 1 98.88 247 ILE B C 1
ATOM 5282 O O . ILE B 1 247 ? 14.18 27.469 -7.035 1 98.88 247 ILE B O 1
ATOM 5286 N N . ALA B 1 248 ? 11.914 27.641 -7.133 1 98.81 248 ALA B N 1
ATOM 5287 C CA . ALA B 1 248 ? 11.852 27.25 -8.539 1 98.81 248 ALA B CA 1
ATOM 5288 C C . ALA B 1 248 ? 12.68 28.188 -9.406 1 98.81 248 ALA B C 1
ATOM 5290 O O . ALA B 1 248 ? 13.297 27.75 -10.383 1 98.81 248 ALA B O 1
ATOM 5291 N N . ALA B 1 249 ? 12.734 29.422 -9.078 1 98.62 249 ALA B N 1
ATOM 5292 C CA . ALA B 1 249 ? 13.453 30.422 -9.859 1 98.62 249 ALA B CA 1
ATOM 5293 C C . ALA B 1 249 ? 14.953 30.156 -9.852 1 98.62 249 ALA B C 1
ATOM 5295 O O . ALA B 1 249 ? 15.664 30.562 -10.773 1 98.62 249 ALA B O 1
ATOM 5296 N N . LEU B 1 250 ? 15.445 29.484 -8.844 1 98.75 250 LEU B N 1
ATOM 5297 C CA . LEU B 1 250 ? 16.875 29.172 -8.742 1 98.75 250 LEU B CA 1
ATOM 5298 C C . LEU B 1 250 ? 17.297 28.234 -9.867 1 98.75 250 LEU B C 1
ATOM 5300 O O . LEU B 1 250 ? 18.5 28.109 -10.148 1 98.75 250 LEU B O 1
ATOM 5304 N N . ARG B 1 251 ? 16.375 27.562 -10.547 1 97.81 251 ARG B N 1
ATOM 5305 C CA . ARG B 1 251 ? 16.703 26.609 -11.602 1 97.81 251 ARG B CA 1
ATOM 5306 C C . ARG B 1 251 ? 17.297 27.312 -12.82 1 97.81 251 ARG B C 1
ATOM 5308 O O . ARG B 1 251 ? 17.906 26.688 -13.672 1 97.81 251 ARG B O 1
ATOM 5315 N N . GLN B 1 252 ? 17.109 28.609 -12.914 1 97.56 252 GLN B N 1
ATOM 5316 C CA . GLN B 1 252 ? 17.719 29.391 -13.977 1 97.56 252 GLN B CA 1
ATOM 5317 C C . GLN B 1 252 ? 19.25 29.359 -13.875 1 97.56 252 GLN B C 1
ATOM 5319 O O . GLN B 1 252 ? 19.938 29.469 -14.891 1 97.56 252 GLN B O 1
ATOM 5324 N N . ARG B 1 253 ? 19.734 29.125 -12.695 1 97.69 253 ARG B N 1
ATOM 5325 C CA . ARG B 1 253 ? 21.172 29.203 -12.461 1 97.69 253 ARG B CA 1
ATOM 5326 C C . ARG B 1 253 ? 21.734 27.844 -12.086 1 97.69 253 ARG B C 1
ATOM 5328 O O . ARG B 1 253 ? 22.906 27.562 -12.336 1 97.69 253 ARG B O 1
ATOM 5335 N N . TYR B 1 254 ? 20.906 27 -11.438 1 98.31 254 TYR B N 1
ATOM 5336 C CA . TYR B 1 254 ? 21.406 25.75 -10.883 1 98.31 254 TYR B CA 1
ATOM 5337 C C . TYR B 1 254 ? 20.578 24.562 -11.383 1 98.31 254 TYR B C 1
ATOM 5339 O O . TYR B 1 254 ? 19.359 24.641 -11.445 1 98.31 254 TYR B O 1
ATOM 5347 N N . PRO B 1 255 ? 21.203 23.5 -11.719 1 98.38 255 PRO B N 1
ATOM 5348 C CA . PRO B 1 255 ? 20.469 22.281 -12.078 1 98.38 255 PRO B CA 1
ATOM 5349 C C . PRO B 1 255 ? 20.016 21.484 -10.859 1 98.38 255 PRO B C 1
ATOM 5351 O O . PRO B 1 255 ? 20.844 20.953 -10.117 1 98.38 255 PRO B O 1
ATOM 5354 N N . PHE B 1 256 ? 18.734 21.375 -10.656 1 98.75 256 PHE B N 1
ATOM 5355 C CA . PHE B 1 256 ? 18.266 20.5 -9.586 1 98.75 256 PHE B CA 1
ATOM 5356 C C . PHE B 1 256 ? 16.844 20.031 -9.867 1 98.75 256 PHE B C 1
ATOM 5358 O O . PHE B 1 256 ? 16.109 20.656 -10.641 1 98.75 256 PHE B O 1
ATOM 5365 N N . TRP B 1 257 ? 16.5 18.875 -9.359 1 98.88 257 TRP B N 1
ATOM 5366 C CA . TRP B 1 257 ? 15.148 18.359 -9.273 1 98.88 257 TRP B CA 1
ATOM 5367 C C . TRP B 1 257 ? 14.398 18.969 -8.102 1 98.88 257 TRP B C 1
ATOM 5369 O O . TRP B 1 257 ? 14.906 18.984 -6.973 1 98.88 257 TRP B O 1
ATOM 5379 N N . LEU B 1 258 ? 13.234 19.5 -8.312 1 98.94 258 LEU B N 1
ATOM 5380 C CA . LEU B 1 258 ? 12.422 20.031 -7.234 1 98.94 258 LEU B CA 1
ATOM 5381 C C . LEU B 1 258 ? 11.281 19.078 -6.879 1 98.94 258 LEU B C 1
ATOM 5383 O O . LEU B 1 258 ? 10.359 18.891 -7.676 1 98.94 258 LEU B O 1
ATOM 5387 N N . HIS B 1 259 ? 11.367 18.469 -5.719 1 98.94 259 HIS B N 1
ATOM 5388 C CA . HIS B 1 259 ? 10.289 17.672 -5.133 1 98.94 259 HIS B CA 1
ATOM 5389 C C . HIS B 1 259 ? 9.578 18.453 -4.031 1 98.94 259 HIS B C 1
ATOM 5391 O O . HIS B 1 259 ? 10.227 19 -3.137 1 98.94 259 HIS B O 1
ATOM 5397 N N . VAL B 1 260 ? 8.266 18.484 -4.062 1 98.94 260 VAL B N 1
ATOM 5398 C CA . VAL B 1 260 ? 7.508 19.188 -3.023 1 98.94 260 VAL B CA 1
ATOM 5399 C C . VAL B 1 260 ? 6.676 18.172 -2.232 1 98.94 260 VAL B C 1
ATOM 5401 O O . VAL B 1 260 ? 5.848 17.469 -2.805 1 98.94 260 VAL B O 1
ATOM 5404 N N . ASP B 1 261 ? 6.949 18.094 -0.946 1 98.81 261 ASP B N 1
ATOM 5405 C CA . ASP B 1 261 ? 6.082 17.359 -0.03 1 98.81 261 ASP B CA 1
ATOM 5406 C C . ASP B 1 261 ? 4.871 18.188 0.372 1 98.81 261 ASP B C 1
ATOM 5408 O O . ASP B 1 261 ? 4.938 18.969 1.329 1 98.81 261 ASP B O 1
ATOM 5412 N N . GLY B 1 262 ? 3.783 17.953 -0.335 1 98.69 262 GLY B N 1
ATOM 5413 C CA . GLY B 1 262 ? 2.523 18.625 -0.045 1 98.69 262 GLY B CA 1
ATOM 5414 C C . GLY B 1 262 ? 1.474 17.688 0.531 1 98.69 262 GLY B C 1
ATOM 5415 O O . GLY B 1 262 ? 0.284 17.828 0.24 1 98.69 262 GLY B O 1
ATOM 5416 N N . ALA B 1 263 ? 1.857 16.703 1.331 1 97.81 263 ALA B N 1
ATOM 5417 C CA . ALA B 1 263 ? 0.978 15.648 1.825 1 97.81 263 ALA B CA 1
ATOM 5418 C C . ALA B 1 263 ? -0.343 16.219 2.326 1 97.81 263 ALA B C 1
ATOM 5420 O O . ALA B 1 263 ? -1.417 15.75 1.954 1 97.81 263 ALA B O 1
ATOM 5421 N N . PHE B 1 264 ? -0.253 17.234 3.188 1 95.62 264 PHE B N 1
ATOM 5422 C CA . PHE B 1 264 ? -1.51 17.828 3.621 1 95.62 264 PHE B CA 1
ATOM 5423 C C . PHE B 1 264 ? -1.521 19.328 3.338 1 95.62 264 PHE B C 1
ATOM 5425 O O . PHE B 1 264 ? -2.584 19.922 3.131 1 95.62 264 PHE B O 1
ATOM 5432 N N . GLY B 1 265 ? -0.384 19.938 3.146 1 97.94 265 GLY B N 1
ATOM 5433 C CA . GLY B 1 265 ? -0.338 21.375 2.939 1 97.94 265 GLY B CA 1
ATOM 5434 C C . GLY B 1 265 ? -0.819 21.797 1.563 1 97.94 265 GLY B C 1
ATOM 5435 O O . GLY B 1 265 ? -1.242 22.938 1.37 1 97.94 265 GLY B O 1
ATOM 5436 N N . ALA B 1 266 ? -0.753 20.953 0.556 1 98.56 266 ALA B N 1
ATOM 5437 C CA . ALA B 1 266 ? -1.265 21.266 -0.776 1 98.56 266 ALA B CA 1
ATOM 5438 C C . ALA B 1 266 ? -2.732 21.688 -0.718 1 98.56 266 ALA B C 1
ATOM 5440 O O . ALA B 1 266 ? -3.203 22.438 -1.567 1 98.56 266 ALA B O 1
ATOM 5441 N N . PHE B 1 267 ? -3.455 21.266 0.291 1 98.44 267 PHE B N 1
ATOM 5442 C CA . PHE B 1 267 ? -4.887 21.516 0.414 1 98.44 267 PHE B CA 1
ATOM 5443 C C . PHE B 1 267 ? -5.148 22.984 0.709 1 98.44 267 PHE B C 1
ATOM 5445 O O . PHE B 1 267 ? -6.281 23.453 0.595 1 98.44 267 PHE B O 1
ATOM 5452 N N . ALA B 1 268 ? -4.09 23.734 1.072 1 98.62 268 ALA B N 1
ATOM 5453 C CA . ALA B 1 268 ? -4.234 25.188 1.196 1 98.62 268 ALA B CA 1
ATOM 5454 C C . ALA B 1 268 ? -4.773 25.797 -0.094 1 98.62 268 ALA B C 1
ATOM 5456 O O . ALA B 1 268 ? -5.453 26.812 -0.065 1 98.62 268 ALA B O 1
ATOM 5457 N N . ALA B 1 269 ? -4.551 25.109 -1.206 1 98.31 269 ALA B N 1
ATOM 5458 C CA . ALA B 1 269 ? -4.996 25.578 -2.516 1 98.31 269 ALA B CA 1
ATOM 5459 C C . ALA B 1 269 ? -6.516 25.688 -2.57 1 98.31 269 ALA B C 1
ATOM 5461 O O . ALA B 1 269 ? -7.062 26.438 -3.381 1 98.31 269 ALA B O 1
ATOM 5462 N N . LEU B 1 270 ? -7.219 24.938 -1.702 1 97.75 270 LEU B N 1
ATOM 5463 C CA . LEU B 1 270 ? -8.68 24.891 -1.732 1 97.75 270 LEU B CA 1
ATOM 5464 C C . LEU B 1 270 ? -9.273 26.078 -0.971 1 97.75 270 LEU B C 1
ATOM 5466 O O . LEU B 1 270 ? -10.461 26.375 -1.107 1 97.75 270 LEU B O 1
ATOM 5470 N N . ALA B 1 271 ? -8.484 26.719 -0.18 1 97.44 271 ALA B N 1
ATOM 5471 C CA . ALA B 1 271 ? -8.914 27.906 0.569 1 97.44 271 ALA B CA 1
ATOM 5472 C C . ALA B 1 271 ? -8.312 29.172 -0.015 1 97.44 271 ALA B C 1
ATOM 5474 O O . ALA B 1 271 ? -7.145 29.484 0.23 1 97.44 271 ALA B O 1
ATOM 5475 N N . PRO B 1 272 ? -9.086 29.953 -0.67 1 95.44 272 PRO B N 1
ATOM 5476 C CA . PRO B 1 272 ? -8.562 31.141 -1.356 1 95.44 272 PRO B CA 1
ATOM 5477 C C . PRO B 1 272 ? -7.707 32.031 -0.448 1 95.44 272 PRO B C 1
ATOM 5479 O O . PRO B 1 272 ? -6.699 32.562 -0.895 1 95.44 272 PRO B O 1
ATOM 5482 N N . GLU B 1 273 ? -8.047 32.125 0.77 1 96.06 273 GLU B N 1
ATOM 5483 C CA . GLU B 1 273 ? -7.328 32.969 1.724 1 96.06 273 GLU B CA 1
ATOM 5484 C C . GLU B 1 273 ? -5.93 32.406 1.995 1 96.06 273 GLU B C 1
ATOM 5486 O O . GLU B 1 273 ? -5.074 33.125 2.521 1 96.06 273 GLU B O 1
ATOM 5491 N N . HIS B 1 274 ? -5.691 31.156 1.645 1 97.56 274 HIS B N 1
ATOM 5492 C CA . HIS B 1 274 ? -4.422 30.516 1.966 1 97.56 274 HIS B CA 1
ATOM 5493 C C . HIS B 1 274 ? -3.742 29.984 0.71 1 97.56 274 HIS B C 1
ATOM 5495 O O . HIS B 1 274 ? -2.652 29.406 0.784 1 97.56 274 HIS B O 1
ATOM 5501 N N . ALA B 1 275 ? -4.355 30.156 -0.45 1 97.56 275 ALA B N 1
ATOM 5502 C CA . ALA B 1 275 ? -3.902 29.547 -1.703 1 97.56 275 ALA B CA 1
ATOM 5503 C C . ALA B 1 275 ? -2.508 30.047 -2.076 1 97.56 275 ALA B C 1
ATOM 5505 O O . ALA B 1 275 ? -1.736 29.328 -2.715 1 97.56 275 ALA B O 1
ATOM 5506 N N . GLU B 1 276 ? -2.154 31.25 -1.671 1 97.5 276 GLU B N 1
ATOM 5507 C CA . GLU B 1 276 ? -0.858 31.844 -2.002 1 97.5 276 GLU B CA 1
ATOM 5508 C C . GLU B 1 276 ? 0.284 31.047 -1.374 1 97.5 276 GLU B C 1
ATOM 5510 O O . GLU B 1 276 ? 1.421 31.109 -1.846 1 97.5 276 GLU B O 1
ATOM 5515 N N . ARG B 1 277 ? -0.016 30.297 -0.315 1 97.81 277 ARG B N 1
ATOM 5516 C CA . ARG B 1 277 ? 0.996 29.516 0.397 1 97.81 277 ARG B CA 1
ATOM 5517 C C . ARG B 1 277 ? 1.58 28.438 -0.494 1 97.81 277 ARG B C 1
ATOM 5519 O O . ARG B 1 277 ? 2.697 27.969 -0.263 1 97.81 277 ARG B O 1
ATOM 5526 N N . VAL B 1 278 ? 0.83 28.031 -1.521 1 98.5 278 VAL B N 1
ATOM 5527 C CA . VAL B 1 278 ? 1.302 26.953 -2.389 1 98.5 278 VAL B CA 1
ATOM 5528 C C . VAL B 1 278 ? 1.545 27.5 -3.797 1 98.5 278 VAL B C 1
ATOM 5530 O O . VAL B 1 278 ? 1.593 26.734 -4.762 1 98.5 278 VAL B O 1
ATOM 5533 N N . ASP B 1 279 ? 1.66 28.859 -3.896 1 98.12 279 ASP B N 1
ATOM 5534 C CA . ASP B 1 279 ? 2.049 29.438 -5.176 1 98.12 279 ASP B CA 1
ATOM 5535 C C . ASP B 1 279 ? 3.381 28.859 -5.66 1 98.12 279 ASP B C 1
ATOM 5537 O O . ASP B 1 279 ? 4.367 28.859 -4.922 1 98.12 279 ASP B O 1
ATOM 5541 N N . GLY B 1 280 ? 3.412 28.312 -6.855 1 98.38 280 GLY B N 1
ATOM 5542 C CA . GLY B 1 280 ? 4.605 27.703 -7.422 1 98.38 280 GLY B CA 1
ATOM 5543 C C . GLY B 1 280 ? 4.59 26.188 -7.363 1 98.38 280 GLY B C 1
ATOM 5544 O O . GLY B 1 280 ? 5.5 25.531 -7.871 1 98.38 280 GLY B O 1
ATOM 5545 N N . LEU B 1 281 ? 3.527 25.609 -6.812 1 98.75 281 LEU B N 1
ATOM 5546 C CA . LEU B 1 281 ? 3.428 24.156 -6.676 1 98.75 281 LEU B CA 1
ATOM 5547 C C . LEU B 1 281 ? 3.578 23.469 -8.031 1 98.75 281 LEU B C 1
ATOM 5549 O O . LEU B 1 281 ? 4.238 22.438 -8.133 1 98.75 281 LEU B O 1
ATOM 5553 N N . ALA B 1 282 ? 3.049 24.016 -9.055 1 98.31 282 ALA B N 1
ATOM 5554 C CA . ALA B 1 282 ? 3.027 23.438 -10.391 1 98.31 282 ALA B CA 1
ATOM 5555 C C . ALA B 1 282 ? 4.414 23.453 -11.031 1 98.31 282 ALA B C 1
ATOM 5557 O O . ALA B 1 282 ? 4.656 22.797 -12.039 1 98.31 282 ALA B O 1
ATOM 5558 N N . GLU B 1 283 ? 5.344 24.203 -10.438 1 98.38 283 GLU B N 1
ATOM 5559 C CA . GLU B 1 283 ? 6.707 24.25 -10.961 1 98.38 283 GLU B CA 1
ATOM 5560 C C . GLU B 1 283 ? 7.512 23.031 -10.555 1 98.38 283 GLU B C 1
ATOM 5562 O O . GLU B 1 283 ? 8.562 22.75 -11.133 1 98.38 283 GLU B O 1
ATOM 5567 N N . ALA B 1 284 ? 7.055 22.297 -9.586 1 98.81 284 ALA B N 1
ATOM 5568 C CA . ALA B 1 284 ? 7.777 21.141 -9.062 1 98.81 284 ALA B CA 1
ATOM 5569 C C . ALA B 1 284 ? 7.867 20.031 -10.102 1 98.81 284 ALA B C 1
ATOM 5571 O O . ALA B 1 284 ? 6.961 19.859 -10.93 1 98.81 284 ALA B O 1
ATOM 5572 N N . ASP B 1 285 ? 8.969 19.266 -10.094 1 98.81 285 ASP B N 1
ATOM 5573 C CA . ASP B 1 285 ? 9.102 18.062 -10.922 1 98.81 285 ASP B CA 1
ATOM 5574 C C . ASP B 1 285 ? 8.211 16.938 -10.406 1 98.81 285 ASP B C 1
ATOM 5576 O O . ASP B 1 285 ? 7.648 16.172 -11.195 1 98.81 285 ASP B O 1
ATOM 5580 N N . SER B 1 286 ? 8.062 16.844 -9.156 1 98.88 286 SER B N 1
ATOM 5581 C CA . SER B 1 286 ? 7.18 15.859 -8.523 1 98.88 286 SER B CA 1
ATOM 5582 C C . SER B 1 286 ? 6.543 16.422 -7.262 1 98.88 286 SER B C 1
ATOM 5584 O O . SER B 1 286 ? 7.133 17.281 -6.59 1 98.88 286 SER B O 1
ATOM 5586 N N . VAL B 1 287 ? 5.312 15.992 -6.953 1 98.94 287 VAL B N 1
ATOM 5587 C CA . VAL B 1 287 ? 4.531 16.484 -5.828 1 98.94 287 VAL B CA 1
ATOM 5588 C C . VAL B 1 287 ? 3.867 15.32 -5.102 1 98.94 287 VAL B C 1
ATOM 5590 O O . VAL B 1 287 ? 3.279 14.445 -5.734 1 98.94 287 VAL B O 1
ATOM 5593 N N . CYS B 1 288 ? 3.982 15.305 -3.811 1 98.88 288 CYS B N 1
ATOM 5594 C CA . CYS B 1 288 ? 3.297 14.352 -2.943 1 98.88 288 CYS B CA 1
ATOM 5595 C C . CYS B 1 288 ? 1.993 14.93 -2.414 1 98.88 288 CYS B C 1
ATOM 5597 O O . CYS B 1 288 ? 1.979 16.031 -1.869 1 98.88 288 CYS B O 1
ATOM 5599 N N . VAL B 1 289 ? 0.891 14.211 -2.557 1 98.69 289 VAL B N 1
ATOM 5600 C CA . VAL B 1 289 ? -0.39 14.57 -1.958 1 98.69 289 VAL B CA 1
ATOM 5601 C C . VAL B 1 289 ? -0.99 13.359 -1.25 1 98.69 289 VAL B C 1
ATOM 5603 O O . VAL B 1 289 ? -1.17 12.305 -1.86 1 98.69 289 VAL B O 1
ATOM 5606 N N . ASP B 1 290 ? -1.299 13.484 0.01 1 98.31 290 ASP B N 1
ATOM 5607 C CA . ASP B 1 290 ? -1.891 12.406 0.798 1 98.31 290 ASP B CA 1
ATOM 5608 C C . ASP B 1 290 ? -3.398 12.594 0.943 1 98.31 290 ASP B C 1
ATOM 5610 O O . ASP B 1 290 ? -3.852 13.57 1.553 1 98.31 290 ASP B O 1
ATOM 5614 N N . LEU B 1 291 ? -4.176 11.641 0.555 1 98.5 291 LEU B N 1
ATOM 5615 C CA . LEU B 1 291 ? -5.621 11.82 0.48 1 98.5 291 LEU B CA 1
ATOM 5616 C C . LEU B 1 291 ? -6.293 11.359 1.77 1 98.5 291 LEU B C 1
ATOM 5618 O O . LEU B 1 291 ? -7.391 11.812 2.098 1 98.5 291 LEU B O 1
ATOM 5622 N N . HIS B 1 292 ? -5.66 10.445 2.531 1 97.12 292 HIS B N 1
ATOM 5623 C CA . HIS B 1 292 ? -6.289 9.969 3.76 1 97.12 292 HIS B CA 1
ATOM 5624 C C . HIS B 1 292 ? -6.066 10.953 4.906 1 97.12 292 HIS B C 1
ATOM 5626 O O . HIS B 1 292 ? -6.43 10.664 6.051 1 97.12 292 HIS B O 1
ATOM 5632 N N . LYS B 1 293 ? -5.453 12.07 4.617 1 96.62 293 LYS B N 1
ATOM 5633 C CA . LYS B 1 293 ? -5.367 13.188 5.555 1 96.62 293 LYS B CA 1
ATOM 5634 C C . LYS B 1 293 ? -6.531 14.156 5.371 1 96.62 293 LYS B C 1
ATOM 5636 O O . LYS B 1 293 ? -7.59 13.984 5.98 1 96.62 293 LYS B O 1
ATOM 5641 N N . TRP B 1 294 ? -6.473 14.945 4.359 1 97.25 294 TRP B N 1
ATOM 5642 C CA . TRP B 1 294 ? -7.383 16.078 4.359 1 97.25 294 TRP B CA 1
ATOM 5643 C C . TRP B 1 294 ? -8.43 15.953 3.26 1 97.25 294 TRP B C 1
ATOM 5645 O O . TRP B 1 294 ? -9.312 16.797 3.129 1 97.25 294 TRP B O 1
ATOM 5655 N N . LEU B 1 295 ? -8.312 14.867 2.371 1 98.25 295 LEU B N 1
ATOM 5656 C CA . LEU B 1 295 ? -9.438 14.547 1.497 1 98.25 295 LEU B CA 1
ATOM 5657 C C . LEU B 1 295 ? -10.461 13.68 2.223 1 98.25 295 LEU B C 1
ATOM 5659 O O . LEU B 1 295 ? -11.57 13.469 1.725 1 98.25 295 LEU B O 1
ATOM 5663 N N . ASN B 1 296 ? -10.102 13.227 3.369 1 98.25 296 ASN B N 1
ATOM 5664 C CA . ASN B 1 296 ? -10.992 12.484 4.254 1 98.25 296 ASN B CA 1
ATOM 5665 C C . ASN B 1 296 ? -11.492 11.203 3.596 1 98.25 296 ASN B C 1
ATOM 5667 O O . ASN B 1 296 ? -12.695 10.914 3.619 1 98.25 296 ASN B O 1
ATOM 5671 N N . VAL B 1 297 ? -10.602 10.453 2.986 1 98.44 297 VAL B N 1
ATOM 5672 C CA . VAL B 1 297 ? -10.828 9.078 2.559 1 98.44 297 VAL B CA 1
ATOM 5673 C C . VAL B 1 297 ? -10.086 8.117 3.484 1 98.44 297 VAL B C 1
ATOM 5675 O O . VAL B 1 297 ? -9.203 8.539 4.238 1 98.44 297 VAL B O 1
ATOM 5678 N N . PRO B 1 298 ? -10.43 6.84 3.535 1 98 298 PRO B N 1
ATOM 5679 C CA . PRO B 1 298 ? -9.75 5.902 4.43 1 98 298 PRO B CA 1
ATOM 5680 C C . PRO B 1 298 ? -8.258 5.766 4.125 1 98 298 PRO B C 1
ATOM 5682 O O . PRO B 1 298 ? -7.824 6.07 3.01 1 98 298 PRO B O 1
ATOM 5685 N N . TYR B 1 299 ? -7.465 5.34 5.141 1 97.31 299 TYR B N 1
ATOM 5686 C CA . TYR B 1 299 ? -6.047 5.059 4.949 1 97.31 299 TYR B CA 1
ATOM 5687 C C . TYR B 1 299 ? -5.824 4.203 3.707 1 97.31 299 TYR B C 1
ATOM 5689 O O . TYR B 1 299 ? -6.703 3.439 3.307 1 97.31 299 TYR B O 1
ATOM 5697 N N . ASP B 1 300 ? -4.523 4.34 3.123 1 96.56 300 ASP B N 1
ATOM 5698 C CA . ASP B 1 300 ? -4.117 3.654 1.898 1 96.56 300 ASP B CA 1
ATOM 5699 C C . ASP B 1 300 ? -4.547 4.441 0.662 1 96.56 300 ASP B C 1
ATOM 5701 O O . ASP B 1 300 ? -5.164 3.887 -0.249 1 96.56 300 ASP B O 1
ATOM 5705 N N . ALA B 1 301 ? -4.273 5.746 0.751 1 97.56 301 ALA B N 1
ATOM 5706 C CA . ALA B 1 301 ? -4.668 6.586 -0.377 1 97.56 301 ALA B CA 1
ATOM 5707 C C . ALA B 1 301 ? -3.781 7.824 -0.473 1 97.56 301 ALA B C 1
ATOM 5709 O O . ALA B 1 301 ? -3.922 8.758 0.321 1 97.56 301 ALA B O 1
ATOM 5710 N N . ALA B 1 302 ? -2.963 7.902 -1.408 1 98.69 302 ALA B N 1
ATOM 5711 C CA . ALA B 1 302 ? -2.174 9.07 -1.796 1 98.69 302 ALA B CA 1
ATOM 5712 C C . ALA B 1 302 ? -1.922 9.086 -3.301 1 98.69 302 ALA B C 1
ATOM 5714 O O . ALA B 1 302 ? -2.166 8.086 -3.988 1 98.69 302 ALA B O 1
ATOM 5715 N N . VAL B 1 303 ? -1.576 10.195 -3.811 1 98.75 303 VAL B N 1
ATOM 5716 C CA . VAL B 1 303 ? -1.221 10.305 -5.223 1 98.75 303 VAL B CA 1
ATOM 5717 C C . VAL B 1 303 ? 0.179 10.906 -5.355 1 98.75 303 VAL B C 1
ATOM 5719 O O . VAL B 1 303 ? 0.54 11.828 -4.629 1 98.75 303 VAL B O 1
ATOM 5722 N N . GLN B 1 304 ? 0.977 10.336 -6.168 1 98.81 304 GLN B N 1
ATOM 5723 C CA . GLN B 1 304 ? 2.227 10.938 -6.617 1 98.81 304 GLN B CA 1
ATOM 5724 C C . GLN B 1 304 ? 2.059 11.602 -7.98 1 98.81 304 GLN B C 1
ATOM 5726 O O . GLN B 1 304 ? 1.6 10.969 -8.93 1 98.81 304 GLN B O 1
ATOM 5731 N N . PHE B 1 305 ? 2.365 12.867 -8.062 1 98.81 305 PHE B N 1
ATOM 5732 C CA . PHE B 1 305 ? 2.301 13.617 -9.312 1 98.81 305 PHE B CA 1
ATOM 5733 C C . PHE B 1 305 ? 3.699 13.875 -9.859 1 98.81 305 PHE B C 1
ATOM 5735 O O . PHE B 1 305 ? 4.641 14.086 -9.094 1 98.81 305 PHE B O 1
ATOM 5742 N N . SER B 1 306 ? 3.859 13.914 -11.188 1 98.5 306 SER B N 1
ATOM 5743 C CA . SER B 1 306 ? 5.141 14.234 -11.805 1 98.5 306 SER B CA 1
ATOM 5744 C C . SER B 1 306 ? 4.957 14.758 -13.227 1 98.5 306 SER B C 1
ATOM 5746 O O . SER B 1 306 ? 3.951 14.453 -13.875 1 98.5 306 SER B O 1
ATOM 5748 N N . LYS B 1 307 ? 5.941 15.453 -13.703 1 97.81 307 LYS B N 1
ATOM 5749 C CA . LYS B 1 307 ? 5.98 15.922 -15.078 1 97.81 307 LYS B CA 1
ATOM 5750 C C . LYS B 1 307 ? 6.754 14.953 -15.969 1 97.81 307 LYS B C 1
ATOM 5752 O O . LYS B 1 307 ? 6.832 15.148 -17.188 1 97.81 307 LYS B O 1
ATOM 5757 N N . HIS B 1 308 ? 7.297 13.922 -15.352 1 96.81 308 HIS B N 1
ATOM 5758 C CA . HIS B 1 308 ? 8.305 13.117 -16.031 1 96.81 308 HIS B CA 1
ATOM 5759 C C . HIS B 1 308 ? 7.898 11.648 -16.078 1 96.81 308 HIS B C 1
ATOM 5761 O O . HIS B 1 308 ? 8.578 10.797 -15.5 1 96.81 308 HIS B O 1
ATOM 5767 N N . ARG B 1 309 ? 6.949 11.344 -16.891 1 95.06 309 ARG B N 1
ATOM 5768 C CA . ARG B 1 309 ? 6.402 9.992 -17 1 95.06 309 ARG B CA 1
ATOM 5769 C C . ARG B 1 309 ? 7.477 9.008 -17.453 1 95.06 309 ARG B C 1
ATOM 5771 O O . ARG B 1 309 ? 7.504 7.863 -17.016 1 95.06 309 ARG B O 1
ATOM 5778 N N . GLU B 1 310 ? 8.344 9.422 -18.297 1 94.88 310 GLU B N 1
ATOM 5779 C CA . GLU B 1 310 ? 9.367 8.539 -18.859 1 94.88 310 GLU B CA 1
ATOM 5780 C C . GLU B 1 310 ? 10.328 8.062 -17.766 1 94.88 310 GLU B C 1
ATOM 5782 O O . GLU B 1 310 ? 10.75 6.91 -17.766 1 94.88 310 GLU B O 1
ATOM 5787 N N . LEU B 1 311 ? 10.742 8.969 -16.859 1 97.5 311 LEU B N 1
ATOM 5788 C CA . LEU B 1 311 ? 11.609 8.594 -15.75 1 97.5 311 LEU B CA 1
ATOM 5789 C C . LEU B 1 311 ? 10.906 7.617 -14.82 1 97.5 311 LEU B C 1
ATOM 5791 O O . LEU B 1 311 ? 11.523 6.68 -14.305 1 97.5 311 LEU B O 1
ATOM 5795 N N . GLN B 1 312 ? 9.617 7.898 -14.617 1 97.44 312 GLN B N 1
ATOM 5796 C CA . GLN B 1 312 ? 8.812 7.016 -13.773 1 97.44 312 GLN B CA 1
ATOM 5797 C C . GLN B 1 312 ? 8.773 5.602 -14.344 1 97.44 312 GLN B C 1
ATOM 5799 O O . GLN B 1 312 ? 8.945 4.625 -13.609 1 97.44 312 GLN B O 1
ATOM 5804 N N . LEU B 1 313 ? 8.547 5.441 -15.633 1 95.94 313 LEU B N 1
ATOM 5805 C CA . LEU B 1 313 ? 8.516 4.152 -16.312 1 95.94 313 LEU B CA 1
ATOM 5806 C C . LEU B 1 313 ? 9.852 3.434 -16.188 1 95.94 313 LEU B C 1
ATOM 5808 O O . LEU B 1 313 ? 9.891 2.221 -15.969 1 95.94 313 LEU B O 1
ATOM 5812 N N . ARG B 1 314 ? 10.945 4.141 -16.297 1 95.94 314 ARG B N 1
ATOM 5813 C CA . ARG B 1 314 ? 12.266 3.525 -16.203 1 95.94 314 ARG B CA 1
ATOM 5814 C C . ARG B 1 314 ? 12.461 2.846 -14.852 1 95.94 314 ARG B C 1
ATOM 5816 O O . ARG B 1 314 ? 12.992 1.736 -14.781 1 95.94 314 ARG B O 1
ATOM 5823 N N . VAL B 1 315 ? 12.023 3.529 -13.844 1 98 315 VAL B N 1
ATOM 5824 C CA . VAL B 1 315 ? 12.281 3.049 -12.492 1 98 315 VAL B CA 1
ATOM 5825 C C . VAL B 1 315 ? 11.383 1.86 -12.18 1 98 315 VAL B C 1
ATOM 5827 O O . VAL B 1 315 ? 11.828 0.863 -11.609 1 98 315 VAL B O 1
ATOM 5830 N N . PHE B 1 316 ? 10.086 1.939 -12.578 1 97.81 316 PHE B N 1
ATOM 5831 C CA . PHE B 1 316 ? 9.102 1.022 -12.023 1 97.81 316 PHE B CA 1
ATOM 5832 C C . PHE B 1 316 ? 8.641 0.023 -13.078 1 97.81 316 PHE B C 1
ATOM 5834 O O . PHE B 1 316 ? 7.758 -0.8 -12.812 1 97.81 316 PHE B O 1
ATOM 5841 N N . LEU B 1 317 ? 9.227 -0.024 -14.195 1 93.5 317 LEU B N 1
ATOM 5842 C CA . LEU B 1 317 ? 8.82 -0.903 -15.281 1 93.5 317 LEU B CA 1
ATOM 5843 C C . LEU B 1 317 ? 8.82 -2.361 -14.836 1 93.5 317 LEU B C 1
ATOM 5845 O O . LEU B 1 317 ? 9.789 -2.826 -14.227 1 93.5 317 LEU B O 1
ATOM 5849 N N . ASN B 1 318 ? 7.688 -2.887 -15.008 1 86.12 318 ASN B N 1
ATOM 5850 C CA . ASN B 1 318 ? 7.551 -4.324 -14.797 1 86.12 318 ASN B CA 1
ATOM 5851 C C . ASN B 1 318 ? 7.766 -5.105 -16.078 1 86.12 318 ASN B C 1
ATOM 5853 O O . ASN B 1 318 ? 6.945 -5.035 -17 1 86.12 318 ASN B O 1
ATOM 5857 N N . SER B 1 319 ? 8.961 -5.594 -16.234 1 65.75 319 SER B N 1
ATOM 5858 C CA . SER B 1 319 ? 9.25 -6.344 -17.453 1 65.75 319 SER B CA 1
ATOM 5859 C C . SER B 1 319 ? 8.977 -7.832 -17.25 1 65.75 319 SER B C 1
ATOM 5861 O O . SER B 1 319 ? 9.711 -8.516 -16.547 1 65.75 319 SER B O 1
ATOM 5863 N N . ALA B 1 320 ? 7.781 -8.172 -17.453 1 54.06 320 ALA B N 1
ATOM 5864 C CA . ALA B 1 320 ? 7.43 -9.586 -17.391 1 54.06 320 ALA B CA 1
ATOM 5865 C C . ALA B 1 320 ? 7.086 -10.125 -18.781 1 54.06 320 ALA B C 1
ATOM 5867 O O . ALA B 1 320 ? 6.695 -9.359 -19.672 1 54.06 320 ALA B O 1
ATOM 5868 N N . ALA B 1 321 ? 7.578 -11.242 -19.031 1 41.5 321 ALA B N 1
ATOM 5869 C CA . ALA B 1 321 ? 7.297 -11.938 -20.281 1 41.5 321 ALA B CA 1
ATOM 5870 C C . ALA B 1 321 ? 5.836 -11.766 -20.688 1 41.5 321 ALA B C 1
ATOM 5872 O O . ALA B 1 321 ? 5.516 -11.742 -21.875 1 41.5 321 ALA B O 1
ATOM 5873 N N . TYR B 1 322 ? 5.012 -11.547 -19.641 1 39.41 322 TYR B N 1
ATOM 5874 C CA . TYR B 1 322 ? 3.582 -11.484 -19.922 1 39.41 322 TYR B CA 1
ATOM 5875 C C . TYR B 1 322 ? 3.127 -10.039 -20.109 1 39.41 322 TYR B C 1
ATOM 5877 O O . TYR B 1 322 ? 1.958 -9.789 -20.406 1 39.41 322 TYR B O 1
ATOM 5885 N N . LEU B 1 323 ? 4.129 -8.961 -19.859 1 46.12 323 LEU B N 1
ATOM 5886 C CA . LEU B 1 323 ? 3.678 -7.574 -19.891 1 46.12 323 LEU B CA 1
ATOM 5887 C C . LEU B 1 323 ? 4.164 -6.879 -21.156 1 46.12 323 LEU B C 1
ATOM 5889 O O . LEU B 1 323 ? 5.312 -7.059 -21.562 1 46.12 323 LEU B O 1
ATOM 5893 N N . THR B 1 324 ? 3.324 -6.332 -22.219 1 45.41 324 THR B N 1
ATOM 5894 C CA . THR B 1 324 ? 3.58 -5.562 -23.422 1 45.41 324 THR B CA 1
ATOM 5895 C C . THR B 1 324 ? 4.199 -4.207 -23.078 1 45.41 324 THR B C 1
ATOM 5897 O O . THR B 1 324 ? 3.756 -3.535 -22.156 1 45.41 324 THR B O 1
ATOM 5900 N N . ALA B 1 325 ? 5.414 -3.881 -23.719 1 52.38 325 ALA B N 1
ATOM 5901 C CA . ALA B 1 325 ? 5.938 -2.52 -23.641 1 52.38 325 ALA B CA 1
ATOM 5902 C C . ALA B 1 325 ? 4.84 -1.494 -23.922 1 52.38 325 ALA B C 1
ATOM 5904 O O . ALA B 1 325 ? 4.07 -1.649 -24.875 1 52.38 325 ALA B O 1
ATOM 5905 N N . PRO B 1 326 ? 4.598 -0.422 -23.031 1 57.59 326 PRO B N 1
ATOM 5906 C CA . PRO B 1 326 ? 3.445 0.47 -23.188 1 57.59 326 PRO B CA 1
ATOM 5907 C C . PRO B 1 326 ? 3.51 1.318 -24.453 1 57.59 326 PRO B C 1
ATOM 5909 O O . PRO B 1 326 ? 4.531 1.954 -24.719 1 57.59 326 PRO B O 1
ATOM 5912 N N . THR B 1 327 ? 2.92 1.024 -25.625 1 52.31 327 THR B N 1
ATOM 5913 C CA . THR B 1 327 ? 2.84 1.902 -26.781 1 52.31 327 THR B CA 1
ATOM 5914 C C . THR B 1 327 ? 1.811 3.006 -26.562 1 52.31 327 THR B C 1
ATOM 5916 O O . THR B 1 327 ? 1.837 4.035 -27.234 1 52.31 327 THR B O 1
ATOM 5919 N N . GLY B 1 328 ? 1.273 3.018 -25.391 1 68.88 328 GLY B N 1
ATOM 5920 C CA . GLY B 1 328 ? 0.233 3.98 -25.062 1 68.88 328 GLY B CA 1
ATOM 5921 C C . GLY B 1 328 ? 0.242 4.395 -23.609 1 68.88 328 GLY B C 1
ATOM 5922 O O . GLY B 1 328 ? 1.305 4.652 -23.031 1 68.88 328 GLY B O 1
ATOM 5923 N N . THR B 1 329 ? -0.891 4.754 -23.219 1 82 329 THR B N 1
ATOM 5924 C CA . THR B 1 329 ? -1.007 5.07 -21.797 1 82 329 THR B CA 1
ATOM 5925 C C . THR B 1 329 ? -0.579 3.883 -20.938 1 82 329 THR B C 1
ATOM 5927 O O . THR B 1 329 ? -1.176 2.807 -21.016 1 82 329 THR B O 1
ATOM 5930 N N . PRO B 1 330 ? 0.454 4.094 -20.297 1 89.81 330 PRO B N 1
ATOM 5931 C CA . PRO B 1 330 ? 0.973 2.957 -19.531 1 89.81 330 PRO B CA 1
ATOM 5932 C C . PRO B 1 330 ? 0.011 2.49 -18.438 1 89.81 330 PRO B C 1
ATOM 5934 O O . PRO B 1 330 ? -0.702 3.307 -17.844 1 89.81 330 PRO B O 1
ATOM 5937 N N . ASP B 1 331 ? 0.02 1.152 -18.219 1 92.31 331 ASP B N 1
ATOM 5938 C CA . ASP B 1 331 ? -0.674 0.598 -17.062 1 92.31 331 ASP B CA 1
ATOM 5939 C C . ASP B 1 331 ? -0.03 1.069 -15.766 1 92.31 331 ASP B C 1
ATOM 5941 O O . ASP B 1 331 ? 1.177 1.316 -15.719 1 92.31 331 ASP B O 1
ATOM 5945 N N . PHE B 1 332 ? -0.859 1.149 -14.758 1 95.06 332 PHE B N 1
ATOM 5946 C CA . PHE B 1 332 ? -0.38 1.712 -13.508 1 95.06 332 PHE B CA 1
ATOM 5947 C C . PHE B 1 332 ? 0.634 0.782 -12.852 1 95.06 332 PHE B C 1
ATOM 5949 O O . PHE B 1 332 ? 1.482 1.229 -12.07 1 95.06 332 PHE B O 1
ATOM 5956 N N . GLY B 1 333 ? 0.619 -0.503 -13.172 1 95.12 333 GLY B N 1
ATOM 5957 C CA . GLY B 1 333 ? 1.606 -1.43 -12.648 1 95.12 333 GLY B CA 1
ATOM 5958 C C . GLY B 1 333 ? 3.027 -1.086 -13.055 1 95.12 333 GLY B C 1
ATOM 5959 O O . GLY B 1 333 ? 3.986 -1.549 -12.43 1 95.12 333 GLY B O 1
ATOM 5960 N N . HIS B 1 334 ? 3.223 -0.216 -14.07 1 95.88 334 HIS B N 1
ATOM 5961 C CA . HIS B 1 334 ? 4.531 0.207 -14.555 1 95.88 334 HIS B CA 1
ATOM 5962 C C . HIS B 1 334 ? 4.922 1.561 -13.969 1 95.88 334 HIS B C 1
ATOM 5964 O O . HIS B 1 334 ? 5.98 2.104 -14.305 1 95.88 334 HIS B O 1
ATOM 5970 N N . LEU B 1 335 ? 4.066 2.094 -13.117 1 96.88 335 LEU B N 1
ATOM 5971 C CA . LEU B 1 335 ? 4.281 3.475 -12.703 1 96.88 335 LEU B CA 1
ATOM 5972 C C . LEU B 1 335 ? 4.473 3.564 -11.195 1 96.88 335 LEU B C 1
ATOM 5974 O O . LEU B 1 335 ? 4.898 4.602 -10.68 1 96.88 335 LEU B O 1
ATOM 5978 N N . VAL B 1 336 ? 4.168 2.537 -10.484 1 97.94 336 VAL B N 1
ATOM 5979 C CA . VAL B 1 336 ? 4.199 2.557 -9.023 1 97.94 336 VAL B CA 1
ATOM 5980 C C . VAL B 1 336 ? 4.891 1.298 -8.508 1 97.94 336 VAL B C 1
ATOM 5982 O O . VAL B 1 336 ? 5.18 0.379 -9.273 1 97.94 336 VAL B O 1
ATOM 5985 N N . PRO B 1 337 ? 5.184 1.205 -7.25 1 98.31 337 PRO B N 1
ATOM 5986 C CA . PRO B 1 337 ? 5.945 0.08 -6.703 1 98.31 337 PRO B CA 1
ATOM 5987 C C . PRO B 1 337 ? 5.219 -1.254 -6.852 1 98.31 337 PRO B C 1
ATOM 5989 O O . PRO B 1 337 ? 5.82 -2.252 -7.25 1 98.31 337 PRO B O 1
ATOM 5992 N N . GLU B 1 338 ? 3.939 -1.265 -6.664 1 97.62 338 GLU B N 1
ATOM 5993 C CA . GLU B 1 338 ? 3.199 -2.521 -6.699 1 97.62 338 GLU B CA 1
ATOM 5994 C C . GLU B 1 338 ? 2.9 -2.947 -8.133 1 97.62 338 GLU B C 1
ATOM 5996 O O . GLU B 1 338 ? 2.631 -2.105 -8.992 1 97.62 338 GLU B O 1
ATOM 6001 N N . ASN B 1 339 ? 2.943 -4.258 -8.406 1 95.38 339 ASN B N 1
ATOM 6002 C CA . ASN B 1 339 ? 2.27 -4.781 -9.586 1 95.38 339 ASN B CA 1
ATOM 6003 C C . ASN B 1 339 ? 0.761 -4.871 -9.383 1 95.38 339 ASN B C 1
ATOM 6005 O O . ASN B 1 339 ? 0.059 -3.859 -9.453 1 95.38 339 ASN B O 1
ATOM 6009 N N . SER B 1 340 ? 0.289 -6.074 -8.875 1 94.75 340 SER B N 1
ATOM 6010 C CA . SER B 1 340 ? -1.114 -6.156 -8.477 1 94.75 340 SER B CA 1
ATOM 6011 C C . SER B 1 340 ? -1.416 -5.211 -7.32 1 94.75 340 SER B C 1
ATOM 6013 O O . SER B 1 340 ? -0.609 -5.074 -6.398 1 94.75 340 SER B O 1
ATOM 6015 N N . ARG B 1 341 ? -2.584 -4.578 -7.418 1 96.06 341 ARG B N 1
ATOM 6016 C CA . ARG B 1 341 ? -2.836 -3.566 -6.398 1 96.06 341 ARG B CA 1
ATOM 6017 C C . ARG B 1 341 ? -4.328 -3.275 -6.27 1 96.06 341 ARG B C 1
ATOM 6019 O O . ARG B 1 341 ? -5.09 -3.49 -7.215 1 96.06 341 ARG B O 1
ATOM 6026 N N . ARG B 1 342 ? -4.664 -2.777 -5.137 1 97.56 342 ARG B N 1
ATOM 6027 C CA . ARG B 1 342 ? -6.027 -2.383 -4.789 1 97.56 342 ARG B CA 1
ATOM 6028 C C . ARG B 1 342 ? -6.465 -1.158 -5.582 1 97.56 342 ARG B C 1
ATOM 6030 O O . ARG B 1 342 ? -5.648 -0.288 -5.891 1 97.56 342 ARG B O 1
ATOM 6037 N N . LEU B 1 343 ? -7.766 -1.108 -5.969 1 98.06 343 LEU B N 1
ATOM 6038 C CA . LEU B 1 343 ? -8.305 0.088 -6.605 1 98.06 343 LEU B CA 1
ATOM 6039 C C . LEU B 1 343 ? -8.492 1.209 -5.59 1 98.06 343 LEU B C 1
ATOM 6041 O O . LEU B 1 343 ? -9.625 1.564 -5.25 1 98.06 343 LEU B O 1
ATOM 6045 N N . ARG B 1 344 ? -7.406 1.817 -5.254 1 98.38 344 ARG B N 1
ATOM 6046 C CA . ARG B 1 344 ? -7.352 2.85 -4.223 1 98.38 344 ARG B CA 1
ATOM 6047 C C . ARG B 1 344 ? -8.172 4.07 -4.629 1 98.38 344 ARG B C 1
ATOM 6049 O O . ARG B 1 344 ? -8.617 4.84 -3.775 1 98.38 344 ARG B O 1
ATOM 6056 N N . ALA B 1 345 ? -8.469 4.238 -5.875 1 98.62 345 ALA B N 1
ATOM 6057 C CA . ALA B 1 345 ? -9.055 5.461 -6.422 1 98.62 345 ALA B CA 1
ATOM 6058 C C . ALA B 1 345 ? -10.547 5.539 -6.109 1 98.62 345 ALA B C 1
ATOM 6060 O O . ALA B 1 345 ? -11.125 6.629 -6.09 1 98.62 345 ALA B O 1
ATOM 6061 N N . LEU B 1 346 ? -11.156 4.438 -5.852 1 98.75 346 LEU B N 1
ATOM 6062 C CA . LEU B 1 346 ? -12.617 4.391 -5.832 1 98.75 346 LEU B CA 1
ATOM 6063 C C . LEU B 1 346 ? -13.164 5.199 -4.664 1 98.75 346 LEU B C 1
ATOM 6065 O O . LEU B 1 346 ? -14.109 5.98 -4.836 1 98.75 346 LEU B O 1
ATOM 6069 N N . PRO B 1 347 ? -12.672 5.125 -3.41 1 98.81 347 PRO B N 1
ATOM 6070 C CA . PRO B 1 347 ? -13.172 5.984 -2.334 1 98.81 347 PRO B CA 1
ATOM 6071 C C . PRO B 1 347 ? -13.039 7.469 -2.658 1 98.81 347 PRO B C 1
ATOM 6073 O O . PRO B 1 347 ? -13.93 8.258 -2.332 1 98.81 347 PRO B O 1
ATOM 6076 N N . ALA B 1 348 ? -11.922 7.809 -3.277 1 98.81 348 ALA B N 1
ATOM 6077 C CA . ALA B 1 348 ? -11.711 9.203 -3.645 1 98.81 348 ALA B CA 1
ATOM 6078 C C . ALA B 1 348 ? -12.703 9.648 -4.719 1 98.81 348 ALA B C 1
ATOM 6080 O O . ALA B 1 348 ? -13.219 10.766 -4.672 1 98.81 348 ALA B O 1
ATOM 6081 N N . TRP B 1 349 ? -12.93 8.766 -5.707 1 98.62 349 TRP B N 1
ATOM 6082 C CA . TRP B 1 349 ? -13.914 9.062 -6.742 1 98.62 349 TRP B CA 1
ATOM 6083 C C . TRP B 1 349 ? -15.281 9.344 -6.125 1 98.62 349 TRP B C 1
ATOM 6085 O O . TRP B 1 349 ? -15.93 10.336 -6.469 1 98.62 349 TRP B O 1
ATOM 6095 N N . PHE B 1 350 ? -15.719 8.508 -5.203 1 98.88 350 PHE B N 1
ATOM 6096 C CA . PHE B 1 350 ? -16.984 8.688 -4.512 1 98.88 350 PHE B CA 1
ATOM 6097 C C . PHE B 1 350 ? -17.016 10.008 -3.758 1 98.88 350 PHE B C 1
ATOM 6099 O O . PHE B 1 350 ? -18.016 10.734 -3.809 1 98.88 350 PHE B O 1
ATOM 6106 N N . SER B 1 351 ? -15.938 10.336 -3.053 1 98.62 351 SER B N 1
ATOM 6107 C CA . SER B 1 351 ? -15.859 11.57 -2.281 1 98.62 351 SER B CA 1
ATOM 6108 C C . SER B 1 351 ? -15.977 12.797 -3.182 1 98.62 351 SER B C 1
ATOM 6110 O O . SER B 1 351 ? -16.75 13.719 -2.887 1 98.62 351 SER B O 1
ATOM 6112 N N . LEU B 1 352 ? -15.234 12.781 -4.266 1 98.69 352 LEU B N 1
ATOM 6113 C CA . LEU B 1 352 ? -15.219 13.93 -5.168 1 98.69 352 LEU B CA 1
ATOM 6114 C C . LEU B 1 352 ? -16.547 14.055 -5.91 1 98.69 352 LEU B C 1
ATOM 6116 O O . LEU B 1 352 ? -17.016 15.164 -6.168 1 98.69 352 LEU B O 1
ATOM 6120 N N . THR B 1 353 ? -17.156 12.938 -6.27 1 98.56 353 THR B N 1
ATOM 6121 C CA . THR B 1 353 ? -18.469 12.969 -6.914 1 98.56 353 THR B CA 1
ATOM 6122 C C . THR B 1 353 ? -19.531 13.469 -5.949 1 98.56 353 THR B C 1
ATOM 6124 O O . THR B 1 353 ? -20.406 14.25 -6.332 1 98.56 353 THR B O 1
ATOM 6127 N N . ALA B 1 354 ? -19.469 13.109 -4.691 1 98.75 354 ALA B N 1
ATOM 6128 C CA . ALA B 1 354 ? -20.516 13.406 -3.705 1 98.75 354 ALA B CA 1
ATOM 6129 C C . ALA B 1 354 ? -20.391 14.836 -3.188 1 98.75 354 ALA B C 1
ATOM 6131 O O . ALA B 1 354 ? -21.391 15.484 -2.893 1 98.75 354 ALA B O 1
ATOM 6132 N N . TYR B 1 355 ? -19.109 15.375 -3.096 1 98.62 355 TYR B N 1
ATOM 6133 C CA . TYR B 1 355 ? -18.969 16.625 -2.346 1 98.62 355 TYR B CA 1
ATOM 6134 C C . TYR B 1 355 ? -18.344 17.703 -3.205 1 98.62 355 TYR B C 1
ATOM 6136 O O . TYR B 1 355 ? -18.406 18.891 -2.863 1 98.62 355 TYR B O 1
ATOM 6144 N N . GLY B 1 356 ? -17.688 17.359 -4.32 1 98.25 356 GLY B N 1
ATOM 6145 C CA . GLY B 1 356 ? -17.141 18.328 -5.25 1 98.25 356 GLY B CA 1
ATOM 6146 C C . GLY B 1 356 ? -16.047 19.188 -4.637 1 98.25 356 GLY B C 1
ATOM 6147 O O . GLY B 1 356 ? -15.656 18.969 -3.486 1 98.25 356 GLY B O 1
ATOM 6148 N N . ARG B 1 357 ? -15.562 20.078 -5.41 1 98.12 357 ARG B N 1
ATOM 6149 C CA . ARG B 1 357 ? -14.562 21.047 -4.961 1 98.12 357 ARG B CA 1
ATOM 6150 C C . ARG B 1 357 ? -15.07 21.859 -3.775 1 98.12 357 ARG B C 1
ATOM 6152 O O . ARG B 1 357 ? -14.352 22.062 -2.797 1 98.12 357 ARG B O 1
ATOM 6159 N N . ASP B 1 358 ? -16.281 22.234 -3.809 1 98 358 ASP B N 1
ATOM 6160 C CA . ASP B 1 358 ? -16.859 23.109 -2.791 1 98 358 ASP B CA 1
ATOM 6161 C C . ASP B 1 358 ? -16.953 22.391 -1.444 1 98 358 ASP B C 1
ATOM 6163 O O . ASP B 1 358 ? -16.703 22.984 -0.398 1 98 358 ASP B O 1
ATOM 6167 N N . GLY B 1 359 ? -17.406 21.172 -1.511 1 98.44 359 GLY B N 1
ATOM 6168 C CA . GLY B 1 359 ? -17.484 20.406 -0.272 1 98.44 359 GLY B CA 1
ATOM 6169 C C . GLY B 1 359 ? -16.141 20.25 0.411 1 98.44 359 GLY B C 1
ATOM 6170 O O . GLY B 1 359 ? -16.031 20.375 1.633 1 98.44 359 GLY B O 1
ATOM 6171 N N . HIS B 1 360 ? -15.141 20.016 -0.328 1 98.38 360 HIS B N 1
ATOM 6172 C CA . HIS B 1 360 ? -13.812 19.844 0.25 1 98.38 360 HIS B CA 1
ATOM 6173 C C . HIS B 1 360 ? -13.219 21.188 0.673 1 98.38 360 HIS B C 1
ATOM 6175 O O . HIS B 1 360 ? -12.477 21.266 1.658 1 98.38 360 HIS B O 1
ATOM 6181 N N . ARG B 1 361 ? -13.516 22.25 -0.05 1 98.38 361 ARG B N 1
ATOM 6182 C CA . ARG B 1 361 ? -13.164 23.594 0.4 1 98.38 361 ARG B CA 1
ATOM 6183 C C . ARG B 1 361 ? -13.773 23.891 1.767 1 98.38 361 ARG B C 1
ATOM 6185 O O . ARG B 1 361 ? -13.102 24.438 2.646 1 98.38 361 ARG B O 1
ATOM 6192 N N . ASP B 1 362 ? -14.984 23.531 1.909 1 98.38 362 ASP B N 1
ATOM 6193 C CA . ASP B 1 362 ? -15.68 23.75 3.176 1 98.38 362 ASP B CA 1
ATOM 6194 C C . ASP B 1 362 ? -14.961 23.031 4.316 1 98.38 362 ASP B C 1
ATOM 6196 O O . ASP B 1 362 ? -14.773 23.594 5.395 1 98.38 362 ASP B O 1
ATOM 6200 N N . ILE B 1 363 ? -14.594 21.781 4.117 1 98.44 363 ILE B N 1
ATOM 6201 C CA . ILE B 1 363 ? -13.891 21 5.129 1 98.44 363 ILE B CA 1
ATOM 6202 C C . ILE B 1 363 ? -12.602 21.703 5.523 1 98.44 363 ILE B C 1
ATOM 6204 O O . ILE B 1 363 ? -12.328 21.891 6.711 1 98.44 363 ILE B O 1
ATOM 6208 N N . VAL B 1 364 ? -11.828 22.141 4.543 1 98.5 364 VAL B N 1
ATOM 6209 C CA . VAL B 1 364 ? -10.523 22.766 4.773 1 98.5 364 VAL B CA 1
ATOM 6210 C C . VAL B 1 364 ? -10.711 24.062 5.559 1 98.5 364 VAL B C 1
ATOM 6212 O O . VAL B 1 364 ? -10.047 24.281 6.578 1 98.5 364 VAL B O 1
ATOM 6215 N N . ARG B 1 365 ? -11.641 24.891 5.168 1 98.31 365 ARG B N 1
ATOM 6216 C CA . ARG B 1 365 ? -11.867 26.188 5.809 1 98.31 365 ARG B CA 1
ATOM 6217 C C . ARG B 1 365 ? -12.336 26.016 7.246 1 98.31 365 ARG B C 1
ATOM 6219 O O . ARG B 1 365 ? -11.883 26.719 8.148 1 98.31 365 ARG B O 1
ATOM 6226 N N . ARG B 1 366 ? -13.195 25.078 7.461 1 98.25 366 ARG B N 1
ATOM 6227 C CA . ARG B 1 366 ? -13.711 24.844 8.805 1 98.25 366 ARG B CA 1
ATOM 6228 C C . ARG B 1 366 ? -12.617 24.328 9.734 1 98.25 366 ARG B C 1
ATOM 6230 O O . ARG B 1 366 ? -12.562 24.703 10.906 1 98.25 366 ARG B O 1
ATOM 6237 N N . ASN B 1 367 ? -11.805 23.438 9.203 1 98.56 367 ASN B N 1
ATOM 6238 C CA . ASN B 1 367 ? -10.711 22.922 10.023 1 98.56 367 ASN B CA 1
ATOM 6239 C C . ASN B 1 367 ? -9.727 24.016 10.398 1 98.56 367 ASN B C 1
ATOM 6241 O O . ASN B 1 367 ? -9.219 24.031 11.523 1 98.56 367 ASN B O 1
ATOM 6245 N N . ILE B 1 368 ? -9.438 24.922 9.484 1 98.44 368 ILE B N 1
ATOM 6246 C CA . ILE B 1 368 ? -8.555 26.047 9.773 1 98.44 368 ILE B CA 1
ATOM 6247 C C . ILE B 1 368 ? -9.172 26.938 10.844 1 98.44 368 ILE B C 1
ATOM 6249 O O . ILE B 1 368 ? -8.492 27.359 11.781 1 98.44 368 ILE B O 1
ATOM 6253 N N . ALA B 1 369 ? -10.438 27.188 10.719 1 98.5 369 ALA B N 1
ATOM 6254 C CA . ALA B 1 369 ? -11.148 27.984 11.719 1 98.5 369 ALA B CA 1
ATOM 6255 C C . ALA B 1 369 ? -11.102 27.312 13.086 1 98.5 369 ALA B C 1
ATOM 6257 O O . ALA B 1 369 ? -10.938 27.984 14.109 1 98.5 369 ALA B O 1
ATOM 6258 N N . CYS B 1 370 ? -11.258 26 13.117 1 98.75 370 CYS B N 1
ATOM 6259 C CA . CYS B 1 370 ? -11.227 25.234 14.359 1 98.75 370 CYS B CA 1
ATOM 6260 C C . CYS B 1 370 ? -9.852 25.328 15.016 1 98.75 370 CYS B C 1
ATOM 6262 O O . CYS B 1 370 ? -9.742 25.438 16.234 1 98.75 370 CYS B O 1
ATOM 6264 N N . ALA B 1 371 ? -8.82 25.25 14.219 1 98.56 371 ALA B N 1
ATOM 6265 C CA . ALA B 1 371 ? -7.465 25.375 14.75 1 98.56 371 ALA B CA 1
ATOM 6266 C C . ALA B 1 371 ? -7.27 26.734 15.414 1 98.56 371 ALA B C 1
ATOM 6268 O O . ALA B 1 371 ? -6.734 26.828 16.516 1 98.56 371 ALA B O 1
ATOM 6269 N N . ASN B 1 372 ? -7.695 27.781 14.781 1 98.44 372 ASN B N 1
ATOM 6270 C CA . ASN B 1 372 ? -7.586 29.125 15.344 1 98.44 372 ASN B CA 1
ATOM 6271 C C . ASN B 1 372 ? -8.398 29.266 16.625 1 98.44 372 ASN B C 1
ATOM 6273 O O . ASN B 1 372 ? -7.965 29.922 17.578 1 98.44 372 ASN B O 1
ATOM 6277 N N . ARG B 1 373 ? -9.547 28.672 16.625 1 98.5 373 ARG B N 1
ATOM 6278 C CA . ARG B 1 373 ? -10.383 28.719 17.812 1 98.5 373 ARG B CA 1
ATOM 6279 C C . ARG B 1 373 ? -9.703 28.031 19 1 98.5 373 ARG B C 1
ATOM 6281 O O . ARG B 1 373 ? -9.727 28.531 20.125 1 98.5 373 ARG B O 1
ATOM 6288 N N . LEU B 1 374 ? -9.125 26.859 18.719 1 98.62 374 LEU B N 1
ATOM 6289 C CA . LEU B 1 374 ? -8.422 26.172 19.797 1 98.62 374 LEU B CA 1
ATOM 6290 C C . LEU B 1 374 ? -7.301 27.031 20.359 1 98.62 374 LEU B C 1
ATOM 6292 O O . LEU B 1 374 ? -7.129 27.125 21.578 1 98.62 374 LEU B O 1
ATOM 6296 N N . ALA B 1 375 ? -6.527 27.641 19.469 1 98.31 375 ALA B N 1
ATOM 6297 C CA . ALA B 1 375 ? -5.434 28.516 19.891 1 98.31 375 ALA B CA 1
ATOM 6298 C C . ALA B 1 375 ? -5.934 29.625 20.797 1 98.31 375 ALA B C 1
ATOM 6300 O O . ALA B 1 375 ? -5.328 29.922 21.828 1 98.31 375 ALA B O 1
ATOM 6301 N N . GLU B 1 376 ? -7 30.219 20.422 1 97.88 376 GLU B N 1
ATOM 6302 C CA . GLU B 1 376 ? -7.594 31.312 21.203 1 97.88 376 GLU B CA 1
ATOM 6303 C C . GLU B 1 376 ? -8.031 30.828 22.578 1 97.88 376 GLU B C 1
ATOM 6305 O O . GLU B 1 376 ? -7.77 31.484 23.578 1 97.88 376 GLU B O 1
ATOM 6310 N N . ARG B 1 377 ? -8.656 29.703 22.594 1 97.38 377 ARG B N 1
ATOM 6311 C CA . ARG B 1 377 ? -9.172 29.156 23.844 1 97.38 377 ARG B CA 1
ATOM 6312 C C . ARG B 1 377 ? -8.039 28.781 24.781 1 97.38 377 ARG B C 1
ATOM 6314 O O . ARG B 1 377 ? -8.125 29 26 1 97.38 377 ARG B O 1
ATOM 6321 N N . LEU B 1 378 ? -6.969 28.188 24.234 1 97.38 378 LEU B N 1
ATOM 6322 C CA . LEU B 1 378 ? -5.863 27.703 25.047 1 97.38 378 LEU B CA 1
ATOM 6323 C C . LEU B 1 378 ? -5.062 28.859 25.641 1 97.38 378 LEU B C 1
ATOM 6325 O O . LEU B 1 378 ? -4.438 28.734 26.688 1 97.38 378 LEU B O 1
ATOM 6329 N N . THR B 1 379 ? -5.047 30.031 25.031 1 95.62 379 THR B N 1
ATOM 6330 C CA . THR B 1 379 ? -4.191 31.125 25.453 1 95.62 379 THR B CA 1
ATOM 6331 C C . THR B 1 379 ? -4.988 32.156 26.25 1 95.62 379 THR B C 1
ATOM 6333 O O . THR B 1 379 ? -4.43 33.125 26.75 1 95.62 379 THR B O 1
ATOM 6336 N N . ALA B 1 380 ? -6.238 32 26.328 1 90.31 380 ALA B N 1
ATOM 6337 C CA . ALA B 1 380 ? -7.082 32.938 27.062 1 90.31 380 ALA B CA 1
ATOM 6338 C C . ALA B 1 380 ? -6.809 32.875 28.562 1 90.31 380 ALA B C 1
ATOM 6340 O O . ALA B 1 380 ? -6.816 33.906 29.234 1 90.31 380 ALA B O 1
ATOM 6341 N N . ASP B 1 381 ? -6.762 31.625 29.078 1 71 381 ASP B N 1
ATOM 6342 C CA . ASP B 1 381 ? -6.898 31.5 30.516 1 71 381 ASP B CA 1
ATOM 6343 C C . ASP B 1 381 ? -5.574 31.109 31.172 1 71 381 ASP B C 1
ATOM 6345 O O . ASP B 1 381 ? -5.559 30.531 32.25 1 71 381 ASP B O 1
ATOM 6349 N N . GLY B 1 382 ? -4.375 31.172 30.641 1 78 382 GLY B N 1
ATOM 6350 C CA . GLY B 1 382 ? -3.193 31.328 31.484 1 78 382 GLY B CA 1
ATOM 6351 C C . GLY B 1 382 ? -2.203 30.188 31.328 1 78 382 GLY B C 1
ATOM 6352 O O . GLY B 1 382 ? -1.122 30.375 30.766 1 78 382 GLY B O 1
ATOM 6353 N N . PRO B 1 383 ? -2.588 28.828 31.547 1 92.5 383 PRO B N 1
ATOM 6354 C CA . PRO B 1 383 ? -1.5 27.891 31.812 1 92.5 383 PRO B CA 1
ATOM 6355 C C . PRO B 1 383 ? -0.785 27.438 30.547 1 92.5 383 PRO B C 1
ATOM 6357 O O . PRO B 1 383 ? 0.236 26.75 30.609 1 92.5 383 PRO B O 1
ATOM 6360 N N . LEU B 1 384 ? -1.292 27.875 29.453 1 97.75 384 LEU B N 1
ATOM 6361 C CA . LEU B 1 384 ? -0.729 27.406 28.188 1 97.75 384 LEU B CA 1
ATOM 6362 C C . LEU B 1 384 ? -0.341 28.578 27.297 1 97.75 384 LEU B C 1
ATOM 6364 O O . LEU B 1 384 ? -0.896 29.672 27.422 1 97.75 384 LEU B O 1
ATOM 6368 N N . ARG B 1 385 ? 0.612 28.344 26.484 1 97.62 385 ARG B N 1
ATOM 6369 C CA . ARG B 1 385 ? 1.017 29.312 25.469 1 97.62 385 ARG B CA 1
ATOM 6370 C C . ARG B 1 385 ? 1.329 28.625 24.156 1 97.62 385 ARG B C 1
ATOM 6372 O O . ARG B 1 385 ? 1.677 27.438 24.125 1 97.62 385 ARG B O 1
ATOM 6379 N N . LEU B 1 386 ? 1.183 29.391 23.109 1 97.44 386 LEU B N 1
ATOM 6380 C CA . LEU B 1 386 ? 1.576 28.875 21.812 1 97.44 386 LEU B CA 1
ATOM 6381 C C . LEU B 1 386 ? 3.09 28.922 21.641 1 97.44 386 LEU B C 1
ATOM 6383 O O . LEU B 1 386 ? 3.75 29.828 22.156 1 97.44 386 LEU B O 1
ATOM 6387 N N . VAL B 1 387 ? 3.668 27.984 20.906 1 96.5 387 VAL B N 1
ATOM 6388 C CA . VAL B 1 387 ? 5.102 28.016 20.641 1 96.5 387 VAL B CA 1
ATOM 6389 C C . VAL B 1 387 ? 5.355 28.531 19.234 1 96.5 387 VAL B C 1
ATOM 6391 O O . VAL B 1 387 ? 6.488 28.859 18.875 1 96.5 387 VAL B O 1
ATOM 6394 N N . ALA B 1 388 ? 4.355 28.625 18.391 1 96.5 388 ALA B N 1
ATOM 6395 C CA . ALA B 1 388 ? 4.379 29.156 17.031 1 96.5 388 ALA B CA 1
ATOM 6396 C C . ALA B 1 388 ? 2.994 29.641 16.609 1 96.5 388 ALA B C 1
ATOM 6398 O O . ALA B 1 388 ? 1.982 29.219 17.172 1 96.5 388 ALA B O 1
ATOM 6399 N N . PRO B 1 389 ? 2.947 30.609 15.664 1 96.56 389 PRO B N 1
ATOM 6400 C CA . PRO B 1 389 ? 1.63 31 15.156 1 96.56 389 PRO B CA 1
ATOM 6401 C C . PRO B 1 389 ? 0.899 29.859 14.461 1 96.56 389 PRO B C 1
ATOM 6403 O O . PRO B 1 389 ? 1.539 28.938 13.93 1 96.56 389 PRO B O 1
ATOM 6406 N N . VAL B 1 390 ? -0.441 29.906 14.5 1 97.69 390 VAL B N 1
ATOM 6407 C CA . VAL B 1 390 ? -1.235 28.969 13.711 1 97.69 390 VAL B CA 1
ATOM 6408 C C . VAL B 1 390 ? -1.189 29.375 12.234 1 97.69 390 VAL B C 1
ATOM 6410 O O . VAL B 1 390 ? -1.74 30.406 11.852 1 97.69 390 VAL B O 1
ATOM 6413 N N . ARG B 1 391 ? -0.597 28.594 11.438 1 96.88 391 ARG B N 1
ATOM 6414 C CA . ARG B 1 391 ? -0.379 28.969 10.039 1 96.88 391 ARG B CA 1
ATOM 6415 C C . ARG B 1 391 ? -1.45 28.359 9.141 1 96.88 391 ARG B C 1
ATOM 6417 O O . ARG B 1 391 ? -1.689 28.859 8.039 1 96.88 391 ARG B O 1
ATOM 6424 N N . LEU B 1 392 ? -1.997 27.219 9.578 1 97.88 392 LEU B N 1
ATOM 6425 C CA . LEU B 1 392 ? -3.025 26.531 8.797 1 97.88 392 LEU B CA 1
ATOM 6426 C C . LEU B 1 392 ? -3.914 25.672 9.688 1 97.88 392 LEU B C 1
ATOM 6428 O O . LEU B 1 392 ? -4.793 26.203 10.383 1 97.88 392 LEU B O 1
ATOM 6432 N N . ASN B 1 393 ? -3.586 24.406 9.938 1 98.25 393 ASN B N 1
ATOM 6433 C CA . ASN B 1 393 ? -4.547 23.531 10.602 1 98.25 393 ASN B CA 1
ATOM 6434 C C . ASN B 1 393 ? -3.943 22.891 11.844 1 98.25 393 ASN B C 1
ATOM 6436 O O . ASN B 1 393 ? -4.496 21.922 12.375 1 98.25 393 ASN B O 1
ATOM 6440 N N . VAL B 1 394 ? -2.74 23.391 12.328 1 98.25 394 VAL B N 1
ATOM 6441 C CA . VAL B 1 394 ? -2.102 22.766 13.484 1 98.25 394 VAL B CA 1
ATOM 6442 C C . VAL B 1 394 ? -1.842 23.828 14.562 1 98.25 394 VAL B C 1
ATOM 6444 O O . VAL B 1 394 ? -1.421 24.938 14.25 1 98.25 394 VAL B O 1
ATOM 6447 N N . VAL B 1 395 ? -2.15 23.5 15.789 1 98.31 395 VAL B N 1
ATOM 6448 C CA . VAL B 1 395 ? -1.865 24.344 16.953 1 98.31 395 VAL B CA 1
ATOM 6449 C C . VAL B 1 395 ? -0.744 23.703 17.781 1 98.31 395 VAL B C 1
ATOM 6451 O O . VAL B 1 395 ? -0.876 22.578 18.266 1 98.31 395 VAL B O 1
ATOM 6454 N N . CYS B 1 396 ? 0.346 24.406 17.891 1 97.69 396 CYS B N 1
ATOM 6455 C CA . CYS B 1 396 ? 1.463 23.984 18.719 1 97.69 396 CYS B CA 1
ATOM 6456 C C . CYS B 1 396 ? 1.524 24.797 20.016 1 97.69 396 CYS B C 1
ATOM 6458 O O . CYS B 1 396 ? 1.628 26.031 19.969 1 97.69 396 CYS B O 1
ATOM 6460 N N . PHE B 1 397 ? 1.493 24.094 21.125 1 98 397 PHE B N 1
ATOM 6461 C CA . PHE B 1 397 ? 1.375 24.797 22.391 1 98 397 PHE B CA 1
ATOM 6462 C C . PHE B 1 397 ? 2.139 24.062 23.5 1 98 397 PHE B C 1
ATOM 6464 O O . PHE B 1 397 ? 2.527 22.906 23.328 1 98 397 PHE B O 1
ATOM 6471 N N . THR B 1 398 ? 2.449 24.75 24.516 1 98.12 398 THR B N 1
ATOM 6472 C CA . THR B 1 398 ? 3.154 24.188 25.656 1 98.12 398 THR B CA 1
ATOM 6473 C C . THR B 1 398 ? 2.709 24.859 26.953 1 98.12 398 THR B C 1
ATOM 6475 O O . THR B 1 398 ? 1.781 25.672 26.953 1 98.12 398 THR B O 1
ATOM 6478 N N . LEU B 1 399 ? 3.246 24.375 28.062 1 97.88 399 LEU B N 1
ATOM 6479 C CA . LEU B 1 399 ? 2.992 25.016 29.344 1 97.88 399 LEU B CA 1
ATOM 6480 C C . LEU B 1 399 ? 3.623 26.406 29.391 1 97.88 399 LEU B C 1
ATOM 6482 O O . LEU B 1 399 ? 4.742 26.594 28.922 1 97.88 399 LEU B O 1
ATOM 6486 N N . ALA B 1 400 ? 2.893 27.344 29.953 1 96 400 ALA B N 1
ATOM 6487 C CA . ALA B 1 400 ? 3.408 28.703 30.078 1 96 400 ALA B CA 1
ATOM 6488 C C . ALA B 1 400 ? 4.617 28.75 31.016 1 96 400 ALA B C 1
ATOM 6490 O O . ALA B 1 400 ? 5.539 29.547 30.812 1 96 400 ALA B O 1
ATOM 6491 N N . ALA B 1 401 ? 4.582 27.859 32 1 94.44 401 ALA B N 1
ATOM 6492 C CA . ALA B 1 401 ? 5.676 27.812 32.969 1 94.44 401 ALA B CA 1
ATOM 6493 C C . ALA B 1 401 ? 6.324 26.422 33 1 94.44 401 ALA B C 1
ATOM 6495 O O . ALA B 1 401 ? 5.629 25.406 33.062 1 94.44 401 ALA B O 1
ATOM 6496 N N . ARG B 1 402 ? 7.66 26.328 32.938 1 95.5 402 ARG B N 1
ATOM 6497 C CA . ARG B 1 402 ? 8.492 25.141 33.125 1 95.5 402 ARG B CA 1
ATOM 6498 C C . ARG B 1 402 ? 8.062 24.016 32.188 1 95.5 402 ARG B C 1
ATOM 6500 O O . ARG B 1 402 ? 7.746 22.906 32.625 1 95.5 402 ARG B O 1
ATOM 6507 N N . PRO B 1 403 ? 7.992 24.25 30.922 1 97.19 403 PRO B N 1
ATOM 6508 C CA . PRO B 1 403 ? 7.648 23.188 29.969 1 97.19 403 PRO B CA 1
ATOM 6509 C C . PRO B 1 403 ? 8.758 22.156 29.812 1 97.19 403 PRO B C 1
ATOM 6511 O O . PRO B 1 403 ? 9.336 22.016 28.734 1 97.19 403 PRO B O 1
ATOM 6514 N N . THR B 1 404 ? 9.023 21.328 30.875 1 97.12 404 THR B N 1
ATOM 6515 C CA . THR B 1 404 ? 10.031 20.266 30.828 1 97.12 404 THR B CA 1
ATOM 6516 C C . THR B 1 404 ? 9.484 19.047 30.094 1 97.12 404 THR B C 1
ATOM 6518 O O . THR B 1 404 ? 8.266 18.859 29.984 1 97.12 404 THR B O 1
ATOM 6521 N N . PRO B 1 405 ? 10.359 18.281 29.562 1 96.88 405 PRO B N 1
ATOM 6522 C CA . PRO B 1 405 ? 9.914 17.047 28.906 1 96.88 405 PRO B CA 1
ATOM 6523 C C . PRO B 1 405 ? 9.023 16.188 29.797 1 96.88 405 PRO B C 1
ATOM 6525 O O . PRO B 1 405 ? 8.031 15.633 29.328 1 96.88 405 PRO B O 1
ATOM 6528 N N . GLU B 1 406 ? 9.367 16.094 31.031 1 96.69 406 GLU B N 1
ATOM 6529 C CA . GLU B 1 406 ? 8.602 15.273 31.969 1 96.69 406 GLU B CA 1
ATOM 6530 C C . GLU B 1 406 ? 7.188 15.82 32.156 1 96.69 406 GLU B C 1
ATOM 6532 O O . GLU B 1 406 ? 6.219 15.062 32.188 1 96.69 406 GLU B O 1
ATOM 6537 N N . ARG B 1 407 ? 7.07 17.141 32.312 1 97.56 407 ARG B N 1
ATOM 6538 C CA . ARG B 1 407 ? 5.77 17.766 32.5 1 97.56 407 ARG B CA 1
ATOM 6539 C C . ARG B 1 407 ? 4.902 17.656 31.266 1 97.56 407 ARG B C 1
ATOM 6541 O O . ARG B 1 407 ? 3.689 17.469 31.359 1 97.56 407 ARG B O 1
ATOM 6548 N N . ILE B 1 408 ? 5.523 17.781 30.141 1 98.06 408 ILE B N 1
ATOM 6549 C CA . ILE B 1 408 ? 4.785 17.672 28.891 1 98.06 408 ILE B CA 1
ATOM 6550 C C . ILE B 1 408 ? 4.312 16.234 28.688 1 98.06 408 ILE B C 1
ATOM 6552 O O . ILE B 1 408 ? 3.201 16 28.203 1 98.06 408 ILE B O 1
ATOM 6556 N N . ALA B 1 409 ? 5.129 15.297 29 1 96.62 409 ALA B N 1
ATOM 6557 C CA . ALA B 1 409 ? 4.719 13.898 28.953 1 96.62 409 ALA B CA 1
ATOM 6558 C C . ALA B 1 409 ? 3.518 13.648 29.859 1 96.62 409 ALA B C 1
ATOM 6560 O O . ALA B 1 409 ? 2.57 12.953 29.469 1 96.62 409 ALA B O 1
ATOM 6561 N N . ALA B 1 410 ? 3.559 14.164 31.062 1 97.12 410 ALA B N 1
ATOM 6562 C CA . ALA B 1 410 ? 2.457 14.016 32 1 97.12 410 ALA B CA 1
ATOM 6563 C C . ALA B 1 410 ? 1.186 14.672 31.469 1 97.12 410 ALA B C 1
ATOM 6565 O O . ALA B 1 410 ? 0.088 14.133 31.625 1 97.12 410 ALA B O 1
ATOM 6566 N N . LEU B 1 411 ? 1.344 15.859 30.906 1 97.62 411 LEU B N 1
ATOM 6567 C CA . LEU B 1 411 ? 0.216 16.562 30.312 1 97.62 411 LEU B CA 1
ATOM 6568 C C . LEU B 1 411 ? -0.414 15.742 29.188 1 97.62 411 LEU B C 1
ATOM 6570 O O . LEU B 1 411 ? -1.639 15.602 29.125 1 97.62 411 LEU B O 1
ATOM 6574 N N . THR B 1 412 ? 0.437 15.219 28.328 1 96.12 412 THR B N 1
ATOM 6575 C CA . THR B 1 412 ? -0.016 14.398 27.203 1 96.12 412 THR B CA 1
ATOM 6576 C C . THR B 1 412 ? -0.838 13.211 27.703 1 96.12 412 THR B C 1
ATOM 6578 O O . THR B 1 412 ? -1.92 12.938 27.172 1 96.12 412 THR B O 1
ATOM 6581 N N . GLU B 1 413 ? -0.366 12.539 28.688 1 94.44 413 GLU B N 1
ATOM 6582 C CA . GLU B 1 413 ? -1.028 11.367 29.25 1 94.44 413 GLU B CA 1
ATOM 6583 C C . GLU B 1 413 ? -2.363 11.742 29.875 1 94.44 413 GLU B C 1
ATOM 6585 O O . GLU B 1 413 ? -3.355 11.023 29.719 1 94.44 413 GLU B O 1
ATOM 6590 N N . SER B 1 414 ? -2.354 12.812 30.625 1 95.94 414 SER B N 1
ATOM 6591 C CA . SER B 1 414 ? -3.568 13.258 31.297 1 95.94 414 SER B CA 1
ATOM 6592 C C . SER B 1 414 ? -4.66 13.602 30.281 1 95.94 414 SER B C 1
ATOM 6594 O O . SER B 1 414 ? -5.832 13.281 30.5 1 95.94 414 SER B O 1
ATOM 6596 N N . ILE B 1 415 ? -4.293 14.25 29.234 1 96.69 415 ILE B N 1
ATOM 6597 C CA . ILE B 1 415 ? -5.242 14.602 28.188 1 96.69 415 ILE B CA 1
ATOM 6598 C C . ILE B 1 415 ? -5.824 13.328 27.562 1 96.69 415 ILE B C 1
ATOM 6600 O O . ILE B 1 415 ? -7.043 13.195 27.438 1 96.69 415 ILE B O 1
ATOM 6604 N N . ALA B 1 416 ? -5.008 12.383 27.219 1 94.5 416 ALA B N 1
ATOM 6605 C CA . ALA B 1 416 ? -5.449 11.133 26.625 1 94.5 416 ALA B CA 1
ATOM 6606 C C . ALA B 1 416 ? -6.359 10.359 27.562 1 94.5 416 ALA B C 1
ATOM 6608 O O . ALA B 1 416 ? -7.363 9.781 27.141 1 94.5 416 ALA B O 1
ATOM 6609 N N . GLU B 1 417 ? -6.059 10.336 28.812 1 93.19 417 GLU B N 1
ATOM 6610 C CA . GLU B 1 417 ? -6.801 9.578 29.828 1 93.19 417 GLU B CA 1
ATOM 6611 C C . GLU B 1 417 ? -8.195 10.156 30.016 1 93.19 417 GLU B C 1
ATOM 6613 O O . GLU B 1 417 ? -9.117 9.438 30.422 1 93.19 417 GLU B O 1
ATOM 6618 N N . SER B 1 418 ? -8.289 11.453 29.766 1 94.25 418 SER B N 1
ATOM 6619 C CA . SER B 1 418 ? -9.609 12.07 29.906 1 94.25 418 SER B CA 1
ATOM 6620 C C . SER B 1 418 ? -10.602 11.477 28.922 1 94.25 418 SER B C 1
ATOM 6622 O O . SER B 1 418 ? -11.812 11.555 29.125 1 94.25 418 SER B O 1
ATOM 6624 N N . GLY B 1 419 ? -10.078 10.977 27.719 1 95 419 GLY B N 1
ATOM 6625 C CA . GLY B 1 419 ? -10.93 10.43 26.672 1 95 419 GLY B CA 1
ATOM 6626 C C . GLY B 1 419 ? -11.57 11.492 25.797 1 95 419 GLY B C 1
ATOM 6627 O O . GLY B 1 419 ? -12.219 11.172 24.797 1 95 419 GLY B O 1
ATOM 6628 N N . GLU B 1 420 ? -11.336 12.75 26.141 1 96.62 420 GLU B N 1
ATOM 6629 C CA . GLU B 1 420 ? -12.047 13.844 25.469 1 96.62 420 GLU B CA 1
ATOM 6630 C C . GLU B 1 420 ? -11.344 14.242 24.172 1 96.62 420 GLU B C 1
ATOM 6632 O O . GLU B 1 420 ? -11.977 14.773 23.25 1 96.62 420 GLU B O 1
ATOM 6637 N N . THR B 1 421 ? -10.07 14.078 24.156 1 97.31 421 THR B N 1
ATOM 6638 C CA . THR B 1 421 ? -9.289 14.375 22.953 1 97.31 421 THR B CA 1
ATOM 6639 C C . THR B 1 421 ? -7.938 13.672 23.016 1 97.31 421 THR B C 1
ATOM 6641 O O . THR B 1 421 ? -7.637 12.961 23.969 1 97.31 421 THR B O 1
ATOM 6644 N N . PHE B 1 422 ? -7.277 13.688 21.891 1 96.5 422 PHE B N 1
ATOM 6645 C CA . PHE B 1 422 ? -5.949 13.102 21.766 1 96.5 422 PHE B CA 1
ATOM 6646 C C . PHE B 1 422 ? -5.02 14.031 21 1 96.5 422 PHE B C 1
ATOM 6648 O O . PHE B 1 422 ? -5.352 14.492 19.906 1 96.5 422 PHE B O 1
ATOM 6655 N N . VAL B 1 423 ? -3.924 14.391 21.609 1 96.62 423 VAL B N 1
ATOM 6656 C CA . VAL B 1 423 ? -2.877 15.203 21 1 96.62 423 VAL B CA 1
ATOM 6657 C C . VAL B 1 423 ? -1.526 14.508 21.141 1 96.62 423 VAL B C 1
ATOM 6659 O O . VAL B 1 423 ? -1.396 13.555 21.922 1 96.62 423 VAL B O 1
ATOM 6662 N N . THR B 1 424 ? -0.545 14.945 20.375 1 95.12 424 THR B N 1
ATOM 6663 C CA . THR B 1 424 ? 0.745 14.266 20.422 1 95.12 424 THR B CA 1
ATOM 6664 C C . THR B 1 424 ? 1.859 15.242 20.781 1 95.12 424 THR B C 1
ATOM 6666 O O . THR B 1 424 ? 1.749 16.438 20.531 1 95.12 424 THR B O 1
ATOM 6669 N N . PRO B 1 425 ? 2.959 14.711 21.406 1 94.81 425 PRO B N 1
ATOM 6670 C CA . PRO B 1 425 ? 4.086 15.562 21.781 1 94.81 425 PRO B CA 1
ATOM 6671 C C . PRO B 1 425 ? 4.988 15.914 20.609 1 94.81 425 PRO B C 1
ATOM 6673 O O . PRO B 1 425 ? 4.988 15.219 19.594 1 94.81 425 PRO B O 1
ATOM 6676 N N . THR B 1 426 ? 5.664 16.969 20.734 1 95.12 426 THR B N 1
ATOM 6677 C CA . THR B 1 426 ? 6.691 17.406 19.797 1 95.12 426 THR B CA 1
ATOM 6678 C C . THR B 1 426 ? 7.734 18.266 20.5 1 95.12 426 THR B C 1
ATOM 6680 O O . THR B 1 426 ? 7.711 18.406 21.719 1 95.12 426 THR B O 1
ATOM 6683 N N . VAL B 1 427 ? 8.766 18.609 19.812 1 94.5 427 VAL B N 1
ATOM 6684 C CA . VAL B 1 427 ? 9.758 19.594 20.219 1 94.5 427 VAL B CA 1
ATOM 6685 C C . VAL B 1 427 ? 9.898 20.672 19.141 1 94.5 427 VAL B C 1
ATOM 6687 O O . VAL B 1 427 ? 10.094 20.344 17.953 1 94.5 427 VAL B O 1
ATOM 6690 N N . TYR B 1 428 ? 9.641 21.844 19.5 1 94.62 428 TYR B N 1
ATOM 6691 C CA . TYR B 1 428 ? 9.797 22.953 18.578 1 94.62 428 TYR B CA 1
ATOM 6692 C C . TYR B 1 428 ? 10.805 23.969 19.094 1 94.62 428 TYR B C 1
ATOM 6694 O O . TYR B 1 428 ? 10.641 24.5 20.188 1 94.62 428 TYR B O 1
ATOM 6702 N N . ALA B 1 429 ? 11.867 24.141 18.328 1 92.81 429 ALA B N 1
ATOM 6703 C CA . ALA B 1 429 ? 12.953 25.047 18.703 1 92.81 429 ALA B CA 1
ATOM 6704 C C . ALA B 1 429 ? 13.492 24.703 20.094 1 92.81 429 ALA B C 1
ATOM 6706 O O . ALA B 1 429 ? 13.688 25.594 20.922 1 92.81 429 ALA B O 1
ATOM 6707 N N . GLY B 1 430 ? 13.57 23.453 20.328 1 92.94 430 GLY B N 1
ATOM 6708 C CA . GLY B 1 430 ? 14.164 22.953 21.562 1 92.94 430 GLY B CA 1
ATOM 6709 C C . GLY B 1 430 ? 13.188 22.922 22.719 1 92.94 430 GLY B C 1
ATOM 6710 O O . GLY B 1 430 ? 13.523 22.453 23.812 1 92.94 430 GLY B O 1
ATOM 6711 N N . VAL B 1 431 ? 11.984 23.391 22.516 1 96.06 431 VAL B N 1
ATOM 6712 C CA . VAL B 1 431 ? 10.992 23.453 23.578 1 96.06 431 VAL B CA 1
ATOM 6713 C C . VAL B 1 431 ? 10.031 22.266 23.469 1 96.06 431 VAL B C 1
ATOM 6715 O O . VAL B 1 431 ? 9.383 22.078 22.438 1 96.06 431 VAL B O 1
ATOM 6718 N N . PRO B 1 432 ? 9.945 21.438 24.547 1 97.62 432 PRO B N 1
ATOM 6719 C CA . PRO B 1 432 ? 8.906 20.406 24.531 1 97.62 432 PRO B CA 1
ATOM 6720 C C . PRO B 1 432 ? 7.496 20.984 24.422 1 97.62 432 PRO B C 1
ATOM 6722 O O . PRO B 1 432 ? 7.172 21.969 25.094 1 97.62 432 PRO B O 1
ATOM 6725 N N . ALA B 1 433 ? 6.734 20.406 23.578 1 98 433 ALA B N 1
ATOM 6726 C CA . ALA B 1 433 ? 5.414 20.969 23.297 1 98 433 ALA B CA 1
ATOM 6727 C C . ALA B 1 433 ? 4.449 19.875 22.844 1 98 433 ALA B C 1
ATOM 6729 O O . ALA B 1 433 ? 4.801 18.688 22.828 1 98 433 ALA B O 1
ATOM 6730 N N . LEU B 1 434 ? 3.197 20.25 22.641 1 97.75 434 LEU B N 1
ATOM 6731 C CA . LEU B 1 434 ? 2.158 19.406 22.062 1 97.75 434 LEU B CA 1
ATOM 6732 C C . LEU B 1 434 ? 1.657 19.969 20.75 1 97.75 434 LEU B C 1
ATOM 6734 O O . LEU B 1 434 ? 1.792 21.172 20.5 1 97.75 434 LEU B O 1
ATOM 6738 N N . ARG B 1 435 ? 1.196 19.141 19.984 1 97.44 435 ARG B N 1
ATOM 6739 C CA . ARG B 1 435 ? 0.607 19.547 18.719 1 97.44 435 ARG B CA 1
ATOM 6740 C C . ARG B 1 435 ? -0.809 19 18.562 1 97.44 435 ARG B C 1
ATOM 6742 O O . ARG B 1 435 ? -1.069 17.844 18.891 1 97.44 435 ARG B O 1
ATOM 6749 N N . ALA B 1 436 ? -1.723 19.766 18.125 1 98.12 436 ALA B N 1
ATOM 6750 C CA . ALA B 1 436 ? -3.09 19.406 17.75 1 98.12 436 ALA B CA 1
ATOM 6751 C C . ALA B 1 436 ? -3.355 19.703 16.281 1 98.12 436 ALA B C 1
ATOM 6753 O O . ALA B 1 436 ? -3.297 20.859 15.852 1 98.12 436 ALA B O 1
ATOM 6754 N N . ALA B 1 437 ? -3.645 18.688 15.5 1 97.81 437 ALA B N 1
ATOM 6755 C CA . ALA B 1 437 ? -3.83 18.828 14.055 1 97.81 437 ALA B CA 1
ATOM 6756 C C . ALA B 1 437 ? -5.293 18.625 13.672 1 97.81 437 ALA B C 1
ATOM 6758 O O . ALA B 1 437 ? -5.941 17.688 14.133 1 97.81 437 ALA B O 1
ATOM 6759 N N . PHE B 1 438 ? -5.844 19.531 12.836 1 98.12 438 PHE B N 1
ATOM 6760 C CA . PHE B 1 438 ? -7.242 19.5 12.422 1 98.12 438 PHE B CA 1
ATOM 6761 C C . PHE B 1 438 ? -7.367 19.141 10.953 1 98.12 438 PHE B C 1
ATOM 6763 O O . PHE B 1 438 ? -6.965 19.922 10.078 1 98.12 438 PHE B O 1
ATOM 6770 N N . SER B 1 439 ? -7.934 17.969 10.656 1 97.31 439 SER B N 1
ATOM 6771 C CA . SER B 1 439 ? -8.148 17.562 9.266 1 97.31 439 SER B CA 1
ATOM 6772 C C . SER B 1 439 ? -9.398 16.688 9.133 1 97.31 439 SER B C 1
ATOM 6774 O O . SER B 1 439 ? -9.625 16.094 8.086 1 97.31 439 SER B O 1
ATOM 6776 N N . ASN B 1 440 ? -10.211 16.578 10.211 1 97.81 440 ASN B N 1
ATOM 6777 C CA . ASN B 1 440 ? -11.398 15.727 10.211 1 97.81 440 ASN B CA 1
ATOM 6778 C C . ASN B 1 440 ? -12.641 16.5 9.789 1 97.81 440 ASN B C 1
ATOM 6780 O O . ASN B 1 440 ? -12.953 17.547 10.359 1 97.81 440 ASN B O 1
ATOM 6784 N N . TRP B 1 441 ? -13.406 15.953 8.914 1 98 441 TRP B N 1
ATOM 6785 C CA . TRP B 1 441 ? -14.578 16.609 8.344 1 98 441 TRP B CA 1
ATOM 6786 C C . TRP B 1 441 ? -15.68 16.766 9.391 1 98 441 TRP B C 1
ATOM 6788 O O . TRP B 1 441 ? -16.562 17.609 9.25 1 98 441 TRP B O 1
ATOM 6798 N N . ARG B 1 442 ? -15.609 16.016 10.5 1 97.19 442 ARG B N 1
ATOM 6799 C CA . ARG B 1 442 ? -16.672 15.992 11.5 1 97.19 442 ARG B CA 1
ATOM 6800 C C . ARG B 1 442 ? -16.469 17.078 12.547 1 97.19 442 ARG B C 1
ATOM 6802 O O . ARG B 1 442 ? -17.391 17.406 13.305 1 97.19 442 ARG B O 1
ATOM 6809 N N . THR B 1 443 ? -15.305 17.594 12.68 1 97.94 443 THR B N 1
ATOM 6810 C CA . THR B 1 443 ? -14.969 18.469 13.797 1 97.94 443 THR B CA 1
ATOM 6811 C C . THR B 1 443 ? -15.781 19.766 13.742 1 97.94 443 THR B C 1
ATOM 6813 O O . THR B 1 443 ? -15.836 20.422 12.703 1 97.94 443 THR B O 1
ATOM 6816 N N . THR B 1 444 ? -16.391 20.109 14.828 1 97.19 444 THR B N 1
ATOM 6817 C CA . THR B 1 444 ? -17.172 21.328 14.969 1 97.19 444 THR B CA 1
ATOM 6818 C C . THR B 1 444 ? -16.562 22.234 16.047 1 97.19 444 THR B C 1
ATOM 6820 O O . THR B 1 444 ? -15.648 21.828 16.766 1 97.19 444 THR B O 1
ATOM 6823 N N . THR B 1 445 ? -17.125 23.422 16.125 1 97.56 445 THR B N 1
ATOM 6824 C CA . THR B 1 445 ? -16.672 24.359 17.141 1 97.56 445 THR B CA 1
ATOM 6825 C C . THR B 1 445 ? -16.969 23.812 18.547 1 97.56 445 THR B C 1
ATOM 6827 O O . THR B 1 445 ? -16.203 24.062 19.484 1 97.56 445 THR B O 1
ATOM 6830 N N . GLU B 1 446 ? -18.062 23.094 18.656 1 97.44 446 GLU B N 1
ATOM 6831 C CA . GLU B 1 446 ? -18.406 22.484 19.938 1 97.44 446 GLU B CA 1
ATOM 6832 C C . GLU B 1 446 ? -17.359 21.438 20.344 1 97.44 446 GLU B C 1
ATOM 6834 O O . GLU B 1 446 ? -17 21.328 21.516 1 97.44 446 GLU B O 1
ATOM 6839 N N . ASP B 1 447 ? -16.922 20.688 19.391 1 97.94 447 ASP B N 1
ATOM 6840 C CA . ASP B 1 447 ? -15.867 19.703 19.656 1 97.94 447 ASP B CA 1
ATOM 6841 C C . ASP B 1 447 ? -14.586 20.391 20.125 1 97.94 447 ASP B C 1
ATOM 6843 O O . ASP B 1 447 ? -13.906 19.891 21.016 1 97.94 447 ASP B O 1
ATOM 6847 N N . VAL B 1 448 ? -14.242 21.516 19.531 1 98.5 448 VAL B N 1
ATOM 6848 C CA . VAL B 1 448 ? -13.031 22.266 19.875 1 98.5 448 VAL B CA 1
ATOM 6849 C C . VAL B 1 448 ? -13.125 22.781 21.297 1 98.5 448 VAL B C 1
ATOM 6851 O O . VAL B 1 448 ? -12.156 22.703 22.062 1 98.5 448 VAL B O 1
ATOM 6854 N N . ASP B 1 449 ? -14.281 23.297 21.625 1 97.94 449 ASP B N 1
ATOM 6855 C CA . ASP B 1 449 ? -14.477 23.812 22.984 1 97.94 449 ASP B CA 1
ATOM 6856 C C . ASP B 1 449 ? -14.328 22.703 24.016 1 97.94 449 ASP B C 1
ATOM 6858 O O . ASP B 1 449 ? -13.727 22.922 25.078 1 97.94 449 ASP B O 1
ATOM 6862 N N . ARG B 1 450 ? -14.859 21.578 23.703 1 97.38 450 ARG B N 1
ATOM 6863 C CA . ARG B 1 450 ? -14.734 20.422 24.594 1 97.38 450 ARG B CA 1
ATOM 6864 C C . ARG B 1 450 ? -13.273 20 24.75 1 97.38 450 ARG B C 1
ATOM 6866 O O . ARG B 1 450 ? -12.828 19.734 25.875 1 97.38 450 ARG B O 1
ATOM 6873 N N . ALA B 1 451 ? -12.586 19.984 23.703 1 98.06 451 ALA B N 1
ATOM 6874 C CA . ALA B 1 451 ? -11.172 19.609 23.734 1 98.06 451 ALA B CA 1
ATOM 6875 C C . ALA B 1 451 ? -10.359 20.656 24.5 1 98.06 451 ALA B C 1
ATOM 6877 O O . ALA B 1 451 ? -9.5 20.297 25.312 1 98.06 451 ALA B O 1
ATOM 6878 N N . ALA B 1 452 ? -10.641 21.906 24.266 1 98 452 ALA B N 1
ATOM 6879 C CA . ALA B 1 452 ? -9.938 22.984 24.938 1 98 452 ALA B CA 1
ATOM 6880 C C . ALA B 1 452 ? -10.117 22.906 26.453 1 98 452 ALA B C 1
ATOM 6882 O O . ALA B 1 452 ? -9.172 23.094 27.219 1 98 452 ALA B O 1
ATOM 6883 N N . ALA B 1 453 ? -11.328 22.625 26.844 1 97.38 453 ALA B N 1
ATOM 6884 C CA . ALA B 1 453 ? -11.633 22.5 28.266 1 97.38 453 ALA B CA 1
ATOM 6885 C C . ALA B 1 453 ? -10.836 21.375 28.906 1 97.38 453 ALA B C 1
ATOM 6887 O O . ALA B 1 453 ? -10.281 21.516 29.984 1 97.38 453 ALA B O 1
ATOM 6888 N N . ALA B 1 454 ? -10.781 20.25 28.219 1 97.19 454 ALA B N 1
ATOM 6889 C CA . ALA B 1 454 ? -10.055 19.078 28.734 1 97.19 454 ALA B CA 1
ATOM 6890 C C . ALA B 1 454 ? -8.562 19.359 28.812 1 97.19 454 ALA B C 1
ATOM 6892 O O . ALA B 1 454 ? -7.906 18.984 29.797 1 97.19 454 ALA B O 1
ATOM 6893 N N . ILE B 1 455 ? -7.984 20 27.812 1 97.94 455 ILE B N 1
ATOM 6894 C CA . ILE B 1 455 ? -6.559 20.312 27.766 1 97.94 455 ILE B CA 1
ATOM 6895 C C . ILE B 1 455 ? -6.211 21.297 28.875 1 97.94 455 ILE B C 1
ATOM 6897 O O . ILE B 1 455 ? -5.227 21.094 29.609 1 97.94 455 ILE B O 1
ATOM 6901 N N . THR B 1 456 ? -7.035 22.312 29.016 1 97.31 456 THR B N 1
ATOM 6902 C CA . THR B 1 456 ? -6.801 23.328 30.031 1 97.31 456 THR B CA 1
ATOM 6903 C C . THR B 1 456 ? -6.902 22.734 31.438 1 97.31 456 THR B C 1
ATOM 6905 O O . THR B 1 456 ? -6.098 23.047 32.312 1 97.31 456 THR B O 1
ATOM 6908 N N . ALA B 1 457 ? -7.895 21.875 31.641 1 96.81 457 ALA B N 1
ATOM 6909 C CA . ALA B 1 457 ? -8.055 21.203 32.938 1 96.81 457 ALA B CA 1
ATOM 6910 C C . ALA B 1 457 ? -6.824 20.359 33.25 1 96.81 457 ALA B C 1
ATOM 6912 O O . ALA B 1 457 ? -6.363 20.344 34.406 1 96.81 457 ALA B O 1
ATOM 6913 N N . ALA B 1 458 ? -6.344 19.641 32.312 1 97.19 458 ALA B N 1
ATOM 6914 C CA . ALA B 1 458 ? -5.148 18.828 32.5 1 97.19 458 ALA B CA 1
ATOM 6915 C C . ALA B 1 458 ? -3.941 19.688 32.844 1 97.19 458 ALA B C 1
ATOM 6917 O O . ALA B 1 458 ? -3.141 19.312 33.719 1 97.19 458 ALA B O 1
ATOM 6918 N N . ALA B 1 459 ? -3.777 20.812 32.188 1 97.31 459 ALA B N 1
ATOM 6919 C CA . ALA B 1 459 ? -2.668 21.719 32.469 1 97.31 459 ALA B CA 1
ATOM 6920 C C . ALA B 1 459 ? -2.756 22.297 33.875 1 97.31 459 ALA B C 1
ATOM 6922 O O . ALA B 1 459 ? -1.741 22.422 34.562 1 97.31 459 ALA B O 1
ATOM 6923 N N . ARG B 1 460 ? -3.908 22.641 34.312 1 95.69 460 ARG B N 1
ATOM 6924 C CA . ARG B 1 460 ? -4.113 23.203 35.656 1 95.69 460 ARG B CA 1
ATOM 6925 C C . ARG B 1 460 ? -3.805 22.188 36.75 1 95.69 460 ARG B C 1
ATOM 6927 O O . ARG B 1 460 ? -3.293 22.531 37.812 1 95.69 460 ARG B O 1
ATOM 6934 N N . ALA B 1 461 ? -4.141 21 36.406 1 94.56 461 ALA B N 1
ATOM 6935 C CA . ALA B 1 461 ? -3.918 19.938 37.375 1 94.56 461 ALA B CA 1
ATOM 6936 C C . ALA B 1 461 ? -2.428 19.688 37.594 1 94.56 461 ALA B C 1
ATOM 6938 O O . ALA B 1 461 ? -2.02 19.141 38.625 1 94.56 461 ALA B O 1
ATOM 6939 N N . LEU B 1 462 ? -1.631 19.984 36.594 1 91.31 462 LEU B N 1
ATOM 6940 C CA . LEU B 1 462 ? -0.189 19.781 36.688 1 91.31 462 LEU B CA 1
ATOM 6941 C C . LEU B 1 462 ? 0.452 20.891 37.531 1 91.31 462 LEU B C 1
ATOM 6943 O O . LEU B 1 462 ? 1.556 20.719 38.031 1 91.31 462 LEU B O 1
ATOM 6947 N N . GLY B 1 463 ? -0.193 21.984 37.906 1 78.94 463 GLY B N 1
ATOM 6948 C CA . GLY B 1 463 ? 0.329 23.062 38.75 1 78.94 463 GLY B CA 1
ATOM 6949 C C . GLY B 1 463 ? 1.318 23.953 38.031 1 78.94 463 GLY B C 1
ATOM 6950 O O . GLY B 1 463 ? 2.119 23.469 37.219 1 78.94 463 GLY B O 1
#